Protein 8ZTH (pdb70)

Solvent-accessible surface area: 36438 Å² total; per-residue (Å²): 57,215,74,26,3,102,89,56,83,100,41,65,56,20,0,32,12,18,0,69,0,2,22,57,0,0,74,68,5,17,114,126,42,138,72,62,53,72,6,95,28,0,15,22,0,0,24,14,0,30,38,26,17,30,64,9,6,0,5,12,47,16,59,26,107,48,34,57,96,10,37,119,61,0,15,47,75,0,47,30,48,14,128,78,7,88,144,93,46,95,198,71,79,105,54,10,14,104,9,2,73,62,15,0,51,89,12,7,30,99,44,19,94,95,76,68,102,79,110,53,37,14,47,76,35,41,16,15,14,0,1,6,19,4,0,14,0,45,88,95,46,76,30,106,113,20,29,113,39,23,106,122,10,50,50,57,0,33,45,26,3,77,24,12,7,54,163,62,163,49,31,44,0,0,69,30,0,15,101,28,1,17,124,7,0,57,29,1,0,86,3,2,62,26,0,6,84,23,17,6,175,120,77,122,82,7,7,78,42,10,16,72,13,65,83,93,5,82,50,20,53,54,43,6,115,112,24,68,75,42,50,76,19,146,61,194,136,33,27,19,122,10,1,31,106,0,18,39,12,4,56,77,1,0,62,6,0,24,23,0,18,29,28,46,102,25,118,23,69,9,54,69,135,82,36,63,53,8,80,138,32,8,64,77,3,5,75,26,0,1,123,11,1,89,72,2,0,70,27,0,109,103,43,16,65,33,34,147,112,102,58,8,122,80,5,77,72,0,12,75,56,2,3,106,59,11,25,77,34,2,88,40,6,18,46,65,149,46,73,109,199,48,115,102,8,6,8,10,10,29,14,2,6,4,10,18,27,1,14,12,2,8,40,18,4,96,99,2,13,67,8,0,94,79,0,6,127,123,13,133,13,114,112,31,116,85,211,70,29,9,93,90,52,83,105,33,66,53,16,0,36,13,18,0,72,0,1,16,50,2,0,60,55,6,21,131,126,49,128,87,115,65,35,6,58,54,2,12,14,1,1,24,0,3,30,15,3,19,48,68,11,2,0,5,2,40,23,46,21,108,33,16,44,97,10,13,104,64,0,11,46,66,0,47,40,56,10,99,86,10,84,134,91,47,93,148,85,53,90,48,15,8,112,12,2,75,64,16,0,50,96,10,8,17,71,57,43,52,97,95,73,155,79,114,81,65,12,48,45,3,38,10,10,5,0,0,8,10,5,2,21,2,58,92,96,42,104,27,82,92,25,20,96,42,23,74,105,21,8,55,62,0,25,42,31,0,65,20,15,6,58,168,66,166,51,30,43,0,0,84,36,0,16,76,21,4,13,92,3,2,69,35,0,0,81,0,2,53,26,1,5,78,20,12,3,155,140,70,111,67,8,12,113,33,6,21,72,8,63,92,97,4,80,46,22,43,53,64,6,122,109,25,57,61,46,55,81,18,147,64,173,133,36,20,23,122,6,0,27,104,0,16,39,13,4,48,83,0,0,55,5,0,34,23,0,20,31,25,41,100,24,106,23,64,10,45,71,126,94,15,64,50,2,75,110,32,2,67,89,3,2,76,32,1,1,140,11,1,96,60,0,0,76,22,0,129,93,42,23,50,36,31,145,113,100,54,7,129,79,3,93,66,1,14,83,73,0,4,91,65,8,25,62,50,4,93,40,6,15,58,52,183,50,78,130,194,44,108,127,4,9,9,10,11,22,8,2,7,1,1,17,23,1,14,12,2,10,38,23,2,96,91,2,10,68,7,0,104,47,0,6,138,119,12,129,8,124,120,36,135

Structure (mmCIF, N/CA/C/O backbone):
data_8ZTH
#
_entry.id   8ZTH
#
_cell.length_a   1.00
_cell.length_b   1.00
_cell.length_c   1.00
_cell.angle_alpha   90.00
_cell.angle_beta   90.00
_cell.angle_gamma   90.00
#
_symmetry.space_group_name_H-M   'P 1'
#
loop_
_entity.id
_entity.type
_entity.pdbx_description
1 polymer 'Aluminum-activated malate transporter 9'
2 non-polymer DECANE
3 non-polymer 'PALMITIC ACID'
4 non-polymer N-OCTANE
5 water water
#
loop_
_atom_site.group_PDB
_atom_site.id
_atom_site.type_symbol
_atom_site.label_atom_id
_atom_site.label_alt_id
_atom_site.label_comp_id
_atom_site.label_asym_id
_atom_site.label_entity_id
_atom_site.label_seq_id
_atom_site.pdbx_PDB_ins_code
_atom_site.Cartn_x
_atom_site.Cartn_y
_atom_site.Cartn_z
_atom_site.occupancy
_atom_site.B_iso_or_equiv
_atom_site.auth_seq_id
_atom_site.auth_comp_id
_atom_site.auth_asym_id
_atom_site.auth_atom_id
_atom_site.pdbx_PDB_model_num
ATOM 1 N N . ALA A 1 77 ? 100.08600 88.06800 106.78200 1.000 91.20217 77 ALA A N 1
ATOM 2 C CA . ALA A 1 77 ? 101.43700 88.48700 107.13600 1.000 90.43127 77 ALA A CA 1
ATOM 3 C C . ALA A 1 77 ? 102.41600 87.32700 107.04600 1.000 90.93322 77 ALA A C 1
ATOM 4 O O . ALA A 1 77 ? 103.60400 87.51900 106.76000 1.000 91.66595 77 ALA A O 1
ATOM 6 N N . TRP A 1 78 ? 101.89900 86.11300 107.25600 1.000 95.27411 78 TRP A N 1
ATOM 7 C CA . TRP A 1 78 ? 102.74000 84.92900 107.14200 1.000 94.95008 78 TRP A CA 1
ATOM 8 C C . TRP A 1 78 ? 103.41100 84.90500 105.77600 1.000 95.95357 78 TRP A C 1
ATOM 9 O O . TRP A 1 78 ? 104.59200 84.54800 105.65600 1.000 95.01627 78 TRP A O 1
ATOM 20 N N . GLU A 1 79 ? 102.66100 85.25100 104.72300 1.000 91.93559 79 GLU A N 1
ATOM 21 C CA . GLU A 1 79 ? 103.25700 85.26600 103.39300 1.000 90.16097 79 GLU A CA 1
ATOM 22 C C . GLU A 1 79 ? 104.41100 86.25900 103.31700 1.000 90.15802 79 GLU A C 1
ATOM 23 O O . GLU A 1 79 ? 105.45900 85.94600 102.74100 1.000 90.45687 79 GLU A O 1
ATOM 25 N N . MET A 1 80 ? 104.23500 87.47700 103.85500 1.000 84.69637 80 MET A N 1
ATOM 26 C CA . MET A 1 80 ? 105.36000 88.41200 103.84400 1.000 84.35957 80 MET A CA 1
ATOM 27 C C . MET A 1 80 ? 106.54400 87.84700 104.61100 1.000 84.04012 80 MET A C 1
ATOM 28 O O . MET A 1 80 ? 107.69600 88.16600 104.30400 1.000 82.45286 80 MET A O 1
ATOM 33 N N . GLY A 1 81 ? 106.27200 87.01200 105.61300 1.000 80.13761 81 GLY A N 1
ATOM 34 C CA . GLY A 1 81 ? 107.35200 86.38800 106.35200 1.000 78.92209 81 GLY A CA 1
ATOM 35 C C . GLY A 1 81 ? 108.11300 85.39100 105.50300 1.000 79.90054 81 GLY A C 1
ATOM 36 O O . GLY A 1 81 ? 109.34400 85.30900 105.56600 1.000 80.63285 81 GLY A O 1
ATOM 37 N N . VAL A 1 82 ? 107.38700 84.62500 104.69100 1.000 83.38587 82 VAL A N 1
ATOM 38 C CA . VAL A 1 82 ? 108.03500 83.63900 103.83300 1.000 83.70673 82 VAL A CA 1
ATOM 39 C C . VAL A 1 82 ? 108.76100 84.30100 102.66800 1.000 81.80022 82 VAL A C 1
ATOM 40 O O . VAL A 1 82 ? 109.80900 83.81400 102.22700 1.000 82.16829 82 VAL A O 1
ATOM 44 N N . SER A 1 83 ? 108.23300 85.41000 102.14800 1.000 80.33703 83 SER A N 1
ATOM 45 C CA . SER A 1 83 ? 108.91400 86.10300 101.05600 1.000 81.88277 83 SER A CA 1
ATOM 46 C C . SER A 1 83 ? 110.22200 86.74300 101.51000 1.000 83.76414 83 SER A C 1
ATOM 47 O O . SER A 1 83 ? 111.19600 86.77700 100.74900 1.000 82.99264 83 SER A O 1
ATOM 50 N N . ASP A 1 84 ? 110.26800 87.26400 102.73500 1.000 74.96742 84 ASP A N 1
ATOM 51 C CA . ASP A 1 84 ? 111.48200 87.88100 103.27000 1.000 70.01263 84 ASP A CA 1
ATOM 52 C C . ASP A 1 84 ? 111.68500 87.46000 104.71700 1.000 69.18860 84 ASP A C 1
ATOM 53 O O . ASP A 1 84 ? 111.17300 88.10200 105.64200 1.000 70.92919 84 ASP A O 1
ATOM 58 N N . PRO A 1 85 ? 112.42700 86.37400 104.95600 1.000 60.74950 85 PRO A N 1
ATOM 59 C CA . PRO A 1 85 ? 112.70200 85.97900 106.34500 1.000 59.83291 85 PRO A CA 1
ATOM 60 C C . PRO A 1 85 ? 113.62000 86.94500 107.07000 1.000 58.79070 85 PRO A C 1
ATOM 61 O O . PRO A 1 85 ? 113.94600 86.70800 108.23900 1.000 58.32544 85 PRO A O 1
ATOM 65 N N . ARG A 1 86 ? 114.04200 88.02600 106.40900 1.000 54.01913 86 ARG A N 1
ATOM 66 C CA . ARG A 1 86 ? 114.87200 89.04000 107.04000 1.000 51.96599 86 ARG A CA 1
ATOM 67 C C . ARG A 1 86 ? 114.07000 89.90300 108.00000 1.000 54.38224 86 ARG A C 1
ATOM 68 O O . ARG A 1 86 ? 114.64800 90.51200 108.90600 1.000 57.64473 86 ARG A O 1
ATOM 76 N N . LYS A 1 87 ? 112.75300 89.96500 107.81300 1.000 46.52698 87 LYS A N 1
ATOM 77 C CA . LYS A 1 87 ? 111.86100 90.75700 108.64400 1.000 41.69648 87 LYS A CA 1
ATOM 78 C C . LYS A 1 87 ? 111.38200 90.01500 109.88200 1.000 39.33035 87 LYS A C 1
ATOM 79 O O . LYS A 1 87 ? 110.79000 90.63900 110.76700 1.000 48.00219 87 LYS A O 1
ATOM 85 N N . ILE A 1 88 ? 111.61500 88.70200 109.96300 1.000 37.17167 88 ILE A N 1
ATOM 86 C CA . ILE A 1 88 ? 111.22300 87.93500 111.14100 1.000 37.57826 88 ILE A CA 1
ATOM 87 C C . ILE A 1 88 ? 112.33600 87.84500 112.17300 1.000 40.80313 88 ILE A C 1
ATOM 88 O O . ILE A 1 88 ? 112.07000 87.47200 113.32500 1.000 48.80992 88 ILE A O 1
ATOM 93 N N . VAL A 1 89 ? 113.57100 88.17600 111.80400 1.000 37.37953 89 VAL A N 1
ATOM 94 C CA . VAL A 1 89 ? 114.66100 88.18400 112.77100 1.000 34.18052 89 VAL A CA 1
ATOM 95 C C . VAL A 1 89 ? 114.80700 89.55000 113.43700 1.000 35.97843 89 VAL A C 1
ATOM 96 O O . VAL A 1 89 ? 115.20300 89.62900 114.60300 1.000 41.09627 89 VAL A O 1
ATOM 100 N N . PHE A 1 90 ? 114.45800 90.62700 112.73000 1.000 23.72529 90 PHE A N 1
ATOM 101 C CA . PHE A 1 90 ? 114.50100 91.95900 113.32600 1.000 26.80118 90 PHE A CA 1
ATOM 102 C C . PHE A 1 90 ? 113.52500 92.06800 114.49300 1.000 28.09570 90 PHE A C 1
ATOM 103 O O . PHE A 1 90 ? 113.85800 92.62200 115.55300 1.000 30.66248 90 PHE A O 1
ATOM 111 N N . SER A 1 91 ? 112.32300 91.51100 114.32800 1.000 21.78569 91 SER A N 1
ATOM 112 C CA . SER A 1 91 ? 111.31000 91.58800 115.37400 1.000 20.12513 91 SER A CA 1
ATOM 113 C C . SER A 1 91 ? 111.71600 90.77200 116.59300 1.000 21.85487 91 SER A C 1
ATOM 114 O O . SER A 1 91 ? 111.53600 91.21400 117.73700 1.000 28.22252 91 SER A O 1
ATOM 117 N N . ALA A 1 92 ? 112.32000 89.60400 116.37000 1.000 18.78383 92 ALA A N 1
ATOM 118 C CA . ALA A 1 92 ? 112.74500 88.78100 117.49300 1.000 16.48728 92 ALA A CA 1
ATOM 119 C C . ALA A 1 92 ? 113.97100 89.36600 118.17400 1.000 20.44069 92 ALA A C 1
ATOM 120 O O . ALA A 1 92 ? 114.14300 89.19700 119.38400 1.000 32.44897 92 ALA A O 1
ATOM 122 N N . LYS A 1 93 ? 114.78700 90.12500 117.44000 1.000 16.05989 93 LYS A N 1
ATOM 123 C CA . LYS A 1 93 ? 115.93800 90.76400 118.06500 1.000 19.53094 93 LYS A CA 1
ATOM 124 C C . LYS A 1 93 ? 115.50200 91.94000 118.92900 1.000 20.52432 93 LYS A C 1
ATOM 125 O O . LYS A 1 93 ? 116.04000 92.14900 120.02600 1.000 30.66158 93 LYS A O 1
ATOM 131 N N . ILE A 1 94 ? 114.49400 92.68800 118.47900 1.000 15.65319 94 ILE A N 1
ATOM 132 C CA . ILE A 1 94 ? 113.95400 93.75100 119.32300 1.000 14.80925 94 ILE A CA 1
ATOM 133 C C . ILE A 1 94 ? 113.28500 93.16400 120.56200 1.000 24.98312 94 ILE A C 1
ATOM 134 O O . ILE A 1 94 ? 113.45800 93.67500 121.68000 1.000 30.76820 94 ILE A O 1
ATOM 139 N N . GLY A 1 95 ? 112.53600 92.07000 120.39800 1.000 11.95597 95 GLY A N 1
ATOM 140 C CA . GLY A 1 95 ? 111.93600 91.43100 121.55700 1.000 3.99899 95 GLY A CA 1
ATOM 141 C C . GLY A 1 95 ? 112.97000 90.92200 122.54400 1.000 14.63641 95 GLY A C 1
ATOM 142 O O . GLY A 1 95 ? 112.79600 91.04400 123.76100 1.000 23.52513 95 GLY A O 1
ATOM 143 N N . LEU A 1 96 ? 114.08100 90.38200 122.03500 1.000 19.92895 96 LEU A N 1
ATOM 144 C CA . LEU A 1 96 ? 115.12300 89.86500 122.91500 1.000 17.26238 96 LEU A CA 1
ATOM 145 C C . LEU A 1 96 ? 115.83200 90.98900 123.66200 1.000 18.06751 96 LEU A C 1
ATOM 146 O O . LEU A 1 96 ? 116.13200 90.85600 124.85500 1.000 25.67788 96 LEU A O 1
ATOM 151 N N . ALA A 1 97 ? 116.09600 92.11200 122.98900 1.000 14.37421 97 ALA A N 1
ATOM 152 C CA . ALA A 1 97 ? 116.72000 93.23300 123.68700 1.000 25.76616 97 ALA A CA 1
ATOM 153 C C . ALA A 1 97 ? 115.79700 93.79200 124.76400 1.000 26.46302 97 ALA A C 1
ATOM 154 O O . ALA A 1 97 ? 116.24500 94.12000 125.87500 1.000 26.15881 97 ALA A O 1
ATOM 156 N N . LEU A 1 98 ? 114.49700 93.87900 124.46600 1.000 16.90588 98 LEU A N 1
ATOM 157 C CA . LEU A 1 98 ? 113.55800 94.38400 125.46000 1.000 15.57127 98 LEU A CA 1
ATOM 158 C C . LEU A 1 98 ? 113.47000 93.44300 126.65700 1.000 16.32086 98 LEU A C 1
ATOM 159 O O . LEU A 1 98 ? 113.40400 93.89200 127.80800 1.000 26.04669 98 LEU A O 1
ATOM 164 N N . THR A 1 99 ? 113.51500 92.13100 126.40800 1.000 18.81611 99 THR A N 1
ATOM 165 C CA . THR A 1 99 ? 113.47900 91.17500 127.51000 1.000 17.33999 99 THR A CA 1
ATOM 166 C C . THR A 1 99 ? 114.75600 91.21800 128.34200 1.000 27.03797 99 THR A C 1
ATOM 167 O O . THR A 1 99 ? 114.70200 91.04800 129.56600 1.000 25.07670 99 THR A O 1
ATOM 171 N N . ILE A 1 100 ? 115.90600 91.47200 127.71300 1.000 28.65568 100 ILE A N 1
ATOM 172 C CA . ILE A 1 100 ? 117.14400 91.56700 128.48000 1.000 22.03132 100 ILE A CA 1
ATOM 173 C C . ILE A 1 100 ? 117.12600 92.80400 129.36900 1.000 29.21545 100 ILE A C 1
ATOM 174 O O . ILE A 1 100 ? 117.55500 92.75900 130.53000 1.000 38.48319 100 ILE A O 1
ATOM 179 N N . VAL A 1 101 ? 116.61000 93.92200 128.85300 1.000 29.76120 101 VAL A N 1
ATOM 180 C CA . VAL A 1 101 ? 116.51100 95.12000 129.68500 1.000 24.99190 101 VAL A CA 1
ATOM 181 C C . VAL A 1 101 ? 115.54900 94.88200 130.84400 1.000 23.86714 101 VAL A C 1
ATOM 182 O O . VAL A 1 101 ? 115.82000 95.26800 131.99200 1.000 30.66680 101 VAL A O 1
ATOM 186 N N . ALA A 1 102 ? 114.41500 94.23400 130.56500 1.000 33.55854 102 ALA A N 1
ATOM 187 C CA . ALA A 1 102 ? 113.46300 93.91900 131.62500 1.000 31.98370 102 ALA A CA 1
ATOM 188 C C . ALA A 1 102 ? 114.10400 93.06300 132.71100 1.000 36.17855 102 ALA A C 1
ATOM 189 O O . ALA A 1 102 ? 113.91500 93.31700 133.90400 1.000 35.81445 102 ALA A O 1
ATOM 191 N N . LEU A 1 103 ? 114.85500 92.02800 132.31800 1.000 39.66946 103 LEU A N 1
ATOM 192 C CA . LEU A 1 103 ? 115.48100 91.16400 133.31700 1.000 31.91273 103 LEU A CA 1
ATOM 193 C C . LEU A 1 103 ? 116.53400 91.91200 134.12600 1.000 38.39019 103 LEU A C 1
ATOM 194 O O . LEU A 1 103 ? 116.63100 91.72800 135.34700 1.000 45.22425 103 LEU A O 1
ATOM 199 N N . LEU A 1 104 ? 117.31500 92.77900 133.47500 1.000 39.40458 104 LEU A N 1
ATOM 200 C CA . LEU A 1 104 ? 118.32300 93.53200 134.21600 1.000 36.39347 104 LEU A CA 1
ATOM 201 C C . LEU A 1 104 ? 117.67700 94.45400 135.23900 1.000 41.10730 104 LEU A C 1
ATOM 202 O O . LEU A 1 104 ? 118.19500 94.62000 136.34800 1.000 45.11015 104 LEU A O 1
ATOM 207 N N . ILE A 1 105 ? 116.54400 95.06400 134.88900 1.000 47.17401 105 ILE A N 1
ATOM 208 C CA . ILE A 1 105 ? 115.88700 95.95100 135.84500 1.000 43.39087 105 ILE A CA 1
ATOM 209 C C . ILE A 1 105 ? 115.22600 95.14700 136.96100 1.000 49.04592 105 ILE A C 1
ATOM 210 O O . ILE A 1 105 ? 115.28400 95.52800 138.13600 1.000 52.63839 105 ILE A O 1
ATOM 215 N N . PHE A 1 106 ? 114.58500 94.02700 136.61600 1.000 49.58049 106 PHE A N 1
ATOM 216 C CA . PHE A 1 106 ? 113.88400 93.22400 137.61500 1.000 44.21171 106 PHE A CA 1
ATOM 217 C C . PHE A 1 106 ? 114.83300 92.60800 138.63700 1.000 50.56681 106 PHE A C 1
ATOM 218 O O . PHE A 1 106 ? 114.50100 92.53500 139.82500 1.000 54.20365 106 PHE A O 1
ATOM 226 N N . TYR A 1 107 ? 116.01600 92.15700 138.20700 1.000 61.47989 107 TYR A N 1
ATOM 227 C CA . TYR A 1 107 ? 116.84300 91.32900 139.07700 1.000 62.35257 107 TYR A CA 1
ATOM 228 C C . TYR A 1 107 ? 118.09700 91.99900 139.61900 1.000 64.27723 107 TYR A C 1
ATOM 229 O O . TYR A 1 107 ? 118.67100 91.48900 140.58500 1.000 66.37540 107 TYR A O 1
ATOM 238 N N . GLN A 1 108 ? 118.54000 93.11500 139.04300 1.000 72.57254 108 GLN A N 1
ATOM 239 C CA . GLN A 1 108 ? 119.79600 93.73000 139.45300 1.000 73.64212 108 GLN A CA 1
ATOM 240 C C . GLN A 1 108 ? 119.58900 95.01000 140.25500 1.000 72.58687 108 GLN A C 1
ATOM 241 O O . GLN A 1 108 ? 120.50500 95.83300 140.34900 1.000 71.66470 108 GLN A O 1
ATOM 247 N N . GLU A 1 109 ? 118.40300 95.19600 140.83700 1.000 82.45340 109 GLU A N 1
ATOM 248 C CA . GLU A 1 109 ? 118.16400 96.35800 141.67100 1.000 87.19874 109 GLU A CA 1
ATOM 249 C C . GLU A 1 109 ? 117.17700 96.04100 142.78600 1.000 87.57379 109 GLU A C 1
ATOM 250 O O . GLU A 1 109 ? 116.11400 95.46300 142.51100 1.000 86.64424 109 GLU A O 1
ATOM 256 N N . PRO A 1 110 ? 117.49600 96.39400 144.03100 1.000 92.58058 110 PRO A N 1
ATOM 257 C CA . PRO A 1 110 ? 116.53200 96.25300 145.13600 1.000 92.84119 110 PRO A CA 1
ATOM 258 C C . PRO A 1 110 ? 115.82500 97.54800 145.51900 1.000 92.35882 110 PRO A C 1
ATOM 259 O O . PRO A 1 110 ? 115.19200 97.58000 146.57900 1.000 91.35258 110 PRO A O 1
ATOM 263 N N . ASN A 1 111 ? 115.91700 98.59000 144.69700 1.000 90.73097 111 ASN A N 1
ATOM 264 C CA . ASN A 1 111 ? 115.31600 99.88600 144.96000 1.000 90.76564 111 ASN A CA 1
ATOM 265 C C . ASN A 1 111 ? 114.48200 100.31800 143.76400 1.000 91.09040 111 ASN A C 1
ATOM 266 O O . ASN A 1 111 ? 114.82400 100.01400 142.61700 1.000 90.44076 111 ASN A O 1
ATOM 271 N N . PRO A 1 112 ? 113.38000 101.03400 144.00500 1.000 86.93087 112 PRO A N 1
ATOM 272 C CA . PRO A 1 112 ? 112.48700 101.41100 142.89700 1.000 87.09347 112 PRO A CA 1
ATOM 273 C C . PRO A 1 112 ? 113.04700 102.47900 141.97200 1.000 89.37374 112 PRO A C 1
ATOM 274 O O . PRO A 1 112 ? 112.45000 102.71500 140.91300 1.000 89.52995 112 PRO A O 1
ATOM 278 N N . ASP A 1 113 ? 114.15500 103.13700 142.32300 1.000 84.14372 113 ASP A N 1
ATOM 279 C CA . ASP A 1 113 ? 114.64000 104.23300 141.48900 1.000 82.87063 113 ASP A CA 1
ATOM 280 C C . ASP A 1 113 ? 114.88700 103.77100 140.05800 1.000 82.67512 113 ASP A C 1
ATOM 281 O O . ASP A 1 113 ? 114.37200 104.37000 139.10500 1.000 83.90914 113 ASP A O 1
ATOM 286 N N . LEU A 1 114 ? 115.57500 102.63800 139.89000 1.000 76.68021 114 LEU A N 1
ATOM 287 C CA . LEU A 1 114 ? 115.83300 102.15100 138.54100 1.000 76.45869 114 LEU A CA 1
ATOM 288 C C . LEU A 1 114 ? 114.57000 101.63200 137.88300 1.000 76.98551 114 LEU A C 1
ATOM 289 O O . LEU A 1 114 ? 114.56000 101.42000 136.66600 1.000 79.53008 114 LEU A O 1
ATOM 294 N N . SER A 1 115 ? 113.51400 101.42700 138.66300 1.000 68.90450 115 SER A N 1
ATOM 295 C CA . SER A 1 115 ? 112.21900 101.04600 138.13000 1.000 68.29626 115 SER A CA 1
ATOM 296 C C . SER A 1 115 ? 111.36500 102.27000 137.84800 1.000 68.38114 115 SER A C 1
ATOM 297 O O . SER A 1 115 ? 110.47200 102.21200 136.99400 1.000 66.53361 115 SER A O 1
ATOM 300 N N . ARG A 1 116 ? 111.62000 103.37800 138.54700 1.000 73.49704 116 ARG A N 1
ATOM 301 C CA . ARG A 1 116 ? 110.83900 104.59000 138.34500 1.000 71.73315 116 ARG A CA 1
ATOM 302 C C . ARG A 1 116 ? 111.36500 105.43700 137.19600 1.000 73.10961 116 ARG A C 1
ATOM 303 O O . ARG A 1 116 ? 110.59700 106.19800 136.59500 1.000 75.47197 116 ARG A O 1
ATOM 311 N N . TYR A 1 117 ? 112.65500 105.32100 136.87600 1.000 61.34653 117 TYR A N 1
ATOM 312 C CA . TYR A 1 117 ? 113.25800 105.99400 135.73300 1.000 56.98522 117 TYR A CA 1
ATOM 313 C C . TYR A 1 117 ? 113.46600 105.04700 134.55700 1.000 60.51054 117 TYR A C 1
ATOM 314 O O . TYR A 1 117 ? 114.34600 105.28000 133.72200 1.000 60.84907 117 TYR A O 1
ATOM 323 N N . SER A 1 118 ? 112.67300 103.98200 134.47400 1.000 54.20048 118 SER A N 1
ATOM 324 C CA . SER A 1 118 ? 112.86300 102.94200 133.47000 1.000 45.27830 118 SER A CA 1
ATOM 325 C C . SER A 1 118 ? 112.27600 103.28500 132.10700 1.000 44.23383 118 SER A C 1
ATOM 326 O O . SER A 1 118 ? 112.37900 102.46300 131.19100 1.000 48.36415 118 SER A O 1
ATOM 329 N N . VAL A 1 119 ? 111.66500 104.45900 131.94100 1.000 31.16831 119 VAL A N 1
ATOM 330 C CA . VAL A 1 119 ? 111.14800 104.83500 130.62900 1.000 28.73592 119 VAL A CA 1
ATOM 331 C C . VAL A 1 119 ? 112.24900 105.30800 129.68700 1.000 32.16025 119 VAL A C 1
ATOM 332 O O . VAL A 1 119 ? 112.06600 105.26900 128.46200 1.000 30.67946 119 VAL A O 1
ATOM 336 N N . TRP A 1 120 ? 113.41500 105.68200 130.21800 1.000 35.54236 120 TRP A N 1
ATOM 337 C CA . TRP A 1 120 ? 114.49300 106.17600 129.37000 1.000 28.77209 120 TRP A CA 1
ATOM 338 C C . TRP A 1 120 ? 115.23000 105.04800 128.66600 1.000 31.24705 120 TRP A C 1
ATOM 339 O O . TRP A 1 120 ? 115.59900 105.19500 127.49600 1.000 34.98386 120 TRP A O 1
ATOM 350 N N . ALA A 1 121 ? 115.36100 103.88800 129.31000 1.000 23.00966 121 ALA A N 1
ATOM 351 C CA . ALA A 1 121 ? 115.98700 102.75700 128.63600 1.000 23.02389 121 ALA A CA 1
ATOM 352 C C . ALA A 1 121 ? 115.07500 102.18500 127.55800 1.000 26.80165 121 ALA A C 1
ATOM 353 O O . ALA A 1 121 ? 115.54000 101.83100 126.46800 1.000 31.58038 121 ALA A O 1
ATOM 355 N N . ILE A 1 122 ? 113.77000 102.11900 127.82700 1.000 18.27775 122 ILE A N 1
ATOM 356 C CA . ILE A 1 122 ? 112.83400 101.61100 126.83100 1.000 22.61730 122 ILE A CA 1
ATOM 357 C C . ILE A 1 122 ? 112.73300 102.57100 125.65300 1.000 18.44907 122 ILE A C 1
ATOM 358 O O . ILE A 1 122 ? 112.71900 102.14900 124.48900 1.000 23.18559 122 ILE A O 1
ATOM 363 N N . LEU A 1 123 ? 112.67200 103.87700 125.93000 1.000 16.02935 123 LEU A N 1
ATOM 364 C CA . LEU A 1 123 ? 112.65500 104.84300 124.83900 1.000 18.41128 123 LEU A CA 1
ATOM 365 C C . LEU A 1 123 ? 113.93700 104.77300 124.01700 1.000 21.36042 123 LEU A C 1
ATOM 366 O O . LEU A 1 123 ? 113.89300 104.85800 122.78600 1.000 27.84369 123 LEU A O 1
ATOM 371 N N . THR A 1 124 ? 115.09000 104.60600 124.67200 1.000 19.08963 124 THR A N 1
ATOM 372 C CA . THR A 1 124 ? 116.34200 104.50200 123.93100 1.000 18.80068 124 THR A CA 1
ATOM 373 C C . THR A 1 124 ? 116.37100 103.25600 123.05300 1.000 22.32417 124 THR A C 1
ATOM 374 O O . THR A 1 124 ? 116.78500 103.31300 121.88800 1.000 24.98679 124 THR A O 1
ATOM 378 N N . VAL A 1 125 ? 115.92400 102.12100 123.59400 1.000 22.36387 125 VAL A N 1
ATOM 379 C CA . VAL A 1 125 ? 115.90000 100.87800 122.82700 1.000 21.25497 125 VAL A CA 1
ATOM 380 C C . VAL A 1 125 ? 114.99100 101.00700 121.61100 1.000 23.33199 125 VAL A C 1
ATOM 381 O O . VAL A 1 125 ? 115.35600 100.61300 120.49700 1.000 27.90360 125 VAL A O 1
ATOM 385 N N . VAL A 1 126 ? 113.79400 101.56500 121.80200 1.000 17.44806 126 VAL A N 1
ATOM 386 C CA . VAL A 1 126 ? 112.87500 101.73700 120.68100 1.000 13.26610 126 VAL A CA 1
ATOM 387 C C . VAL A 1 126 ? 113.31000 102.81800 119.69400 1.000 25.04542 126 VAL A C 1
ATOM 388 O O . VAL A 1 126 ? 112.91900 102.76500 118.52300 1.000 28.44030 126 VAL A O 1
ATOM 392 N N . VAL A 1 127 ? 114.11100 103.79300 120.11800 1.000 29.12955 127 VAL A N 1
ATOM 393 C CA . VAL A 1 127 ? 114.56600 104.83500 119.20200 1.000 18.32511 127 VAL A CA 1
ATOM 394 C C . VAL A 1 127 ? 115.82600 104.47900 118.40600 1.000 17.16146 127 VAL A C 1
ATOM 395 O O . VAL A 1 127 ? 115.95500 104.88900 117.24800 1.000 23.50118 127 VAL A O 1
ATOM 399 N N . VAL A 1 128 ? 116.76000 103.71700 118.98100 1.000 12.01275 128 VAL A N 1
ATOM 400 C CA . VAL A 1 128 ? 118.10400 103.59600 118.41600 1.000 22.52781 128 VAL A CA 1
ATOM 401 C C . VAL A 1 128 ? 118.32900 102.29700 117.65100 1.000 19.79580 128 VAL A C 1
ATOM 402 O O . VAL A 1 128 ? 119.43600 102.07800 117.14400 1.000 23.25400 128 VAL A O 1
ATOM 406 N N . PHE A 1 129 ? 117.32200 101.43900 117.53800 1.000 24.18879 129 PHE A N 1
ATOM 407 C CA . PHE A 1 129 ? 117.44700 100.17700 116.81400 1.000 20.65750 129 PHE A CA 1
ATOM 408 C C . PHE A 1 129 ? 117.03100 100.36400 115.35700 1.000 23.16692 129 PHE A C 1
ATOM 409 O O . PHE A 1 129 ? 115.88000 100.71300 115.07600 1.000 28.57579 129 PHE A O 1
ATOM 417 N N . GLU A 1 130 ? 117.96800 100.13600 114.43300 1.000 27.02672 130 GLU A N 1
ATOM 418 C CA . GLU A 1 130 ? 117.72400 100.30600 113.00700 1.000 25.89738 130 GLU A CA 1
ATOM 419 C C . GLU A 1 130 ? 117.99600 99.00800 112.25300 1.000 26.07803 130 GLU A C 1
ATOM 420 O O . GLU A 1 130 ? 118.63100 98.08300 112.76500 1.000 25.07467 130 GLU A O 1
ATOM 426 N N . PHE A 1 131 ? 117.49500 98.96300 111.01500 1.000 22.30347 131 PHE A N 1
ATOM 427 C CA . PHE A 1 131 ? 117.65900 97.78600 110.16500 1.000 21.40344 131 PHE A CA 1
ATOM 428 C C . PHE A 1 131 ? 119.11900 97.45500 109.86600 1.000 20.83310 131 PHE A C 1
ATOM 429 O O . PHE A 1 131 ? 119.48700 96.27600 109.79800 1.000 24.10387 131 PHE A O 1
ATOM 437 N N . THR A 1 132 ? 119.97100 98.46200 109.69100 1.000 26.36442 132 THR A N 1
ATOM 438 C CA . THR A 1 132 ? 121.36700 98.21800 109.35500 1.000 9.09805 132 THR A CA 1
ATOM 439 C C . THR A 1 132 ? 122.30700 98.70900 110.44900 1.000 9.70739 132 THR A C 1
ATOM 440 O O . THR A 1 132 ? 121.94300 99.52800 111.29600 1.000 19.90790 132 THR A O 1
ATOM 444 N N . ILE A 1 133 ? 123.53000 98.17500 110.41800 1.000 11.48237 133 ILE A N 1
ATOM 445 C CA . ILE A 1 133 ? 124.54700 98.55200 111.39400 1.000 23.07004 133 ILE A CA 1
ATOM 446 C C . ILE A 1 133 ? 125.05500 99.96900 111.14500 1.000 17.73265 133 ILE A C 1
ATOM 447 O O . ILE A 1 133 ? 125.27100 100.74000 112.08900 1.000 28.57951 133 ILE A O 1
ATOM 452 N N . GLY A 1 134 ? 125.23300 100.34800 109.87500 1.000 12.97580 134 GLY A N 1
ATOM 453 C CA . GLY A 1 134 ? 125.76800 101.66800 109.58600 1.000 14.01416 134 GLY A CA 1
ATOM 454 C C . GLY A 1 134 ? 124.77100 102.78100 109.81700 1.000 19.90194 134 GLY A C 1
ATOM 455 O O . GLY A 1 134 ? 125.14600 103.87600 110.25500 1.000 27.14615 134 GLY A O 1
ATOM 456 N N . ALA A 1 135 ? 123.48400 102.50000 109.61200 1.000 13.39668 135 ALA A N 1
ATOM 457 C CA . ALA A 1 135 ? 122.47900 103.49500 109.94700 1.000 13.69014 135 ALA A CA 1
ATOM 458 C C . ALA A 1 135 ? 122.38000 103.65000 111.45100 1.000 13.51908 135 ALA A C 1
ATOM 459 O O . ALA A 1 135 ? 122.21500 104.76900 111.95100 1.000 22.15104 135 ALA A O 1
ATOM 461 N N . THR A 1 136 ? 122.58600 102.55600 112.18500 1.000 15.78580 136 THR A N 1
ATOM 462 C CA . THR A 1 136 ? 122.54100 102.62800 113.63500 1.000 6.39265 136 THR A CA 1
ATOM 463 C C . THR A 1 136 ? 123.71500 103.43500 114.15800 1.000 14.41584 136 THR A C 1
ATOM 464 O O . THR A 1 136 ? 123.54300 104.28900 115.03100 1.000 25.22382 136 THR A O 1
ATOM 468 N N . LEU A 1 137 ? 124.89000 103.26900 113.55000 1.000 18.72769 137 LEU A N 1
ATOM 469 C CA . LEU A 1 137 ? 126.06100 103.99000 114.03400 1.000 10.04034 137 LEU A CA 1
ATOM 470 C C . LEU A 1 137 ? 125.97000 105.47700 113.71000 1.000 15.23216 137 LEU A C 1
ATOM 471 O O . LEU A 1 137 ? 126.20800 106.32300 114.58400 1.000 28.86196 137 LEU A O 1
ATOM 476 N N . SER A 1 138 ? 125.54900 105.82200 112.48900 1.000 18.05962 138 SER A N 1
ATOM 477 C CA . SER A 1 138 ? 125.50200 107.23500 112.12700 1.000 15.33907 138 SER A CA 1
ATOM 478 C C . SER A 1 138 ? 124.38500 107.96600 112.86500 1.000 18.50830 138 SER A C 1
ATOM 479 O O . SER A 1 138 ? 124.60200 109.06100 113.40900 1.000 33.06166 138 SER A O 1
ATOM 482 N N . LYS A 1 139 ? 123.19000 107.37200 112.92900 1.000 14.46612 139 LYS A N 1
ATOM 483 C CA . LYS A 1 139 ? 122.10900 108.03700 113.64000 1.000 12.22902 139 LYS A CA 1
ATOM 484 C C . LYS A 1 139 ? 122.35800 108.07000 115.14100 1.000 18.85429 139 LYS A C 1
ATOM 485 O O . LYS A 1 139 ? 121.95600 109.03100 115.80000 1.000 31.99540 139 LYS A O 1
ATOM 491 N N . GLY A 1 140 ? 123.02400 107.05800 115.70600 1.000 20.66226 140 GLY A N 1
ATOM 492 C CA . GLY A 1 140 ? 123.36100 107.12300 117.11300 1.000 13.30508 140 GLY A CA 1
ATOM 493 C C . GLY A 1 140 ? 124.38700 108.19000 117.42200 1.000 15.22626 140 GLY A C 1
ATOM 494 O O . GLY A 1 140 ? 124.31100 108.84000 118.46500 1.000 22.58598 140 GLY A O 1
ATOM 495 N N . PHE A 1 141 ? 125.33300 108.42100 116.50900 1.000 17.25129 141 PHE A N 1
ATOM 496 C CA . PHE A 1 141 ? 126.28200 109.51000 116.71800 1.000 16.23980 141 PHE A CA 1
ATOM 497 C C . PHE A 1 141 ? 125.57900 110.86500 116.65400 1.000 22.47677 141 PHE A C 1
ATOM 498 O O . PHE A 1 141 ? 125.81100 111.74200 117.50300 1.000 26.56360 141 PHE A O 1
ATOM 506 N N . ASN A 1 142 ? 124.66300 111.03000 115.69600 1.000 24.27664 142 ASN A N 1
ATOM 507 C CA . ASN A 1 142 ? 123.96500 112.30900 115.58800 1.000 17.46306 142 ASN A CA 1
ATOM 508 C C . ASN A 1 142 ? 122.95500 112.51100 116.71500 1.000 23.49223 142 ASN A C 1
ATOM 509 O O . ASN A 1 142 ? 122.65000 113.65500 117.06700 1.000 31.01033 142 ASN A O 1
ATOM 514 N N . ARG A 1 143 ? 122.42800 111.42900 117.29100 1.000 23.22832 143 ARG A N 1
ATOM 515 C CA . ARG A 1 143 ? 121.54300 111.54900 118.44300 1.000 17.88329 143 ARG A CA 1
ATOM 516 C C . ARG A 1 143 ? 122.29900 111.67600 119.75800 1.000 16.12714 143 ARG A C 1
ATOM 517 O O . ARG A 1 143 ? 121.72500 112.15200 120.74200 1.000 27.80035 143 ARG A O 1
ATOM 525 N N . ALA A 1 144 ? 123.56700 111.27400 119.79900 1.000 23.14361 144 ALA A N 1
ATOM 526 C CA . ALA A 1 144 ? 124.38800 111.47800 120.98000 1.000 24.37333 144 ALA A CA 1
ATOM 527 C C . ALA A 1 144 ? 125.13100 112.80200 120.94600 1.000 31.65296 144 ALA A C 1
ATOM 528 O O . ALA A 1 144 ? 125.77600 113.16000 121.93600 1.000 31.09405 144 ALA A O 1
ATOM 530 N N . LEU A 1 145 ? 125.05400 113.53400 119.83600 1.000 33.24001 145 LEU A N 1
ATOM 531 C CA . LEU A 1 145 ? 125.57000 114.89900 119.86400 1.000 30.27474 145 LEU A CA 1
ATOM 532 C C . LEU A 1 145 ? 124.52600 115.89800 120.35800 1.000 29.66874 145 LEU A C 1
ATOM 533 O O . LEU A 1 145 ? 124.86000 116.82100 121.11100 1.000 38.03200 145 LEU A O 1
ATOM 538 N N . GLY A 1 146 ? 123.25700 115.70800 119.98500 1.000 26.20147 146 GLY A N 1
ATOM 539 C CA . GLY A 1 146 ? 122.22000 116.62300 120.43100 1.000 18.22981 146 GLY A CA 1
ATOM 540 C C . GLY A 1 146 ? 121.94900 116.56700 121.92000 1.000 28.27472 146 GLY A C 1
ATOM 541 O O . GLY A 1 146 ? 121.69200 117.60200 122.54200 1.000 34.71886 146 GLY A O 1
ATOM 542 N N . THR A 1 147 ? 122.08000 115.38800 122.53100 1.000 26.06029 147 THR A N 1
ATOM 543 C CA . THR A 1 147 ? 121.81900 115.28300 123.96400 1.000 20.83656 147 THR A CA 1
ATOM 544 C C . THR A 1 147 ? 122.95000 115.90300 124.77200 1.000 26.00746 147 THR A C 1
ATOM 545 O O . THR A 1 147 ? 122.70600 116.59100 125.77100 1.000 36.96015 147 THR A O 1
ATOM 549 N N . LEU A 1 148 ? 124.18800 115.74900 124.30500 1.000 23.70937 148 LEU A N 1
ATOM 550 C CA . LEU A 1 148 ? 125.31900 116.31400 125.02200 1.000 28.04795 148 LEU A CA 1
ATOM 551 C C . LEU A 1 148 ? 125.49300 117.79600 124.73600 1.000 28.90681 148 LEU A C 1
ATOM 552 O O . LEU A 1 148 ? 126.16900 118.48400 125.50700 1.000 37.70680 148 LEU A O 1
ATOM 557 N N . SER A 1 149 ? 124.89000 118.30500 123.66100 1.000 28.01874 149 SER A N 1
ATOM 558 C CA . SER A 1 149 ? 124.88400 119.74400 123.43700 1.000 26.50312 149 SER A CA 1
ATOM 559 C C . SER A 1 149 ? 123.69900 120.42900 124.10300 1.000 29.53119 149 SER A C 1
ATOM 560 O O . SER A 1 149 ? 123.78300 121.62300 124.41400 1.000 35.33709 149 SER A O 1
ATOM 563 N N . ALA A 1 150 ? 122.60000 119.70800 124.33500 1.000 34.56757 150 ALA A N 1
ATOM 564 C CA . ALA A 1 150 ? 121.46300 120.26300 125.05500 1.000 21.65208 150 ALA A CA 1
ATOM 565 C C . ALA A 1 150 ? 121.53500 120.03600 126.55800 1.000 32.62042 150 ALA A C 1
ATOM 566 O O . ALA A 1 150 ? 120.70900 120.59200 127.28900 1.000 37.57243 150 ALA A O 1
ATOM 568 N N . GLY A 1 151 ? 122.49000 119.24300 127.04000 1.000 34.79128 151 GLY A N 1
ATOM 569 C CA . GLY A 1 151 ? 122.62900 119.08200 128.47300 1.000 25.42568 151 GLY A CA 1
ATOM 570 C C . GLY A 1 151 ? 123.57500 120.07500 129.11600 1.000 29.68097 151 GLY A C 1
ATOM 571 O O . GLY A 1 151 ? 123.50400 120.30300 130.32700 1.000 37.09644 151 GLY A O 1
ATOM 572 N N . GLY A 1 152 ? 124.46600 120.67300 128.32800 1.000 28.24230 152 GLY A N 1
ATOM 573 C CA . GLY A 1 152 ? 125.39200 121.65100 128.86500 1.000 26.27707 152 GLY A CA 1
ATOM 574 C C . GLY A 1 152 ? 124.82800 123.05500 128.80400 1.000 35.11646 152 GLY A C 1
ATOM 575 O O . GLY A 1 152 ? 125.08500 123.88700 129.68300 1.000 44.30980 152 GLY A O 1
ATOM 576 N N . LEU A 1 153 ? 123.99300 123.30700 127.79500 1.000 29.35230 153 LEU A N 1
ATOM 577 C CA . LEU A 1 153 ? 123.34800 124.60900 127.68100 1.000 21.93333 153 LEU A CA 1
ATOM 578 C C . LEU A 1 153 ? 122.32800 124.80700 128.79300 1.000 32.18545 153 LEU A C 1
ATOM 579 O O . LEU A 1 153 ? 122.21200 125.90600 129.35100 1.000 34.57036 153 LEU A O 1
ATOM 584 N N . ALA A 1 154 ? 121.59700 123.74800 129.14800 1.000 33.55599 154 ALA A N 1
ATOM 585 C CA . ALA A 1 154 ? 120.60300 123.88200 130.20200 1.000 25.79674 154 ALA A CA 1
ATOM 586 C C . ALA A 1 154 ? 121.26300 124.08300 131.55700 1.000 29.89693 154 ALA A C 1
ATOM 587 O O . ALA A 1 154 ? 120.73400 124.81800 132.39500 1.000 43.26299 154 ALA A O 1
ATOM 589 N N . LEU A 1 155 ? 122.47000 123.55000 131.74700 1.000 30.23628 155 LEU A N 1
ATOM 590 C CA . LEU A 1 155 ? 123.15400 123.74700 133.01700 1.000 38.38910 155 LEU A CA 1
ATOM 591 C C . LEU A 1 155 ? 123.90100 125.06900 133.04900 1.000 41.57593 155 LEU A C 1
ATOM 592 O O . LEU A 1 155 ? 124.04300 125.66500 134.12400 1.000 47.02611 155 LEU A O 1
ATOM 597 N N . GLY A 1 156 ? 124.19600 125.63600 131.88600 1.000 36.88357 156 GLY A N 1
ATOM 598 C CA . GLY A 1 156 ? 124.83000 126.93200 131.86900 1.000 37.78759 156 GLY A CA 1
ATOM 599 C C . GLY A 1 156 ? 123.77200 127.97800 132.13100 1.000 43.72888 156 GLY A C 1
ATOM 600 O O . GLY A 1 156 ? 124.02200 128.94400 132.85400 1.000 49.53864 156 GLY A O 1
ATOM 601 N N . MET A 1 157 ? 122.57800 127.79900 131.56200 1.000 47.59306 157 MET A N 1
ATOM 602 C CA . MET A 1 157 ? 121.49000 128.71600 131.88400 1.000 44.65734 157 MET A CA 1
ATOM 603 C C . MET A 1 157 ? 121.04900 128.56300 133.33800 1.000 44.56960 157 MET A C 1
ATOM 604 O O . MET A 1 157 ? 120.78000 129.56300 134.01600 1.000 47.83175 157 MET A O 1
ATOM 609 N N . ALA A 1 158 ? 120.99400 127.32700 133.84800 1.000 42.84557 158 ALA A N 1
ATOM 610 C CA . ALA A 1 158 ? 120.60700 127.12000 135.23600 1.000 42.11412 158 ALA A CA 1
ATOM 611 C C . ALA A 1 158 ? 121.68700 127.55400 136.21400 1.000 50.09614 158 ALA A C 1
ATOM 612 O O . ALA A 1 158 ? 121.43000 127.58400 137.42200 1.000 52.10366 158 ALA A O 1
ATOM 614 N N . GLU A 1 159 ? 122.88000 127.89100 135.72600 1.000 56.92491 159 GLU A N 1
ATOM 615 C CA . GLU A 1 159 ? 123.91900 128.45000 136.57800 1.000 52.65645 159 GLU A CA 1
ATOM 616 C C . GLU A 1 159 ? 124.05300 129.95600 136.42300 1.000 51.10265 159 GLU A C 1
ATOM 617 O O . GLU A 1 159 ? 124.47800 130.63100 137.36500 1.000 56.08737 159 GLU A O 1
ATOM 623 N N . LEU A 1 160 ? 123.69200 130.49400 135.26000 1.000 56.25527 160 LEU A N 1
ATOM 624 C CA . LEU A 1 160 ? 123.71500 131.92700 135.00800 1.000 55.26796 160 LEU A CA 1
ATOM 625 C C . LEU A 1 160 ? 122.41700 132.62500 135.39700 1.000 59.39203 160 LEU A C 1
ATOM 626 O O . LEU A 1 160 ? 122.38900 133.85900 135.44100 1.000 59.90956 160 LEU A O 1
ATOM 631 N N . SER A 1 161 ? 121.36200 131.87900 135.72700 1.000 64.84028 161 SER A N 1
ATOM 632 C CA . SER A 1 161 ? 120.12100 132.51800 136.14900 1.000 62.16994 161 SER A CA 1
ATOM 633 C C . SER A 1 161 ? 120.16200 133.01400 137.58800 1.000 65.72522 161 SER A C 1
ATOM 634 O O . SER A 1 161 ? 119.28400 133.78900 137.98100 1.000 68.25560 161 SER A O 1
ATOM 637 N N . THR A 1 162 ? 121.14900 132.59000 138.37900 1.000 70.35849 162 THR A N 1
ATOM 638 C CA . THR A 1 162 ? 121.23500 133.04500 139.76300 1.000 70.29102 162 THR A CA 1
ATOM 639 C C . THR A 1 162 ? 121.51800 134.54000 139.84900 1.000 71.21334 162 THR A C 1
ATOM 640 O O . THR A 1 162 ? 121.04900 135.20500 140.77900 1.000 71.48306 162 THR A O 1
ATOM 644 N N . LEU A 1 163 ? 122.28600 135.08000 138.90000 1.000 70.96215 163 LEU A N 1
ATOM 645 C CA . LEU A 1 163 ? 122.62400 136.49900 138.92500 1.000 71.29885 163 LEU A CA 1
ATOM 646 C C . LEU A 1 163 ? 121.37300 137.36700 139.00200 1.000 75.41121 163 LEU A C 1
ATOM 647 O O . LEU A 1 163 ? 121.28000 138.27400 139.83700 1.000 76.00113 163 LEU A O 1
ATOM 652 N N . PHE A 1 164 ? 120.39700 137.10100 138.13500 1.000 78.99017 164 PHE A N 1
ATOM 653 C CA . PHE A 1 164 ? 119.13700 137.83500 138.14700 1.000 77.08864 164 PHE A CA 1
ATOM 654 C C . PHE A 1 164 ? 118.26400 137.41200 139.32100 1.000 76.92645 164 PHE A C 1
ATOM 655 O O . PHE A 1 164 ? 117.25500 136.72600 139.13500 1.000 79.55426 164 PHE A O 1
ATOM 663 N N . GLY A 1 165 ? 118.64400 137.81600 140.52900 1.000 82.08683 165 GLY A N 1
ATOM 664 C CA . GLY A 1 165 ? 117.91100 137.39700 141.70600 1.000 84.71250 165 GLY A CA 1
ATOM 665 C C . GLY A 1 165 ? 116.48500 137.91000 141.70900 1.000 85.34513 165 GLY A C 1
ATOM 666 O O . GLY A 1 165 ? 116.11200 138.81800 140.96500 1.000 85.64654 165 GLY A O 1
ATOM 667 N N . ASP A 1 166 ? 115.67100 137.29900 142.56900 1.000 87.48090 166 ASP A N 1
ATOM 668 C CA . ASP A 1 166 ? 114.26500 137.66400 142.69400 1.000 88.63297 166 ASP A CA 1
ATOM 669 C C . ASP A 1 166 ? 113.49400 137.30100 141.43100 1.000 89.54431 166 ASP A C 1
ATOM 670 O O . ASP A 1 166 ? 112.65300 136.39800 141.45100 1.000 90.39025 166 ASP A O 1
ATOM 672 N N . TRP A 1 167 ? 113.77100 137.99700 140.32900 1.000 87.92506 167 TRP A N 1
ATOM 673 C CA . TRP A 1 167 ? 113.12000 137.69600 139.06000 1.000 86.78022 167 TRP A CA 1
ATOM 674 C C . TRP A 1 167 ? 113.84500 136.57100 138.33400 1.000 86.41212 167 TRP A C 1
ATOM 675 O O . TRP A 1 167 ? 114.16100 136.69400 137.14700 1.000 87.41779 167 TRP A O 1
ATOM 686 N N . GLU A 1 168 ? 114.11100 135.47300 139.03600 1.000 79.25874 168 GLU A N 1
ATOM 687 C CA . GLU A 1 168 ? 114.86300 134.35600 138.48500 1.000 78.11162 168 GLU A CA 1
ATOM 688 C C . GLU A 1 168 ? 113.97200 133.24900 137.93900 1.000 79.05870 168 GLU A C 1
ATOM 689 O O . GLU A 1 168 ? 114.49000 132.23500 137.46200 1.000 79.75222 168 GLU A O 1
ATOM 695 N N . GLU A 1 169 ? 112.65100 133.41700 137.99000 1.000 74.66005 169 GLU A N 1
ATOM 696 C CA . GLU A 1 169 ? 111.72300 132.44900 137.42300 1.000 73.44152 169 GLU A CA 1
ATOM 697 C C . GLU A 1 169 ? 111.18300 132.86100 136.06000 1.000 74.85617 169 GLU A C 1
ATOM 698 O O . GLU A 1 169 ? 110.60700 132.02100 135.36200 1.000 74.86198 169 GLU A O 1
ATOM 704 N N . ILE A 1 170 ? 111.34500 134.12400 135.67100 1.000 61.82123 170 ILE A N 1
ATOM 705 C CA . ILE A 1 170 ? 110.95100 134.55900 134.33600 1.000 61.19749 170 ILE A CA 1
ATOM 706 C C . ILE A 1 170 ? 112.06600 134.31400 133.32400 1.000 64.59800 170 ILE A C 1
ATOM 707 O O . ILE A 1 170 ? 111.79300 134.07500 132.13800 1.000 66.59134 170 ILE A O 1
ATOM 712 N N . PHE A 1 171 ? 113.32100 134.35600 133.78000 1.000 60.71074 171 PHE A N 1
ATOM 713 C CA . PHE A 1 171 ? 114.46200 134.11500 132.91100 1.000 58.10918 171 PHE A CA 1
ATOM 714 C C . PHE A 1 171 ? 114.53900 132.65900 132.48100 1.000 55.09255 171 PHE A C 1
ATOM 715 O O . PHE A 1 171 ? 115.17600 132.35600 131.46800 1.000 59.20808 171 PHE A O 1
ATOM 723 N N . CYS A 1 172 ? 113.89400 131.75900 133.22100 1.000 47.66451 172 CYS A N 1
ATOM 724 C CA . CYS A 1 172 ? 113.87300 130.34700 132.87300 1.000 51.81375 172 CYS A CA 1
ATOM 725 C C . CYS A 1 172 ? 112.73600 129.99200 131.92700 1.000 51.93497 172 CYS A C 1
ATOM 726 O O . CYS A 1 172 ? 112.76500 128.91700 131.31900 1.000 53.36818 172 CYS A O 1
ATOM 729 N N . THR A 1 173 ? 111.73800 130.86500 131.79300 1.000 48.52504 173 THR A N 1
ATOM 730 C CA . THR A 1 173 ? 110.67800 130.67400 130.81200 1.000 46.36110 173 THR A CA 1
ATOM 731 C C . THR A 1 173 ? 110.96100 131.40000 129.50500 1.000 46.48025 173 THR A C 1
ATOM 732 O O . THR A 1 173 ? 110.62400 130.88900 128.42200 1.000 52.26966 173 THR A O 1
ATOM 736 N N . LEU A 1 174 ? 111.65200 132.54200 129.57000 1.000 41.89406 174 LEU A N 1
ATOM 737 C CA . LEU A 1 174 ? 112.01500 133.20800 128.32800 1.000 38.47208 174 LEU A CA 1
ATOM 738 C C . LEU A 1 174 ? 113.07800 132.42700 127.57600 1.000 38.89011 174 LEU A C 1
ATOM 739 O O . LEU A 1 174 ? 113.16400 132.53400 126.34700 1.000 44.85713 174 LEU A O 1
ATOM 744 N N . SER A 1 175 ? 113.77600 131.52500 128.26400 1.000 34.53097 175 SER A N 1
ATOM 745 C CA . SER A 1 175 ? 114.78000 130.70500 127.60500 1.000 35.16615 175 SER A CA 1
ATOM 746 C C . SER A 1 175 ? 114.15100 129.49100 126.94500 1.000 34.29690 175 SER A C 1
ATOM 747 O O . SER A 1 175 ? 114.59700 129.07900 125.87100 1.000 35.94041 175 SER A O 1
ATOM 750 N N . ILE A 1 176 ? 113.08800 128.94400 127.53300 1.000 25.22672 176 ILE A N 1
ATOM 751 C CA . ILE A 1 176 ? 112.34900 127.89400 126.84800 1.000 29.67087 176 ILE A CA 1
ATOM 752 C C . ILE A 1 176 ? 111.68400 128.45700 125.60100 1.000 31.55795 176 ILE A C 1
ATOM 753 O O . ILE A 1 176 ? 111.70400 127.82800 124.53400 1.000 31.98376 176 ILE A O 1
ATOM 758 N N . PHE A 1 177 ? 111.18800 129.69600 125.68000 1.000 32.70051 177 PHE A N 1
ATOM 759 C CA . PHE A 1 177 ? 110.59100 130.30400 124.49300 1.000 20.73183 177 PHE A CA 1
ATOM 760 C C . PHE A 1 177 ? 111.63800 130.54800 123.40900 1.000 29.31691 177 PHE A C 1
ATOM 761 O O . PHE A 1 177 ? 111.41800 130.21300 122.23300 1.000 37.83032 177 PHE A O 1
ATOM 769 N N . CYS A 1 178 ? 112.79900 131.08900 123.78900 1.000 34.04454 178 CYS A N 1
ATOM 770 C CA . CYS A 1 178 ? 113.84000 131.38000 122.80800 1.000 28.00661 178 CYS A CA 1
ATOM 771 C C . CYS A 1 178 ? 114.37400 130.10400 122.16400 1.000 30.27272 178 CYS A C 1
ATOM 772 O O . CYS A 1 178 ? 114.51900 130.03100 120.93700 1.000 41.19465 178 CYS A O 1
ATOM 775 N N . ILE A 1 179 ? 114.72000 129.10300 122.97800 1.000 26.18653 179 ILE A N 1
ATOM 776 C CA . ILE A 1 179 ? 115.23700 127.84800 122.44000 1.000 25.96832 179 ILE A CA 1
ATOM 777 C C . ILE A 1 179 ? 114.21500 127.18200 121.52700 1.000 29.21595 179 ILE A C 1
ATOM 778 O O . ILE A 1 179 ? 114.56900 126.66100 120.46400 1.000 34.76992 179 ILE A O 1
ATOM 783 N N . GLY A 1 180 ? 112.94000 127.15400 121.92900 1.000 26.37594 180 GLY A N 1
ATOM 784 C CA . GLY A 1 180 ? 111.92500 126.60000 121.04400 1.000 23.30653 180 GLY A CA 1
ATOM 785 C C . GLY A 1 180 ? 111.90100 127.28400 119.69100 1.000 29.10812 180 GLY A C 1
ATOM 786 O O . GLY A 1 180 ? 111.97300 126.62900 118.64100 1.000 31.55355 180 GLY A O 1
ATOM 787 N N . PHE A 1 181 ? 111.78700 128.61600 119.69600 1.000 24.78854 181 PHE A N 1
ATOM 788 C CA . PHE A 1 181 ? 111.77900 129.36000 118.43900 1.000 25.00352 181 PHE A CA 1
ATOM 789 C C . PHE A 1 181 ? 113.00000 129.02700 117.58400 1.000 26.94111 181 PHE A C 1
ATOM 790 O O . PHE A 1 181 ? 112.87500 128.69900 116.39600 1.000 30.56242 181 PHE A O 1
ATOM 798 N N . LEU A 1 182 ? 114.19400 129.11700 118.17500 1.000 26.67935 182 LEU A N 1
ATOM 799 C CA . LEU A 1 182 ? 115.42500 128.91900 117.41400 1.000 22.96286 182 LEU A CA 1
ATOM 800 C C . LEU A 1 182 ? 115.50700 127.51300 116.83200 1.000 28.26957 182 LEU A C 1
ATOM 801 O O . LEU A 1 182 ? 115.85400 127.33500 115.65700 1.000 33.83403 182 LEU A O 1
ATOM 806 N N . ALA A 1 183 ? 115.21500 126.49300 117.64400 1.000 31.18537 183 ALA A N 1
ATOM 807 C CA . ALA A 1 183 ? 115.34200 125.12900 117.15000 1.000 27.77846 183 ALA A CA 1
ATOM 808 C C . ALA A 1 183 ? 114.31900 124.81800 116.06800 1.000 32.15455 183 ALA A C 1
ATOM 809 O O . ALA A 1 183 ? 114.63800 124.09600 115.11500 1.000 40.63886 183 ALA A O 1
ATOM 811 N N . THR A 1 184 ? 113.13500 125.43800 116.11100 1.000 28.80756 184 THR A N 1
ATOM 812 C CA . THR A 1 184 ? 112.20400 125.14000 115.02900 1.000 26.73703 184 THR A CA 1
ATOM 813 C C . THR A 1 184 ? 112.57100 125.89600 113.76100 1.000 29.97721 184 THR A C 1
ATOM 814 O O . THR A 1 184 ? 112.43100 125.35400 112.65200 1.000 29.33640 184 THR A O 1
ATOM 818 N N . PHE A 1 185 ? 113.11500 127.10900 113.90000 1.000 31.11552 185 PHE A N 1
ATOM 819 C CA . PHE A 1 185 ? 113.54900 127.82400 112.70700 1.000 28.57708 185 PHE A CA 1
ATOM 820 C C . PHE A 1 185 ? 114.68300 127.07400 112.03200 1.000 32.14444 185 PHE A C 1
ATOM 821 O O . PHE A 1 185 ? 114.70200 126.93100 110.80400 1.000 38.17947 185 PHE A O 1
ATOM 829 N N . MET A 1 186 ? 115.64200 126.58700 112.82200 1.000 38.75876 186 MET A N 1
ATOM 830 C CA . MET A 1 186 ? 116.74800 125.83500 112.24500 1.000 31.48996 186 MET A CA 1
ATOM 831 C C . MET A 1 186 ? 116.27300 124.52900 111.61700 1.000 31.80951 186 MET A C 1
ATOM 832 O O . MET A 1 186 ? 116.78400 124.11800 110.56900 1.000 32.60759 186 MET A O 1
ATOM 837 N N . LYS A 1 187 ? 115.29400 123.85700 112.23300 1.000 33.19732 187 LYS A N 1
ATOM 838 C CA . LYS A 1 187 ? 114.81600 122.61200 111.64200 1.000 33.73380 187 LYS A CA 1
ATOM 839 C C . LYS A 1 187 ? 114.03000 122.83800 110.35600 1.000 39.61716 187 LYS A C 1
ATOM 840 O O . LYS A 1 187 ? 113.92200 121.91300 109.54500 1.000 40.44035 187 LYS A O 1
ATOM 846 N N . LEU A 1 188 ? 113.48600 124.04000 110.13900 1.000 44.10325 188 LEU A N 1
ATOM 847 C CA . LEU A 1 188 ? 112.68800 124.27500 108.93700 1.000 37.93687 188 LEU A CA 1
ATOM 848 C C . LEU A 1 188 ? 113.51000 124.61900 107.70100 1.000 41.08575 188 LEU A C 1
ATOM 849 O O . LEU A 1 188 ? 112.96000 124.60700 106.59800 1.000 47.39456 188 LEU A O 1
ATOM 854 N N . TYR A 1 189 ? 114.79600 124.93100 107.84000 1.000 52.46888 189 TYR A N 1
ATOM 855 C CA . TYR A 1 189 ? 115.64200 125.16900 106.67700 1.000 52.11612 189 TYR A CA 1
ATOM 856 C C . TYR A 1 189 ? 115.55900 124.00800 105.68500 1.000 54.97152 189 TYR A C 1
ATOM 857 O O . TYR A 1 189 ? 115.37800 122.85500 106.09400 1.000 54.12293 189 TYR A O 1
ATOM 866 N N . PRO A 1 190 ? 115.68800 124.28400 104.36900 1.000 59.32082 190 PRO A N 1
ATOM 867 C CA . PRO A 1 190 ? 115.50100 123.20000 103.39000 1.000 57.90237 190 PRO A CA 1
ATOM 868 C C . PRO A 1 190 ? 116.69500 122.24700 103.20100 1.000 57.99378 190 PRO A C 1
ATOM 869 O O . PRO A 1 190 ? 116.51600 121.18800 102.61100 1.000 55.11812 190 PRO A O 1
ATOM 873 N N . SER A 1 191 ? 117.85400 122.59600 103.74600 1.000 62.99623 191 SER A N 1
ATOM 874 C CA . SER A 1 191 ? 119.03200 121.73300 103.67200 1.000 61.92936 191 SER A CA 1
ATOM 875 C C . SER A 1 191 ? 119.20200 120.86500 104.90600 1.000 62.53712 191 SER A C 1
ATOM 876 O O . SER A 1 191 ? 120.08100 120.00900 104.92600 1.000 63.50904 191 SER A O 1
ATOM 879 N N . MET A 1 192 ? 118.38800 121.08600 105.94100 1.000 57.95004 192 MET A N 1
ATOM 880 C CA . MET A 1 192 ? 118.48900 120.32300 107.18300 1.000 52.30005 192 MET A CA 1
ATOM 881 C C . MET A 1 192 ? 117.36600 119.33400 107.31900 1.000 53.98624 192 MET A C 1
ATOM 882 O O . MET A 1 192 ? 117.21400 118.71900 108.36100 1.000 56.99976 192 MET A O 1
ATOM 887 N N . LYS A 1 193 ? 116.57800 119.16100 106.27300 1.000 55.98283 193 LYS A N 1
ATOM 888 C CA . LYS A 1 193 ? 115.41200 118.29000 106.35700 1.000 55.86838 193 LYS A CA 1
ATOM 889 C C . LYS A 1 193 ? 115.73400 116.85000 106.68800 1.000 57.31996 193 LYS A C 1
ATOM 890 O O . LYS A 1 193 ? 114.87700 116.12100 107.16600 1.000 61.80985 193 LYS A O 1
ATOM 896 N N . ALA A 1 194 ? 116.95400 116.42500 106.41500 1.000 56.79243 194 ALA A N 1
ATOM 897 C CA . ALA A 1 194 ? 117.34800 115.05200 106.66600 1.000 55.12444 194 ALA A CA 1
ATOM 898 C C . ALA A 1 194 ? 117.69300 114.79600 108.12800 1.000 57.51529 194 ALA A C 1
ATOM 899 O O . ALA A 1 194 ? 117.67100 113.65300 108.57000 1.000 57.98374 194 ALA A O 1
ATOM 901 N N . TYR A 1 195 ? 118.00000 115.84800 108.88100 1.000 52.26011 195 TYR A N 1
ATOM 902 C CA . TYR A 1 195 ? 118.39800 115.69300 110.28000 1.000 45.49690 195 TYR A CA 1
ATOM 903 C C . TYR A 1 195 ? 117.30500 116.10200 111.25900 1.000 45.65043 195 TYR A C 1
ATOM 904 O O . TYR A 1 195 ? 117.58500 116.73900 112.27800 1.000 51.92272 195 TYR A O 1
ATOM 913 N N . GLU A 1 196 ? 116.04900 115.75800 110.98300 1.000 38.58314 196 GLU A N 1
ATOM 914 C CA . GLU A 1 196 ? 114.96000 116.17700 111.85500 1.000 42.93999 196 GLU A CA 1
ATOM 915 C C . GLU A 1 196 ? 114.89200 115.37800 113.14900 1.000 44.55647 196 GLU A C 1
ATOM 916 O O . GLU A 1 196 ? 114.08600 115.71600 114.02100 1.000 49.89575 196 GLU A O 1
ATOM 922 N N . TYR A 1 197 ? 115.71300 114.34000 113.30000 1.000 35.37658 197 TYR A N 1
ATOM 923 C CA . TYR A 1 197 ? 115.67000 113.49800 114.48700 1.000 29.29938 197 TYR A CA 1
ATOM 924 C C . TYR A 1 197 ? 116.59300 113.97100 115.60400 1.000 31.02222 197 TYR A C 1
ATOM 925 O O . TYR A 1 197 ? 116.41800 113.54400 116.75000 1.000 35.92079 197 TYR A O 1
ATOM 934 N N . GLY A 1 198 ? 117.56500 114.83100 115.30600 1.000 27.97343 198 GLY A N 1
ATOM 935 C CA . GLY A 1 198 ? 118.46100 115.35400 116.32200 1.000 23.49655 198 GLY A CA 1
ATOM 936 C C . GLY A 1 198 ? 117.94000 116.59900 117.01400 1.000 27.43925 198 GLY A C 1
ATOM 937 O O . GLY A 1 198 ? 118.20100 116.82900 118.20200 1.000 40.31965 198 GLY A O 1
ATOM 938 N N . PHE A 1 199 ? 117.12400 117.37100 116.29300 1.000 28.06351 199 PHE A N 1
ATOM 939 C CA . PHE A 1 199 ? 116.51300 118.55700 116.88100 1.000 28.11463 199 PHE A CA 1
ATOM 940 C C . PHE A 1 199 ? 115.44600 118.18600 117.90100 1.000 29.88280 199 PHE A C 1
ATOM 941 O O . PHE A 1 199 ? 115.28300 118.88400 118.91000 1.000 35.15215 199 PHE A O 1
ATOM 949 N N . ARG A 1 200 ? 114.75100 117.06800 117.68700 1.000 26.43546 200 ARG A N 1
ATOM 950 C CA . ARG A 1 200 ? 113.75100 116.63600 118.65400 1.000 22.12475 200 ARG A CA 1
ATOM 951 C C . ARG A 1 200 ? 114.41300 116.18800 119.95000 1.000 26.60770 200 ARG A C 1
ATOM 952 O O . ARG A 1 200 ? 113.93500 116.51300 121.04500 1.000 32.51124 200 ARG A O 1
ATOM 960 N N . VAL A 1 201 ? 115.53900 115.47900 119.84400 1.000 16.61058 201 VAL A N 1
ATOM 961 C CA . VAL A 1 201 ? 116.27100 115.07400 121.03900 1.000 27.37096 201 VAL A CA 1
ATOM 962 C C . VAL A 1 201 ? 116.80200 116.30000 121.76800 1.000 24.74168 201 VAL A C 1
ATOM 963 O O . VAL A 1 201 ? 116.70800 116.40000 122.99900 1.000 27.88467 201 VAL A O 1
ATOM 967 N N . PHE A 1 202 ? 117.32000 117.27600 121.01800 1.000 11.34843 202 PHE A N 1
ATOM 968 C CA . PHE A 1 202 ? 117.83700 118.48800 121.64500 1.000 16.89740 202 PHE A CA 1
ATOM 969 C C . PHE A 1 202 ? 116.74200 119.20800 122.42500 1.000 20.01245 202 PHE A C 1
ATOM 970 O O . PHE A 1 202 ? 116.92200 119.56000 123.60200 1.000 22.05311 202 PHE A O 1
ATOM 978 N N . LEU A 1 203 ? 115.57500 119.38700 121.80100 1.000 18.78287 203 LEU A N 1
ATOM 979 C CA . LEU A 1 203 ? 114.50900 120.14200 122.44800 1.000 19.64857 203 LEU A CA 1
ATOM 980 C C . LEU A 1 203 ? 113.95700 119.39700 123.65600 1.000 22.01625 203 LEU A C 1
ATOM 981 O O . LEU A 1 203 ? 113.71800 120.00200 124.71200 1.000 29.68519 203 LEU A O 1
ATOM 986 N N . LEU A 1 204 ? 113.79400 118.07600 123.54300 1.000 20.28643 204 LEU A N 1
ATOM 987 C CA . LEU A 1 204 ? 113.25600 117.32100 124.66700 1.000 14.71996 204 LEU A CA 1
ATOM 988 C C . LEU A 1 204 ? 114.20700 117.34100 125.85400 1.000 17.41152 204 LEU A C 1
ATOM 989 O O . LEU A 1 204 ? 113.77400 117.54800 126.99400 1.000 18.96089 204 LEU A O 1
ATOM 994 N N . THR A 1 205 ? 115.50900 117.14500 125.61800 1.000 18.71262 205 THR A N 1
ATOM 995 C CA . THR A 1 205 ? 116.42600 117.11100 126.75200 1.000 19.23788 205 THR A CA 1
ATOM 996 C C . THR A 1 205 ? 116.56000 118.48500 127.39500 1.000 18.49933 205 THR A C 1
ATOM 997 O O . THR A 1 205 ? 116.61400 118.59100 128.62700 1.000 24.44328 205 THR A O 1
ATOM 1001 N N . TYR A 1 206 ? 116.57800 119.55600 126.59500 1.000 12.08280 206 TYR A N 1
ATOM 1002 C CA . TYR A 1 206 ? 116.65900 120.88300 127.19800 1.000 18.17798 206 TYR A CA 1
ATOM 1003 C C . TYR A 1 206 ? 115.42900 121.16900 128.05300 1.000 24.30405 206 TYR A C 1
ATOM 1004 O O . TYR A 1 206 ? 115.54500 121.61000 129.20800 1.000 22.39386 206 TYR A O 1
ATOM 1013 N N . CYS A 1 207 ? 114.23700 120.87400 127.52500 1.000 29.27912 207 CYS A N 1
ATOM 1014 C CA . CYS A 1 207 ? 113.03300 121.19400 128.28100 1.000 19.30083 207 CYS A CA 1
ATOM 1015 C C . CYS A 1 207 ? 112.90800 120.33000 129.52700 1.000 18.95113 207 CYS A C 1
ATOM 1016 O O . CYS A 1 207 ? 112.46100 120.81900 130.57000 1.000 25.98183 207 CYS A O 1
ATOM 1019 N N . TYR A 1 208 ? 113.33900 119.06800 129.46500 1.000 21.97618 208 TYR A N 1
ATOM 1020 C CA . TYR A 1 208 ? 113.24000 118.22300 130.64800 1.000 22.23724 208 TYR A CA 1
ATOM 1021 C C . TYR A 1 208 ? 114.23900 118.64800 131.71600 1.000 24.65269 208 TYR A C 1
ATOM 1022 O O . TYR A 1 208 ? 113.88700 118.73500 132.89900 1.000 27.00475 208 TYR A O 1
ATOM 1031 N N . ILE A 1 209 ? 115.47900 118.95200 131.32100 1.000 24.80797 209 ILE A N 1
ATOM 1032 C CA . ILE A 1 209 ? 116.48100 119.34500 132.30300 1.000 19.68279 209 ILE A CA 1
ATOM 1033 C C . ILE A 1 209 ? 116.23700 120.74200 132.84400 1.000 25.68661 209 ILE A C 1
ATOM 1034 O O . ILE A 1 209 ? 116.83000 121.11200 133.86300 1.000 35.58141 209 ILE A O 1
ATOM 1039 N N . LEU A 1 210 ? 115.35400 121.51900 132.21800 1.000 35.47500 210 LEU A N 1
ATOM 1040 C CA . LEU A 1 210 ? 115.00600 122.81200 132.79100 1.000 25.83378 210 LEU A CA 1
ATOM 1041 C C . LEU A 1 210 ? 113.71900 122.79100 133.60100 1.000 28.66940 210 LEU A C 1
ATOM 1042 O O . LEU A 1 210 ? 113.59900 123.55700 134.56200 1.000 35.53058 210 LEU A O 1
ATOM 1047 N N . ILE A 1 211 ? 112.75300 121.93500 133.25600 1.000 36.24895 211 ILE A N 1
ATOM 1048 C CA . ILE A 1 211 ? 111.51300 121.85900 134.02500 1.000 22.82598 211 ILE A CA 1
ATOM 1049 C C . ILE A 1 211 ? 111.56700 120.83800 135.15300 1.000 33.50759 211 ILE A C 1
ATOM 1050 O O . ILE A 1 211 ? 110.65300 120.81100 135.99000 1.000 35.89588 211 ILE A O 1
ATOM 1055 N N . SER A 1 212 ? 112.60800 120.00700 135.21800 1.000 45.01277 212 SER A N 1
ATOM 1056 C CA . SER A 1 212 ? 112.65600 118.96100 136.23200 1.000 37.09203 212 SER A CA 1
ATOM 1057 C C . SER A 1 212 ? 113.36500 119.38600 137.51100 1.000 43.70973 212 SER A C 1
ATOM 1058 O O . SER A 1 212 ? 113.01300 118.89900 138.59200 1.000 47.24268 212 SER A O 1
ATOM 1061 N N . GLY A 1 213 ? 114.35100 120.27400 137.42400 1.000 51.31662 213 GLY A N 1
ATOM 1062 C CA . GLY A 1 213 ? 115.09000 120.68500 138.60200 1.000 52.03269 213 GLY A CA 1
ATOM 1063 C C . GLY A 1 213 ? 114.80000 122.09200 139.08200 1.000 54.01917 213 GLY A C 1
ATOM 1064 O O . GLY A 1 213 ? 115.58600 122.66300 139.84200 1.000 55.54979 213 GLY A O 1
ATOM 1065 N N . PHE A 1 214 ? 113.67400 122.66400 138.65300 1.000 63.12196 214 PHE A N 1
ATOM 1066 C CA . PHE A 1 214 ? 113.40500 124.06600 138.95900 1.000 64.28777 214 PHE A CA 1
ATOM 1067 C C . PHE A 1 214 ? 113.10300 124.28300 140.43700 1.000 63.16311 214 PHE A C 1
ATOM 1068 O O . PHE A 1 214 ? 113.59700 125.24400 141.03800 1.000 63.11477 214 PHE A O 1
ATOM 1076 N N . ARG A 1 215 ? 112.30100 123.41100 141.04300 1.000 66.45554 215 ARG A N 1
ATOM 1077 C CA . ARG A 1 215 ? 111.82000 123.63600 142.40000 1.000 68.57043 215 ARG A CA 1
ATOM 1078 C C . ARG A 1 215 ? 112.73200 123.04600 143.46800 1.000 66.79993 215 ARG A C 1
ATOM 1079 O O . ARG A 1 215 ? 112.35000 123.01700 144.64200 1.000 66.69404 215 ARG A O 1
ATOM 1087 N N . THR A 1 216 ? 113.92100 122.58100 143.09500 1.000 66.85916 216 THR A N 1
ATOM 1088 C CA . THR A 1 216 ? 114.85200 122.01000 144.06300 1.000 63.80551 216 THR A CA 1
ATOM 1089 C C . THR A 1 216 ? 116.29300 122.47100 143.89200 1.000 65.30198 216 THR A C 1
ATOM 1090 O O . THR A 1 216 ? 117.03100 122.48400 144.88100 1.000 68.81327 216 THR A O 1
ATOM 1094 N N . GLY A 1 217 ? 116.72400 122.84700 142.69100 1.000 64.02894 217 GLY A N 1
ATOM 1095 C CA . GLY A 1 217 ? 118.10300 123.20500 142.44400 1.000 61.51014 217 GLY A CA 1
ATOM 1096 C C . GLY A 1 217 ? 118.99100 122.04300 142.06300 1.000 64.31166 217 GLY A C 1
ATOM 1097 O O . GLY A 1 217 ? 120.18500 122.25200 141.81300 1.000 64.46997 217 GLY A O 1
ATOM 1098 N N . GLN A 1 218 ? 118.44600 120.82800 142.00500 1.000 62.28083 218 GLN A N 1
ATOM 1099 C CA . GLN A 1 218 ? 119.22300 119.63100 141.68300 1.000 58.66225 218 GLN A CA 1
ATOM 1100 C C . GLN A 1 218 ? 119.29800 119.46800 140.16500 1.000 60.80419 218 GLN A C 1
ATOM 1101 O O . GLN A 1 218 ? 118.68700 118.58400 139.56200 1.000 63.95032 218 GLN A O 1
ATOM 1107 N N . PHE A 1 219 ? 120.07300 120.35800 139.54500 1.000 51.42966 219 PHE A N 1
ATOM 1108 C CA . PHE A 1 219 ? 120.21500 120.32300 138.09600 1.000 43.75963 219 PHE A CA 1
ATOM 1109 C C . PHE A 1 219 ? 121.26500 119.31400 137.65700 1.000 50.75833 219 PHE A C 1
ATOM 1110 O O . PHE A 1 219 ? 121.11800 118.69500 136.59800 1.000 53.68817 219 PHE A O 1
ATOM 1118 N N . ILE A 1 220 ? 122.32100 119.12800 138.45500 1.000 52.21181 220 ILE A N 1
ATOM 1119 C CA . ILE A 1 220 ? 123.37000 118.17000 138.11600 1.000 49.96278 220 ILE A CA 1
ATOM 1120 C C . ILE A 1 220 ? 123.06000 116.77200 138.62700 1.000 51.74528 220 ILE A C 1
ATOM 1121 O O . ILE A 1 220 ? 123.70400 115.80500 138.19300 1.000 54.74201 220 ILE A O 1
ATOM 1126 N N . GLU A 1 221 ? 122.08500 116.62800 139.52100 1.000 53.88695 221 GLU A N 1
ATOM 1127 C CA . GLU A 1 221 ? 121.65200 115.32500 140.00300 1.000 55.44626 221 GLU A CA 1
ATOM 1128 C C . GLU A 1 221 ? 120.48600 114.76900 139.19800 1.000 55.79361 221 GLU A C 1
ATOM 1129 O O . GLU A 1 221 ? 119.97600 113.69400 139.52800 1.000 54.16279 221 GLU A O 1
ATOM 1135 N N . VAL A 1 222 ? 120.05700 115.47900 138.15900 1.000 52.93978 222 VAL A N 1
ATOM 1136 C CA . VAL A 1 222 ? 119.02400 114.99200 137.25700 1.000 47.33264 222 VAL A CA 1
ATOM 1137 C C . VAL A 1 222 ? 119.58200 114.65100 135.88200 1.000 48.01408 222 VAL A C 1
ATOM 1138 O O . VAL A 1 222 ? 118.93600 113.89500 135.14000 1.000 52.75881 222 VAL A O 1
ATOM 1142 N N . ALA A 1 223 ? 120.76100 115.15600 135.52800 1.000 44.44283 223 ALA A N 1
ATOM 1143 C CA . ALA A 1 223 ? 121.38700 114.87800 134.24600 1.000 42.33171 223 ALA A CA 1
ATOM 1144 C C . ALA A 1 223 ? 122.42900 113.77500 134.33500 1.000 45.00200 223 ALA A C 1
ATOM 1145 O O . ALA A 1 223 ? 122.97500 113.37000 133.30500 1.000 48.49720 223 ALA A O 1
ATOM 1147 N N . ILE A 1 224 ? 122.71300 113.28000 135.53700 1.000 47.10445 224 ILE A N 1
ATOM 1148 C CA . ILE A 1 224 ? 123.65900 112.18900 135.71800 1.000 45.52067 224 ILE A CA 1
ATOM 1149 C C . ILE A 1 224 ? 122.96800 110.87600 136.06400 1.000 46.62441 224 ILE A C 1
ATOM 1150 O O . ILE A 1 224 ? 123.54400 109.80700 135.80500 1.000 53.61106 224 ILE A O 1
ATOM 1155 N N . SER A 1 225 ? 121.75500 110.91400 136.61100 1.000 40.13058 225 SER A N 1
ATOM 1156 C CA . SER A 1 225 ? 121.00600 109.70800 136.93000 1.000 41.54797 225 SER A CA 1
ATOM 1157 C C . SER A 1 225 ? 120.17400 109.20500 135.76000 1.000 44.74549 225 SER A C 1
ATOM 1158 O O . SER A 1 225 ? 119.67900 108.07500 135.81300 1.000 51.80653 225 SER A O 1
ATOM 1161 N N . ARG A 1 226 ? 120.00700 110.01200 134.71500 1.000 41.23289 226 ARG A N 1
ATOM 1162 C CA . ARG A 1 226 ? 119.22700 109.63500 133.54700 1.000 36.87096 226 ARG A CA 1
ATOM 1163 C C . ARG A 1 226 ? 120.09900 109.32700 132.34000 1.000 41.35567 226 ARG A C 1
ATOM 1164 O O . ARG A 1 226 ? 119.56800 109.01200 131.27100 1.000 50.31783 226 ARG A O 1
ATOM 1172 N N . PHE A 1 227 ? 121.42100 109.40900 132.48400 1.000 38.44372 227 PHE A N 1
ATOM 1173 C CA . PHE A 1 227 ? 122.34700 109.10300 131.40400 1.000 38.45533 227 PHE A CA 1
ATOM 1174 C C . PHE A 1 227 ? 122.88600 107.68200 131.48200 1.000 42.55242 227 PHE A C 1
ATOM 1175 O O . PHE A 1 227 ? 123.25500 107.11100 130.44800 1.000 40.75605 227 PHE A O 1
ATOM 1183 N N . LEU A 1 228 ? 122.81500 107.05100 132.65400 1.000 41.28170 228 LEU A N 1
ATOM 1184 C CA . LEU A 1 228 ? 123.24800 105.66600 132.76000 1.000 39.29268 228 LEU A CA 1
ATOM 1185 C C . LEU A 1 228 ? 122.18200 104.70500 132.25600 1.000 45.25787 228 LEU A C 1
ATOM 1186 O O . LEU A 1 228 ? 122.51900 103.64300 131.72300 1.000 50.64013 228 LEU A O 1
ATOM 1191 N N . LEU A 1 229 ? 120.90400 105.07300 132.35500 1.000 33.52748 229 LEU A N 1
ATOM 1192 C CA . LEU A 1 229 ? 119.87200 104.22900 131.76500 1.000 32.56075 229 LEU A CA 1
ATOM 1193 C C . LEU A 1 229 ? 119.88700 104.33300 130.24600 1.000 34.49229 229 LEU A C 1
ATOM 1194 O O . LEU A 1 229 ? 119.62400 103.34200 129.54900 1.000 42.92650 229 LEU A O 1
ATOM 1199 N N . ILE A 1 230 ? 120.34200 105.47000 129.71800 1.000 25.58001 230 ILE A N 1
ATOM 1200 C CA . ILE A 1 230 ? 120.46100 105.58800 128.27300 1.000 28.43011 230 ILE A CA 1
ATOM 1201 C C . ILE A 1 230 ? 121.73000 104.90400 127.79500 1.000 30.19094 230 ILE A C 1
ATOM 1202 O O . ILE A 1 230 ? 121.76400 104.36000 126.68400 1.000 38.53558 230 ILE A O 1
ATOM 1207 N N . ALA A 1 231 ? 122.74900 104.80900 128.65100 1.000 27.62432 231 ALA A N 1
ATOM 1208 C CA . ALA A 1 231 ? 123.92700 104.05200 128.25200 1.000 29.85008 231 ALA A CA 1
ATOM 1209 C C . ALA A 1 231 ? 123.63400 102.55900 128.29500 1.000 31.58708 231 ALA A C 1
ATOM 1210 O O . ALA A 1 231 ? 124.09100 101.80400 127.43000 1.000 35.64934 231 ALA A O 1
ATOM 1212 N N . LEU A 1 232 ? 122.83300 102.12500 129.27200 1.000 24.36327 232 LEU A N 1
ATOM 1213 C CA . LEU A 1 232 ? 122.39500 100.73400 129.32500 1.000 30.37931 232 LEU A CA 1
ATOM 1214 C C . LEU A 1 232 ? 121.60000 100.36400 128.07900 1.000 29.34619 232 LEU A C 1
ATOM 1215 O O . LEU A 1 232 ? 121.85800 99.33200 127.43900 1.000 37.02482 232 LEU A O 1
ATOM 1220 N N . GLY A 1 233 ? 120.65200 101.22300 127.69100 1.000 27.86187 233 GLY A N 1
ATOM 1221 C CA . GLY A 1 233 ? 119.85700 100.92900 126.51100 1.000 22.21752 233 GLY A CA 1
ATOM 1222 C C . GLY A 1 233 ? 120.68200 100.91600 125.23900 1.000 24.42988 233 GLY A C 1
ATOM 1223 O O . GLY A 1 233 ? 120.53300 100.01600 124.40400 1.000 30.44043 233 GLY A O 1
ATOM 1224 N N . ALA A 1 234 ? 121.60200 101.87300 125.09400 1.000 26.53419 234 ALA A N 1
ATOM 1225 C CA . ALA A 1 234 ? 122.39400 101.92500 123.87200 1.000 25.01306 234 ALA A CA 1
ATOM 1226 C C . ALA A 1 234 ? 123.34800 100.74100 123.78800 1.000 32.82273 234 ALA A C 1
ATOM 1227 O O . ALA A 1 234 ? 123.53300 100.16300 122.71200 1.000 30.68123 234 ALA A O 1
ATOM 1229 N N . GLY A 1 235 ? 123.94300 100.34900 124.91500 1.000 27.29560 235 GLY A N 1
ATOM 1230 C CA . GLY A 1 235 ? 124.83900 99.20600 124.90700 1.000 17.76233 235 GLY A CA 1
ATOM 1231 C C . GLY A 1 235 ? 124.13500 97.90500 124.57300 1.000 28.23836 235 GLY A C 1
ATOM 1232 O O . GLY A 1 235 ? 124.61800 97.11800 123.75000 1.000 32.29444 235 GLY A O 1
ATOM 1233 N N . VAL A 1 236 ? 122.98600 97.65300 125.20800 1.000 25.58969 236 VAL A N 1
ATOM 1234 C CA . VAL A 1 236 ? 122.23900 96.43800 124.89100 1.000 24.84681 236 VAL A CA 1
ATOM 1235 C C . VAL A 1 236 ? 121.79700 96.42600 123.43100 1.000 30.95954 236 VAL A C 1
ATOM 1236 O O . VAL A 1 236 ? 121.93200 95.40700 122.73600 1.000 34.60484 236 VAL A O 1
ATOM 1240 N N . SER A 1 237 ? 121.28900 97.55700 122.93000 1.000 23.60310 237 SER A N 1
ATOM 1241 C CA . SER A 1 237 ? 120.86000 97.61100 121.53600 1.000 18.99438 237 SER A CA 1
ATOM 1242 C C . SER A 1 237 ? 122.01600 97.37800 120.57000 1.000 24.60478 237 SER A C 1
ATOM 1243 O O . SER A 1 237 ? 121.87800 96.62500 119.59900 1.000 30.40823 237 SER A O 1
ATOM 1246 N N . LEU A 1 238 ? 123.17800 97.97600 120.84200 1.000 26.98025 238 LEU A N 1
ATOM 1247 C CA . LEU A 1 238 ? 124.33000 97.78300 119.96700 1.000 23.83027 238 LEU A CA 1
ATOM 1248 C C . LEU A 1 238 ? 124.84300 96.34900 119.98900 1.000 26.20749 238 LEU A C 1
ATOM 1249 O O . LEU A 1 238 ? 125.13400 95.77900 118.93200 1.000 29.58715 238 LEU A O 1
ATOM 1254 N N . GLY A 1 239 ? 124.94000 95.73600 121.16700 1.000 26.47725 239 GLY A N 1
ATOM 1255 C CA . GLY A 1 239 ? 125.40100 94.35800 121.21500 1.000 22.00357 239 GLY A CA 1
ATOM 1256 C C . GLY A 1 239 ? 124.46400 93.37500 120.53900 1.000 31.48238 239 GLY A C 1
ATOM 1257 O O . GLY A 1 239 ? 124.90500 92.51200 119.76800 1.000 30.98122 239 GLY A O 1
ATOM 1258 N N . VAL A 1 240 ? 123.15300 93.55100 120.73000 1.000 25.68147 240 VAL A N 1
ATOM 1259 C CA . VAL A 1 240 ? 122.20600 92.64000 120.09400 1.000 20.89362 240 VAL A CA 1
ATOM 1260 C C . VAL A 1 240 ? 122.14200 92.86700 118.58700 1.000 27.87363 240 VAL A C 1
ATOM 1261 O O . VAL A 1 240 ? 122.03000 91.90900 117.81500 1.000 31.32708 240 VAL A O 1
ATOM 1265 N N . ASN A 1 241 ? 122.21400 94.12000 118.13600 1.000 26.20116 241 ASN A N 1
ATOM 1266 C CA . ASN A 1 241 ? 122.16900 94.37600 116.70100 1.000 14.20619 241 ASN A CA 1
ATOM 1267 C C . ASN A 1 241 ? 123.43200 93.88800 115.99800 1.000 27.05990 241 ASN A C 1
ATOM 1268 O O . ASN A 1 241 ? 123.35500 93.23300 114.95100 1.000 28.36547 241 ASN A O 1
ATOM 1273 N N . MET A 1 242 ? 124.60500 94.18900 116.55500 1.000 32.83620 242 MET A N 1
ATOM 1274 C CA . MET A 1 242 ? 125.85800 93.85000 115.89400 1.000 27.00284 242 MET A CA 1
ATOM 1275 C C . MET A 1 242 ? 126.26200 92.38400 116.00800 1.000 31.74241 242 MET A C 1
ATOM 1276 O O . MET A 1 242 ? 127.00300 91.90600 115.14400 1.000 30.47529 242 MET A O 1
ATOM 1281 N N . PHE A 1 243 ? 125.80600 91.64300 117.02300 1.000 36.78259 243 PHE A N 1
ATOM 1282 C CA . PHE A 1 243 ? 126.31200 90.28500 117.18500 1.000 25.84979 243 PHE A CA 1
ATOM 1283 C C . PHE A 1 243 ? 125.33100 89.16800 116.85200 1.000 25.90979 243 PHE A C 1
ATOM 1284 O O . PHE A 1 243 ? 125.75800 88.01200 116.77000 1.000 32.23761 243 PHE A O 1
ATOM 1292 N N . ILE A 1 244 ? 124.04900 89.45300 116.65600 1.000 28.47446 244 ILE A N 1
ATOM 1293 C CA . ILE A 1 244 ? 123.09300 88.43300 116.23400 1.000 26.23947 244 ILE A CA 1
ATOM 1294 C C . ILE A 1 244 ? 122.59800 88.77700 114.83200 1.000 26.77457 244 ILE A C 1
ATOM 1295 O O . ILE A 1 244 ? 121.74800 89.65700 114.65800 1.000 31.16799 244 ILE A O 1
ATOM 1300 N N . TYR A 1 245 ? 123.12900 88.07400 113.82600 1.000 21.33683 245 TYR A N 1
ATOM 1301 C CA . TYR A 1 245 ? 122.76600 88.20800 112.41500 1.000 22.67203 245 TYR A CA 1
ATOM 1302 C C . TYR A 1 245 ? 122.84400 89.64000 111.89400 1.000 27.64976 245 TYR A C 1
ATOM 1303 O O . TYR A 1 245 ? 121.80900 90.25700 111.61400 1.000 28.37658 245 TYR A O 1
ATOM 1312 N N . PRO A 1 246 ? 124.04400 90.19500 111.73700 1.000 28.01409 246 PRO A N 1
ATOM 1313 C CA . PRO A 1 246 ? 124.16300 91.57300 111.24500 1.000 20.08225 246 PRO A CA 1
ATOM 1314 C C . PRO A 1 246 ? 123.69500 91.71300 109.80300 1.000 19.32170 246 PRO A C 1
ATOM 1315 O O . PRO A 1 246 ? 123.89800 90.82300 108.97400 1.000 26.56736 246 PRO A O 1
ATOM 1319 N N . ILE A 1 247 ? 123.05700 92.84600 109.51200 1.000 26.94022 247 ILE A N 1
ATOM 1320 C CA . ILE A 1 247 ? 122.62600 93.20600 108.16500 1.000 17.52911 247 ILE A CA 1
ATOM 1321 C C . ILE A 1 247 ? 123.48100 94.37200 107.68500 1.000 24.30749 247 ILE A C 1
ATOM 1322 O O . ILE A 1 247 ? 123.57100 95.40200 108.36200 1.000 27.26093 247 ILE A O 1
ATOM 1327 N N . TRP A 1 248 ? 124.10200 94.21100 106.52000 1.000 28.39150 248 TRP A N 1
ATOM 1328 C CA . TRP A 1 248 ? 125.03400 95.18600 105.96900 1.000 11.67651 248 TRP A CA 1
ATOM 1329 C C . TRP A 1 248 ? 124.39400 95.94400 104.81200 1.000 20.69594 248 TRP A C 1
ATOM 1330 O O . TRP A 1 248 ? 123.61700 95.37400 104.04200 1.000 30.56978 248 TRP A O 1
ATOM 1341 N N . ALA A 1 249 ? 124.71900 97.23700 104.69700 1.000 22.26599 249 ALA A N 1
ATOM 1342 C CA . ALA A 1 249 ? 124.17700 98.06700 103.62500 1.000 23.41381 249 ALA A CA 1
ATOM 1343 C C . ALA A 1 249 ? 124.94300 97.94700 102.30900 1.000 26.35856 249 ALA A C 1
ATOM 1344 O O . ALA A 1 249 ? 124.37400 98.24000 101.24700 1.000 35.64085 249 ALA A O 1
ATOM 1346 N N . GLY A 1 250 ? 126.19500 97.48900 102.34000 1.000 13.25559 250 GLY A N 1
ATOM 1347 C CA . GLY A 1 250 ? 126.92400 97.30600 101.09500 1.000 19.27911 250 GLY A CA 1
ATOM 1348 C C . GLY A 1 250 ? 126.36300 96.16300 100.27300 1.000 29.04332 250 GLY A C 1
ATOM 1349 O O . GLY A 1 250 ? 126.27700 96.24800 99.04200 1.000 37.92746 250 GLY A O 1
ATOM 1350 N N . GLU A 1 251 ? 125.92600 95.09800 100.94600 1.000 24.41117 251 GLU A N 1
ATOM 1351 C CA . GLU A 1 251 ? 125.27600 94.00400 100.24200 1.000 30.35508 251 GLU A CA 1
ATOM 1352 C C . GLU A 1 251 ? 123.92900 94.44200 99.69200 1.000 26.37268 251 GLU A C 1
ATOM 1353 O O . GLU A 1 251 ? 123.53000 94.01000 98.60400 1.000 33.22021 251 GLU A O 1
ATOM 1359 N N . ASP A 1 252 ? 123.24000 95.33300 100.40700 1.000 18.83742 252 ASP A N 1
ATOM 1360 C CA . ASP A 1 252 ? 121.98100 95.86800 99.90600 1.000 27.90481 252 ASP A CA 1
ATOM 1361 C C . ASP A 1 252 ? 122.20100 96.66900 98.63100 1.000 31.73199 252 ASP A C 1
ATOM 1362 O O . ASP A 1 252 ? 121.43300 96.54500 97.66900 1.000 37.96605 252 ASP A O 1
ATOM 1367 N N . LEU A 1 253 ? 123.27400 97.46200 98.58500 1.000 30.44375 253 LEU A N 1
ATOM 1368 C CA . LEU A 1 253 ? 123.56000 98.23600 97.38000 1.000 27.23300 253 LEU A CA 1
ATOM 1369 C C . LEU A 1 253 ? 123.93900 97.32700 96.21000 1.000 24.59877 253 LEU A C 1
ATOM 1370 O O . LEU A 1 253 ? 123.46900 97.52400 95.07700 1.000 31.92857 253 LEU A O 1
ATOM 1375 N N . HIS A 1 254 ? 124.77000 96.31500 96.47200 1.000 21.31372 254 HIS A N 1
ATOM 1376 C CA . HIS A 1 254 ? 125.15500 95.37200 95.42400 1.000 25.61744 254 HIS A CA 1
ATOM 1377 C C . HIS A 1 254 ? 123.93300 94.65700 94.84600 1.000 29.62536 254 HIS A C 1
ATOM 1378 O O . HIS A 1 254 ? 123.77400 94.54900 93.61400 1.000 34.39535 254 HIS A O 1
ATOM 1385 N N . ASN A 1 255 ? 123.02200 94.22200 95.72100 1.000 24.86233 255 ASN A N 1
ATOM 1386 C CA . ASN A 1 255 ? 121.84900 93.49800 95.25600 1.000 21.11934 255 ASN A CA 1
ATOM 1387 C C . ASN A 1 255 ? 120.88900 94.41900 94.52000 1.000 26.13624 255 ASN A C 1
ATOM 1388 O O . ASN A 1 255 ? 120.24400 93.99800 93.55100 1.000 36.58711 255 ASN A O 1
ATOM 1393 N N . LEU A 1 256 ? 120.80400 95.68400 94.94000 1.000 18.84555 256 LEU A N 1
ATOM 1394 C CA . LEU A 1 256 ? 119.95900 96.63700 94.23300 1.000 21.71351 256 LEU A CA 1
ATOM 1395 C C . LEU A 1 256 ? 120.46000 96.85600 92.81200 1.000 25.82713 256 LEU A C 1
ATOM 1396 O O . LEU A 1 256 ? 119.66500 96.90400 91.86200 1.000 32.54233 256 LEU A O 1
ATOM 1401 N N . VAL A 1 257 ? 121.77900 96.96500 92.64200 1.000 24.07525 257 VAL A N 1
ATOM 1402 C CA . VAL A 1 257 ? 122.32200 97.17200 91.30000 1.000 19.64921 257 VAL A CA 1
ATOM 1403 C C . VAL A 1 257 ? 122.01900 95.97000 90.40900 1.000 19.17063 257 VAL A C 1
ATOM 1404 O O . VAL A 1 257 ? 121.58400 96.12000 89.25300 1.000 29.73169 257 VAL A O 1
ATOM 1408 N N . VAL A 1 258 ? 122.20800 94.75700 90.93900 1.000 20.92857 258 VAL A N 1
ATOM 1409 C CA . VAL A 1 258 ? 121.93700 93.57000 90.12300 1.000 22.67629 258 VAL A CA 1
ATOM 1410 C C . VAL A 1 258 ? 120.45800 93.50100 89.73800 1.000 23.99348 258 VAL A C 1
ATOM 1411 O O . VAL A 1 258 ? 120.10400 93.21200 88.58000 1.000 20.44010 258 VAL A O 1
ATOM 1415 N N . LYS A 1 259 ? 119.57000 93.77600 90.69800 1.000 23.80969 259 LYS A N 1
ATOM 1416 C CA . LYS A 1 259 ? 118.14000 93.70600 90.42200 1.000 22.68631 259 LYS A CA 1
ATOM 1417 C C . LYS A 1 259 ? 117.72400 94.72900 89.37100 1.000 25.23609 259 LYS A C 1
ATOM 1418 O O . LYS A 1 259 ? 116.87700 94.44100 88.51400 1.000 29.01097 259 LYS A O 1
ATOM 1424 N N . ASN A 1 260 ? 118.31200 95.92800 89.41100 1.000 29.67434 260 ASN A N 1
ATOM 1425 C CA . ASN A 1 260 ? 117.96600 96.93200 88.40800 1.000 25.12632 260 ASN A CA 1
ATOM 1426 C C . ASN A 1 260 ? 118.42000 96.49800 87.02000 1.000 23.58796 260 ASN A C 1
ATOM 1427 O O . ASN A 1 260 ? 117.70000 96.69900 86.02500 1.000 29.05672 260 ASN A O 1
ATOM 1432 N N . PHE A 1 261 ? 119.60100 95.87600 86.93800 1.000 26.46807 261 PHE A N 1
ATOM 1433 C CA . PHE A 1 261 ? 120.05500 95.37800 85.64300 1.000 26.25066 261 PHE A CA 1
ATOM 1434 C C . PHE A 1 261 ? 119.09200 94.33900 85.08200 1.000 28.12857 261 PHE A C 1
ATOM 1435 O O . PHE A 1 261 ? 118.84100 94.30900 83.87200 1.000 29.35061 261 PHE A O 1
ATOM 1443 N N . MET A 1 262 ? 118.54900 93.47100 85.93900 1.000 31.21431 262 MET A N 1
ATOM 1444 C CA . MET A 1 262 ? 117.59900 92.47300 85.43500 1.000 28.16506 262 MET A CA 1
ATOM 1445 C C . MET A 1 262 ? 116.27300 93.11200 85.00900 1.000 30.09935 262 MET A C 1
ATOM 1446 O O . MET A 1 262 ? 115.68800 92.74600 83.97000 1.000 36.43296 262 MET A O 1
ATOM 1451 N N . ASN A 1 263 ? 115.79200 94.08300 85.79200 1.000 27.45861 263 ASN A N 1
ATOM 1452 C CA . ASN A 1 263 ? 114.49300 94.68700 85.51000 1.000 25.54895 263 ASN A CA 1
ATOM 1453 C C . ASN A 1 263 ? 114.49500 95.44400 84.18700 1.000 30.90704 263 ASN A C 1
ATOM 1454 O O . ASN A 1 263 ? 113.50800 95.39700 83.43800 1.000 30.05655 263 ASN A O 1
ATOM 1459 N N . VAL A 1 264 ? 115.58000 96.16400 83.88500 1.000 31.80227 264 VAL A N 1
ATOM 1460 C CA . VAL A 1 264 ? 115.58800 96.93400 82.64200 1.000 27.12364 264 VAL A CA 1
ATOM 1461 C C . VAL A 1 264 ? 115.50500 96.00800 81.43100 1.000 29.40693 264 VAL A C 1
ATOM 1462 O O . VAL A 1 264 ? 114.82800 96.31500 80.44000 1.000 31.72325 264 VAL A O 1
ATOM 1466 N N . ALA A 1 265 ? 116.15500 94.84400 81.50300 1.000 27.00844 265 ALA A N 1
ATOM 1467 C CA . ALA A 1 265 ? 116.08300 93.89600 80.39500 1.000 26.81865 265 ALA A CA 1
ATOM 1468 C C . ALA A 1 265 ? 114.67600 93.33400 80.23900 1.000 34.28318 265 ALA A C 1
ATOM 1469 O O . ALA A 1 265 ? 114.17100 93.19300 79.11100 1.000 30.71637 265 ALA A O 1
ATOM 1471 N N . THR A 1 266 ? 114.01300 93.02800 81.35800 1.000 34.26263 266 THR A N 1
ATOM 1472 C CA . THR A 1 266 ? 112.65700 92.49900 81.23300 1.000 28.38174 266 THR A CA 1
ATOM 1473 C C . THR A 1 266 ? 111.71800 93.53800 80.62500 1.000 33.51685 266 THR A C 1
ATOM 1474 O O . THR A 1 266 ? 110.88400 93.21200 79.76700 1.000 32.97552 266 THR A O 1
ATOM 1478 N N . SER A 1 267 ? 111.86600 94.80500 81.02500 1.000 37.67011 267 SER A N 1
ATOM 1479 C CA . SER A 1 267 ? 111.02900 95.85300 80.44500 1.000 28.65466 267 SER A CA 1
ATOM 1480 C C . SER A 1 267 ? 111.30800 96.02800 78.95500 1.000 32.94450 267 SER A C 1
ATOM 1481 O O . SER A 1 267 ? 110.37800 96.22300 78.15800 1.000 29.55426 267 SER A O 1
ATOM 1484 N N . LEU A 1 268 ? 112.58300 95.97300 78.55800 1.000 32.28795 268 LEU A N 1
ATOM 1485 C CA . LEU A 1 268 ? 112.90400 96.13300 77.14400 1.000 28.91208 268 LEU A CA 1
ATOM 1486 C C . LEU A 1 268 ? 112.26400 95.03500 76.30700 1.000 30.80640 268 LEU A C 1
ATOM 1487 O O . LEU A 1 268 ? 111.73200 95.30300 75.22400 1.000 29.03516 268 LEU A O 1
ATOM 1492 N N . GLU A 1 269 ? 112.30400 93.78900 76.78500 1.000 41.61487 269 GLU A N 1
ATOM 1493 C CA . GLU A 1 269 ? 111.65700 92.72400 76.02000 1.000 39.42639 269 GLU A CA 1
ATOM 1494 C C . GLU A 1 269 ? 110.14300 92.91600 75.97300 1.000 41.42470 269 GLU A C 1
ATOM 1495 O O . GLU A 1 269 ? 109.51100 92.73400 74.91500 1.000 35.92556 269 GLU A O 1
ATOM 1501 N N . GLY A 1 270 ? 109.55100 93.31600 77.10200 1.000 43.36024 270 GLY A N 1
ATOM 1502 C CA . GLY A 1 270 ? 108.11000 93.49100 77.14700 1.000 37.30735 270 GLY A CA 1
ATOM 1503 C C . GLY A 1 270 ? 107.61100 94.55900 76.19400 1.000 38.37734 270 GLY A C 1
ATOM 1504 O O . GLY A 1 270 ? 106.55200 94.40900 75.58400 1.000 42.07100 270 GLY A O 1
ATOM 1505 N N . CYS A 1 271 ? 108.37000 95.64600 76.04100 1.000 42.63575 271 CYS A N 1
ATOM 1506 C CA . CYS A 1 271 ? 107.90300 96.73800 75.18800 1.000 38.64900 271 CYS A CA 1
ATOM 1507 C C . CYS A 1 271 ? 107.77000 96.29200 73.73500 1.000 34.93267 271 CYS A C 1
ATOM 1508 O O . CYS A 1 271 ? 106.73500 96.51700 73.09500 1.000 32.16948 271 CYS A O 1
ATOM 1511 N N . VAL A 1 272 ? 108.80900 95.65300 73.19600 1.000 40.38807 272 VAL A N 1
ATOM 1512 C CA . VAL A 1 272 ? 108.76100 95.22700 71.80100 1.000 38.18339 272 VAL A CA 1
ATOM 1513 C C . VAL A 1 272 ? 107.71300 94.13900 71.60800 1.000 43.77096 272 VAL A C 1
ATOM 1514 O O . VAL A 1 272 ? 106.97500 94.13900 70.61000 1.000 40.11965 272 VAL A O 1
ATOM 1518 N N . ASN A 1 273 ? 107.60600 93.20400 72.56100 1.000 44.99015 273 ASN A N 1
ATOM 1519 C CA . ASN A 1 273 ? 106.59400 92.16400 72.40500 1.000 43.74142 273 ASN A CA 1
ATOM 1520 C C . ASN A 1 273 ? 105.18900 92.75600 72.41300 1.000 43.28518 273 ASN A C 1
ATOM 1521 O O . ASN A 1 273 ? 104.33100 92.34600 71.62300 1.000 42.84737 273 ASN A O 1
ATOM 1526 N N . GLY A 1 274 ? 104.93600 93.72800 73.29100 1.000 42.61175 274 GLY A N 1
ATOM 1527 C CA . GLY A 1 274 ? 103.63600 94.37600 73.30700 1.000 40.07937 274 GLY A CA 1
ATOM 1528 C C . GLY A 1 274 ? 103.35100 95.17500 72.05000 1.000 39.39888 274 GLY A C 1
ATOM 1529 O O . GLY A 1 274 ? 102.21100 95.22300 71.58200 1.000 43.56955 274 GLY A O 1
ATOM 1530 N N . TYR A 1 275 ? 104.37600 95.82200 71.48800 1.000 38.38911 275 TYR A N 1
ATOM 1531 C CA . TYR A 1 275 ? 104.15000 96.60500 70.27600 1.000 36.39472 275 TYR A CA 1
ATOM 1532 C C . TYR A 1 275 ? 103.87400 95.72400 69.06400 1.000 39.82622 275 TYR A C 1
ATOM 1533 O O . TYR A 1 275 ? 103.07800 96.10400 68.19900 1.000 35.38472 275 TYR A O 1
ATOM 1542 N N . LEU A 1 276 ? 104.49900 94.55100 68.97900 1.000 50.78618 276 LEU A N 1
ATOM 1543 C CA . LEU A 1 276 ? 104.31900 93.70800 67.80200 1.000 47.51232 276 LEU A CA 1
ATOM 1544 C C . LEU A 1 276 ? 103.19800 92.68800 67.96300 1.000 50.48530 276 LEU A C 1
ATOM 1545 O O . LEU A 1 276 ? 103.02400 91.83600 67.08600 1.000 53.60733 276 LEU A O 1
ATOM 1550 N N . ARG A 1 277 ? 102.43200 92.75900 69.04700 1.000 57.72930 277 ARG A N 1
ATOM 1551 C CA . ARG A 1 277 ? 101.32600 91.83400 69.24700 1.000 57.78598 277 ARG A CA 1
ATOM 1552 C C . ARG A 1 277 ? 100.23500 92.06000 68.20800 1.000 60.14483 277 ARG A C 1
ATOM 1553 O O . ARG A 1 277 ? 99.94400 93.19500 67.82300 1.000 60.75072 277 ARG A O 1
ATOM 1561 N N . CYS A 1 278 ? 99.62700 90.96700 67.75800 1.000 73.32320 278 CYS A N 1
ATOM 1562 C CA . CYS A 1 278 ? 98.53300 91.03800 66.79400 1.000 74.38940 278 CYS A CA 1
ATOM 1563 C C . CYS A 1 278 ? 97.18100 91.01200 67.50000 1.000 73.61777 278 CYS A C 1
ATOM 1564 O O . CYS A 1 278 ? 96.54900 92.05000 67.69000 1.000 73.11546 278 CYS A O 1
ATOM 1567 N N . VAL A 1 298 ? 105.71000 95.92500 82.53100 1.000 61.40049 298 VAL A N 1
ATOM 1568 C CA . VAL A 1 298 ? 106.54500 96.91500 81.86300 1.000 60.09680 298 VAL A CA 1
ATOM 1569 C C . VAL A 1 298 ? 106.85600 98.06400 82.81200 1.000 59.90770 298 VAL A C 1
ATOM 1570 O O . VAL A 1 298 ? 107.98000 98.56100 82.85400 1.000 62.28827 298 VAL A O 1
ATOM 1574 N N . TYR A 1 299 ? 105.84700 98.48500 83.57500 1.000 64.60235 299 TYR A N 1
ATOM 1575 C CA . TYR A 1 299 ? 106.02300 99.61600 84.47900 1.000 66.05740 299 TYR A CA 1
ATOM 1576 C C . TYR A 1 299 ? 107.07000 99.31700 85.54400 1.000 64.89123 299 TYR A C 1
ATOM 1577 O O . TYR A 1 299 ? 107.96700 100.13000 85.79600 1.000 62.81314 299 TYR A O 1
ATOM 1586 N N . LYS A 1 300 ? 106.96200 98.15300 86.19000 1.000 65.35268 300 LYS A N 1
ATOM 1587 C CA . LYS A 1 300 ? 107.79200 97.87300 87.35700 1.000 66.26919 300 LYS A CA 1
ATOM 1588 C C . LYS A 1 300 ? 109.27700 98.04300 87.06100 1.000 66.36438 300 LYS A C 1
ATOM 1589 O O . LYS A 1 300 ? 110.00300 98.64700 87.85600 1.000 63.58138 300 LYS A O 1
ATOM 1591 N N . GLY A 1 301 ? 109.72400 97.62800 85.88000 1.000 58.02244 301 GLY A N 1
ATOM 1592 C CA . GLY A 1 301 ? 111.14900 97.61900 85.60500 1.000 56.14601 301 GLY A CA 1
ATOM 1593 C C . GLY A 1 301 ? 111.77500 98.99500 85.51800 1.000 59.21848 301 GLY A C 1
ATOM 1594 O O . GLY A 1 301 ? 112.59100 99.37200 86.37100 1.000 59.13032 301 GLY A O 1
ATOM 1595 N N . TYR A 1 302 ? 111.40900 99.76000 84.49000 1.000 56.11201 302 TYR A N 1
ATOM 1596 C CA . TYR A 1 302 ? 111.97700 101.09300 84.35400 1.000 55.09822 302 TYR A CA 1
ATOM 1597 C C . TYR A 1 302 ? 111.54400 101.99800 85.50000 1.000 55.95308 302 TYR A C 1
ATOM 1598 O O . TYR A 1 302 ? 112.31700 102.86300 85.92600 1.000 59.28236 302 TYR A O 1
ATOM 1607 N N . ARG A 1 303 ? 110.32000 101.82800 86.00900 1.000 59.37995 303 ARG A N 1
ATOM 1608 C CA . ARG A 1 303 ? 109.87500 102.66000 87.12100 1.000 61.38306 303 ARG A CA 1
ATOM 1609 C C . ARG A 1 303 ? 110.69500 102.40800 88.38100 1.000 63.39203 303 ARG A C 1
ATOM 1610 O O . ARG A 1 303 ? 110.87900 103.32300 89.19100 1.000 64.23428 303 ARG A O 1
ATOM 1618 N N . SER A 1 304 ? 111.19300 101.18200 88.57200 1.000 59.54400 304 SER A N 1
ATOM 1619 C CA . SER A 1 304 ? 112.07900 100.90800 89.69600 1.000 58.99086 304 SER A CA 1
ATOM 1620 C C . SER A 1 304 ? 113.49500 101.39200 89.42100 1.000 60.75594 304 SER A C 1
ATOM 1621 O O . SER A 1 304 ? 114.18300 101.86000 90.33500 1.000 57.18852 304 SER A O 1
ATOM 1624 N N . ALA A 1 305 ? 113.94700 101.28700 88.17200 1.000 53.84989 305 ALA A N 1
ATOM 1625 C CA . ALA A 1 305 ? 115.31900 101.65600 87.84500 1.000 50.37715 305 ALA A CA 1
ATOM 1626 C C . ALA A 1 305 ? 115.49600 103.14900 87.60000 1.000 48.78323 305 ALA A C 1
ATOM 1627 O O . ALA A 1 305 ? 116.63100 103.59400 87.40200 1.000 51.94496 305 ALA A O 1
ATOM 1629 N N . VAL A 1 306 ? 114.41600 103.92800 87.60700 1.000 50.29666 306 VAL A N 1
ATOM 1630 C CA . VAL A 1 306 ? 114.49600 105.37300 87.41900 1.000 48.27220 306 VAL A CA 1
ATOM 1631 C C . VAL A 1 306 ? 114.08700 106.15700 88.66000 1.000 50.18144 306 VAL A C 1
ATOM 1632 O O . VAL A 1 306 ? 114.30000 107.38000 88.69900 1.000 49.76549 306 VAL A O 1
ATOM 1636 N N . GLU A 1 307 ? 113.56500 105.49800 89.69200 1.000 58.79990 307 GLU A N 1
ATOM 1637 C CA . GLU A 1 307 ? 113.04200 106.17700 90.87300 1.000 58.12820 307 GLU A CA 1
ATOM 1638 C C . GLU A 1 307 ? 113.66800 105.63500 92.15100 1.000 59.53754 307 GLU A C 1
ATOM 1639 O O . GLU A 1 307 ? 112.99000 105.46600 93.16800 1.000 62.88199 307 GLU A O 1
ATOM 1641 N N . SER A 1 308 ? 114.97300 105.35100 92.13100 1.000 57.12672 308 SER A N 1
ATOM 1642 C CA . SER A 1 308 ? 115.63600 104.78900 93.30200 1.000 56.66001 308 SER A CA 1
ATOM 1643 C C . SER A 1 308 ? 116.96300 105.46300 93.63200 1.000 54.98300 308 SER A C 1
ATOM 1644 O O . SER A 1 308 ? 117.66400 104.99900 94.53800 1.000 58.55384 308 SER A O 1
ATOM 1647 N N . THR A 1 309 ? 117.32200 106.54900 92.94100 1.000 54.54230 309 THR A N 1
ATOM 1648 C CA . THR A 1 309 ? 118.60400 107.20000 93.19700 1.000 56.19646 309 THR A CA 1
ATOM 1649 C C . THR A 1 309 ? 118.76200 107.56900 94.66800 1.000 56.23153 309 THR A C 1
ATOM 1650 O O . THR A 1 309 ? 119.86100 107.47500 95.23000 1.000 60.36451 309 THR A O 1
ATOM 1654 N N . SER A 1 310 ? 117.66900 107.98100 95.31200 1.000 51.65643 310 SER A N 1
ATOM 1655 C CA . SER A 1 310 ? 117.73400 108.32900 96.72700 1.000 53.45852 310 SER A CA 1
ATOM 1656 C C . SER A 1 310 ? 118.08100 107.11400 97.57700 1.000 54.72727 310 SER A C 1
ATOM 1657 O O . SER A 1 310 ? 118.83900 107.22300 98.54800 1.000 54.04113 310 SER A O 1
ATOM 1660 N N . GLN A 1 311 ? 117.52400 105.94900 97.23700 1.000 51.12645 311 GLN A N 1
ATOM 1661 C CA . GLN A 1 311 ? 117.83800 104.74000 97.99000 1.000 51.19680 311 GLN A CA 1
ATOM 1662 C C . GLN A 1 311 ? 119.31400 104.38300 97.86700 1.000 48.53414 311 GLN A C 1
ATOM 1663 O O . GLN A 1 311 ? 119.95400 104.00300 98.85700 1.000 49.99927 311 GLN A O 1
ATOM 1669 N N . GLU A 1 312 ? 119.88100 104.52400 96.66600 1.000 40.03644 312 GLU A N 1
ATOM 1670 C CA . GLU A 1 312 ? 121.30100 104.23700 96.49600 1.000 40.93704 312 GLU A CA 1
ATOM 1671 C C . GLU A 1 312 ? 122.15700 105.24000 97.25300 1.000 45.04441 312 GLU A C 1
ATOM 1672 O O . GLU A 1 312 ? 123.18000 104.87100 97.84100 1.000 48.12082 312 GLU A O 1
ATOM 1678 N N . GLU A 1 313 ? 121.74300 106.50900 97.28100 1.000 43.45991 313 GLU A N 1
ATOM 1679 C CA . GLU A 1 313 ? 122.52200 107.50200 98.01200 1.000 42.06102 313 GLU A CA 1
ATOM 1680 C C . GLU A 1 313 ? 122.47000 107.24900 99.51400 1.000 43.61638 313 GLU A C 1
ATOM 1681 O O . GLU A 1 313 ? 123.48500 107.38100 100.20800 1.000 45.63255 313 GLU A O 1
ATOM 1687 N N . SER A 1 314 ? 121.30700 106.84500 100.03000 1.000 30.45234 314 SER A N 1
ATOM 1688 C CA . SER A 1 314 ? 121.20800 106.51700 101.44900 1.000 31.50878 314 SER A CA 1
ATOM 1689 C C . SER A 1 314 ? 122.05100 105.29600 101.79600 1.000 36.59743 314 SER A C 1
ATOM 1690 O O . SER A 1 314 ? 122.77400 105.29600 102.80200 1.000 31.60362 314 SER A O 1
ATOM 1693 N N . LEU A 1 315 ? 121.98700 104.25100 100.96800 1.000 30.27726 315 LEU A N 1
ATOM 1694 C CA . LEU A 1 315 ? 122.76800 103.05400 101.25000 1.000 22.76820 315 LEU A CA 1
ATOM 1695 C C . LEU A 1 315 ? 124.26000 103.34600 101.18100 1.000 25.31319 315 LEU A C 1
ATOM 1696 O O . LEU A 1 315 ? 125.04300 102.79700 101.96400 1.000 33.97584 315 LEU A O 1
ATOM 1701 N N . MET A 1 316 ? 124.67600 104.21000 100.25200 1.000 24.90272 316 MET A N 1
ATOM 1702 C CA . MET A 1 316 ? 126.07900 104.60400 100.20200 1.000 30.05367 316 MET A CA 1
ATOM 1703 C C . MET A 1 316 ? 126.47100 105.43600 101.41600 1.000 31.32010 316 MET A C 1
ATOM 1704 O O . MET A 1 316 ? 127.60800 105.33900 101.89000 1.000 34.18667 316 MET A O 1
ATOM 1709 N N . SER A 1 317 ? 125.55400 106.25900 101.93000 1.000 28.11719 317 SER A N 1
ATOM 1710 C CA . SER A 1 317 ? 125.86000 107.04400 103.12000 1.000 26.29539 317 SER A CA 1
ATOM 1711 C C . SER A 1 317 ? 125.96000 106.16900 104.36300 1.000 31.05086 317 SER A C 1
ATOM 1712 O O . SER A 1 317 ? 126.66800 106.52200 105.31200 1.000 27.84624 317 SER A O 1
ATOM 1715 N N . PHE A 1 318 ? 125.26800 105.02900 104.37800 1.000 33.32856 318 PHE A N 1
ATOM 1716 C CA . PHE A 1 318 ? 125.31900 104.14000 105.53400 1.000 15.61978 318 PHE A CA 1
ATOM 1717 C C . PHE A 1 318 ? 126.48800 103.16600 105.48700 1.000 25.06668 318 PHE A C 1
ATOM 1718 O O . PHE A 1 318 ? 126.98300 102.75500 106.54200 1.000 24.31619 318 PHE A O 1
ATOM 1726 N N . ALA A 1 319 ? 126.94800 102.79500 104.29100 1.000 26.69371 319 ALA A N 1
ATOM 1727 C CA . ALA A 1 319 ? 127.96600 101.76500 104.13400 1.000 7.76047 319 ALA A CA 1
ATOM 1728 C C . ALA A 1 319 ? 129.37500 102.24400 104.45000 1.000 19.98658 319 ALA A C 1
ATOM 1729 O O . ALA A 1 319 ? 130.28300 101.41200 104.55200 1.000 24.10503 319 ALA A O 1
ATOM 1731 N N . ILE A 1 320 ? 129.58700 103.55100 104.60900 1.000 26.56549 320 ILE A N 1
ATOM 1732 C CA . ILE A 1 320 ? 130.92800 104.04800 104.89300 1.000 19.35238 320 ILE A CA 1
ATOM 1733 C C . ILE A 1 320 ? 131.29200 103.91300 106.36500 1.000 22.81144 320 ILE A C 1
ATOM 1734 O O . ILE A 1 320 ? 132.47800 103.98300 106.71100 1.000 29.75651 320 ILE A O 1
ATOM 1739 N N . TRP A 1 321 ? 130.30800 103.72300 107.24100 1.000 18.28823 321 TRP A N 1
ATOM 1740 C CA . TRP A 1 321 ? 130.55800 103.58400 108.66900 1.000 12.95447 321 TRP A CA 1
ATOM 1741 C C . TRP A 1 321 ? 130.87400 102.15400 109.08400 1.000 20.79658 321 TRP A C 1
ATOM 1742 O O . TRP A 1 321 ? 131.39400 101.94600 110.18500 1.000 31.03711 321 TRP A O 1
ATOM 1753 N N . GLU A 1 322 ? 130.57200 101.17100 108.23600 1.000 25.82805 322 GLU A N 1
ATOM 1754 C CA . GLU A 1 322 ? 130.73000 99.76200 108.56100 1.000 18.63979 322 GLU A CA 1
ATOM 1755 C C . GLU A 1 322 ? 132.17800 99.30000 108.38900 1.000 19.92526 322 GLU A C 1
ATOM 1756 O O . GLU A 1 322 ? 132.90000 99.79600 107.52100 1.000 23.36291 322 GLU A O 1
ATOM 1762 N N . PRO A 1 323 ? 132.62100 98.35100 109.21000 1.000 31.51935 323 PRO A N 1
ATOM 1763 C CA . PRO A 1 323 ? 133.99900 97.85700 109.11800 1.000 31.53558 323 PRO A CA 1
ATOM 1764 C C . PRO A 1 323 ? 134.14900 96.82100 108.01800 1.000 31.14698 323 PRO A C 1
ATOM 1765 O O . PRO A 1 323 ? 133.15400 96.24900 107.54700 1.000 37.24757 323 PRO A O 1
ATOM 1769 N N . PRO A 1 324 ? 135.38000 96.54700 107.58700 1.000 36.09428 324 PRO A N 1
ATOM 1770 C CA . PRO A 1 324 ? 135.59200 95.57500 106.50800 1.000 35.38565 324 PRO A CA 1
ATOM 1771 C C . PRO A 1 324 ? 135.13800 94.17500 106.89800 1.000 36.97771 324 PRO A C 1
ATOM 1772 O O . PRO A 1 324 ? 135.40100 93.70100 108.00400 1.000 45.56765 324 PRO A O 1
ATOM 1776 N N . HIS A 1 325 ? 134.45300 93.51100 105.96800 1.000 34.55522 325 HIS A N 1
ATOM 1777 C CA . HIS A 1 325 ? 133.91600 92.18000 106.20800 1.000 27.60847 325 HIS A CA 1
ATOM 1778 C C . HIS A 1 325 ? 133.76000 91.45000 104.88200 1.000 31.53074 325 HIS A C 1
ATOM 1779 O O . HIS A 1 325 ? 133.56900 92.07100 103.83400 1.000 36.59568 325 HIS A O 1
ATOM 1786 N N . GLY A 1 326 ? 133.84700 90.12300 104.94200 1.000 38.98280 326 GLY A N 1
ATOM 1787 C CA . GLY A 1 326 ? 133.62700 89.27300 103.79500 1.000 35.48743 326 GLY A CA 1
ATOM 1788 C C . GLY A 1 326 ? 134.46400 89.63800 102.58500 1.000 41.51047 326 GLY A C 1
ATOM 1789 O O . GLY A 1 326 ? 135.68500 89.80100 102.66700 1.000 42.75956 326 GLY A O 1
ATOM 1790 N N . PRO A 1 327 ? 133.81200 89.76900 101.42400 1.000 43.67881 327 PRO A N 1
ATOM 1791 C CA . PRO A 1 327 ? 134.55100 90.09700 100.19600 1.000 38.63803 327 PRO A CA 1
ATOM 1792 C C . PRO A 1 327 ? 134.96800 91.55100 100.10400 1.000 40.06915 327 PRO A C 1
ATOM 1793 O O . PRO A 1 327 ? 135.85200 91.87400 99.29900 1.000 40.43671 327 PRO A O 1
ATOM 1797 N N . TYR A 1 328 ? 134.35800 92.43500 100.89100 1.000 35.79279 328 TYR A N 1
ATOM 1798 C CA . TYR A 1 328 ? 134.64300 93.86700 100.83200 1.000 34.50992 328 TYR A CA 1
ATOM 1799 C C . TYR A 1 328 ? 135.76000 94.19000 101.82500 1.000 38.91059 328 TYR A C 1
ATOM 1800 O O . TYR A 1 328 ? 135.57800 94.87700 102.83100 1.000 42.60092 328 TYR A O 1
ATOM 1809 N N . LYS A 1 329 ? 136.94500 93.67500 101.51000 1.000 42.76064 329 LYS A N 1
ATOM 1810 C CA . LYS A 1 329 ? 138.11500 93.79000 102.37900 1.000 45.05891 329 LYS A CA 1
ATOM 1811 C C . LYS A 1 329 ? 138.99500 94.93400 101.88700 1.000 49.47960 329 LYS A C 1
ATOM 1812 O O . LYS A 1 329 ? 139.85800 94.75600 101.02700 1.000 55.34434 329 LYS A O 1
ATOM 1818 N N . SER A 1 330 ? 138.77000 96.12000 102.44300 1.000 49.58216 330 SER A N 1
ATOM 1819 C CA . SER A 1 330 ? 139.58600 97.28700 102.14300 1.000 50.66131 330 SER A CA 1
ATOM 1820 C C . SER A 1 330 ? 139.17700 98.41100 103.08100 1.000 54.36145 330 SER A C 1
ATOM 1821 O O . SER A 1 330 ? 138.02800 98.47300 103.52800 1.000 53.44436 330 SER A O 1
ATOM 1824 N N . PHE A 1 331 ? 140.13000 99.29900 103.37100 1.000 63.16156 331 PHE A N 1
ATOM 1825 C CA . PHE A 1 331 ? 139.86100 100.37000 104.32500 1.000 63.42170 331 PHE A CA 1
ATOM 1826 C C . PHE A 1 331 ? 138.84300 101.36300 103.77800 1.000 65.20937 331 PHE A C 1
ATOM 1827 O O . PHE A 1 331 ? 137.96200 101.82500 104.51300 1.000 66.34653 331 PHE A O 1
ATOM 1835 N N . ASN A 1 332 ? 138.94600 101.70500 102.49400 1.000 58.40304 332 ASN A N 1
ATOM 1836 C CA . ASN A 1 332 ? 138.00300 102.60400 101.82700 1.000 55.66724 332 ASN A CA 1
ATOM 1837 C C . ASN A 1 332 ? 137.48900 101.92300 100.56100 1.000 55.28428 332 ASN A C 1
ATOM 1838 O O . ASN A 1 332 ?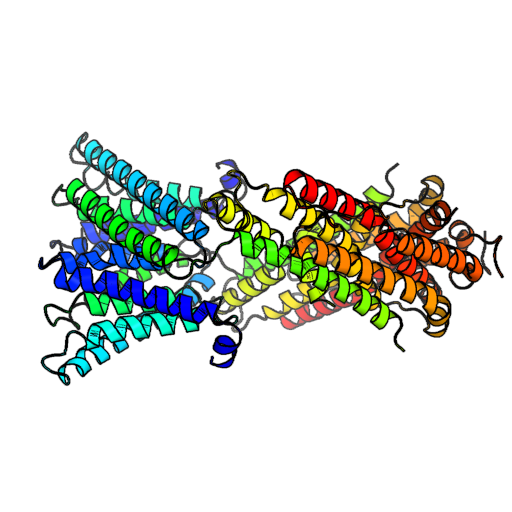 138.06700 102.08500 99.48300 1.000 56.18610 332 ASN A O 1
ATOM 1843 N N . TYR A 1 333 ? 136.41100 101.16300 100.69000 1.000 39.58550 333 TYR A N 1
ATOM 1844 C CA . TYR A 1 333 ? 135.82100 100.52400 99.52100 1.000 37.03604 333 TYR A CA 1
ATOM 1845 C C . TYR A 1 333 ? 135.21800 101.58100 98.60200 1.000 38.94608 333 TYR A C 1
ATOM 1846 O O . TYR A 1 333 ? 134.50500 102.47300 99.07500 1.000 36.51159 333 TYR A O 1
ATOM 1855 N N . PRO A 1 334 ? 135.48000 101.52100 97.29700 1.000 37.91890 334 PRO A N 1
ATOM 1856 C CA . PRO A 1 334 ? 134.90800 102.51300 96.37800 1.000 32.34081 334 PRO A CA 1
ATOM 1857 C C . PRO A 1 334 ? 133.41600 102.32900 96.14800 1.000 27.26155 334 PRO A C 1
ATOM 1858 O O . PRO A 1 334 ? 132.99500 101.94900 95.05200 1.000 32.56879 334 PRO A O 1
ATOM 1862 N N . TRP A 1 335 ? 132.60600 102.60100 97.17300 1.000 29.63481 335 TRP A N 1
ATOM 1863 C CA . TRP A 1 335 ? 131.15700 102.48400 97.04700 1.000 25.04106 335 TRP A CA 1
ATOM 1864 C C . TRP A 1 335 ? 130.56000 103.51100 96.09500 1.000 31.43647 335 TRP A C 1
ATOM 1865 O O . TRP A 1 335 ? 129.39400 103.36600 95.71300 1.000 32.54052 335 TRP A O 1
ATOM 1876 N N . LYS A 1 336 ? 131.31900 104.53300 95.70200 1.000 39.02869 336 LYS A N 1
ATOM 1877 C CA . LYS A 1 336 ? 130.81600 105.57000 94.81000 1.000 33.46377 336 LYS A CA 1
ATOM 1878 C C . LYS A 1 336 ? 130.87800 105.18700 93.33700 1.000 38.11753 336 LYS A C 1
ATOM 1879 O O . LYS A 1 336 ? 130.36100 105.93700 92.50300 1.000 41.54285 336 LYS A O 1
ATOM 1885 N N . ASN A 1 337 ? 131.49000 104.05600 92.99100 1.000 30.05839 337 ASN A N 1
ATOM 1886 C CA . ASN A 1 337 ? 131.52400 103.60300 91.60800 1.000 24.31540 337 ASN A CA 1
ATOM 1887 C C . ASN A 1 337 ? 130.33300 102.72800 91.24200 1.000 34.22721 337 ASN A C 1
ATOM 1888 O O . ASN A 1 337 ? 130.18600 102.36400 90.07100 1.000 36.93161 337 ASN A O 1
ATOM 1893 N N . TYR A 1 338 ? 129.49200 102.37800 92.21500 1.000 33.61352 338 TYR A N 1
ATOM 1894 C CA . TYR A 1 338 ? 128.24000 101.68600 91.93800 1.000 19.89099 338 TYR A CA 1
ATOM 1895 C C . TYR A 1 338 ? 127.16700 102.67300 91.48900 1.000 27.20854 338 TYR A C 1
ATOM 1896 O O . TYR A 1 338 ? 126.35700 102.37300 90.60000 1.000 40.09137 338 TYR A O 1
ATOM 1905 N N . VAL A 1 339 ? 127.17300 103.86600 92.08700 1.000 24.12032 339 VAL A N 1
ATOM 1906 C CA . VAL A 1 339 ? 126.18900 104.89100 91.75900 1.000 23.97350 339 VAL A CA 1
ATOM 1907 C C . VAL A 1 339 ? 126.37900 105.39000 90.33100 1.000 19.30859 339 VAL A C 1
ATOM 1908 O O . VAL A 1 339 ? 125.40700 105.71900 89.64400 1.000 31.00540 339 VAL A O 1
ATOM 1912 N N . LYS A 1 340 ? 127.62700 105.46800 89.86200 1.000 12.16646 340 LYS A N 1
ATOM 1913 C CA . LYS A 1 340 ? 127.86200 105.90100 88.48800 1.000 21.27703 340 LYS A CA 1
ATOM 1914 C C . LYS A 1 340 ? 127.25600 104.92500 87.48500 1.000 21.38597 340 LYS A C 1
ATOM 1915 O O . LYS A 1 340 ? 126.63200 105.33700 86.49600 1.000 30.83684 340 LYS A O 1
ATOM 1921 N N . LEU A 1 341 ? 127.41400 103.62400 87.73500 1.000 15.95637 341 LEU A N 1
ATOM 1922 C CA . LEU A 1 341 ? 126.82800 102.62200 86.85300 1.000 20.47887 341 LEU A CA 1
ATOM 1923 C C . LEU A 1 341 ? 125.30600 102.65700 86.93000 1.000 17.18337 341 LEU A C 1
ATOM 1924 O O . LEU A 1 341 ? 124.61900 102.51100 85.90800 1.000 24.95847 341 LEU A O 1
ATOM 1929 N N . SER A 1 342 ? 124.76100 102.89400 88.12600 1.000 6.14940 342 SER A N 1
ATOM 1930 C CA . SER A 1 342 ? 123.31200 103.02400 88.24900 1.000 19.24978 342 SER A CA 1
ATOM 1931 C C . SER A 1 342 ? 122.79500 104.22800 87.46500 1.000 28.92139 342 SER A C 1
ATOM 1932 O O . SER A 1 342 ? 121.73500 104.15900 86.82900 1.000 33.70861 342 SER A O 1
ATOM 1935 N N . GLY A 1 343 ? 123.53400 105.33900 87.48900 1.000 20.71792 343 GLY A N 1
ATOM 1936 C CA . GLY A 1 343 ? 123.12000 106.50700 86.72800 1.000 12.72367 343 GLY A CA 1
ATOM 1937 C C . GLY A 1 343 ? 123.18300 106.28600 85.22900 1.000 19.82356 343 GLY A C 1
ATOM 1938 O O . GLY A 1 343 ? 122.29700 106.72700 84.48600 1.000 29.21788 343 GLY A O 1
ATOM 1939 N N . ALA A 1 344 ? 124.22100 105.58900 84.76100 1.000 17.86807 344 ALA A N 1
ATOM 1940 C CA . ALA A 1 344 ? 124.28600 105.26000 83.34000 1.000 21.77566 344 ALA A CA 1
ATOM 1941 C C . ALA A 1 344 ? 123.11300 104.37100 82.93400 1.000 22.79733 344 ALA A C 1
ATOM 1942 O O . ALA A 1 344 ? 122.52500 104.54600 81.85600 1.000 25.88275 344 ALA A O 1
ATOM 1944 N N . LEU A 1 345 ? 122.71800 103.44700 83.81400 1.000 20.04144 345 LEU A N 1
ATOM 1945 C CA . LEU A 1 345 ? 121.58800 102.58500 83.48700 1.000 18.71892 345 LEU A CA 1
ATOM 1946 C C . LEU A 1 345 ? 120.26800 103.35200 83.50900 1.000 21.76589 345 LEU A C 1
ATOM 1947 O O . LEU A 1 345 ? 119.36400 103.04900 82.72300 1.000 28.28403 345 LEU A O 1
ATOM 1952 N N . LYS A 1 346 ? 120.14400 104.35900 84.37500 1.000 17.99363 346 LYS A N 1
ATOM 1953 C CA . LYS A 1 346 ? 118.94300 105.19300 84.36900 1.000 23.44198 346 LYS A CA 1
ATOM 1954 C C . LYS A 1 346 ? 118.84800 106.01600 83.08600 1.000 19.65333 346 LYS A C 1
ATOM 1955 O O . LYS A 1 346 ? 117.75800 106.17300 82.50200 1.000 22.09810 346 LYS A O 1
ATOM 1961 N N . HIS A 1 347 ? 119.99100 106.52100 82.61500 1.000 17.59775 347 HIS A N 1
ATOM 1962 C CA . HIS A 1 347 ? 120.00100 107.23700 81.34600 1.000 19.85316 347 HIS A CA 1
ATOM 1963 C C . HIS A 1 347 ? 119.62000 106.31500 80.19900 1.000 29.52797 347 HIS A C 1
ATOM 1964 O O . HIS A 1 347 ? 118.97600 106.75000 79.23900 1.000 29.93981 347 HIS A O 1
ATOM 1971 N N . CYS A 1 348 ? 120.00700 105.04100 80.28000 1.000 30.35108 348 CYS A N 1
ATOM 1972 C CA . CYS A 1 348 ? 119.58600 104.09600 79.24900 1.000 23.04436 348 CYS A CA 1
ATOM 1973 C C . CYS A 1 348 ? 118.10800 103.72400 79.37200 1.000 29.12368 348 CYS A C 1
ATOM 1974 O O . CYS A 1 348 ? 117.47200 103.39800 78.36400 1.000 29.30421 348 CYS A O 1
ATOM 1977 N N . ALA A 1 349 ? 117.54400 103.77200 80.58300 1.000 30.66688 349 ALA A N 1
ATOM 1978 C CA . ALA A 1 349 ? 116.15200 103.37800 80.79400 1.000 22.78219 349 ALA A CA 1
ATOM 1979 C C . ALA A 1 349 ? 115.14200 104.46800 80.44800 1.000 29.03874 349 ALA A C 1
ATOM 1980 O O . ALA A 1 349 ? 113.95200 104.16200 80.25400 1.000 34.34558 349 ALA A O 1
ATOM 1982 N N . PHE A 1 350 ? 115.57300 105.72800 80.35600 1.000 31.29556 350 PHE A N 1
ATOM 1983 C CA . PHE A 1 350 ? 114.61200 106.74700 79.92900 1.000 25.66089 350 PHE A CA 1
ATOM 1984 C C . PHE A 1 350 ? 114.09300 106.50700 78.50800 1.000 28.03274 350 PHE A C 1
ATOM 1985 O O . PHE A 1 350 ? 112.94800 106.87000 78.20000 1.000 32.23996 350 PHE A O 1
ATOM 1993 N N . THR A 1 351 ? 114.84500 105.78700 77.67400 1.000 28.93356 351 THR A N 1
ATOM 1994 C CA . THR A 1 351 ? 114.36300 105.50000 76.32800 1.000 23.72072 351 THR A CA 1
ATOM 1995 C C . THR A 1 351 ? 113.36600 104.34900 76.31700 1.000 24.52804 351 THR A C 1
ATOM 1996 O O . THR A 1 351 ? 112.43700 104.34200 75.50000 1.000 27.07177 351 THR A O 1
ATOM 2000 N N . VAL A 1 352 ? 113.50400 103.39500 77.23800 1.000 26.47192 352 VAL A N 1
ATOM 2001 C CA . VAL A 1 352 ? 112.49400 102.35100 77.33400 1.000 26.95281 352 VAL A CA 1
ATOM 2002 C C . VAL A 1 352 ? 111.20700 102.93900 77.88800 1.000 25.23632 352 VAL A C 1
ATOM 2003 O O . VAL A 1 352 ? 110.10400 102.53300 77.49400 1.000 31.64840 352 VAL A O 1
ATOM 2007 N N . MET A 1 353 ? 111.31700 103.93900 78.76700 1.000 26.12129 353 MET A N 1
ATOM 2008 C CA . MET A 1 353 ? 110.10300 104.61700 79.20900 1.000 26.04271 353 MET A CA 1
ATOM 2009 C C . MET A 1 353 ? 109.45600 105.40400 78.07300 1.000 29.80586 353 MET A C 1
ATOM 2010 O O . MET A 1 353 ? 108.22200 105.45100 77.97400 1.000 33.70226 353 MET A O 1
ATOM 2015 N N . ALA A 1 354 ? 110.26100 105.96300 77.16300 1.000 29.49559 354 ALA A N 1
ATOM 2016 C CA . ALA A 1 354 ? 109.66200 106.65500 76.02400 1.000 20.31130 354 ALA A CA 1
ATOM 2017 C C . ALA A 1 354 ? 109.04100 105.68200 75.02200 1.000 22.61225 354 ALA A C 1
ATOM 2018 O O . ALA A 1 354 ? 108.03300 106.00900 74.38500 1.000 19.79069 354 ALA A O 1
ATOM 2020 N N . LEU A 1 355 ? 109.56200 104.45700 74.92600 1.000 24.06212 355 LEU A N 1
ATOM 2021 C CA . LEU A 1 355 ? 108.92500 103.48100 74.04400 1.000 20.71674 355 LEU A CA 1
ATOM 2022 C C . LEU A 1 355 ? 107.63100 102.94500 74.64500 1.000 32.92424 355 LEU A C 1
ATOM 2023 O O . LEU A 1 355 ? 106.65400 102.70000 73.91600 1.000 24.72214 355 LEU A O 1
ATOM 2028 N N . HIS A 1 356 ? 107.57600 102.82500 75.97300 1.000 41.80457 356 HIS A N 1
ATOM 2029 C CA . HIS A 1 356 ? 106.31600 102.44600 76.59700 1.000 32.56372 356 HIS A CA 1
ATOM 2030 C C . HIS A 1 356 ? 105.28400 103.55000 76.42500 1.000 32.94944 356 HIS A C 1
ATOM 2031 O O . HIS A 1 356 ? 104.10100 103.27200 76.20000 1.000 34.37222 356 HIS A O 1
ATOM 2038 N N . GLY A 1 357 ? 105.71000 104.81100 76.52100 1.000 34.05014 357 GLY A N 1
ATOM 2039 C CA . GLY A 1 357 ? 104.79300 105.89700 76.22300 1.000 35.31030 357 GLY A CA 1
ATOM 2040 C C . GLY A 1 357 ? 104.34900 105.90200 74.77300 1.000 35.61253 357 GLY A C 1
ATOM 2041 O O . GLY A 1 357 ? 103.23500 106.33000 74.46100 1.000 31.79595 357 GLY A O 1
ATOM 2042 N N . CYS A 1 358 ? 105.20900 105.42300 73.86800 1.000 42.81528 358 CYS A N 1
ATOM 2043 C CA . CYS A 1 358 ? 104.80100 105.25300 72.47600 1.000 34.42504 358 CYS A CA 1
ATOM 2044 C C . CYS A 1 358 ? 103.72100 104.19000 72.32400 1.000 32.92282 358 CYS A C 1
ATOM 2045 O O . CYS A 1 358 ? 102.85500 104.31300 71.45100 1.000 33.47469 358 CYS A O 1
ATOM 2048 N N . ILE A 1 359 ? 103.74900 103.14200 73.15100 1.000 42.28958 359 ILE A N 1
ATOM 2049 C CA . ILE A 1 359 ? 102.71100 102.11700 73.02200 1.000 41.52665 359 ILE A CA 1
ATOM 2050 C C . ILE A 1 359 ? 101.33300 102.64400 73.42500 1.000 41.10886 359 ILE A C 1
ATOM 2051 O O . ILE A 1 359 ? 100.31600 102.21600 72.86600 1.000 42.76873 359 ILE A O 1
ATOM 2056 N N . LEU A 1 360 ? 101.26200 103.56200 74.39200 1.000 47.35312 360 LEU A N 1
ATOM 2057 C CA . LEU A 1 360 ? 99.99100 104.05900 74.91200 1.000 42.14802 360 LEU A CA 1
ATOM 2058 C C . LEU A 1 360 ? 99.55000 105.37100 74.26800 1.000 44.24955 360 LEU A C 1
ATOM 2059 O O . LEU A 1 360 ? 98.80600 106.14100 74.88500 1.000 45.19461 360 LEU A O 1
ATOM 2064 N N . SER A 1 361 ? 99.97700 105.64300 73.04000 1.000 47.71440 361 SER A N 1
ATOM 2065 C CA . SER A 1 361 ? 99.65000 106.91400 72.41300 1.000 43.20538 361 SER A CA 1
ATOM 2066 C C . SER A 1 361 ? 98.23900 106.89800 71.82900 1.000 46.90442 361 SER A C 1
ATOM 2067 O O . SER A 1 361 ? 97.61400 105.84800 71.66000 1.000 49.77589 361 SER A O 1
ATOM 2070 N N . GLU A 1 362 ? 97.73900 108.09700 71.52300 1.000 53.22824 362 GLU A N 1
ATOM 2071 C CA . GLU A 1 362 ? 96.39200 108.23800 70.98200 1.000 49.12417 362 GLU A CA 1
ATOM 2072 C C . GLU A 1 362 ? 96.35800 108.00400 69.47800 1.000 51.42360 362 GLU A C 1
ATOM 2073 O O . GLU A 1 362 ? 95.31400 107.62600 68.93600 1.000 54.95199 362 GLU A O 1
ATOM 2079 N N . ILE A 1 363 ? 97.47700 108.22900 68.79500 1.000 49.63222 363 ILE A N 1
ATOM 2080 C CA . ILE A 1 363 ? 97.60300 108.00600 67.35900 1.000 51.27678 363 ILE A CA 1
ATOM 2081 C C . ILE A 1 363 ? 98.47900 106.77800 67.15100 1.000 51.26464 363 ILE A C 1
ATOM 2082 O O . ILE A 1 363 ? 99.60700 106.72000 67.65600 1.000 50.01012 363 ILE A O 1
ATOM 2087 N N . GLN A 1 364 ? 97.96200 105.79800 66.41200 1.000 53.45996 364 GLN A N 1
ATOM 2088 C CA . GLN A 1 364 ? 98.66100 104.54400 66.17300 1.000 51.31500 364 GLN A CA 1
ATOM 2089 C C . GLN A 1 364 ? 98.68200 104.23100 64.68400 1.000 50.27990 364 GLN A C 1
ATOM 2090 O O . GLN A 1 364 ? 97.80200 104.65500 63.93100 1.000 54.26418 364 GLN A O 1
ATOM 2096 N N . ALA A 1 365 ? 99.72100 103.46600 64.26100 1.000 51.68314 365 ALA A N 1
ATOM 2097 C CA . ALA A 1 365 ? 99.93700 103.05300 62.88300 1.000 50.82459 365 ALA A CA 1
ATOM 2098 C C . ALA A 1 365 ? 99.22800 101.73400 62.58600 1.000 52.37213 365 ALA A C 1
ATOM 2099 O O . ALA A 1 365 ? 98.99400 100.92800 63.49200 1.000 51.16341 365 ALA A O 1
ATOM 2101 N N . PRO A 1 366 ? 98.87800 101.49900 61.32400 1.000 59.18396 366 PRO A N 1
ATOM 2102 C CA . PRO A 1 366 ? 98.18900 100.25400 60.96600 1.000 59.29293 366 PRO A CA 1
ATOM 2103 C C . PRO A 1 366 ? 99.08000 99.03100 61.13100 1.000 59.66939 366 PRO A C 1
ATOM 2104 O O . PRO A 1 366 ? 100.29600 99.08000 60.93600 1.000 59.30170 366 PRO A O 1
ATOM 2108 N N . GLU A 1 367 ? 98.44200 97.91500 61.49500 1.000 62.15483 367 GLU A N 1
ATOM 2109 C CA . GLU A 1 367 ? 99.16900 96.67100 61.73400 1.000 60.99947 367 GLU A CA 1
ATOM 2110 C C . GLU A 1 367 ? 99.86500 96.17400 60.47200 1.000 61.32436 367 GLU A C 1
ATOM 2111 O O . GLU A 1 367 ? 100.97500 95.62600 60.53700 1.000 60.78012 367 GLU A O 1
ATOM 2117 N N . GLU A 1 368 ? 99.21800 96.33500 59.31500 1.000 63.73217 368 GLU A N 1
ATOM 2118 C CA . GLU A 1 368 ? 99.78500 95.82500 58.07100 1.000 63.84063 368 GLU A CA 1
ATOM 2119 C C . GLU A 1 368 ? 101.15300 96.43500 57.79900 1.000 64.62708 368 GLU A C 1
ATOM 2120 O O . GLU A 1 368 ? 102.05100 95.76100 57.28100 1.000 63.47307 368 GLU A O 1
ATOM 2126 N N . ARG A 1 369 ? 101.33000 97.71300 58.13500 1.000 60.73770 369 ARG A N 1
ATOM 2127 C CA . ARG A 1 369 ? 102.63100 98.35000 57.98600 1.000 57.36777 369 ARG A CA 1
ATOM 2128 C C . ARG A 1 369 ? 103.58100 98.00800 59.12400 1.000 55.61421 369 ARG A C 1
ATOM 2129 O O . ARG A 1 369 ? 104.80000 98.06400 58.93200 1.000 58.50516 369 ARG A O 1
ATOM 2137 N N . ARG A 1 370 ? 103.05600 97.65400 60.30000 1.000 47.54340 370 ARG A N 1
ATOM 2138 C CA . ARG A 1 370 ? 103.92300 97.24400 61.39900 1.000 49.33466 370 ARG A CA 1
ATOM 2139 C C . ARG A 1 370 ? 104.58500 95.90300 61.11200 1.000 51.43361 370 ARG A C 1
ATOM 2140 O O . ARG A 1 370 ? 105.75200 95.69300 61.46300 1.000 50.90916 370 ARG A O 1
ATOM 2148 N N . GLN A 1 371 ? 103.86000 94.98500 60.47200 1.000 57.76203 371 GLN A N 1
ATOM 2149 C CA . GLN A 1 371 ? 104.38000 93.63600 60.27800 1.000 57.06506 371 GLN A CA 1
ATOM 2150 C C . GLN A 1 371 ? 105.51100 93.56700 59.26000 1.000 55.50198 371 GLN A C 1
ATOM 2151 O O . GLN A 1 371 ? 106.14900 92.51600 59.14400 1.000 61.33036 371 GLN A O 1
ATOM 2157 N N . VAL A 1 372 ? 105.77200 94.64600 58.52000 1.000 52.29112 372 VAL A N 1
ATOM 2158 C CA . VAL A 1 372 ? 106.87800 94.65300 57.57000 1.000 53.69292 372 VAL A CA 1
ATOM 2159 C C . VAL A 1 372 ? 108.24400 94.70100 58.25200 1.000 53.71833 372 VAL A C 1
ATOM 2160 O O . VAL A 1 372 ? 109.24200 94.29200 57.64700 1.000 56.49199 372 VAL A O 1
ATOM 2164 N N . PHE A 1 373 ? 108.32600 95.18400 59.49500 1.000 52.73854 373 PHE A N 1
ATOM 2165 C CA . PHE A 1 373 ? 109.60500 95.35300 60.18300 1.000 51.49009 373 PHE A CA 1
ATOM 2166 C C . PHE A 1 373 ? 109.74000 94.46500 61.41900 1.000 52.37471 373 PHE A C 1
ATOM 2167 O O . PHE A 1 373 ? 110.51500 94.78800 62.32400 1.000 54.98276 373 PHE A O 1
ATOM 2175 N N . ARG A 1 374 ? 109.00700 93.35300 61.47600 1.000 53.50778 374 ARG A N 1
ATOM 2176 C CA . ARG A 1 374 ? 108.97800 92.52900 62.68300 1.000 55.30403 374 ARG A CA 1
ATOM 2177 C C . ARG A 1 374 ? 110.35100 91.93900 63.00500 1.000 59.70675 374 ARG A C 1
ATOM 2178 O O . ARG A 1 374 ? 110.80800 91.97600 64.15800 1.000 62.02286 374 ARG A O 1
ATOM 2186 N N . GLN A 1 375 ? 111.02700 91.39400 61.99000 1.000 60.57181 375 GLN A N 1
ATOM 2187 C CA . GLN A 1 375 ? 112.24900 90.62700 62.21800 1.000 58.59614 375 GLN A CA 1
ATOM 2188 C C . GLN A 1 375 ? 113.35100 91.48300 62.83600 1.000 58.63714 375 GLN A C 1
ATOM 2189 O O . GLN A 1 375 ? 114.00800 91.07200 63.80200 1.000 64.07361 375 GLN A O 1
ATOM 2195 N N . GLU A 1 376 ? 113.56100 92.68600 62.29500 1.000 46.06140 376 GLU A N 1
ATOM 2196 C CA . GLU A 1 376 ? 114.65600 93.52700 62.76800 1.000 54.87369 376 GLU A CA 1
ATOM 2197 C C . GLU A 1 376 ? 114.42000 94.00000 64.19600 1.000 54.36195 376 GLU A C 1
ATOM 2198 O O . GLU A 1 376 ? 115.35400 94.03800 65.01100 1.000 59.28832 376 GLU A O 1
ATOM 2204 N N . LEU A 1 377 ? 113.17200 94.33300 64.52900 1.000 40.03783 377 LEU A N 1
ATOM 2205 C CA . LEU A 1 377 ? 112.88000 94.78700 65.88200 1.000 44.21755 377 LEU A CA 1
ATOM 2206 C C . LEU A 1 377 ? 113.03800 93.64700 66.87700 1.000 46.35320 377 LEU A C 1
ATOM 2207 O O . LEU A 1 377 ? 113.58300 93.84100 67.97500 1.000 50.70112 377 LEU A O 1
ATOM 2212 N N . GLN A 1 378 ? 112.61200 92.43900 66.49700 1.000 44.97867 378 GLN A N 1
ATOM 2213 C CA . GLN A 1 378 ? 112.77800 91.30600 67.40000 1.000 50.13818 378 GLN A CA 1
ATOM 2214 C C . GLN A 1 378 ? 114.25500 91.01000 67.62600 1.000 50.52476 378 GLN A C 1
ATOM 2215 O O . GLN A 1 378 ? 114.67600 90.72100 68.75500 1.000 54.86444 378 GLN A O 1
ATOM 2221 N N . ARG A 1 379 ? 115.06300 91.10400 66.56700 1.000 39.52411 379 ARG A N 1
ATOM 2222 C CA . ARG A 1 379 ? 116.49200 90.85400 66.71400 1.000 40.47988 379 ARG A CA 1
ATOM 2223 C C . ARG A 1 379 ? 117.13900 91.88000 67.63700 1.000 44.25407 379 ARG A C 1
ATOM 2224 O O . ARG A 1 379 ? 117.93600 91.52200 68.51700 1.000 50.28238 379 ARG A O 1
ATOM 2232 N N . VAL A 1 380 ? 116.80700 93.16200 67.45800 1.000 41.40403 380 VAL A N 1
ATOM 2233 C CA . VAL A 1 380 ? 117.42800 94.18400 68.29400 1.000 40.24589 380 VAL A CA 1
ATOM 2234 C C . VAL A 1 380 ? 117.01100 94.02700 69.75200 1.000 38.50929 380 VAL A C 1
ATOM 2235 O O . VAL A 1 380 ? 117.83600 94.20000 70.66400 1.000 44.16998 380 VAL A O 1
ATOM 2239 N N . GLY A 1 381 ? 115.76500 93.61700 70.00100 1.000 32.61476 381 GLY A N 1
ATOM 2240 C CA . GLY A 1 381 ? 115.34500 93.39800 71.37500 1.000 36.00156 381 GLY A CA 1
ATOM 2241 C C . GLY A 1 381 ? 116.05000 92.21800 72.01600 1.000 39.69819 381 GLY A C 1
ATOM 2242 O O . GLY A 1 381 ? 116.51000 92.30100 73.16300 1.000 39.30386 381 GLY A O 1
ATOM 2243 N N . VAL A 1 382 ? 116.17500 91.11300 71.27600 1.000 37.05703 382 VAL A N 1
ATOM 2244 C CA . VAL A 1 382 ? 116.86500 89.94200 71.80800 1.000 38.53780 382 VAL A CA 1
ATOM 2245 C C . VAL A 1 382 ? 118.30800 90.29200 72.15200 1.000 38.67855 382 VAL A C 1
ATOM 2246 O O . VAL A 1 382 ? 118.81300 89.94600 73.22900 1.000 42.59933 382 VAL A O 1
ATOM 2250 N N . GLU A 1 383 ? 118.98700 91.00500 71.24800 1.000 36.42412 383 GLU A N 1
ATOM 2251 C CA . GLU A 1 383 ? 120.39300 91.32100 71.47900 1.000 34.04739 383 GLU A CA 1
ATOM 2252 C C . GLU A 1 383 ? 120.57100 92.24800 72.67700 1.000 34.55033 383 GLU A C 1
ATOM 2253 O O . GLU A 1 383 ? 121.46500 92.03000 73.50900 1.000 34.50867 383 GLU A O 1
ATOM 2259 N N . GLY A 1 384 ? 119.72000 93.27000 72.80600 1.000 23.65000 384 GLY A N 1
ATOM 2260 C CA . GLY A 1 384 ? 119.87000 94.18000 73.93000 1.000 20.13679 384 GLY A CA 1
ATOM 2261 C C . GLY A 1 384 ? 119.57600 93.51700 75.26200 1.000 31.28567 384 GLY A C 1
ATOM 2262 O O . GLY A 1 384 ? 120.26600 93.76900 76.26000 1.000 32.44630 384 GLY A O 1
ATOM 2263 N N . ALA A 1 385 ? 118.59600 92.60900 75.28800 1.000 31.94857 385 ALA A N 1
ATOM 2264 C CA . ALA A 1 385 ? 118.29400 91.92600 76.54100 1.000 25.03044 385 ALA A CA 1
ATOM 2265 C C . ALA A 1 385 ? 119.41300 90.96900 76.92500 1.000 34.59505 385 ALA A C 1
ATOM 2266 O O . ALA A 1 385 ? 119.78700 90.87800 78.10500 1.000 37.70208 385 ALA A O 1
ATOM 2268 N N . LYS A 1 386 ? 119.99100 90.27500 75.94000 1.000 33.15625 386 LYS A N 1
ATOM 2269 C CA . LYS A 1 386 ? 121.10800 89.38700 76.24000 1.000 24.07877 386 LYS A CA 1
ATOM 2270 C C . LYS A 1 386 ? 122.30000 90.16900 76.77600 1.000 27.14650 386 LYS A C 1
ATOM 2271 O O . LYS A 1 386 ? 122.95600 89.73700 77.73300 1.000 35.34593 386 LYS A O 1
ATOM 2277 N N . LEU A 1 387 ? 122.58200 91.33700 76.19200 1.000 28.84988 387 LEU A N 1
ATOM 2278 C CA . LEU A 1 387 ? 123.71400 92.12800 76.67000 1.000 26.77630 387 LEU A CA 1
ATOM 2279 C C . LEU A 1 387 ? 123.48800 92.61800 78.09700 1.000 28.77557 387 LEU A C 1
ATOM 2280 O O . LEU A 1 387 ? 124.39900 92.55000 78.93800 1.000 27.90327 387 LEU A O 1
ATOM 2285 N N . LEU A 1 388 ? 122.27900 93.10200 78.40000 1.000 27.09162 388 LEU A N 1
ATOM 2286 C CA . LEU A 1 388 ? 122.02800 93.58700 79.75400 1.000 23.96286 388 LEU A CA 1
ATOM 2287 C C . LEU A 1 388 ? 122.11300 92.45700 8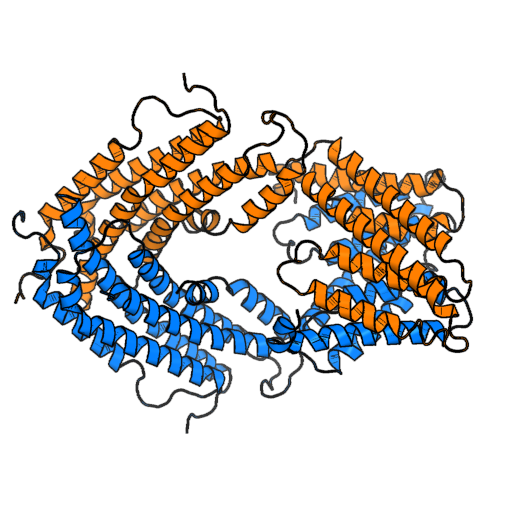0.77500 1.000 33.42737 388 LEU A C 1
ATOM 2288 O O . LEU A 1 388 ? 122.65500 92.64300 81.87300 1.000 27.66168 388 LEU A O 1
ATOM 2293 N N . ARG A 1 389 ? 121.61500 91.26700 80.42500 1.000 38.84066 389 ARG A N 1
ATOM 2294 C CA . ARG A 1 389 ? 121.67200 90.15900 81.37400 1.000 32.17403 389 ARG A CA 1
ATOM 2295 C C . ARG A 1 389 ? 123.10300 89.67400 81.57700 1.000 30.85946 389 ARG A C 1
ATOM 2296 O O . ARG A 1 389 ? 123.48700 89.29600 82.69300 1.000 34.76040 389 ARG A O 1
ATOM 2304 N N . GLU A 1 390 ? 123.91800 89.70400 80.51900 1.000 32.36720 390 GLU A N 1
ATOM 2305 C CA . GLU A 1 390 ? 125.32400 89.34800 80.67800 1.000 28.34524 390 GLU A CA 1
ATOM 2306 C C . GLU A 1 390 ? 126.03700 90.32600 81.60500 1.000 27.96538 390 GLU A C 1
ATOM 2307 O O . GLU A 1 390 ? 126.81300 89.91300 82.47600 1.000 32.68353 390 GLU A O 1
ATOM 2313 N N . LEU A 1 391 ? 125.78700 91.62900 81.43900 1.000 34.16344 391 LEU A N 1
ATOM 2314 C CA . LEU A 1 391 ? 126.41900 92.59200 82.33900 1.000 30.17663 391 LEU A CA 1
ATOM 2315 C C . LEU A 1 391 ? 125.93100 92.43600 83.77600 1.000 33.25822 391 LEU A C 1
ATOM 2316 O O . LEU A 1 391 ? 126.71700 92.60900 84.71700 1.000 29.31147 391 LEU A O 1
ATOM 2321 N N . GLY A 1 392 ? 124.66200 92.07300 83.97100 1.000 33.64944 392 GLY A N 1
ATOM 2322 C CA . GLY A 1 392 ? 124.18300 91.84100 85.32600 1.000 29.92025 392 GLY A CA 1
ATOM 2323 C C . GLY A 1 392 ? 124.84000 90.64000 85.98000 1.000 36.75899 392 GLY A C 1
ATOM 2324 O O . GLY A 1 392 ? 125.21300 90.68500 87.16000 1.000 35.10128 392 GLY A O 1
ATOM 2325 N N . GLU A 1 393 ? 125.02600 89.56000 85.21600 1.000 40.89449 393 GLU A N 1
ATOM 2326 C CA . GLU A 1 393 ? 125.68900 88.38500 85.77200 1.000 33.16270 393 GLU A CA 1
ATOM 2327 C C . GLU A 1 393 ? 127.16700 88.64500 86.02400 1.000 37.97686 393 GLU A C 1
ATOM 2328 O O . GLU A 1 393 ? 127.74300 88.07900 86.95900 1.000 33.61430 393 GLU A O 1
ATOM 2334 N N . LYS A 1 394 ? 127.79700 89.49700 85.21200 1.000 43.82020 394 LYS A N 1
ATOM 2335 C CA . LYS A 1 394 ? 129.19200 89.84300 85.46600 1.000 40.44316 394 LYS A CA 1
ATOM 2336 C C . LYS A 1 394 ? 129.33400 90.73100 86.69500 1.000 32.70252 394 LYS A C 1
ATOM 2337 O O . LYS A 1 394 ? 130.32200 90.61800 87.42800 1.000 28.53989 394 LYS A O 1
ATOM 2343 N N . VAL A 1 395 ? 128.36000 91.60700 86.94500 1.000 32.85799 395 VAL A N 1
ATOM 2344 C CA . VAL A 1 395 ? 128.41000 92.42500 88.15200 1.000 29.85894 395 VAL A CA 1
ATOM 2345 C C . VAL A 1 395 ? 128.20000 91.56600 89.39200 1.000 34.80936 395 VAL A C 1
ATOM 2346 O O . VAL A 1 395 ? 128.89000 91.73600 90.40300 1.000 33.36842 395 VAL A O 1
ATOM 2350 N N . LYS A 1 396 ? 127.24900 90.62800 89.33900 1.000 44.51536 396 LYS A N 1
ATOM 2351 C CA . LYS A 1 396 ? 126.93400 89.85200 90.53600 1.000 33.26404 396 LYS A CA 1
ATOM 2352 C C . LYS A 1 396 ? 128.10800 88.98300 90.98100 1.000 38.77795 396 LYS A C 1
ATOM 2353 O O . LYS A 1 396 ? 128.38200 88.87000 92.18100 1.000 38.67861 396 LYS A O 1
ATOM 2359 N N . LYS A 1 397 ? 128.81200 88.35900 90.03600 1.000 46.59883 397 LYS A N 1
ATOM 2360 C CA . LYS A 1 397 ? 129.91500 87.46600 90.37700 1.000 41.38895 397 LYS A CA 1
ATOM 2361 C C . LYS A 1 397 ? 131.23900 88.18100 90.61500 1.000 41.31060 397 LYS A C 1
ATOM 2362 O O . LYS A 1 397 ? 132.22400 87.51500 90.94800 1.000 44.77656 397 LYS A O 1
ATOM 2368 N N . MET A 1 398 ? 131.29400 89.50100 90.46800 1.000 45.19452 398 MET A N 1
ATOM 2369 C CA . MET A 1 398 ? 132.52800 90.26500 90.64800 1.000 40.04390 398 MET A CA 1
ATOM 2370 C C . MET A 1 398 ? 133.64600 89.72800 89.75200 1.000 40.91715 398 MET A C 1
ATOM 2371 O O . MET A 1 398 ? 134.67400 89.23200 90.21500 1.000 42.73893 398 MET A O 1
ATOM 2376 N N . GLU A 1 399 ? 133.42700 89.84400 88.44400 1.000 47.15740 399 GLU A N 1
ATOM 2377 C CA . GLU A 1 399 ? 134.34800 89.32400 87.44400 1.000 43.66449 399 GLU A CA 1
ATOM 2378 C C . GLU A 1 399 ? 134.59500 90.37000 86.36500 1.000 47.21925 399 GLU A C 1
ATOM 2379 O O . GLU A 1 399 ? 133.76200 91.24800 86.12600 1.000 49.27095 399 GLU A O 1
ATOM 2385 N N . LYS A 1 400 ? 135.75100 90.26800 85.71600 1.000 45.94004 400 LYS A N 1
ATOM 2386 C CA . LYS A 1 400 ? 136.13700 91.18900 84.65800 1.000 45.44269 400 LYS A CA 1
ATOM 2387 C C . LYS A 1 400 ? 135.57000 90.75000 83.31000 1.000 45.67878 400 LYS A C 1
ATOM 2388 O O . LYS A 1 400 ? 135.15200 89.60600 83.12300 1.000 49.35561 400 LYS A O 1
ATOM 2394 N N . LEU A 1 401 ? 135.56400 91.68800 82.36600 1.000 43.85358 401 LEU A N 1
ATOM 2395 C CA . LEU A 1 401 ? 135.14400 91.40000 81.00200 1.000 47.64477 401 LEU A CA 1
ATOM 2396 C C . LEU A 1 401 ? 136.23400 90.64800 80.24900 1.000 47.80651 401 LEU A C 1
ATOM 2397 O O . LEU A 1 401 ? 137.42900 90.82000 80.50400 1.000 48.78434 401 LEU A O 1
ATOM 2402 N N . GLY A 1 402 ? 135.80800 89.80800 79.31000 1.000 57.10976 402 GLY A N 1
ATOM 2403 C CA . GLY A 1 402 ? 136.72400 89.00500 78.53700 1.000 58.24491 402 GLY A CA 1
ATOM 2404 C C . GLY A 1 402 ? 137.31000 89.75500 77.35700 1.000 60.19063 402 GLY A C 1
ATOM 2405 O O . GLY A 1 402 ? 137.15200 90.97200 77.22000 1.000 60.39027 402 GLY A O 1
ATOM 2406 N N . PRO A 1 403 ? 138.00800 89.03300 76.48000 1.000 66.78357 403 PRO A N 1
ATOM 2407 C CA . PRO A 1 403 ? 138.66800 89.68500 75.34000 1.000 66.99412 403 PRO A CA 1
ATOM 2408 C C . PRO A 1 403 ? 137.70700 90.09600 74.23400 1.000 66.60884 403 PRO A C 1
ATOM 2409 O O . PRO A 1 403 ? 137.86900 91.16000 73.62800 1.000 65.91966 403 PRO A O 1
ATOM 2413 N N . VAL A 1 404 ? 136.70500 89.25900 73.96100 1.000 64.87640 404 VAL A N 1
ATOM 2414 C CA . VAL A 1 404 ? 135.80900 89.50500 72.83800 1.000 65.37008 404 VAL A CA 1
ATOM 2415 C C . VAL A 1 404 ? 134.95300 90.74000 73.09900 1.000 66.83776 404 VAL A C 1
ATOM 2416 O O . VAL A 1 404 ? 134.62400 91.07200 74.24600 1.000 68.02202 404 VAL A O 1
ATOM 2420 N N . ASP A 1 405 ? 134.58900 91.42800 72.01800 1.000 61.97389 405 ASP A N 1
ATOM 2421 C CA . ASP A 1 405 ? 133.71900 92.59300 72.11400 1.000 60.95785 405 ASP A CA 1
ATOM 2422 C C . ASP A 1 405 ? 132.28000 92.16900 72.38500 1.000 60.67831 405 ASP A C 1
ATOM 2423 O O . ASP A 1 405 ? 131.76800 91.22400 71.77900 1.000 60.79036 405 ASP A O 1
ATOM 2428 N N . LEU A 1 406 ? 131.62700 92.87800 73.30400 1.000 51.07521 406 LEU A N 1
ATOM 2429 C CA . LEU A 1 406 ? 130.27100 92.55300 73.72500 1.000 50.72187 406 LEU A CA 1
ATOM 2430 C C . LEU A 1 406 ? 129.18700 93.30300 72.95700 1.000 51.48904 406 LEU A C 1
ATOM 2431 O O . LEU A 1 406 ? 128.00400 93.01100 73.15600 1.000 52.79427 406 LEU A O 1
ATOM 2436 N N . LEU A 1 407 ? 129.54600 94.25100 72.09100 1.000 47.47711 407 LEU A N 1
ATOM 2437 C CA . LEU A 1 407 ? 128.56800 95.08900 71.40600 1.000 44.96060 407 LEU A CA 1
ATOM 2438 C C . LEU A 1 407 ? 128.49400 94.82700 69.90500 1.000 45.08116 407 LEU A C 1
ATOM 2439 O O . LEU A 1 407 ? 127.86700 95.60500 69.18200 1.000 49.37321 407 LEU A O 1
ATOM 2444 N N . PHE A 1 408 ? 129.11400 93.74900 69.42200 1.000 41.44952 408 PHE A N 1
ATOM 2445 C CA . PHE A 1 408 ? 129.19600 93.50800 67.98300 1.000 40.86499 408 PHE A CA 1
ATOM 2446 C C . PHE A 1 408 ? 127.84500 93.12100 67.37800 1.000 44.78987 408 PHE A C 1
ATOM 2447 O O . PHE A 1 408 ? 127.45100 93.65300 66.32900 1.000 47.39125 408 PHE A O 1
ATOM 2455 N N . GLU A 1 409 ? 127.10500 92.22700 68.03700 1.000 47.73861 409 GLU A N 1
ATOM 2456 C CA . GLU A 1 409 ? 125.85600 91.74000 67.45700 1.000 45.56460 409 GLU A CA 1
ATOM 2457 C C . GLU A 1 409 ? 124.74100 92.78000 67.51300 1.000 46.32749 409 GLU A C 1
ATOM 2458 O O . GLU A 1 409 ? 123.95300 92.89700 66.56600 1.000 53.77636 409 GLU A O 1
ATOM 2464 N N . VAL A 1 410 ? 124.66400 93.56300 68.59000 1.000 36.31455 410 VAL A N 1
ATOM 2465 C CA . VAL A 1 410 ? 123.64800 94.61200 68.62600 1.000 39.55661 410 VAL A CA 1
ATOM 2466 C C . VAL A 1 410 ? 124.00200 95.72300 67.64600 1.000 36.13395 410 VAL A C 1
ATOM 2467 O O . VAL A 1 410 ? 123.11300 96.32900 67.02500 1.000 43.91331 410 VAL A O 1
ATOM 2471 N N . HIS A 1 411 ? 125.29900 95.93800 67.41100 1.000 28.47133 411 HIS A N 1
ATOM 2472 C CA . HIS A 1 411 ? 125.71200 96.95300 66.45300 1.000 35.25889 411 HIS A CA 1
ATOM 2473 C C . HIS A 1 411 ? 125.44100 96.49600 65.02900 1.000 39.07861 411 HIS A C 1
ATOM 2474 O O . HIS A 1 411 ? 125.26800 97.33000 64.13400 1.000 41.31053 411 HIS A O 1
ATOM 2481 N N . LEU A 1 412 ? 125.39000 95.18300 64.80200 1.000 37.89566 412 LEU A N 1
ATOM 2482 C CA . LEU A 1 412 ? 125.05400 94.68900 63.47100 1.000 41.07390 412 LEU A CA 1
ATOM 2483 C C . LEU A 1 412 ? 123.54300 94.68400 63.25900 1.000 45.54862 412 LEU A C 1
ATOM 2484 O O . LEU A 1 412 ? 123.05700 94.99900 62.16200 1.000 46.04176 412 LEU A O 1
ATOM 2489 N N . ALA A 1 413 ? 122.78900 94.34600 64.30800 1.000 43.62250 413 ALA A N 1
ATOM 2490 C CA . ALA A 1 413 ? 121.33300 94.38900 64.22500 1.000 42.12749 413 ALA A CA 1
ATOM 2491 C C . ALA A 1 413 ? 120.83400 95.80000 63.93700 1.000 48.16612 413 ALA A C 1
ATOM 2492 O O . ALA A 1 413 ? 119.89600 95.98700 63.14900 1.000 49.74933 413 ALA A O 1
ATOM 2494 N N . ALA A 1 414 ? 121.44100 96.81100 64.56900 1.000 43.76669 414 ALA A N 1
ATOM 2495 C CA . ALA A 1 414 ? 120.98400 98.17600 64.32400 1.000 42.67210 414 ALA A CA 1
ATOM 2496 C C . ALA A 1 414 ? 121.23600 98.59900 62.87900 1.000 40.07175 414 ALA A C 1
ATOM 2497 O O . ALA A 1 414 ? 120.40100 99.28200 62.27100 1.000 44.57445 414 ALA A O 1
ATOM 2499 N N . GLU A 1 415 ? 122.36300 98.17900 62.30000 1.000 45.51477 415 GLU A N 1
ATOM 2500 C CA . GLU A 1 415 ? 122.62600 98.49200 60.89900 1.000 47.03194 415 GLU A CA 1
ATOM 2501 C C . GLU A 1 415 ? 121.65000 97.77200 59.97600 1.000 47.90399 415 GLU A C 1
ATOM 2502 O O . GLU A 1 415 ? 121.21600 98.33500 58.96100 1.000 50.13438 415 GLU A O 1
ATOM 2508 N N . GLU A 1 416 ? 121.27900 96.53400 60.31400 1.000 45.23442 416 GLU A N 1
ATOM 2509 C CA . GLU A 1 416 ? 120.29200 95.83900 59.49100 1.000 45.64131 416 GLU A CA 1
ATOM 2510 C C . GLU A 1 416 ? 118.94600 96.55200 59.53900 1.000 50.24358 416 GLU A C 1
ATOM 2511 O O . GLU A 1 416 ? 118.27500 96.70600 58.50800 1.000 48.48408 416 GLU A O 1
ATOM 2517 N N . LEU A 1 417 ? 118.54200 97.00800 60.72700 1.000 50.74069 417 LEU A N 1
ATOM 2518 C CA . LEU A 1 417 ? 117.29400 97.75600 60.84000 1.000 41.99230 417 LEU A CA 1
ATOM 2519 C C . LEU A 1 417 ? 117.34800 99.04500 60.02900 1.000 43.08870 417 LEU A C 1
ATOM 2520 O O . LEU A 1 417 ? 116.37400 99.40800 59.35600 1.000 41.46236 417 LEU A O 1
ATOM 2525 N N . GLN A 1 418 ? 118.47500 99.75800 60.08700 1.000 46.92073 418 GLN A N 1
ATOM 2526 C CA . GLN A 1 418 ? 118.60900 100.98600 59.30900 1.000 48.36429 418 GLN A CA 1
ATOM 2527 C C . GLN A 1 418 ? 118.48200 100.71000 57.81500 1.000 50.11946 418 GLN A C 1
ATOM 2528 O O . GLN A 1 418 ? 117.78500 101.43500 57.09400 1.000 45.88024 418 GLN A O 1
ATOM 2534 N N . HIS A 1 419 ? 119.15800 99.66700 57.32600 1.000 54.26736 419 HIS A N 1
ATOM 2535 C CA . HIS A 1 419 ? 119.06900 99.34500 55.90400 1.000 52.98149 419 HIS A CA 1
ATOM 2536 C C . HIS A 1 419 ? 117.63800 99.00200 55.50900 1.000 57.10164 419 HIS A C 1
ATOM 2537 O O . HIS A 1 419 ? 117.14500 99.44600 54.46000 1.000 55.93867 419 HIS A O 1
ATOM 2544 N N . LYS A 1 420 ? 116.94300 98.23200 56.34900 1.000 56.16043 420 LYS A N 1
ATOM 2545 C CA . LYS A 1 420 ? 115.56400 97.87600 56.03600 1.000 54.04440 420 LYS A CA 1
ATOM 2546 C C . LYS A 1 420 ? 114.68300 99.11800 55.97000 1.000 55.16831 420 LYS A C 1
ATOM 2547 O O . LYS A 1 420 ? 113.87600 99.27200 55.04600 1.000 54.54260 420 LYS A O 1
ATOM 2553 N N . ILE A 1 421 ? 114.82300 100.02000 56.94400 1.000 57.33029 421 ILE A N 1
ATOM 2554 C CA . ILE A 1 421 ? 114.03300 101.25000 56.91900 1.000 53.75945 421 ILE A CA 1
ATOM 2555 C C . ILE A 1 421 ? 114.34300 102.05500 55.66500 1.000 50.83084 421 ILE A C 1
ATOM 2556 O O . ILE A 1 421 ? 113.44600 102.64800 55.05300 1.000 51.05199 421 ILE A O 1
ATOM 2561 N N . ASP A 1 422 ? 115.61500 102.09100 55.26000 1.000 56.93241 422 ASP A N 1
ATOM 2562 C CA . ASP A 1 422 ? 115.97600 102.82200 54.05000 1.000 57.55854 422 ASP A CA 1
ATOM 2563 C C . ASP A 1 422 ? 115.33700 102.21300 52.81000 1.000 58.97836 422 ASP A C 1
ATOM 2564 O O . ASP A 1 422 ? 115.03500 102.93300 51.85200 1.000 57.14551 422 ASP A O 1
ATOM 2569 N N . LYS A 1 423 ? 115.12200 100.89600 52.80300 1.000 63.49304 423 LYS A N 1
ATOM 2570 C CA . LYS A 1 423 ? 114.56600 100.26400 51.61000 1.000 58.94096 423 LYS A CA 1
ATOM 2571 C C . LYS A 1 423 ? 113.05300 100.41500 51.48200 1.000 63.36221 423 LYS A C 1
ATOM 2572 O O . LYS A 1 423 ? 112.52600 100.25200 50.37600 1.000 64.05127 423 LYS A O 1
ATOM 2578 N N . LYS A 1 424 ? 112.33800 100.72400 52.56700 1.000 65.92551 424 LYS A N 1
ATOM 2579 C CA . LYS A 1 424 ? 110.88100 100.81900 52.52500 1.000 61.32252 424 LYS A CA 1
ATOM 2580 C C . LYS A 1 424 ? 110.37000 102.15000 53.06800 1.000 62.97639 424 LYS A C 1
ATOM 2581 O O . LYS A 1 424 ? 109.23400 102.23500 53.53800 1.000 65.16374 424 LYS A O 1
ATOM 2587 N N . SER A 1 425 ? 111.19000 103.20000 53.00700 1.000 65.37698 425 SER A N 1
ATOM 2588 C CA . SER A 1 425 ? 110.79400 104.48400 53.57700 1.000 61.00059 425 SER A CA 1
ATOM 2589 C C . SER A 1 425 ? 109.54900 105.06700 52.91700 1.000 63.59554 425 SER A C 1
ATOM 2590 O O . SER A 1 425 ? 108.92600 105.96600 53.49100 1.000 64.92396 425 SER A O 1
ATOM 2593 N N . TYR A 1 426 ? 109.17000 104.58500 51.73200 1.000 66.01255 426 TYR A N 1
ATOM 2594 C CA . TYR A 1 426 ? 108.00300 105.13100 51.05100 1.000 62.78896 426 TYR A CA 1
ATOM 2595 C C . TYR A 1 426 ? 106.69700 104.81400 51.76500 1.000 64.05557 426 TYR A C 1
ATOM 2596 O O . TYR A 1 426 ? 105.66400 105.39500 51.41500 1.000 64.93704 426 TYR A O 1
ATOM 2605 N N . LEU A 1 427 ? 106.71200 103.91500 52.74600 1.000 62.81222 427 LEU A N 1
ATOM 2606 C CA . LEU A 1 427 ? 105.52400 103.58200 53.51700 1.000 60.04401 427 LEU A CA 1
ATOM 2607 C C . LEU A 1 427 ? 105.31100 104.50200 54.71100 1.000 61.82279 427 LEU A C 1
ATOM 2608 O O . LEU A 1 427 ? 104.29400 104.37100 55.40000 1.000 63.53535 427 LEU A O 1
ATOM 2613 N N . LEU A 1 428 ? 106.23700 105.42500 54.97500 1.000 58.86273 428 LEU A N 1
ATOM 2614 C CA . LEU A 1 428 ? 106.13700 106.30100 56.13100 1.000 58.18008 428 LEU A CA 1
ATOM 2615 C C . LEU A 1 428 ? 105.78100 107.73700 55.78000 1.000 60.81711 428 LEU A C 1
ATOM 2616 O O . LEU A 1 428 ? 105.39700 108.49700 56.67500 1.000 62.92491 428 LEU A O 1
ATOM 2621 N N . VAL A 1 429 ? 105.89600 108.13200 54.51300 1.000 73.20508 429 VAL A N 1
ATOM 2622 C CA . VAL A 1 429 ? 105.59400 109.48800 54.08200 1.000 74.15906 429 VAL A CA 1
ATOM 2623 C C . VAL A 1 429 ? 104.64700 109.43100 52.89100 1.000 74.91706 429 VAL A C 1
ATOM 2624 O O . VAL A 1 429 ? 104.40800 108.37600 52.30400 1.000 74.50595 429 VAL A O 1
ATOM 2628 N N . ASN A 1 430 ? 104.10500 110.59400 52.54300 1.000 88.36432 430 ASN A N 1
ATOM 2629 C CA . ASN A 1 430 ? 103.23800 110.75000 51.38100 1.000 88.77255 430 ASN A CA 1
ATOM 2630 C C . ASN A 1 430 ? 104.04600 111.41100 50.27200 1.000 90.21425 430 ASN A C 1
ATOM 2631 O O . ASN A 1 430 ? 104.48000 112.55900 50.41800 1.000 90.83399 430 ASN A O 1
ATOM 2636 N N . SER A 1 431 ? 104.26200 110.70600 49.17000 1.000 99.55580 431 SER A N 1
ATOM 2637 C CA . SER A 1 431 ? 105.11000 111.24400 48.11200 1.000 99.75053 431 SER A CA 1
ATOM 2638 C C . SER A 1 431 ? 104.32400 111.86800 46.97500 1.000 99.91561 431 SER A C 1
ATOM 2639 O O . SER A 1 431 ? 104.87300 112.12600 45.90600 1.000 100.66948 431 SER A O 1
ATOM 2642 N N . GLU A 1 432 ? 103.04300 112.11400 47.19400 1.000 103.48630 432 GLU A N 1
ATOM 2643 C CA . GLU A 1 432 ? 102.20900 112.66900 46.14300 1.000 103.52938 432 GLU A CA 1
ATOM 2644 C C . GLU A 1 432 ? 102.01500 114.15400 46.33600 1.000 104.12642 432 GLU A C 1
ATOM 2645 O O . GLU A 1 432 ? 101.28500 114.78600 45.57900 1.000 104.31934 432 GLU A O 1
ATOM 2651 N N . CYS A 1 433 ? 102.65800 114.71600 47.34900 1.000 103.79725 433 CYS A N 1
ATOM 2652 C CA . CYS A 1 433 ? 102.49100 116.13100 47.64400 1.000 103.19355 433 CYS A CA 1
ATOM 2653 C C . CYS A 1 433 ? 103.81400 116.85100 47.63700 1.000 102.83763 433 CYS A C 1
ATOM 2654 O O . CYS A 1 433 ? 103.88600 118.01800 48.01100 1.000 103.60296 433 CYS A O 1
ATOM 2657 N N . TRP A 1 434 ? 104.86700 116.17400 47.21100 1.000 101.11695 434 TRP A N 1
ATOM 2658 C CA . TRP A 1 434 ? 106.19200 116.77500 47.29000 1.000 101.22557 434 TRP A CA 1
ATOM 2659 C C . TRP A 1 434 ? 106.33700 118.01800 46.42900 1.000 101.69388 434 TRP A C 1
ATOM 2660 O O . TRP A 1 434 ? 106.02100 117.99900 45.24200 1.000 101.21534 434 TRP A O 1
ATOM 2671 N N . GLU A 1 435 ? 106.81300 119.10000 47.03500 1.000 109.13758 435 GLU A N 1
ATOM 2672 C CA . GLU A 1 435 ? 106.99500 120.34600 46.30600 1.000 109.61038 435 GLU A CA 1
ATOM 2673 C C . GLU A 1 435 ? 108.27200 121.03700 46.75600 1.000 110.13173 435 GLU A C 1
ATOM 2674 O O . GLU A 1 435 ? 108.64100 120.97600 47.92700 1.000 110.74591 435 GLU A O 1
ATOM 2680 N N . LYS A 1 527 ? 94.20200 112.89600 55.04900 1.000 88.64230 527 LYS A N 1
ATOM 2681 C CA . LYS A 1 527 ? 93.84300 113.43200 56.35700 1.000 88.56572 527 LYS A CA 1
ATOM 2682 C C . LYS A 1 527 ? 95.07000 113.54500 57.25500 1.000 88.70708 527 LYS A C 1
ATOM 2683 O O . LYS A 1 527 ? 96.08900 112.89600 57.01700 1.000 87.78390 527 LYS A O 1
ATOM 2689 N N . THR A 1 528 ? 94.96600 114.38200 58.28900 1.000 84.78569 528 THR A N 1
ATOM 2690 C CA . THR A 1 528 ? 96.06600 114.53300 59.23700 1.000 83.99038 528 THR A CA 1
ATOM 2691 C C . THR A 1 528 ? 96.30500 113.24600 60.02000 1.000 83.87453 528 THR A C 1
ATOM 2692 O O . THR A 1 528 ? 97.45800 112.87000 60.27300 1.000 83.70017 528 THR A O 1
ATOM 2696 N N . TYR A 1 529 ? 95.22900 112.55600 60.40500 1.000 76.49646 529 TYR A N 1
ATOM 2697 C CA . TYR A 1 529 ? 95.37500 111.36100 61.22800 1.000 76.25111 529 TYR A CA 1
ATOM 2698 C C . TYR A 1 529 ? 96.16300 110.28100 60.49900 1.000 77.28025 529 TYR A C 1
ATOM 2699 O O . TYR A 1 529 ? 97.00400 109.60500 61.10200 1.000 76.64037 529 TYR A O 1
ATOM 2708 N N . GLU A 1 530 ? 95.90100 110.09800 59.20300 1.000 74.14600 530 GLU A N 1
ATOM 2709 C CA . GLU A 1 530 ? 96.61100 109.06900 58.44800 1.000 76.81992 530 GLU A CA 1
ATOM 2710 C C . GLU A 1 530 ? 98.10200 109.37800 58.36700 1.000 78.83088 530 GLU A C 1
ATOM 2711 O O . GLU A 1 530 ? 98.94300 108.48800 58.55200 1.000 76.50634 530 GLU A O 1
ATOM 2717 N N . SER A 1 531 ? 98.44800 110.63800 58.09400 1.000 67.81955 531 SER A N 1
ATOM 2718 C CA . SER A 1 531 ? 99.85300 111.02400 58.04000 1.000 66.80911 531 SER A CA 1
ATOM 2719 C C . SER A 1 531 ? 100.53700 110.81100 59.38500 1.000 66.79339 531 SER A C 1
ATOM 2720 O O . SER A 1 531 ? 101.66600 110.30700 59.44300 1.000 70.90114 531 SER A O 1
ATOM 2723 N N . ALA A 1 532 ? 99.87000 111.18300 60.48100 1.000 58.52690 532 ALA A N 1
ATOM 2724 C CA . ALA A 1 532 ? 100.47700 110.99500 61.79600 1.000 60.27950 532 ALA A CA 1
ATOM 2725 C C . ALA A 1 532 ? 100.65000 109.51400 62.11800 1.000 63.66892 532 ALA A C 1
ATOM 2726 O O . ALA A 1 532 ? 101.67300 109.10500 62.68800 1.000 63.23221 532 ALA A O 1
ATOM 2728 N N . SER A 1 533 ? 99.66200 108.69400 61.75200 1.000 59.47598 533 SER A N 1
ATOM 2729 C CA . SER A 1 533 ? 99.76800 107.26000 61.98400 1.000 57.86885 533 SER A CA 1
ATOM 2730 C C . SER A 1 533 ? 100.93900 106.67600 61.21000 1.000 59.83150 533 SER A C 1
ATOM 2731 O O . SER A 1 533 ? 101.67400 105.82500 61.72500 1.000 60.31585 533 SER A O 1
ATOM 2734 N N . ALA A 1 534 ? 101.13000 107.12400 59.96800 1.000 57.57010 534 ALA A N 1
ATOM 2735 C CA . ALA A 1 534 ? 102.27700 106.66200 59.19500 1.000 56.42332 534 ALA A CA 1
ATOM 2736 C C . ALA A 1 534 ? 103.58800 107.10300 59.83700 1.000 53.89870 534 ALA A C 1
ATOM 2737 O O . ALA A 1 534 ? 104.55500 106.33400 59.88100 1.000 55.04905 534 ALA A O 1
ATOM 2739 N N . LEU A 1 535 ? 103.63900 108.33600 60.34000 1.000 45.47179 535 LEU A N 1
ATOM 2740 C CA . LEU A 1 535 ? 104.86700 108.87700 60.91200 1.000 43.77864 535 LEU A CA 1
ATOM 2741 C C . LEU A 1 535 ? 105.20600 108.32200 62.29400 1.000 45.54623 535 LEU A C 1
ATOM 2742 O O . LEU A 1 535 ? 106.33500 108.51900 62.75400 1.000 50.29062 535 LEU A O 1
ATOM 2747 N N . SER A 1 536 ? 104.27000 107.64900 62.96900 1.000 41.90802 536 SER A N 1
ATOM 2748 C CA . SER A 1 536 ? 104.57500 107.11500 64.30000 1.000 42.91467 536 SER A CA 1
ATOM 2749 C C . SER A 1 536 ? 105.55500 105.93700 64.26000 1.000 45.63567 536 SER A C 1
ATOM 2750 O O . SER A 1 536 ? 106.33600 105.73700 65.20900 1.000 44.71003 536 SER A O 1
ATOM 2753 N N . LEU A 1 537 ? 105.52600 105.14600 63.18500 1.000 40.06270 537 LEU A N 1
ATOM 2754 C CA . LEU A 1 537 ? 106.41200 103.98900 63.09100 1.000 38.15487 537 LEU A CA 1
ATOM 2755 C C . LEU A 1 537 ? 107.87500 104.41500 63.04300 1.000 38.82857 537 LEU A C 1
ATOM 2756 O O . LEU A 1 537 ? 108.74500 103.77300 63.65300 1.000 39.53256 537 LEU A O 1
ATOM 2761 N N . ALA A 1 538 ? 108.16300 105.52000 62.35100 1.000 32.02027 538 ALA A N 1
ATOM 2762 C CA . ALA A 1 538 ? 109.53200 106.01200 62.30600 1.000 35.36723 538 ALA A CA 1
ATOM 2763 C C . ALA A 1 538 ? 109.97700 106.52600 63.66600 1.000 31.01503 538 ALA A C 1
ATOM 2764 O O . ALA A 1 538 ? 111.16600 106.45400 63.99300 1.000 34.18040 538 ALA A O 1
ATOM 2766 N N . THR A 1 539 ? 109.03400 106.96300 64.50100 1.000 18.62910 539 THR A N 1
ATOM 2767 C CA . THR A 1 539 ? 109.40000 107.42000 65.83600 1.000 28.32229 539 THR A CA 1
ATOM 2768 C C . THR A 1 539 ? 109.74800 106.23700 66.72600 1.000 28.33296 539 THR A C 1
ATOM 2769 O O . THR A 1 539 ? 110.72500 106.28200 67.48700 1.000 26.61325 539 THR A O 1
ATOM 2773 N N . PHE A 1 540 ? 108.98900 105.14900 66.59900 1.000 23.72966 540 PHE A N 1
ATOM 2774 C CA . PHE A 1 540 ? 109.32300 103.92900 67.33400 1.000 23.43686 540 PHE A CA 1
ATOM 2775 C C . PHE A 1 540 ? 110.70600 103.41200 66.92900 1.000 26.41327 540 PHE A C 1
ATOM 2776 O O . PHE A 1 540 ? 111.54600 103.08300 67.78500 1.000 26.56122 540 PHE A O 1
ATOM 2784 N N . ALA A 1 541 ? 110.97500 103.37500 65.62000 1.000 27.45863 541 ALA A N 1
ATOM 2785 C CA . ALA A 1 541 ? 112.27500 102.90300 65.14700 1.000 20.17634 541 ALA A CA 1
ATOM 2786 C C . ALA A 1 541 ? 113.41500 103.80100 65.62400 1.000 27.67797 541 ALA A C 1
ATOM 2787 O O . ALA A 1 541 ? 114.46400 103.30800 66.06600 1.000 28.63567 541 ALA A O 1
ATOM 2789 N N . SER A 1 542 ? 113.23600 105.12200 65.53600 1.000 18.56839 542 SER A N 1
ATOM 2790 C CA . SER A 1 542 ? 114.28500 106.03800 65.97200 1.000 18.58914 542 SER A CA 1
ATOM 2791 C C . SER A 1 542 ? 114.56100 105.89600 67.46200 1.000 24.04205 542 SER A C 1
ATOM 2792 O O . SER A 1 542 ? 115.71600 105.98300 67.89800 1.000 31.30980 542 SER A O 1
ATOM 2795 N N . LEU A 1 543 ? 113.51800 105.66500 68.26400 1.000 16.40392 543 LEU A N 1
ATOM 2796 C CA . LEU A 1 543 ? 113.74900 105.51600 69.69500 1.000 16.90097 543 LEU A CA 1
ATOM 2797 C C . LEU A 1 543 ? 114.50000 104.22700 70.00000 1.000 21.21284 543 LEU A C 1
ATOM 2798 O O . LEU A 1 543 ? 115.35900 104.20100 70.89500 1.000 28.16319 543 LEU A O 1
ATOM 2803 N N . LEU A 1 544 ? 114.24800 103.16800 69.22700 1.000 24.51621 544 LEU A N 1
ATOM 2804 C CA . LEU A 1 544 ? 115.02500 101.94600 69.42300 1.000 22.84990 544 LEU A CA 1
ATOM 2805 C C . LEU A 1 544 ? 116.48600 102.15000 69.02900 1.000 21.34322 544 LEU A C 1
ATOM 2806 O O . LEU A 1 544 ? 117.40000 101.64500 69.70000 1.000 23.53575 544 LEU A O 1
ATOM 2811 N N . ILE A 1 545 ? 116.73100 102.92600 67.97100 1.000 20.37780 545 ILE A N 1
ATOM 2812 C CA . ILE A 1 545 ? 118.11000 103.18600 67.56400 1.000 18.55549 545 ILE A CA 1
ATOM 2813 C C . ILE A 1 545 ? 118.83700 104.02500 68.61300 1.000 21.71222 545 ILE A C 1
ATOM 2814 O O . ILE A 1 545 ? 120.02800 103.81800 68.88000 1.000 25.74199 545 ILE A O 1
ATOM 2819 N N . GLU A 1 546 ? 118.12900 104.96100 69.25100 1.000 27.50124 546 GLU A N 1
ATOM 2820 C CA . GLU A 1 546 ? 118.75500 105.75100 70.30900 1.000 24.96052 546 GLU A CA 1
ATOM 2821 C C . GLU A 1 546 ? 119.07700 104.88700 71.52700 1.000 23.99386 546 GLU A C 1
ATOM 2822 O O . GLU A 1 546 ? 120.14700 105.03400 72.14800 1.000 27.72294 546 GLU A O 1
ATOM 2828 N N . PHE A 1 547 ? 118.17900 103.95800 71.86600 1.000 18.14516 547 PHE A N 1
ATOM 2829 C CA . PHE A 1 547 ? 118.48300 103.04500 72.96100 1.000 21.67859 547 PHE A CA 1
ATOM 2830 C C . PHE A 1 547 ? 119.73100 102.23400 72.65300 1.000 25.91225 547 PHE A C 1
ATOM 2831 O O . PHE A 1 547 ? 120.57800 102.02500 73.52900 1.000 22.88408 547 PHE A O 1
ATOM 2839 N N . VAL A 1 548 ? 119.87300 101.78200 71.40500 1.000 25.24854 548 VAL A N 1
ATOM 2840 C CA . VAL A 1 548 ? 121.06200 101.00400 71.07500 1.000 18.46611 548 VAL A CA 1
ATOM 2841 C C . VAL A 1 548 ? 122.30900 101.87900 71.10700 1.000 19.06132 548 VAL A C 1
ATOM 2842 O O . VAL A 1 548 ? 123.40700 101.39600 71.40400 1.000 25.28562 548 VAL A O 1
ATOM 2846 N N . ALA A 1 549 ? 122.17100 103.17000 70.80700 1.000 29.46974 549 ALA A N 1
ATOM 2847 C CA . ALA A 1 549 ? 123.32500 104.06200 70.83000 1.000 23.92561 549 ALA A CA 1
ATOM 2848 C C . ALA A 1 549 ? 123.77800 104.44900 72.23600 1.000 27.99527 549 ALA A C 1
ATOM 2849 O O . ALA A 1 549 ? 124.91800 104.89600 72.39400 1.000 31.77626 549 ALA A O 1
ATOM 2851 N N . ARG A 1 550 ? 122.92900 104.29900 73.25400 1.000 27.74712 550 ARG A N 1
ATOM 2852 C CA . ARG A 1 550 ? 123.30600 104.73700 74.60300 1.000 19.91203 550 ARG A CA 1
ATOM 2853 C C . ARG A 1 550 ? 124.03700 103.69200 75.47100 1.000 25.31798 550 ARG A C 1
ATOM 2854 O O . ARG A 1 550 ? 124.25000 103.95700 76.65800 1.000 25.06105 550 ARG A O 1
ATOM 2862 N N . LEU A 1 551 ? 124.43100 102.53100 74.93800 1.000 29.49698 551 LEU A N 1
ATOM 2863 C CA . LEU A 1 551 ? 125.00400 101.47100 75.77800 1.000 24.38449 551 LEU A CA 1
ATOM 2864 C C . LEU A 1 551 ? 126.51200 101.58900 76.03000 1.000 31.37013 551 LEU A C 1
ATOM 2865 O O . LEU A 1 551 ? 127.02500 100.98100 76.99100 1.000 36.47990 551 LEU A O 1
ATOM 2870 N N . GLN A 1 552 ? 127.23300 102.35300 75.20600 1.000 32.04338 552 GLN A N 1
ATOM 2871 C CA . GLN A 1 552 ? 128.67900 102.47000 75.37900 1.000 26.67927 552 GLN A CA 1
ATOM 2872 C C . GLN A 1 552 ? 129.03300 103.09200 76.72500 1.000 30.37273 552 GLN A C 1
ATOM 2873 O O . GLN A 1 552 ? 130.03700 102.72100 77.34700 1.000 35.96441 552 GLN A O 1
ATOM 2879 N N . ASN A 1 553 ? 128.21600 104.03400 77.19600 1.000 27.73058 553 ASN A N 1
ATOM 2880 C CA . ASN A 1 553 ? 128.50800 104.69100 78.46500 1.000 32.52191 553 ASN A CA 1
ATOM 2881 C C . ASN A 1 553 ? 128.38900 103.71200 79.62500 1.000 35.57500 553 ASN A C 1
ATOM 2882 O O . ASN A 1 553 ? 129.19100 103.75100 80.56900 1.000 40.56086 553 ASN A O 1
ATOM 2887 N N . VAL A 1 554 ? 127.41800 102.80100 79.55400 1.000 24.53515 554 VAL A N 1
ATOM 2888 C CA . VAL A 1 554 ? 127.25700 101.80800 80.60900 1.000 28.06943 554 VAL A CA 1
ATOM 2889 C C . VAL A 1 554 ? 128.41500 100.82200 80.58600 1.000 28.11530 554 VAL A C 1
ATOM 2890 O O . VAL A 1 554 ? 128.91400 100.40100 81.64000 1.000 31.27372 554 VAL A O 1
ATOM 2894 N N . VAL A 1 555 ? 128.89600 100.47200 79.39100 1.000 31.61652 555 VAL A N 1
ATOM 2895 C CA . VAL A 1 555 ? 130.03700 99.55900 79.33100 1.000 27.03432 555 VAL A CA 1
ATOM 2896 C C . VAL A 1 555 ? 131.29700 100.22700 79.88400 1.000 32.04160 555 VAL A C 1
ATOM 2897 O O . VAL A 1 555 ? 132.10700 99.59000 80.57700 1.000 36.42586 555 VAL A O 1
ATOM 2901 N N . ASP A 1 556 ? 131.45600 101.53100 79.64400 1.000 34.26758 556 ASP A N 1
ATOM 2902 C CA . ASP A 1 556 ? 132.62200 102.23000 80.18300 1.000 31.32508 556 ASP A CA 1
ATOM 2903 C C . ASP A 1 556 ? 132.54300 102.36400 81.70000 1.000 32.93317 556 ASP A C 1
ATOM 2904 O O . ASP A 1 556 ? 133.55700 102.21700 82.39800 1.000 40.00541 556 ASP A O 1
ATOM 2909 N N . ALA A 1 557 ? 131.34700 102.62300 82.23400 1.000 28.83285 557 ALA A N 1
ATOM 2910 C CA . ALA A 1 557 ? 131.20500 102.68600 83.68500 1.000 29.70930 557 ALA A CA 1
ATOM 2911 C C . ALA A 1 557 ? 131.49200 101.33100 84.32000 1.000 29.39996 557 ALA A C 1
ATOM 2912 O O . ALA A 1 557 ? 132.11300 101.25400 85.39000 1.000 27.61526 557 ALA A O 1
ATOM 2914 N N . PHE A 1 558 ? 131.06700 100.24600 83.66600 1.000 32.49302 558 PHE A N 1
ATOM 2915 C CA . PHE A 1 558 ? 131.38200 98.92600 84.19700 1.000 28.83233 558 PHE A CA 1
ATOM 2916 C C . PHE A 1 558 ? 132.88400 98.68100 84.21000 1.000 29.40757 558 PHE A C 1
ATOM 2917 O O . PHE A 1 558 ? 133.41700 98.12300 85.17500 1.000 32.97377 558 PHE A O 1
ATOM 2925 N N . LYS A 1 559 ? 133.58500 99.06400 83.13900 1.000 32.66766 559 LYS A N 1
ATOM 2926 C CA . LYS A 1 559 ? 135.03200 98.85900 83.13100 1.000 29.41790 559 LYS A CA 1
ATOM 2927 C C . LYS A 1 559 ? 135.71400 99.67200 84.22700 1.000 35.30528 559 LYS A C 1
ATOM 2928 O O . LYS A 1 559 ? 136.64600 99.18900 84.88800 1.000 40.20152 559 LYS A O 1
ATOM 2934 N N . GLU A 1 560 ? 135.22700 100.89000 84.47800 1.000 38.49560 560 GLU A N 1
ATOM 2935 C CA . GLU A 1 560 ? 135.82100 101.69800 85.54000 1.000 34.41114 560 GLU A CA 1
ATOM 2936 C C . GLU A 1 560 ? 135.61400 101.05200 86.90500 1.000 36.71498 560 GLU A C 1
ATOM 2937 O O . GLU A 1 560 ? 136.54800 100.97700 87.71700 1.000 38.54469 560 GLU A O 1
ATOM 2943 N N . LEU A 1 561 ? 134.40000 100.56300 87.17100 1.000 33.58015 561 LEU A N 1
ATOM 2944 C CA . LEU A 1 561 ? 134.15700 99.89000 88.44300 1.000 28.20182 561 LEU A CA 1
ATOM 2945 C C . LEU A 1 561 ? 135.00500 98.63000 88.57300 1.000 36.57372 561 LEU A C 1
ATOM 2946 O O . LEU A 1 561 ? 135.58200 98.36900 89.63400 1.000 35.40849 561 LEU A O 1
ATOM 2951 N N . SER A 1 562 ? 135.09800 97.83700 87.50300 1.000 36.25333 562 SER A N 1
ATOM 2952 C CA . SER A 1 562 ? 135.87800 96.60800 87.56500 1.000 30.98752 562 SER A CA 1
ATOM 2953 C C . SER A 1 562 ? 137.36000 96.88300 87.75500 1.000 37.40056 562 SER A C 1
ATOM 2954 O O . SER A 1 562 ? 138.08400 96.00300 88.23100 1.000 39.41379 562 SER A O 1
ATOM 2957 N N . GLN A 1 563 ? 137.82800 98.08000 87.40300 1.000 46.55548 563 GLN A N 1
ATOM 2958 C CA . GLN A 1 563 ? 139.23900 98.37500 87.62300 1.000 40.54710 563 GLN A CA 1
ATOM 2959 C C . GLN A 1 563 ? 139.50300 98.95200 89.00800 1.000 42.63626 563 GLN A C 1
ATOM 2960 O O . GLN A 1 563 ? 140.51700 98.61700 89.62900 1.000 43.53151 563 GLN A O 1
ATOM 2966 N N . LYS A 1 564 ? 138.61500 99.81200 89.51600 1.000 49.25461 564 LYS A N 1
ATOM 2967 C CA . LYS A 1 564 ? 138.84600 100.38800 90.83900 1.000 41.89228 564 LYS A CA 1
ATOM 2968 C C . LYS A 1 564 ? 138.58800 99.41200 91.98300 1.000 44.18422 564 LYS A C 1
ATOM 2969 O O . LYS A 1 564 ? 139.12600 99.61400 93.07600 1.000 44.54950 564 LYS A O 1
ATOM 2975 N N . ALA A 1 565 ? 137.78900 98.36700 91.77100 1.000 45.87175 565 ALA A N 1
ATOM 2976 C CA . ALA A 1 565 ? 137.40900 97.45900 92.84700 1.000 35.42862 565 ALA A CA 1
ATOM 2977 C C . ALA A 1 565 ? 138.14800 96.12700 92.80300 1.000 39.11070 565 ALA A C 1
ATOM 2978 O O . ALA A 1 565 ? 137.82600 95.22800 93.58500 1.000 43.39239 565 ALA A O 1
ATOM 2980 N N . ASN A 1 566 ? 139.13300 95.98200 91.91900 1.000 45.54012 566 ASN A N 1
ATOM 2981 C CA . ASN A 1 566 ? 139.95000 94.77100 91.83000 1.000 38.76538 566 ASN A CA 1
ATOM 2982 C C . ASN A 1 566 ? 139.08900 93.52200 91.62800 1.000 43.85668 566 ASN A C 1
ATOM 2983 O O . ASN A 1 566 ? 139.13200 92.56800 92.40700 1.000 47.73645 566 ASN A O 1
ATOM 2988 N N . PHE A 1 567 ? 138.29900 93.54200 90.55800 1.000 39.07965 567 PHE A N 1
ATOM 2989 C CA . PHE A 1 567 ? 137.58600 92.34400 90.14500 1.000 35.21653 567 PHE A CA 1
ATOM 2990 C C . PHE A 1 567 ? 138.57700 91.31000 89.61100 1.000 41.00334 567 PHE A C 1
ATOM 2991 O O . PHE A 1 567 ? 139.72500 91.62300 89.28500 1.000 45.24941 567 PHE A O 1
ATOM 2999 N N . LYS A 1 568 ? 138.12300 90.06500 89.51700 1.000 47.94560 568 LYS A N 1
ATOM 3000 C CA . LYS A 1 568 ? 139.00000 88.95600 89.17300 1.000 48.46431 568 LYS A CA 1
ATOM 3001 C C . LYS A 1 568 ? 138.91800 88.61900 87.68800 1.000 51.16375 568 LYS A C 1
ATOM 3002 O O . LYS A 1 568 ? 137.93800 88.92200 87.00500 1.000 55.79796 568 LYS A O 1
ATOM 3008 N N . GLU A 1 569 ? 139.97500 87.97800 87.19900 1.000 59.78723 569 GLU A N 1
ATOM 3009 C CA . GLU A 1 569 ? 140.03300 87.58100 85.80100 1.000 60.80351 569 GLU A CA 1
ATOM 3010 C C . GLU A 1 569 ? 138.88600 86.62400 85.48200 1.000 64.90717 569 GLU A C 1
ATOM 3011 O O . GLU A 1 569 ? 138.56800 85.74200 86.28900 1.000 62.81691 569 GLU A O 1
ATOM 3017 N N . PRO A 1 570 ? 138.24900 86.76000 84.31800 1.000 63.00213 570 PRO A N 1
ATOM 3018 C CA . PRO A 1 570 ? 137.07600 85.93400 84.01600 1.000 60.54581 570 PRO A CA 1
ATOM 3019 C C . PRO A 1 570 ? 137.41900 84.54100 83.51300 1.000 61.91022 570 PRO A C 1
ATOM 3020 O O . PRO A 1 570 ? 136.57200 83.87700 82.90900 1.000 63.12836 570 PRO A O 1
ATOM 3024 N N . GLU A 1 571 ? 138.65500 84.10200 83.74100 1.000 65.24997 571 GLU A N 1
ATOM 3025 C CA . GLU A 1 571 ? 139.13700 82.79700 83.28100 1.000 67.38168 571 GLU A CA 1
ATOM 3026 C C . GLU A 1 571 ? 138.06200 81.71300 83.32100 1.000 67.44071 571 GLU A C 1
ATOM 3027 O O . GLU A 1 571 ? 137.25500 81.65800 84.24900 1.000 67.33611 571 GLU A O 1
ATOM 3029 N N . ALA B 1 77 ? 118.86300 132.36300 106.76100 1.000 84.41282 77 ALA B N 1
ATOM 3030 C CA . ALA B 1 77 ? 118.31700 132.94100 107.98300 1.000 84.79513 77 ALA B CA 1
ATOM 3031 C C . ALA B 1 77 ? 117.37400 134.09500 107.66600 1.000 83.79341 77 ALA B C 1
ATOM 3032 O O . ALA B 1 77 ? 116.19500 133.88300 107.38500 1.000 82.16746 77 ALA B O 1
ATOM 3034 N N . TRP B 1 78 ? 117.90300 135.31900 107.72700 1.000 88.56173 78 TRP B N 1
ATOM 3035 C CA . TRP B 1 78 ? 117.08400 136.49400 107.44700 1.000 89.00351 78 TRP B CA 1
ATOM 3036 C C . TRP B 1 78 ? 116.45200 136.41400 106.06300 1.000 88.79319 78 TRP B C 1
ATOM 3037 O O . TRP B 1 78 ? 115.31500 136.85900 105.86400 1.000 87.21619 78 TRP B O 1
ATOM 3048 N N . GLU B 1 79 ? 117.17400 135.85400 105.09100 1.000 83.32281 79 GLU B N 1
ATOM 3049 C CA . GLU B 1 79 ? 116.62900 135.73300 103.74200 1.000 81.78751 79 GLU B CA 1
ATOM 3050 C C . GLU B 1 79 ? 115.37000 134.87500 103.73700 1.000 83.66696 79 GLU B C 1
ATOM 3051 O O . GLU B 1 79 ? 114.33800 135.26600 103.17900 1.000 82.63990 79 GLU B O 1
ATOM 3053 N N . MET B 1 80 ? 115.43600 133.69700 104.36300 1.000 81.14865 80 MET B N 1
ATOM 3054 C CA . MET B 1 80 ? 114.26800 132.82500 104.41600 1.000 78.09694 80 MET B CA 1
ATOM 3055 C C . MET B 1 80 ? 113.15600 133.43300 105.25800 1.000 76.90883 80 MET B C 1
ATOM 3056 O O . MET B 1 80 ? 111.97400 133.24300 104.95100 1.000 76.18027 80 MET B O 1
ATOM 3061 N N . GLY B 1 81 ? 113.51000 134.15800 106.31900 1.000 74.75845 81 GLY B N 1
ATOM 3062 C CA . GLY B 1 81 ? 112.49000 134.80800 107.12500 1.000 74.79185 81 GLY B CA 1
ATOM 3063 C C . GLY B 1 81 ? 111.72300 135.86200 106.35100 1.000 75.20173 81 GLY B C 1
ATOM 3064 O O . GLY B 1 81 ? 110.50000 135.96200 106.46300 1.000 73.88579 81 GLY B O 1
ATOM 3065 N N . VAL B 1 82 ? 112.43200 136.66500 105.55500 1.000 79.00452 82 VAL B N 1
ATOM 3066 C CA . VAL B 1 82 ? 111.76700 137.69200 104.76000 1.000 77.85864 82 VAL B CA 1
ATOM 3067 C C . VAL B 1 82 ? 110.97600 137.06000 103.62200 1.000 76.82284 82 VAL B C 1
ATOM 3068 O O . VAL B 1 82 ? 109.87300 137.51000 103.29200 1.000 75.52775 82 VAL B O 1
ATOM 3072 N N . SER B 1 83 ? 111.52500 136.01300 103.00100 1.000 76.56360 83 SER B N 1
ATOM 3073 C CA . SER B 1 83 ? 110.81800 135.35400 101.90700 1.000 75.46976 83 SER B CA 1
ATOM 3074 C C . SER B 1 83 ? 109.49400 134.76600 102.37600 1.000 78.34749 83 SER B C 1
ATOM 3075 O O . SER B 1 83 ? 108.47300 134.89100 101.68900 1.000 77.57414 83 SER B O 1
ATOM 3078 N N . ASP B 1 84 ? 109.48800 134.12200 103.54300 1.000 70.17901 84 ASP B N 1
ATOM 3079 C CA . ASP B 1 84 ? 108.28700 133.47400 104.05200 1.000 63.28479 84 ASP B CA 1
ATOM 3080 C C . ASP B 1 84 ? 108.11400 133.76700 105.53700 1.000 64.17562 84 ASP B C 1
ATOM 3081 O O . ASP B 1 84 ? 108.89000 133.27200 106.36400 1.000 64.27456 84 ASP B O 1
ATOM 3086 N N . PRO B 1 85 ? 107.11400 134.56700 105.91600 1.000 55.92161 85 PRO B N 1
ATOM 3087 C CA . PRO B 1 85 ? 106.84000 134.80200 107.33900 1.000 52.40482 85 PRO B CA 1
ATOM 3088 C C . PRO B 1 85 ? 105.98400 133.73400 108.00300 1.000 48.33947 85 PRO B C 1
ATOM 3089 O O . PRO B 1 85 ? 105.69800 133.85800 109.19900 1.000 52.63495 85 PRO B O 1
ATOM 3093 N N . ARG B 1 86 ? 105.56200 132.69900 107.27500 1.000 34.97618 86 ARG B N 1
ATOM 3094 C CA . ARG B 1 86 ? 104.75600 131.64400 107.88200 1.000 41.25792 86 ARG B CA 1
ATOM 3095 C C . ARG B 1 86 ? 105.56600 130.80200 108.86500 1.000 43.42607 86 ARG B C 1
ATOM 3096 O O . ARG B 1 86 ? 105.02000 130.30900 109.86400 1.000 43.85652 86 ARG B O 1
ATOM 3104 N N . LYS B 1 87 ? 106.87800 130.69900 108.65300 1.000 38.97977 87 LYS B N 1
ATOM 3105 C CA . LYS B 1 87 ? 107.69800 129.85400 109.50800 1.000 34.88520 87 LYS B CA 1
ATOM 3106 C C . LYS B 1 87 ? 108.11900 130.56700 110.78300 1.000 33.60226 87 LYS B C 1
ATOM 3107 O O . LYS B 1 87 ? 108.37900 129.90300 111.79300 1.000 40.50847 87 LYS B O 1
ATOM 3113 N N . ILE B 1 88 ? 108.03500 131.89600 110.80700 1.000 27.13431 88 ILE B N 1
ATOM 3114 C CA . ILE B 1 88 ? 108.34300 132.61500 112.03200 1.000 30.45519 88 ILE B CA 1
ATOM 3115 C C . ILE B 1 88 ? 107.14000 132.57100 112.95600 1.000 31.33969 88 ILE B C 1
ATOM 3116 O O . ILE B 1 88 ? 107.28800 132.42000 114.17700 1.000 37.88431 88 ILE B O 1
ATOM 3121 N N . VAL B 1 89 ? 105.93600 132.60200 112.38600 1.000 19.59945 89 VAL B N 1
ATOM 3122 C CA . VAL B 1 89 ? 104.73600 132.41200 113.18600 1.000 23.41717 89 VAL B CA 1
ATOM 3123 C C . VAL B 1 89 ? 104.66600 130.97800 113.69000 1.000 22.89169 89 VAL B C 1
ATOM 3124 O O . VAL B 1 89 ? 104.27900 130.73100 114.83700 1.000 34.93213 89 VAL B O 1
ATOM 3128 N N . PHE B 1 90 ? 105.06400 130.00900 112.86000 1.000 11.37379 90 PHE B N 1
ATOM 3129 C CA . PHE B 1 90 ? 105.08900 128.62400 113.32300 1.000 12.51629 90 PHE B CA 1
ATOM 3130 C C . PHE B 1 90 ? 106.05400 128.44200 114.49700 1.000 15.79308 90 PHE B C 1
ATOM 3131 O O . PHE B 1 90 ? 105.71100 127.81500 115.51400 1.000 19.53341 90 PHE B O 1
ATOM 3139 N N . SER B 1 91 ? 107.27000 128.99000 114.38100 1.000 21.40830 91 SER B N 1
ATOM 3140 C CA . SER B 1 91 ? 108.24500 128.83800 115.45700 1.000 14.01941 91 SER B CA 1
ATOM 3141 C C . SER B 1 91 ? 107.79900 129.55500 116.72800 1.000 21.70690 91 SER B C 1
ATOM 3142 O O . SER B 1 91 ? 107.98900 129.03900 117.84100 1.000 25.30343 91 SER B O 1
ATOM 3145 N N . ALA B 1 92 ? 107.15600 130.71900 116.58900 1.000 14.73837 92 ALA B N 1
ATOM 3146 C CA . ALA B 1 92 ? 106.68300 131.41100 117.78100 1.000 11.48574 92 ALA B CA 1
ATOM 3147 C C . ALA B 1 92 ? 105.51200 130.67900 118.41800 1.000 19.27155 92 ALA B C 1
ATOM 3148 O O . ALA B 1 92 ? 105.36600 130.69700 119.64600 1.000 33.79653 92 ALA B O 1
ATOM 3150 N N . LYS B 1 93 ? 104.69900 129.99000 117.61400 1.000 18.96147 93 LYS B N 1
ATOM 3151 C CA . LYS B 1 93 ? 103.60900 129.20200 118.17500 1.000 12.89969 93 LYS B CA 1
ATOM 3152 C C . LYS B 1 93 ? 104.14300 128.01800 118.96900 1.000 10.90770 93 LYS B C 1
ATOM 3153 O O . LYS B 1 93 ? 103.63200 127.70500 120.05200 1.000 22.14610 93 LYS B O 1
ATOM 3159 N N . ILE B 1 94 ? 105.18400 127.35800 118.45600 1.000 8.81727 94 ILE B N 1
ATOM 3160 C CA . ILE B 1 94 ? 105.77700 126.25000 119.20400 1.000 12.68681 94 ILE B CA 1
ATOM 3161 C C . ILE B 1 94 ? 106.37400 126.75200 120.51700 1.000 22.02868 94 ILE B C 1
ATOM 3162 O O . ILE B 1 94 ? 106.19200 126.13500 121.58100 1.000 24.48257 94 ILE B O 1
ATOM 3167 N N . GLY B 1 95 ? 107.07700 127.88800 120.46900 1.000 21.16816 95 GLY B N 1
ATOM 3168 C CA . GLY B 1 95 ? 107.61900 128.45300 121.69500 1.000 5.02251 95 GLY B CA 1
ATOM 3169 C C . GLY B 1 95 ? 106.54400 128.79400 122.71200 1.000 19.42626 95 GLY B C 1
ATOM 3170 O O . GLY B 1 95 ? 106.69600 128.52100 123.90700 1.000 27.67379 95 GLY B O 1
ATOM 3171 N N . LEU B 1 96 ? 105.43400 129.37800 122.25000 1.000 23.42604 96 LEU B N 1
ATOM 3172 C CA . LEU B 1 96 ? 104.34100 129.71500 123.15800 1.000 22.14213 96 LEU B CA 1
ATOM 3173 C C . LEU B 1 96 ? 103.73400 128.46700 123.78400 1.000 23.42583 96 LEU B C 1
ATOM 3174 O O . LEU B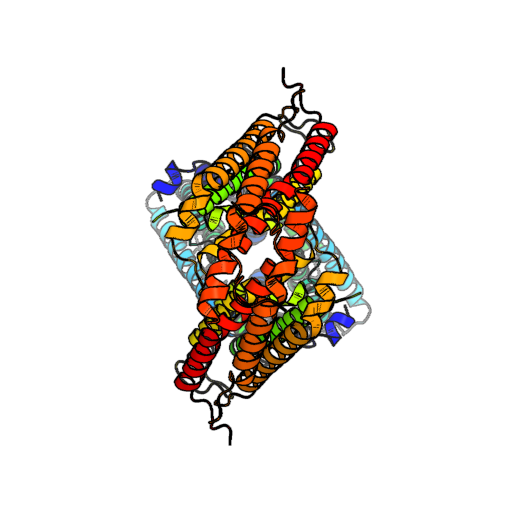 1 96 ? 103.45600 128.43800 124.99200 1.000 30.02642 96 LEU B O 1
ATOM 3179 N N . ALA B 1 97 ? 103.51500 127.42400 122.98100 1.000 22.26058 97 ALA B N 1
ATOM 3180 C CA . ALA B 1 97 ? 102.90500 126.21400 123.51900 1.000 21.39637 97 ALA B CA 1
ATOM 3181 C C . ALA B 1 97 ? 103.79000 125.59500 124.59000 1.000 24.82450 97 ALA B C 1
ATOM 3182 O O . ALA B 1 97 ? 103.30000 125.15600 125.64000 1.000 29.82209 97 ALA B O 1
ATOM 3184 N N . LEU B 1 98 ? 105.10300 125.56300 124.35100 1.000 27.00286 98 LEU B N 1
ATOM 3185 C CA . LEU B 1 98 ? 105.99900 125.00300 125.35700 1.000 21.13924 98 LEU B CA 1
ATOM 3186 C C . LEU B 1 98 ? 106.01800 125.86200 126.62100 1.000 25.33215 98 LEU B C 1
ATOM 3187 O O . LEU B 1 98 ? 105.96500 125.33600 127.74300 1.000 24.46486 98 LEU B O 1
ATOM 3192 N N . THR B 1 99 ? 106.06000 127.18900 126.46400 1.000 24.66523 99 THR B N 1
ATOM 3193 C CA . THR B 1 99 ? 106.05700 128.05600 127.63700 1.000 22.31023 99 THR B CA 1
ATOM 3194 C C . THR B 1 99 ? 104.77700 127.90500 128.44900 1.000 32.16958 99 THR B C 1
ATOM 3195 O O . THR B 1 99 ? 104.80100 128.05000 129.67800 1.000 37.47746 99 THR B O 1
ATOM 3199 N N . ILE B 1 100 ? 103.67100 127.53800 127.80500 1.000 33.66751 100 ILE B N 1
ATOM 3200 C CA . ILE B 1 100 ? 102.43800 127.33900 128.56200 1.000 30.84703 100 ILE B CA 1
ATOM 3201 C C . ILE B 1 100 ? 102.45000 125.98800 129.26700 1.000 27.42384 100 ILE B C 1
ATOM 3202 O O . ILE B 1 100 ? 102.06700 125.88300 130.44300 1.000 30.49119 100 ILE B O 1
ATOM 3207 N N . VAL B 1 101 ? 102.90300 124.94200 128.57400 1.000 33.56677 101 VAL B N 1
ATOM 3208 C CA . VAL B 1 101 ? 102.99200 123.60800 129.16100 1.000 31.17586 101 VAL B CA 1
ATOM 3209 C C . VAL B 1 101 ? 104.08100 123.58800 130.23100 1.000 35.95395 101 VAL B C 1
ATOM 3210 O O . VAL B 1 101 ? 104.27000 122.58200 130.92400 1.000 35.74947 101 VAL B O 1
ATOM 3214 N N . ALA B 1 102 ? 104.76600 124.71400 130.41400 1.000 45.75534 102 ALA B N 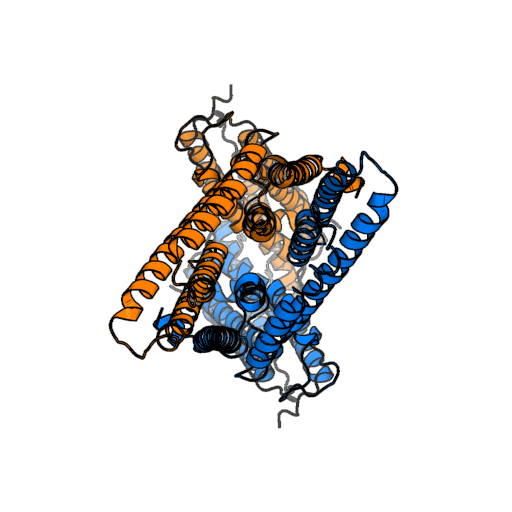1
ATOM 3215 C CA . ALA B 1 102 ? 105.73500 124.84000 131.50000 1.000 39.59765 102 ALA B CA 1
ATOM 3216 C C . ALA B 1 102 ? 105.26000 125.74000 132.63100 1.000 41.40083 102 ALA B C 1
ATOM 3217 O O . ALA B 1 102 ? 105.52200 125.44500 133.80400 1.000 42.82717 102 ALA B O 1
ATOM 3219 N N . LEU B 1 103 ? 104.52700 126.81300 132.31900 1.000 48.53421 103 LEU B N 1
ATOM 3220 C CA . LEU B 1 103 ? 103.93300 127.61600 133.38300 1.000 46.12120 103 LEU B CA 1
ATOM 3221 C C . LEU B 1 103 ? 102.89400 126.80800 134.14800 1.000 49.70408 103 LEU B C 1
ATOM 3222 O O . LEU B 1 103 ? 102.77400 126.93600 135.37600 1.000 49.23600 103 LEU B O 1
ATOM 3227 N N . LEU B 1 104 ? 102.14600 125.95300 133.44200 1.000 56.91977 104 LEU B N 1
ATOM 3228 C CA . LEU B 1 104 ? 101.17000 125.10700 134.12300 1.000 56.27006 104 LEU B CA 1
ATOM 3229 C C . LEU B 1 104 ? 101.85400 124.16500 135.10400 1.000 56.44999 104 LEU B C 1
ATOM 3230 O O . LEU B 1 104 ? 101.35900 123.94900 136.21700 1.000 62.09374 104 LEU B O 1
ATOM 3235 N N . ILE B 1 105 ? 102.99000 123.58800 134.70800 1.000 60.31284 105 ILE B N 1
ATOM 3236 C CA . ILE B 1 105 ? 103.74400 122.73200 135.62000 1.000 63.45400 105 ILE B CA 1
ATOM 3237 C C . ILE B 1 105 ? 104.22000 123.53000 136.82700 1.000 60.04623 105 ILE B C 1
ATOM 3238 O O . ILE B 1 105 ? 104.08300 123.09100 137.97500 1.000 57.95616 105 ILE B O 1
ATOM 3243 N N . PHE B 1 106 ? 104.78400 124.71800 136.59000 1.000 60.56806 106 PHE B N 1
ATOM 3244 C CA . PHE B 1 106 ? 105.35100 125.48100 137.70000 1.000 58.10449 106 PHE B CA 1
ATOM 3245 C C . PHE B 1 106 ? 104.29000 125.86300 138.72700 1.000 59.95363 106 PHE B C 1
ATOM 3246 O O . PHE B 1 106 ? 104.43900 125.57500 139.92000 1.000 61.46060 106 PHE B O 1
ATOM 3254 N N . TYR B 1 107 ? 103.20600 126.50700 138.29300 1.000 70.34585 107 TYR B N 1
ATOM 3255 C CA . TYR B 1 107 ? 102.25300 127.04400 139.26500 1.000 73.48589 107 TYR B CA 1
ATOM 3256 C C . TYR B 1 107 ? 101.02900 126.16500 139.50000 1.000 73.52973 107 TYR B C 1
ATOM 3257 O O . TYR B 1 107 ? 100.66200 125.92500 140.65300 1.000 72.46055 107 TYR B O 1
ATOM 3266 N N . GLN B 1 108 ? 100.38200 125.67900 138.44100 1.000 82.52031 108 GLN B N 1
ATOM 3267 C CA . GLN B 1 108 ? 99.15100 124.91800 138.62600 1.000 82.90723 108 GLN B CA 1
ATOM 3268 C C . GLN B 1 108 ? 99.33000 123.65600 139.46300 1.000 81.86975 108 GLN B C 1
ATOM 3269 O O . GLN B 1 108 ? 98.32600 123.01600 139.79400 1.000 80.68211 108 GLN B O 1
ATOM 3275 N N . GLU B 1 109 ? 100.56100 123.27600 139.81300 1.000 82.51404 109 GLU B N 1
ATOM 3276 C CA . GLU B 1 109 ? 100.73800 122.10100 140.65600 1.000 84.05704 109 GLU B CA 1
ATOM 3277 C C . GLU B 1 109 ? 101.94400 122.25400 141.57500 1.000 86.94081 109 GLU B C 1
ATOM 3278 O O . GLU B 1 109 ? 103.03900 122.58000 141.09000 1.000 85.39442 109 GLU B O 1
ATOM 3284 N N . PRO B 1 110 ? 101.78100 122.03000 142.87800 1.000 98.15870 110 PRO B N 1
ATOM 3285 C CA . PRO B 1 110 ? 102.91900 122.06600 143.81200 1.000 97.84078 110 PRO B CA 1
ATOM 3286 C C . PRO B 1 110 ? 103.45400 120.70300 144.23400 1.000 97.88970 110 PRO B C 1
ATOM 3287 O O . PRO B 1 110 ? 104.36700 120.66100 145.06600 1.000 97.15276 110 PRO B O 1
ATOM 3291 N N . ASN B 1 111 ? 102.92000 119.60900 143.69500 1.000 100.69007 111 ASN B N 1
ATOM 3292 C CA . ASN B 1 111 ? 103.32600 118.28400 144.13200 1.000 99.81679 111 ASN B CA 1
ATOM 3293 C C . ASN B 1 111 ? 104.77000 117.99000 143.72400 1.000 98.39057 111 ASN B C 1
ATOM 3294 O O . ASN B 1 111 ? 105.26000 118.50900 142.71900 1.000 98.08528 111 ASN B O 1
ATOM 3299 N N . PRO B 1 112 ? 105.47100 117.15200 144.49400 1.000 97.15269 112 PRO B N 1
ATOM 3300 C CA . PRO B 1 112 ? 106.87200 116.85700 144.15000 1.000 97.45932 112 PRO B CA 1
ATOM 3301 C C . PRO B 1 112 ? 107.01600 116.00100 142.90400 1.000 97.71394 112 PRO B C 1
ATOM 3302 O O . PRO B 1 112 ? 107.88700 116.27500 142.06900 1.000 94.47175 112 PRO B O 1
ATOM 3306 N N . ASP B 1 113 ? 106.18700 114.96500 142.75600 1.000 90.96412 113 ASP B N 1
ATOM 3307 C CA . ASP B 1 113 ? 106.30500 114.05700 141.62200 1.000 88.02923 113 ASP B CA 1
ATOM 3308 C C . ASP B 1 113 ? 105.75600 114.64800 140.33200 1.000 86.05307 113 ASP B C 1
ATOM 3309 O O . ASP B 1 113 ? 106.15200 114.20500 139.25000 1.000 82.25354 113 ASP B O 1
ATOM 3314 N N . LEU B 1 114 ? 104.84400 115.62000 140.42400 1.000 85.45304 114 LEU B N 1
ATOM 3315 C CA . LEU B 1 114 ? 104.27300 116.23100 139.22800 1.000 85.91634 114 LEU B CA 1
ATOM 3316 C C . LEU B 1 114 ? 105.34800 116.66300 138.23900 1.000 85.11930 114 LEU B C 1
ATOM 3317 O O . LEU B 1 114 ? 105.09700 116.70900 137.02900 1.000 82.37118 114 LEU B O 1
ATOM 3322 N N . SER B 1 115 ? 106.55000 116.96500 138.72400 1.000 81.58618 115 SER B N 1
ATOM 3323 C CA . SER B 1 115 ? 107.60800 117.51900 137.89000 1.000 79.05945 115 SER B CA 1
ATOM 3324 C C . SER B 1 115 ? 108.55900 116.46300 137.34000 1.000 79.44489 115 SER B C 1
ATOM 3325 O O . SER B 1 115 ? 109.46900 116.80900 136.58000 1.000 80.32595 115 SER B O 1
ATOM 3328 N N . ARG B 1 116 ? 108.37800 115.19400 137.70000 1.000 74.42134 116 ARG B N 1
ATOM 3329 C CA . ARG B 1 116 ? 109.13900 114.11100 137.09000 1.000 72.17777 116 ARG B CA 1
ATOM 3330 C C . ARG B 1 116 ? 108.39800 113.45000 135.93900 1.000 75.24666 116 ARG B C 1
ATOM 3331 O O . ARG B 1 116 ? 109.03800 112.89200 135.04300 1.000 76.34250 116 ARG B O 1
ATOM 3339 N N . TYR B 1 117 ? 107.06600 113.50600 135.94400 1.000 68.78065 117 TYR B N 1
ATOM 3340 C CA . TYR B 1 117 ? 106.24800 112.98400 134.85900 1.000 63.61393 117 TYR B CA 1
ATOM 3341 C C . TYR B 1 117 ? 106.02500 114.01500 133.76100 1.000 62.06047 117 TYR B C 1
ATOM 3342 O O . TYR B 1 117 ? 105.07900 113.88000 132.97700 1.000 61.18084 117 TYR B O 1
ATOM 3351 N N . SER B 1 118 ? 106.87200 115.04200 133.69000 1.000 52.90523 118 SER B N 1
ATOM 3352 C CA . SER B 1 118 ? 106.74200 116.07600 132.67400 1.000 47.22463 118 SER B CA 1
ATOM 3353 C C . SER B 1 118 ? 107.19200 115.61900 131.29600 1.000 47.30139 118 SER B C 1
ATOM 3354 O O . SER B 1 118 ? 107.00200 116.36100 130.32700 1.000 49.90997 118 SER B O 1
ATOM 3357 N N . VAL B 1 119 ? 107.78000 114.42800 131.17800 1.000 39.91431 119 VAL B N 1
ATOM 3358 C CA . VAL B 1 119 ? 108.26300 113.98000 129.87800 1.000 36.15395 119 VAL B CA 1
ATOM 3359 C C . VAL B 1 119 ? 107.13600 113.41700 129.02300 1.000 39.28250 119 VAL B C 1
ATOM 3360 O O . VAL B 1 119 ? 107.22900 113.44900 127.78700 1.000 45.05719 119 VAL B O 1
ATOM 3364 N N . TRP B 1 120 ? 106.03300 112.99200 129.64600 1.000 34.71741 120 TRP B N 1
ATOM 3365 C CA . TRP B 1 120 ? 104.89200 112.45400 128.91900 1.000 28.78029 120 TRP B CA 1
ATOM 3366 C C . TRP B 1 120 ? 104.03600 113.54800 128.30400 1.000 32.53614 120 TRP B C 1
ATOM 3367 O O . TRP B 1 120 ? 103.17900 113.24800 127.46600 1.000 38.25304 120 TRP B O 1
ATOM 3378 N N . ALA B 1 121 ? 104.25100 114.80100 128.69800 1.000 29.35506 121 ALA B N 1
ATOM 3379 C CA . ALA B 1 121 ? 103.60000 115.94600 128.08200 1.000 24.74281 121 ALA B CA 1
ATOM 3380 C C . ALA B 1 121 ? 104.49900 116.64300 127.07600 1.000 27.12806 121 ALA B C 1
ATOM 3381 O O . ALA B 1 121 ? 104.01400 117.11600 126.04300 1.000 36.03634 121 ALA B O 1
ATOM 3383 N N . ILE B 1 122 ? 105.80700 116.66600 127.33300 1.000 25.21428 122 ILE B N 1
ATOM 3384 C CA . ILE B 1 122 ? 106.73600 117.30100 126.40700 1.000 22.99592 122 ILE B CA 1
ATOM 3385 C C . ILE B 1 122 ? 106.91600 116.44000 125.16500 1.000 20.69009 122 ILE B C 1
ATOM 3386 O O . ILE B 1 122 ? 106.96400 116.95500 124.04200 1.000 29.01218 122 ILE B O 1
ATOM 3391 N N . LEU B 1 123 ? 107.00400 115.11800 125.33300 1.000 18.83967 123 LEU B N 1
ATOM 3392 C CA . LEU B 1 123 ? 107.05100 114.24900 124.16200 1.000 24.52372 123 LEU B CA 1
ATOM 3393 C C . LEU B 1 123 ? 105.78500 114.39400 123.32000 1.000 33.33767 123 LEU B C 1
ATOM 3394 O O . LEU B 1 123 ? 105.84600 114.40600 122.08300 1.000 33.03747 123 LEU B O 1
ATOM 3399 N N . THR B 1 124 ? 104.63200 114.54700 123.97300 1.000 28.84005 124 THR B N 1
ATOM 3400 C CA . THR B 1 124 ? 103.38600 114.73500 123.23700 1.000 24.12342 124 THR B CA 1
ATOM 3401 C C . THR B 1 124 ? 103.37900 116.05700 122.47800 1.000 25.97755 124 THR B C 1
ATOM 3402 O O . THR B 1 124 ? 102.98300 116.10400 121.30700 1.000 29.39139 124 THR B O 1
ATOM 3406 N N . VAL B 1 125 ? 103.81800 117.14200 123.12300 1.000 21.25202 125 VAL B N 1
ATOM 3407 C CA . VAL B 1 125 ? 103.83000 118.43700 122.45500 1.000 16.74707 125 VAL B CA 1
ATOM 3408 C C . VAL B 1 125 ? 104.92200 118.52200 121.39800 1.000 24.92451 125 VAL B C 1
ATOM 3409 O O . VAL B 1 125 ? 104.88700 119.41800 120.54900 1.000 33.70830 125 VAL B O 1
ATOM 3413 N N . VAL B 1 126 ? 105.89300 117.60600 121.41800 1.000 25.33244 126 VAL B N 1
ATOM 3414 C CA . VAL B 1 126 ? 106.94200 117.58300 120.40600 1.000 22.64952 126 VAL B CA 1
ATOM 3415 C C . VAL B 1 126 ? 106.67900 116.53500 119.33700 1.000 27.67634 126 VAL B C 1
ATOM 3416 O O . VAL B 1 126 ? 107.43300 116.44500 118.36000 1.000 28.89212 126 VAL B O 1
ATOM 3420 N N . VAL B 1 127 ? 105.60700 115.76100 119.47600 1.000 28.75445 127 VAL B N 1
ATOM 3421 C CA . VAL B 1 127 ? 105.23700 114.78300 118.46200 1.000 19.34200 127 VAL B CA 1
ATOM 3422 C C . VAL B 1 127 ? 103.90900 115.09600 117.78200 1.000 18.20086 127 VAL B C 1
ATOM 3423 O O . VAL B 1 127 ? 103.68200 114.61800 116.65900 1.000 24.40412 127 VAL B O 1
ATOM 3427 N N . VAL B 1 128 ? 103.02500 115.88900 118.38800 1.000 19.99890 128 VAL B N 1
ATOM 3428 C CA . VAL B 1 128 ? 101.70400 116.12300 117.81100 1.000 24.71804 128 VAL B CA 1
ATOM 3429 C C . VAL B 1 128 ? 101.55400 117.48900 117.13700 1.000 21.63360 128 VAL B C 1
ATOM 3430 O O . VAL B 1 128 ? 100.61400 117.67300 116.35000 1.000 21.42263 128 VAL B O 1
ATOM 3434 N N . PHE B 1 129 ? 102.45900 118.43300 117.39000 1.000 19.44347 129 PHE B N 1
ATOM 3435 C CA . PHE B 1 129 ? 102.38100 119.76500 116.79200 1.000 23.49639 129 PHE B CA 1
ATOM 3436 C C . PHE B 1 129 ? 102.91200 119.71500 115.36100 1.000 23.18949 129 PHE B C 1
ATOM 3437 O O . PHE B 1 129 ? 104.12000 119.58100 115.14600 1.000 30.27462 129 PHE B O 1
ATOM 3445 N N . GLU B 1 130 ? 102.01700 119.83100 114.38300 1.000 18.86742 130 GLU B N 1
ATOM 3446 C CA . GLU B 1 130 ? 102.36800 119.76100 112.97000 1.000 14.58547 130 GLU B CA 1
ATOM 3447 C C . GLU B 1 130 ? 102.00200 121.05100 112.24300 1.000 24.93012 130 GLU B C 1
ATOM 3448 O O . GLU B 1 130 ? 101.31200 121.92600 112.77100 1.000 28.33425 130 GLU B O 1
ATOM 3454 N N . PHE B 1 131 ? 102.48300 121.14400 111.00000 1.000 18.39240 131 PHE B N 1
ATOM 3455 C CA . PHE B 1 131 ? 102.30200 122.34700 110.19200 1.000 14.11549 131 PHE B CA 1
ATOM 3456 C C . PHE B 1 131 ? 100.83300 122.64700 109.90700 1.000 16.31729 131 PHE B C 1
ATOM 3457 O O . PHE B 1 131 ? 100.44500 123.81800 109.84200 1.000 19.38680 131 PHE B O 1
ATOM 3465 N N . THR B 1 132 ? 100.00600 121.61900 109.73100 1.000 19.70382 132 THR B N 1
ATOM 3466 C CA . THR B 1 132 ? 98.60100 121.79400 109.39100 1.000 10.74457 132 THR B CA 1
ATOM 3467 C C . THR B 1 132 ? 97.70900 121.27000 110.50900 1.000 12.66800 132 THR B C 1
ATOM 3468 O O . THR B 1 132 ? 98.13300 120.48700 111.36100 1.000 16.78955 132 THR B O 1
ATOM 3472 N N . ILE B 1 133 ? 96.45700 121.73100 110.49800 1.000 9.29848 133 ILE B N 1
ATOM 3473 C CA . ILE B 1 133 ? 95.48300 121.30400 111.50000 1.000 17.41100 133 ILE B CA 1
ATOM 3474 C C . ILE B 1 133 ? 95.07900 119.84600 111.29900 1.000 22.82821 133 ILE B C 1
ATOM 3475 O O . ILE B 1 133 ? 94.92500 119.09600 112.27100 1.000 30.63395 133 ILE B O 1
ATOM 3480 N N . GLY B 1 134 ? 94.89900 119.41700 110.04600 1.000 2.76642 134 GLY B N 1
ATOM 3481 C CA . GLY B 1 134 ? 94.45600 118.05300 109.80600 1.000 11.57788 134 GLY B CA 1
ATOM 3482 C C . GLY B 1 134 ? 95.48100 117.00600 110.19100 1.000 17.68026 134 GLY B C 1
ATOM 3483 O O . GLY B 1 134 ? 95.12400 115.93600 110.70100 1.000 30.31561 134 GLY B O 1
ATOM 3484 N N . ALA B 1 135 ? 96.76500 117.32000 110.02000 1.000 10.72755 135 ALA B N 1
ATOM 3485 C CA . ALA B 1 135 ? 97.80600 116.39600 110.45000 1.000 16.93954 135 ALA B CA 1
ATOM 3486 C C . ALA B 1 135 ? 97.85900 116.30700 111.96900 1.000 13.41359 135 ALA B C 1
ATOM 3487 O O . ALA B 1 135 ? 98.02000 115.21500 112.52800 1.000 23.61985 135 ALA B O 1
ATOM 3489 N N . THR B 1 136 ? 97.71300 117.44500 112.65100 1.000 12.77903 136 THR B N 1
ATOM 3490 C CA . THR B 1 136 ? 97.67500 117.43500 114.10800 1.000 19.61313 136 THR B CA 1
ATOM 3491 C C . THR B 1 136 ? 96.49900 116.61000 114.61700 1.000 16.85096 136 THR B C 1
ATOM 3492 O O . THR B 1 136 ? 96.64300 115.82600 115.56300 1.000 17.57730 136 THR B O 1
ATOM 3496 N N . LEU B 1 137 ? 95.33500 116.74800 113.97800 1.000 15.23079 137 LEU B N 1
ATOM 3497 C CA . LEU B 1 137 ? 94.16500 115.97700 114.38800 1.000 12.80488 137 LEU B CA 1
ATOM 3498 C C . LEU B 1 137 ? 94.40000 114.48200 114.21000 1.000 20.40605 137 LEU B C 1
ATOM 3499 O O . LEU B 1 137 ? 94.12700 113.68100 115.11800 1.000 29.40157 137 LEU B O 1
ATOM 3504 N N . SER B 1 138 ? 94.91800 114.08500 113.04400 1.000 16.09299 138 SER B N 1
ATOM 3505 C CA . SER B 1 138 ? 95.16200 112.66800 112.79300 1.000 13.38632 138 SER B CA 1
ATOM 3506 C C . SER B 1 138 ? 96.16300 112.08900 113.78900 1.000 13.50731 138 SER B C 1
ATOM 3507 O O . SER B 1 138 ? 95.94800 111.00400 114.34600 1.000 28.98176 138 SER B O 1
ATOM 3510 N N . LYS B 1 139 ? 97.27200 112.79700 114.02000 1.000 18.00736 139 LYS B N 1
ATOM 3511 C CA . LYS B 1 139 ? 98.28700 112.29400 114.94000 1.000 15.75056 139 LYS B CA 1
ATOM 3512 C C . LYS B 1 139 ? 97.75200 112.19300 116.36400 1.000 14.86222 139 LYS B C 1
ATOM 3513 O O . LYS B 1 139 ? 98.03300 111.21500 117.07000 1.000 22.95486 139 LYS B O 1
ATOM 3519 N N . GLY B 1 140 ? 96.98900 113.19300 116.81200 1.000 13.45341 140 GLY B N 1
ATOM 3520 C CA . GLY B 1 140 ? 96.38900 113.10700 118.13300 1.000 11.85975 140 GLY B CA 1
ATOM 3521 C C . GLY B 1 140 ? 95.49200 111.89400 118.27800 1.000 22.82175 140 GLY B C 1
ATOM 3522 O O . GLY B 1 140 ? 95.55800 111.16500 119.27500 1.000 33.05855 140 GLY B O 1
ATOM 3523 N N . PHE B 1 141 ? 94.62100 111.67500 117.29000 1.000 11.40299 141 PHE B N 1
ATOM 3524 C CA . PHE B 1 141 ? 93.73600 110.51600 117.33000 1.000 12.58670 141 PHE B CA 1
ATOM 3525 C C . PHE B 1 141 ? 94.53300 109.21800 117.42500 1.000 22.58076 141 PHE B C 1
ATOM 3526 O O . PHE B 1 141 ? 94.23500 108.34600 118.25500 1.000 34.99332 141 PHE B O 1
ATOM 3534 N N . ASN B 1 142 ? 95.54600 109.06600 116.56600 1.000 20.73474 142 ASN B N 1
ATOM 3535 C CA . ASN B 1 142 ? 96.35300 107.84700 116.58300 1.000 13.50824 142 ASN B CA 1
ATOM 3536 C C . ASN B 1 142 ? 97.01900 107.63000 117.93700 1.000 20.44823 142 ASN B C 1
ATOM 3537 O O . ASN B 1 142 ? 97.04000 106.50500 118.45400 1.000 24.16330 142 ASN B O 1
ATOM 3542 N N . ARG B 1 143 ? 97.59500 108.68800 118.51500 1.000 26.35252 143 ARG B N 1
ATOM 3543 C CA . ARG B 1 143 ? 98.27100 108.54700 119.80100 1.000 12.61874 143 ARG B CA 1
ATOM 3544 C C . ARG B 1 143 ? 97.29700 108.11700 120.89100 1.000 13.10619 143 ARG B C 1
ATOM 3545 O O . ARG B 1 143 ? 97.60300 107.23400 121.70400 1.000 37.48065 143 ARG B O 1
ATOM 3553 N N . ALA B 1 144 ? 96.12700 108.75900 120.94600 1.000 13.45545 144 ALA B N 1
ATOM 3554 C CA . ALA B 1 144 ? 95.11400 108.36000 121.91900 1.000 22.08083 144 ALA B CA 1
ATOM 3555 C C . ALA B 1 144 ? 94.76400 106.88200 121.77800 1.000 27.60588 144 ALA B C 1
ATOM 3556 O O . ALA B 1 144 ? 94.72100 106.13900 122.77100 1.000 25.61879 144 ALA B O 1
ATOM 3558 N N . LEU B 1 145 ? 94.48000 106.44500 120.54700 1.000 22.86008 145 LEU B N 1
ATOM 3559 C CA . LEU B 1 145 ? 94.14400 105.04200 120.31700 1.000 14.19885 145 LEU B CA 1
ATOM 3560 C C . LEU B 1 145 ? 95.24300 104.11700 120.82600 1.000 27.85901 145 LEU B C 1
ATOM 3561 O O . LEU B 1 145 ? 94.97000 103.14700 121.54500 1.000 39.38461 145 LEU B O 1
ATOM 3566 N N . GLY B 1 146 ? 96.48500 104.36600 120.40700 1.000 27.86288 146 GLY B N 1
ATOM 3567 C CA . GLY B 1 146 ? 97.59600 103.54400 120.86700 1.000 10.16694 146 GLY B CA 1
ATOM 3568 C C . GLY B 1 146 ? 97.67000 103.44100 122.37700 1.000 16.70287 146 GLY B C 1
ATOM 3569 O O . GLY B 1 146 ? 97.75800 102.34200 122.93900 1.000 25.90189 146 GLY B O 1
ATOM 3570 N N . THR B 1 147 ? 97.65900 104.59100 123.05600 1.000 15.75273 147 THR B N 1
ATOM 3571 C CA . THR B 1 147 ? 97.78300 104.59000 124.51000 1.000 22.69220 147 THR B CA 1
ATOM 3572 C C . THR B 1 147 ? 96.66500 103.79000 125.17000 1.000 23.99126 147 THR B C 1
ATOM 3573 O O . THR B 1 147 ? 96.91900 102.98000 126.07200 1.000 32.55465 147 THR B O 1
ATOM 3577 N N . LEU B 1 148 ? 95.42300 103.97100 124.71400 1.000 26.32422 148 LEU B N 1
ATOM 3578 C CA . LEU B 1 148 ? 94.32200 103.28000 125.37800 1.000 24.60629 148 LEU B CA 1
ATOM 3579 C C . LEU B 1 148 ? 94.34900 101.78200 125.10400 1.000 26.00942 148 LEU B C 1
ATOM 3580 O O . LEU B 1 148 ? 94.09900 100.97500 126.01200 1.000 31.04136 148 LEU B O 1
ATOM 3585 N N . SER B 1 149 ? 94.69200 101.38400 123.87700 1.000 26.71821 149 SER B N 1
ATOM 3586 C CA . SER B 1 149 ? 94.76800 99.95900 123.58100 1.000 27.20863 149 SER B CA 1
ATOM 3587 C C . SER B 1 149 ? 95.86800 99.28600 124.38700 1.000 24.55687 149 SER B C 1
ATOM 3588 O O . SER B 1 149 ? 95.67600 98.17600 124.90500 1.000 29.02908 149 SER B O 1
ATOM 3591 N N . ALA B 1 150 ? 96.98600 99.98000 124.60800 1.000 27.52066 150 ALA B N 1
ATOM 3592 C CA . ALA B 1 150 ? 98.04100 99.31800 125.35600 1.000 21.65830 150 ALA B CA 1
ATOM 3593 C C . ALA B 1 150 ? 97.86300 99.43500 126.85900 1.000 20.35027 150 ALA B C 1
ATOM 3594 O O . ALA B 1 150 ? 98.38200 98.58300 127.58700 1.000 35.28434 150 ALA B O 1
ATOM 3596 N N . GLY B 1 151 ? 96.95500 100.28700 127.32100 1.000 27.96730 151 GLY B N 1
ATOM 3597 C CA . GLY B 1 151 ? 96.73400 100.34500 128.74900 1.000 25.06731 151 GLY B CA 1
ATOM 3598 C C . GLY B 1 151 ? 95.72300 99.27900 129.09800 1.000 31.25056 151 GLY B C 1
ATOM 3599 O O . GLY B 1 151 ? 95.84600 98.59800 130.12400 1.000 34.92761 151 GLY B O 1
ATOM 3600 N N . GLY B 1 152 ? 94.77600 99.05200 128.18700 1.000 34.99074 152 GLY B N 1
ATOM 3601 C CA . GLY B 1 152 ? 93.84700 97.95400 128.38200 1.000 28.06931 152 GLY B CA 1
ATOM 3602 C C . GLY B 1 152 ? 94.55500 96.61400 128.33000 1.000 32.83741 152 GLY B C 1
ATOM 3603 O O . GLY B 1 152 ? 94.34200 95.74900 129.18800 1.000 33.81793 152 GLY B O 1
ATOM 3604 N N . LEU B 1 153 ? 95.39800 96.41500 127.31100 1.000 35.58919 153 LEU B N 1
ATOM 3605 C CA . LEU B 1 153 ? 96.13700 95.16100 127.20600 1.000 33.49220 153 LEU B CA 1
ATOM 3606 C C . LEU B 1 153 ? 97.01900 94.93000 128.43200 1.000 34.17647 153 LEU B C 1
ATOM 3607 O O . LEU B 1 153 ? 97.05400 93.82100 128.98400 1.000 29.75757 153 LEU B O 1
ATOM 3612 N N . ALA B 1 154 ? 97.75700 95.96100 128.86800 1.000 37.47301 154 ALA B N 1
ATOM 3613 C CA . ALA B 1 154 ? 98.63200 95.79200 130.02400 1.000 30.86622 154 ALA B CA 1
ATOM 3614 C C . ALA B 1 154 ? 97.83900 95.42200 131.27200 1.000 29.73103 154 ALA B C 1
ATOM 3615 O O . ALA B 1 154 ? 98.23000 94.51800 132.02100 1.000 31.68039 154 ALA B O 1
ATOM 3617 N N . LEU B 1 155 ? 96.72600 96.11800 131.52500 1.000 41.84886 155 LEU B N 1
ATOM 3618 C CA . LEU B 1 155 ? 95.89900 95.77900 132.68000 1.000 41.25218 155 LEU B CA 1
ATOM 3619 C C . LEU B 1 155 ? 95.40700 94.33800 132.60800 1.000 40.18628 155 LEU B C 1
ATOM 3620 O O . LEU B 1 155 ? 95.49100 93.58900 133.59100 1.000 41.02689 155 LEU B O 1
ATOM 3625 N N . GLY B 1 156 ? 94.87300 93.93700 131.45300 1.000 45.76861 156 GLY B N 1
ATOM 3626 C CA . GLY B 1 156 ? 94.37800 92.57600 131.31700 1.000 41.71512 156 GLY B CA 1
ATOM 3627 C C . GLY B 1 156 ? 95.44100 91.53100 131.59600 1.000 46.48595 156 GLY B C 1
ATOM 3628 O O . GLY B 1 156 ? 95.19700 90.55100 132.30400 1.000 47.14737 156 GLY B O 1
ATOM 3629 N N . MET B 1 157 ? 96.64000 91.72500 131.03900 1.000 49.95710 157 MET B N 1
ATOM 3630 C CA . MET B 1 157 ? 97.70900 90.75500 131.26200 1.000 46.38157 157 MET B CA 1
ATOM 3631 C C . MET B 1 157 ? 98.15300 90.73600 132.72100 1.000 49.19145 157 MET B C 1
ATOM 3632 O O . MET B 1 157 ? 98.39500 89.66300 133.28900 1.000 48.72642 157 MET B O 1
ATOM 3637 N N . ALA B 1 158 ? 98.28100 91.91300 133.34000 1.000 52.02813 158 ALA B N 1
ATOM 3638 C CA . ALA B 1 158 ? 98.66300 91.96100 134.74600 1.000 43.84275 158 ALA B CA 1
ATOM 3639 C C . ALA B 1 158 ? 97.66400 91.20900 135.61400 1.000 48.84307 158 ALA B C 1
ATOM 3640 O O . ALA B 1 158 ? 98.05400 90.51000 136.55600 1.000 55.50027 158 ALA B O 1
ATOM 3642 N N . GLU B 1 159 ? 96.37000 91.34100 135.31800 1.000 55.54325 159 GLU B N 1
ATOM 3643 C CA . GLU B 1 159 ? 95.37700 90.55700 136.05000 1.000 57.48033 159 GLU B CA 1
ATOM 3644 C C . GLU B 1 159 ? 95.54800 89.06500 135.78700 1.000 56.13725 159 GLU B C 1
ATOM 3645 O O . GLU B 1 159 ? 95.64600 88.26400 136.72300 1.000 55.89221 159 GLU B O 1
ATOM 3651 N N . LEU B 1 160 ? 95.58400 88.67100 134.51100 1.000 58.02822 160 LEU B N 1
ATOM 3652 C CA . LEU B 1 160 ? 95.62800 87.25300 134.16400 1.000 59.22506 160 LEU B CA 1
ATOM 3653 C C . LEU B 1 160 ? 96.88300 86.54800 134.66600 1.000 57.95410 160 LEU B C 1
ATOM 3654 O O . LEU B 1 160 ? 96.88600 85.31700 134.76600 1.000 54.49178 160 LEU B O 1
ATOM 3659 N N . SER B 1 161 ? 97.94700 87.28900 134.98300 1.000 66.66006 161 SER B N 1
ATOM 3660 C CA . SER B 1 161 ? 99.19000 86.63800 135.39500 1.000 66.06523 161 SER B CA 1
ATOM 3661 C C . SER B 1 161 ? 99.02100 85.85800 136.69600 1.000 67.74512 161 SER B C 1
ATOM 3662 O O . SER B 1 161 ? 99.61600 84.78800 136.86700 1.000 67.86791 161 SER B O 1
ATOM 3665 N N . THR B 1 162 ? 98.21900 86.38000 137.62600 1.000 74.54024 162 THR B N 1
ATOM 3666 C CA . THR B 1 162 ? 98.08800 85.77400 138.94900 1.000 74.70470 162 THR B CA 1
ATOM 3667 C C . THR B 1 162 ? 97.50200 84.36400 138.92500 1.000 73.10593 162 THR B C 1
ATOM 3668 O O . THR B 1 162 ? 97.63800 83.64200 139.91900 1.000 71.39693 162 THR B O 1
ATOM 3672 N N . LEU B 1 163 ? 96.85100 83.95600 137.83300 1.000 72.40335 163 LEU B N 1
ATOM 3673 C CA . LEU B 1 163 ? 96.14100 82.67700 137.82900 1.000 72.90170 163 LEU B CA 1
ATOM 3674 C C . LEU B 1 163 ? 97.03500 81.52500 138.27700 1.000 75.25541 163 LEU B C 1
ATOM 3675 O O . LEU B 1 163 ? 96.68000 80.76700 139.18600 1.000 75.87586 163 LEU B O 1
ATOM 3680 N N . PHE B 1 164 ? 98.20100 81.37700 137.65400 1.000 79.37621 164 PHE B N 1
ATOM 3681 C CA . PHE B 1 164 ? 99.15100 80.32500 138.00800 1.000 79.04111 164 PHE B CA 1
ATOM 3682 C C . PHE B 1 164 ? 100.26600 80.91700 138.86500 1.000 80.15347 164 PHE B C 1
ATOM 3683 O O . PHE B 1 164 ? 101.05600 81.74100 138.39500 1.000 78.53935 164 PHE B O 1
ATOM 3691 N N . GLY B 1 165 ? 100.31900 80.50400 140.12800 1.000 87.28005 165 GLY B N 1
ATOM 3692 C CA . GLY B 1 165 ? 101.32800 81.01200 141.03200 1.000 87.35277 165 GLY B CA 1
ATOM 3693 C C . GLY B 1 165 ? 102.72400 80.51200 140.71600 1.000 87.75907 165 GLY B C 1
ATOM 3694 O O . GLY B 1 165 ? 102.94000 79.56600 139.96000 1.000 87.11379 165 GLY B O 1
ATOM 3695 N N . ASP B 1 166 ? 103.69400 81.18600 141.33200 1.000 90.40577 166 ASP B N 1
ATOM 3696 C CA . ASP B 1 166 ? 105.11900 80.93300 141.15100 1.000 91.57460 166 ASP B CA 1
ATOM 3697 C C . ASP B 1 166 ? 105.59800 81.41900 139.78700 1.000 91.43443 166 ASP B C 1
ATOM 3698 O O . ASP B 1 166 ? 106.76200 81.80000 139.63100 1.000 89.07815 166 ASP B O 1
ATOM 3700 N N . TRP B 1 167 ? 104.70800 81.41100 138.79400 1.000 88.77124 167 TRP B N 1
ATOM 3701 C CA . TRP B 1 167 ? 105.00300 81.97700 137.47700 1.000 86.57438 167 TRP B CA 1
ATOM 3702 C C . TRP B 1 167 ? 104.66500 83.46900 137.46800 1.000 86.27049 167 TRP B C 1
ATOM 3703 O O . TRP B 1 167 ? 103.74600 83.93700 136.79500 1.000 86.45625 167 TRP B O 1
ATOM 3714 N N . GLU B 1 168 ? 105.44000 84.21800 138.24400 1.000 84.38954 168 GLU B N 1
ATOM 3715 C CA . GLU B 1 168 ? 105.34700 85.66900 138.27700 1.000 84.54462 168 GLU B CA 1
ATOM 3716 C C . GLU B 1 168 ? 106.74600 86.23700 138.12000 1.000 84.47923 168 GLU B C 1
ATOM 3717 O O . GLU B 1 168 ? 107.69000 85.75800 138.75200 1.000 86.33005 168 GLU B O 1
ATOM 3723 N N . GLU B 1 169 ? 106.86200 87.25700 137.27400 1.000 73.70083 169 GLU B N 1
ATOM 3724 C CA . GLU B 1 169 ? 108.08500 87.88800 136.77600 1.000 75.02642 169 GLU B CA 1
ATOM 3725 C C . GLU B 1 169 ? 108.70700 86.99800 135.70600 1.000 77.45726 169 GLU B C 1
ATOM 3726 O O . GLU B 1 169 ? 109.70500 87.39600 135.09300 1.000 74.93818 169 GLU B O 1
ATOM 3732 N N . ILE B 1 170 ? 108.15500 85.81000 135.46200 1.000 69.20910 170 ILE B N 1
ATOM 3733 C CA . ILE B 1 170 ? 108.55100 84.97400 134.34100 1.000 66.31003 170 ILE B CA 1
ATOM 3734 C C . ILE B 1 170 ? 107.47800 84.95600 133.26000 1.000 64.43249 170 ILE B C 1
ATOM 3735 O O . ILE B 1 170 ? 107.78300 85.09900 132.07300 1.000 65.88825 170 ILE B O 1
ATOM 3740 N N . PHE B 1 171 ? 106.20800 84.90100 133.66300 1.000 65.76244 171 PHE B N 1
ATOM 3741 C CA . PHE B 1 171 ? 105.11400 84.99300 132.70900 1.000 61.75102 171 PHE B CA 1
ATOM 3742 C C . PHE B 1 171 ? 104.83100 86.43600 132.32700 1.000 59.35812 171 PHE B C 1
ATOM 3743 O O . PHE B 1 171 ? 104.12500 86.68100 131.34300 1.000 59.72656 171 PHE B O 1
ATOM 3751 N N . CYS B 1 172 ? 105.39200 87.38800 133.07000 1.000 53.85543 172 CYS B N 1
ATOM 3752 C CA . CYS B 1 172 ? 105.34300 88.79500 132.71000 1.000 53.56924 172 CYS B CA 1
ATOM 3753 C C . CYS B 1 172 ? 106.51200 89.17800 131.81900 1.000 55.22901 172 CYS B C 1
ATOM 3754 O O . CYS B 1 172 ? 106.39500 90.11100 131.01700 1.000 55.19731 172 CYS B O 1
ATOM 3757 N N . THR B 1 173 ? 107.63200 88.46600 131.94500 1.000 52.40887 173 THR B N 1
ATOM 3758 C CA . THR B 1 173 ? 108.80300 88.68600 131.11000 1.000 47.68377 173 THR B CA 1
ATOM 3759 C C . THR B 1 173 ? 108.75700 87.89200 129.81300 1.000 47.31549 173 THR B C 1
ATOM 3760 O O . THR B 1 173 ? 109.51500 88.20200 128.88800 1.000 50.76040 173 THR B O 1
ATOM 3764 N N . LEU B 1 174 ? 107.89000 86.88300 129.72400 1.000 42.64265 174 LEU B N 1
ATOM 3765 C CA . LEU B 1 174 ? 107.69500 86.16300 128.47300 1.000 36.75150 174 LEU B CA 1
ATOM 3766 C C . LEU B 1 174 ? 106.65400 86.80400 127.56700 1.000 36.38207 174 LEU B C 1
ATOM 3767 O O . LEU B 1 174 ? 106.54900 86.41100 126.40100 1.000 40.33518 174 LEU B O 1
ATOM 3772 N N . SER B 1 175 ? 105.88600 87.77400 128.06300 1.000 36.39735 175 SER B N 1
ATOM 3773 C CA . SER B 1 175 ? 104.91400 88.47800 127.23600 1.000 35.11832 175 SER B CA 1
ATOM 3774 C C . SER B 1 175 ? 105.47700 89.72900 126.57400 1.000 30.54366 175 SER B C 1
ATOM 3775 O O . SER B 1 175 ? 104.93300 90.17100 125.55500 1.000 34.55715 175 SER B O 1
ATOM 3778 N N . ILE B 1 176 ? 106.58200 90.27200 127.08800 1.000 25.47210 176 ILE B N 1
ATOM 3779 C CA . ILE B 1 176 ? 107.18700 91.44200 126.46200 1.000 28.64517 176 ILE B CA 1
ATOM 3780 C C . ILE B 1 176 ? 107.86000 91.06400 125.15200 1.000 29.05626 176 ILE B C 1
ATOM 3781 O O . ILE B 1 176 ? 107.81700 91.83000 124.18100 1.000 27.60526 176 ILE B O 1
ATOM 3786 N N . PHE B 1 177 ? 108.41200 89.85300 125.07100 1.000 23.28723 177 PHE B N 1
ATOM 3787 C CA . PHE B 1 177 ? 109.00100 89.39400 123.81900 1.000 25.79217 177 PHE B CA 1
ATOM 3788 C C . PHE B 1 177 ? 107.93300 89.20600 122.74900 1.000 27.66566 177 PHE B C 1
ATOM 3789 O O . PHE B 1 177 ? 108.10800 89.63900 121.60200 1.000 29.45276 177 PHE B O 1
ATOM 3797 N N . CYS B 1 178 ? 106.77600 88.66300 123.13300 1.000 28.53399 178 CYS B N 1
ATOM 3798 C CA . CYS B 1 178 ? 105.72500 88.41200 122.15500 1.000 24.27726 178 CYS B CA 1
ATOM 3799 C C . CYS B 1 178 ? 105.03700 89.70200 121.73800 1.000 24.98405 178 CYS B C 1
ATOM 3800 O O . CYS B 1 178 ? 104.68900 89.86500 120.56100 1.000 29.45364 178 CYS B O 1
ATOM 3803 N N . ILE B 1 179 ? 104.90000 90.65600 122.65900 1.000 27.50601 179 ILE B N 1
ATOM 3804 C CA . ILE B 1 179 ? 104.27400 91.91700 122.29100 1.000 24.95820 179 ILE B CA 1
ATOM 3805 C C . ILE B 1 179 ? 105.20800 92.74500 121.42100 1.000 24.93486 179 ILE B C 1
ATOM 3806 O O . ILE B 1 179 ? 104.77300 93.34400 120.43100 1.000 31.10137 179 ILE B O 1
ATOM 3811 N N . GLY B 1 180 ? 106.50700 92.77000 121.73600 1.000 19.84205 180 GLY B N 1
ATOM 3812 C CA . GLY B 1 180 ? 107.42300 93.49900 120.87800 1.000 18.11420 180 GLY B CA 1
ATOM 3813 C C . GLY B 1 180 ? 107.57400 92.86400 119.51200 1.000 22.87065 180 GLY B C 1
ATOM 3814 O O . GLY B 1 180 ? 107.70300 93.57400 118.50700 1.000 31.99305 180 GLY B O 1
ATOM 3815 N N . PHE B 1 181 ? 107.40500 91.54100 119.42900 1.000 27.36983 181 PHE B N 1
ATOM 3816 C CA . PHE B 1 181 ? 107.54200 90.88200 118.13700 1.000 23.61834 181 PHE B CA 1
ATOM 3817 C C . PHE B 1 181 ? 106.31100 91.12900 117.27600 1.000 29.93298 181 PHE B C 1
ATOM 3818 O O . PHE B 1 181 ? 106.43000 91.48800 116.09800 1.000 32.39446 181 PHE B O 1
ATOM 3826 N N . LEU B 1 182 ? 105.11800 90.97800 117.85700 1.000 28.89692 182 LEU B N 1
ATOM 3827 C CA . LEU B 1 182 ? 103.90300 91.27600 117.10900 1.000 21.26895 182 LEU B CA 1
ATOM 3828 C C . LEU B 1 182 ? 103.86000 92.74100 116.69000 1.000 24.02615 182 LEU B C 1
ATOM 3829 O O . LEU B 1 182 ? 103.49200 93.05400 115.55200 1.000 32.32481 182 LEU B O 1
ATOM 3834 N N . ALA B 1 183 ? 104.23200 93.65600 117.59100 1.000 21.60729 183 ALA B N 1
ATOM 3835 C CA . ALA B 1 183 ? 104.21300 95.07600 117.25600 1.000 23.32055 183 ALA B CA 1
ATOM 3836 C C . ALA B 1 183 ? 105.16000 95.39600 116.10500 1.000 31.16590 183 ALA B C 1
ATOM 3837 O O . ALA B 1 183 ? 104.78100 96.09400 115.15700 1.000 38.62506 183 ALA B O 1
ATOM 3839 N N . THR B 1 184 ? 106.39500 94.88200 116.14800 1.000 25.39903 184 THR B N 1
ATOM 3840 C CA . THR B 1 184 ? 107.32100 95.19700 115.06300 1.000 27.99101 184 THR B CA 1
ATOM 3841 C C . THR B 1 184 ? 106.86000 94.57900 113.74500 1.000 31.19583 184 THR B C 1
ATOM 3842 O O . THR B 1 184 ? 106.90400 95.23400 112.68700 1.000 32.98118 184 THR B O 1
ATOM 3846 N N . PHE B 1 185 ? 106.37400 93.33300 113.78900 1.000 31.80583 185 PHE B N 1
ATOM 3847 C CA . PHE B 1 185 ? 105.94600 92.69300 112.55300 1.000 28.59838 185 PHE B CA 1
ATOM 3848 C C . PHE B 1 185 ? 104.77200 93.44500 111.94400 1.000 29.49746 185 PHE B C 1
ATOM 3849 O O . PHE B 1 185 ? 104.72900 93.66100 110.72800 1.000 39.01930 185 PHE B O 1
ATOM 3857 N N . MET B 1 186 ? 103.81000 93.86300 112.77300 1.000 35.61304 186 MET B N 1
ATOM 3858 C CA . MET B 1 186 ? 102.69000 94.64000 112.26400 1.000 32.54271 186 MET B CA 1
ATOM 3859 C C . MET B 1 186 ? 103.11500 96.02800 111.80200 1.000 33.75398 186 MET B C 1
ATOM 3860 O O . MET B 1 186 ? 102.44400 96.61300 110.94700 1.000 33.96648 186 MET B O 1
ATOM 3865 N N . LYS B 1 187 ? 104.21400 96.56500 112.34000 1.000 32.20100 187 LYS B N 1
ATOM 3866 C CA . LYS B 1 187 ? 104.63200 97.90400 111.95000 1.000 31.82028 187 LYS B CA 1
ATOM 3867 C C . LYS B 1 187 ? 105.43800 97.90700 110.66100 1.000 38.38261 187 LYS B C 1
ATOM 3868 O O . LYS B 1 187 ? 105.58500 98.97000 110.05000 1.000 33.69263 187 LYS B O 1
ATOM 3874 N N . LEU B 1 188 ? 105.91400 96.74600 110.20000 1.000 44.89146 188 LEU B N 1
ATOM 3875 C CA . LEU B 1 188 ? 106.75100 96.74000 109.00100 1.000 42.61295 188 LEU B CA 1
ATOM 3876 C C . LEU B 1 188 ? 105.97700 96.55900 107.69500 1.000 47.37313 188 LEU B C 1
ATOM 3877 O O . LEU B 1 188 ? 106.58800 96.64800 106.62400 1.000 44.45796 188 LEU B O 1
ATOM 3882 N N . TYR B 1 189 ? 104.67000 96.29700 107.74100 1.000 58.29044 189 TYR B N 1
ATOM 3883 C CA . TYR B 1 189 ? 103.88400 96.22700 106.51400 1.000 54.80735 189 TYR B CA 1
ATOM 3884 C C . TYR B 1 189 ? 103.73000 97.58300 105.82400 1.000 61.21053 189 TYR B C 1
ATOM 3885 O O . TYR B 1 189 ? 103.63200 98.62300 106.47900 1.000 59.93828 189 TYR B O 1
ATOM 3894 N N . PRO B 1 190 ? 103.70100 97.58200 104.48700 1.000 65.52310 190 PRO B N 1
ATOM 3895 C CA . PRO B 1 190 ? 103.62900 98.84700 103.73600 1.000 63.87965 190 PRO B CA 1
ATOM 3896 C C . PRO B 1 190 ? 102.32100 99.59900 103.91100 1.000 60.97497 190 PRO B C 1
ATOM 3897 O O . PRO B 1 190 ? 102.31900 100.83500 103.85800 1.000 62.35345 190 PRO B O 1
ATOM 3901 N N . SER B 1 191 ? 101.20700 98.89600 104.12300 1.000 57.57785 191 SER B N 1
ATOM 3902 C CA . SER B 1 191 ? 99.93400 99.58400 104.31600 1.000 58.25937 191 SER B CA 1
ATOM 3903 C C . SER B 1 191 ? 99.95200 100.44300 105.57200 1.000 62.25359 191 SER B C 1
ATOM 3904 O O . SER B 1 191 ? 99.41400 101.55500 105.57700 1.000 60.46423 191 SER B O 1
ATOM 3907 N N . MET B 1 192 ? 100.56800 99.95300 106.64200 1.000 64.33251 192 MET B N 1
ATOM 3908 C CA . MET B 1 192 ? 100.56400 100.67200 107.91500 1.000 58.20807 192 MET B CA 1
ATOM 3909 C C . MET B 1 192 ? 101.75800 101.61300 108.05900 1.000 59.86973 192 MET B C 1
ATOM 3910 O O . MET B 1 192 ? 102.46200 101.58500 109.06500 1.000 61.72867 192 MET B O 1
ATOM 3915 N N . LYS B 1 193 ? 101.99900 102.46600 107.06500 1.000 55.60051 193 LYS B N 1
ATOM 3916 C CA . LYS B 1 193 ? 103.10300 103.41100 107.15800 1.000 54.90777 193 LYS B CA 1
ATOM 3917 C C . LYS B 1 193 ? 102.65700 104.76600 107.68500 1.000 59.37835 193 LYS B C 1
ATOM 3918 O O . LYS B 1 193 ? 103.49800 105.64700 107.89100 1.000 55.40124 193 LYS B O 1
ATOM 3924 N N . ALA B 1 194 ? 101.35600 104.94500 107.90700 1.000 59.23679 194 ALA B N 1
ATOM 3925 C CA . ALA B 1 194 ? 100.79400 106.17900 108.43700 1.000 53.02108 194 ALA B CA 1
ATOM 3926 C C . ALA B 1 194 ? 100.37600 106.01800 109.89300 1.000 53.67708 194 ALA B C 1
ATOM 3927 O O . ALA B 1 194 ? 99.58400 106.81700 110.40300 1.000 51.94434 194 ALA B O 1
ATOM 3929 N N . TYR B 1 195 ? 100.88700 104.98600 110.56800 1.000 42.70545 195 TYR B N 1
ATOM 3930 C CA . TYR B 1 195 ? 100.62100 104.75500 111.98200 1.000 36.79591 195 TYR B CA 1
ATOM 3931 C C . TYR B 1 195 ? 101.91200 104.40600 112.71000 1.000 39.30262 195 TYR B C 1
ATOM 3932 O O . TYR B 1 195 ? 101.89300 103.70800 113.72600 1.000 46.74621 195 TYR B O 1
ATOM 3941 N N . GLU B 1 196 ? 103.04200 104.89900 112.20000 1.000 39.35751 196 GLU B N 1
ATOM 3942 C CA . GLU B 1 196 ? 104.33700 104.52800 112.75500 1.000 38.02535 196 GLU B CA 1
ATOM 3943 C C . GLU B 1 196 ? 104.49900 104.96900 114.20400 1.000 40.32331 196 GLU B C 1
ATOM 3944 O O . GLU B 1 196 ? 105.21800 104.31600 114.96800 1.000 42.14147 196 GLU B O 1
ATOM 3950 N N . TYR B 1 197 ? 103.85300 106.06300 114.60600 1.000 33.63324 197 TYR B N 1
ATOM 3951 C CA . TYR B 1 197 ? 104.03900 106.56100 115.96100 1.000 28.04611 197 TYR B CA 1
ATOM 3952 C C . TYR B 1 197 ? 103.04900 105.98600 116.96400 1.000 36.73416 197 TYR B C 1
ATOM 3953 O O . TYR B 1 197 ? 103.36700 105.93100 118.16100 1.000 37.55129 197 TYR B O 1
ATOM 3962 N N . GLY B 1 198 ? 101.91500 105.44700 116.50900 1.000 29.22222 198 GLY B N 1
ATOM 3963 C CA . GLY B 1 198 ? 101.01400 104.83300 117.46400 1.000 20.28607 198 GLY B CA 1
ATOM 3964 C C . GLY B 1 198 ? 101.42200 103.43500 117.85300 1.000 27.90143 198 GLY B C 1
ATOM 3965 O O . GLY B 1 198 ? 101.11800 103.00100 118.96800 1.000 37.13881 198 GLY B O 1
ATOM 3966 N N . PHE B 1 199 ? 102.26400 102.79800 117.04200 1.000 22.56415 199 PHE B N 1
ATOM 3967 C CA . PHE B 1 199 ? 102.80100 101.49700 117.40800 1.000 24.95333 199 PHE B CA 1
ATOM 3968 C C . PHE B 1 199 ? 103.94400 101.66300 118.39500 1.000 29.55804 199 PHE B C 1
ATOM 3969 O O . PHE B 1 199 ? 104.07900 100.87100 119.33900 1.000 33.35344 199 PHE B O 1
ATOM 3977 N N . ARG B 1 200 ? 104.71900 102.73600 118.23100 1.000 16.51586 200 ARG B N 1
ATOM 3978 C CA . ARG B 1 200 ? 105.78300 103.04200 119.17500 1.000 7.63709 200 ARG B CA 1
ATOM 3979 C C . ARG B 1 200 ? 105.21000 103.47500 120.51800 1.000 20.24698 200 ARG B C 1
ATOM 3980 O O . ARG B 1 200 ? 105.70800 103.05800 121.57200 1.000 32.97622 200 ARG B O 1
ATOM 3988 N N . VAL B 1 201 ? 104.12900 104.26100 120.50700 1.000 14.21378 201 VAL B N 1
ATOM 3989 C CA . VAL B 1 201 ? 103.52400 104.63600 121.78000 1.000 19.63434 201 VAL B CA 1
ATOM 3990 C C . VAL B 1 201 ? 102.82500 103.44000 122.41900 1.000 20.86247 201 VAL B C 1
ATOM 3991 O O . VAL B 1 201 ? 102.82400 103.30200 123.65000 1.000 21.85147 201 VAL B O 1
ATOM 3995 N N . PHE B 1 202 ? 102.30200 102.51200 121.60900 1.000 15.92404 202 PHE B N 1
ATOM 3996 C CA . PHE B 1 202 ? 101.69600 101.30700 122.16400 1.000 14.65357 202 PHE B CA 1
ATOM 3997 C C . PHE B 1 202 ? 102.73600 100.44400 122.86800 1.000 16.96127 202 PHE B C 1
ATOM 3998 O O . PHE B 1 202 ? 102.52200 100.00400 124.00700 1.000 19.24483 202 PHE B O 1
ATOM 4006 N N . LEU B 1 203 ? 103.89900 100.25500 122.23900 1.000 19.20833 203 LEU B N 1
ATOM 4007 C CA . LEU B 1 203 ? 104.93300 99.42900 122.85500 1.000 23.34672 203 LEU B CA 1
ATOM 4008 C C . LEU B 1 203 ? 105.51300 100.10500 124.09100 1.000 21.58753 203 LEU B C 1
ATOM 4009 O O . LEU B 1 203 ? 105.73900 99.44900 125.12000 1.000 30.74112 203 LEU B O 1
ATOM 4014 N N . LEU B 1 204 ? 105.71100 101.42400 124.02700 1.000 10.27080 204 LEU B N 1
ATOM 4015 C CA . LEU B 1 204 ? 106.26600 102.13900 125.16700 1.000 15.59908 204 LEU B CA 1
ATOM 4016 C C . LEU B 1 204 ? 105.33000 102.07800 126.36600 1.000 11.12119 204 LEU B C 1
ATOM 4017 O O . LEU B 1 204 ? 105.76900 101.79400 127.48800 1.000 18.42364 204 LEU B O 1
ATOM 4022 N N . THR B 1 205 ? 104.02900 102.29700 126.15000 1.000 12.94994 205 THR B N 1
ATOM 4023 C CA . THR B 1 205 ? 103.11200 102.27900 127.28300 1.000 21.35050 205 THR B CA 1
ATOM 4024 C C . THR B 1 205 ? 102.94100 100.86900 127.83100 1.000 20.96490 205 THR B C 1
ATOM 4025 O O . THR B 1 205 ? 102.87500 100.68300 129.05100 1.000 25.62539 205 THR B O 1
ATOM 4029 N N . TYR B 1 206 ? 102.90800 99.85500 126.96100 1.000 19.02806 206 TYR B N 1
ATOM 4030 C CA . TYR B 1 206 ? 102.78700 98.49100 127.46300 1.000 16.78743 206 TYR B CA 1
ATOM 4031 C C . TYR B 1 206 ? 103.96800 98.13500 128.35800 1.000 25.11858 206 TYR B C 1
ATOM 4032 O O . TYR B 1 206 ? 103.78900 97.67700 129.49700 1.000 27.21911 206 TYR B O 1
ATOM 4041 N N . CYS B 1 207 ? 105.18900 98.37200 127.87000 1.000 34.15985 207 CYS B N 1
ATOM 4042 C CA . CYS B 1 207 ? 106.35700 97.98500 128.65100 1.000 18.76581 207 CYS B CA 1
ATOM 4043 C C . CYS B 1 207 ? 106.46200 98.80000 129.93400 1.000 20.45466 207 CYS B C 1
ATOM 4044 O O . CYS B 1 207 ? 106.78600 98.25000 130.99500 1.000 28.98484 207 CYS B O 1
ATOM 4047 N N . TYR B 1 208 ? 106.18700 100.10600 129.86900 1.000 26.19377 208 TYR B N 1
ATOM 4048 C CA . TYR B 1 208 ? 106.27800 100.92300 131.07400 1.000 22.56720 208 TYR B CA 1
ATOM 4049 C C . TYR B 1 208 ? 105.26300 100.48000 132.11900 1.000 28.58966 208 TYR B C 1
ATOM 4050 O O . TYR B 1 208 ? 105.59500 100.34300 133.30100 1.000 30.35268 208 TYR B O 1
ATOM 4059 N N . ILE B 1 209 ? 104.01400 100.25200 131.70600 1.000 31.04531 209 ILE B N 1
ATOM 4060 C CA . ILE B 1 209 ? 102.99500 99.85300 132.67000 1.000 24.42863 209 ILE B CA 1
ATOM 4061 C C . ILE B 1 209 ? 103.35600 98.51700 133.29900 1.000 27.24552 209 ILE B C 1
ATOM 4062 O O . ILE B 1 209 ? 103.17400 98.31500 134.50500 1.000 34.26001 209 ILE B O 1
ATOM 4067 N N . LEU B 1 210 ? 103.87100 97.58000 132.49900 1.000 37.80586 210 LEU B N 1
ATOM 4068 C CA . LEU B 1 210 ? 104.19100 96.26900 133.05600 1.000 28.40095 210 LEU B CA 1
ATOM 4069 C C . LEU B 1 210 ? 105.35900 96.34800 134.03400 1.000 29.25536 210 LEU B C 1
ATOM 4070 O O . LEU B 1 210 ? 105.29400 95.78900 135.13500 1.000 29.89386 210 LEU B O 1
ATOM 4075 N N . ILE B 1 211 ? 106.43600 97.04100 133.65600 1.000 38.15819 211 ILE B N 1
ATOM 4076 C CA . ILE B 1 211 ? 107.63400 97.05300 134.49500 1.000 31.10103 211 ILE B CA 1
ATOM 4077 C C . ILE B 1 211 ? 107.43300 97.90300 135.74600 1.000 35.56465 211 ILE B C 1
ATOM 4078 O O . ILE B 1 211 ? 107.83300 97.50900 136.84700 1.000 39.58455 211 ILE B O 1
ATOM 4083 N N . SER B 1 212 ? 106.82000 99.08000 135.60300 1.000 45.92063 212 SER B N 1
ATOM 4084 C CA . SER B 1 212 ? 106.75300 100.02400 136.71700 1.000 43.64518 212 SER B CA 1
ATOM 4085 C C . SER B 1 212 ? 105.91400 99.49100 137.87300 1.000 46.02564 212 SER B C 1
ATOM 4086 O O . SER B 1 212 ? 106.32500 99.57000 139.03700 1.000 45.24429 212 SER B O 1
ATOM 4089 N N . GLY B 1 213 ? 104.73700 98.94600 137.58000 1.000 52.06940 213 GLY B N 1
ATOM 4090 C CA . GLY B 1 213 ? 103.82600 98.54500 138.63400 1.000 54.31430 213 GLY B CA 1
ATOM 4091 C C . GLY B 1 213 ? 103.92800 97.09200 139.04700 1.000 58.61947 213 GLY B C 1
ATOM 4092 O O . GLY B 1 213 ? 103.00700 96.55200 139.66600 1.000 58.92642 213 GLY B O 1
ATOM 4093 N N . PHE B 1 214 ? 105.04500 96.44700 138.71400 1.000 66.01750 214 PHE B N 1
ATOM 4094 C CA . PHE B 1 214 ? 105.18900 95.02400 138.99900 1.000 65.10753 214 PHE B CA 1
ATOM 4095 C C . PHE B 1 214 ? 105.38100 94.77300 140.49000 1.000 64.86790 214 PHE B C 1
ATOM 4096 O O . PHE B 1 214 ? 104.74100 93.88700 141.06900 1.000 64.88691 214 PHE B O 1
ATOM 4104 N N . ARG B 1 215 ? 106.26100 95.54400 141.13100 1.000 74.71751 215 ARG B N 1
ATOM 4105 C CA . ARG B 1 215 ? 106.58600 95.29000 142.53100 1.000 77.18746 215 ARG B CA 1
ATOM 4106 C C . ARG B 1 215 ? 105.44800 95.70000 143.45900 1.000 78.36789 215 ARG B C 1
ATOM 4107 O O . ARG B 1 215 ? 105.15400 94.99900 144.43400 1.000 76.88966 215 ARG B O 1
ATOM 4115 N N . THR B 1 216 ? 104.79900 96.83000 143.17800 1.000 73.94005 216 THR B N 1
ATOM 4116 C CA . THR B 1 216 ? 103.76600 97.35300 144.06400 1.000 73.92953 216 THR B CA 1
ATOM 4117 C C . THR B 1 216 ? 102.35900 96.89900 143.69800 1.000 71.59278 216 THR B C 1
ATOM 4118 O O . THR B 1 216 ? 101.47000 96.94100 144.55500 1.000 69.45804 216 THR B O 1
ATOM 4122 N N . GLY B 1 217 ? 102.13200 96.46900 142.45800 1.000 65.50946 217 GLY B N 1
ATOM 4123 C CA . GLY B 1 217 ? 100.81800 96.02800 142.03900 1.000 62.65369 217 GLY B CA 1
ATOM 4124 C C . GLY B 1 217 ? 99.86800 97.12500 141.60900 1.000 65.52063 217 GLY B C 1
ATOM 4125 O O . GLY B 1 217 ? 98.75100 96.81500 141.17500 1.000 64.69630 217 GLY B O 1
ATOM 4126 N N . GLN B 1 218 ? 100.26400 98.39100 141.71800 1.000 69.01843 218 GLN B N 1
ATOM 4127 C CA . GLN B 1 218 ? 99.40400 99.52100 141.36800 1.000 67.98383 218 GLN B CA 1
ATOM 4128 C C . GLN B 1 218 ? 99.59900 99.85300 139.89300 1.000 65.91285 218 GLN B C 1
ATOM 4129 O O . GLN B 1 218 ? 100.59400 100.47500 139.51100 1.000 66.21709 218 GLN B O 1
ATOM 4135 N N . PHE B 1 219 ? 98.64700 99.43800 139.05700 1.000 54.49465 219 PHE B N 1
ATOM 4136 C CA . PHE B 1 219 ? 98.73600 99.64100 137.61700 1.000 55.51317 219 PHE B CA 1
ATOM 4137 C C . PHE B 1 219 ? 97.79300 100.71500 137.09600 1.000 59.75021 219 PHE B C 1
ATOM 4138 O O . PHE B 1 219 ? 98.13700 101.42500 136.13900 1.000 64.27115 219 PHE B O 1
ATOM 4146 N N . ILE B 1 220 ? 96.64900 100.90600 137.75500 1.000 58.43018 220 ILE B N 1
ATOM 4147 C CA . ILE B 1 220 ? 95.63500 101.80500 137.22100 1.000 55.38766 220 ILE B CA 1
ATOM 4148 C C . ILE B 1 220 ? 95.97700 103.25200 137.52700 1.000 55.61069 220 ILE B C 1
ATOM 4149 O O . ILE B 1 220 ? 95.66700 104.14500 136.73200 1.000 61.57648 220 ILE B O 1
ATOM 4154 N N . GLU B 1 221 ? 96.64800 103.51300 138.64900 1.000 51.09086 221 GLU B N 1
ATOM 4155 C CA . GLU B 1 221 ? 97.07300 104.87700 138.93100 1.000 55.71879 221 GLU B CA 1
ATOM 4156 C C . GLU B 1 221 ? 98.08700 105.34500 137.89900 1.000 56.13039 221 GLU B C 1
ATOM 4157 O O . GLU B 1 221 ? 97.99100 106.46700 137.38600 1.000 58.93364 221 GLU B O 1
ATOM 4163 N N . VAL B 1 222 ? 99.03000 104.47500 137.53600 1.000 46.33219 222 VAL B N 1
ATOM 4164 C CA . VAL B 1 222 ? 100.02300 104.83000 136.52800 1.000 48.50382 222 VAL B CA 1
ATOM 4165 C C . VAL B 1 222 ? 99.34800 105.04200 135.18100 1.000 46.11300 222 VAL B C 1
ATOM 4166 O O . VAL B 1 222 ? 99.60300 106.03700 134.48500 1.000 52.44226 222 VAL B O 1
ATOM 4170 N N . ALA B 1 223 ? 98.46100 104.11900 134.80100 1.000 36.01979 223 ALA B N 1
ATOM 4171 C CA . ALA B 1 223 ? 97.77600 104.25000 133.52000 1.000 41.60641 223 ALA B CA 1
ATOM 4172 C C . ALA B 1 223 ? 97.01100 105.56800 133.43400 1.000 50.85404 223 ALA B C 1
ATOM 4173 O O . ALA B 1 223 ? 97.18600 106.34500 132.48300 1.000 53.07244 223 ALA B O 1
ATOM 4175 N N . ILE B 1 224 ? 96.17100 105.84600 134.43400 1.000 44.12701 224 ILE B N 1
ATOM 4176 C CA . ILE B 1 224 ? 95.33900 107.04600 134.41700 1.000 37.84556 224 ILE B CA 1
ATOM 4177 C C . ILE B 1 224 ? 96.20100 108.30300 134.42100 1.000 37.99641 224 ILE B C 1
ATOM 4178 O O . ILE B 1 224 ? 95.94900 109.24800 133.66400 1.000 48.57575 224 ILE B O 1
ATOM 4183 N N . SER B 1 225 ? 97.20200 108.35400 135.30100 1.000 34.83613 225 SER B N 1
ATOM 4184 C CA . SER B 1 225 ? 98.07700 109.51900 135.36500 1.000 38.79777 225 SER B CA 1
ATOM 4185 C C . SER B 1 225 ? 98.70500 109.81500 134.00700 1.000 41.57273 225 SER B C 1
ATOM 4186 O O . SER B 1 225 ? 98.63300 110.94600 133.50600 1.000 44.22332 225 SER B O 1
ATOM 4189 N N . ARG B 1 226 ? 99.36900 108.82000 133.41500 1.000 44.38786 226 ARG B N 1
ATOM 4190 C CA . ARG B 1 226 ? 100.04700 109.06500 132.14700 1.000 44.64286 226 ARG B CA 1
ATOM 4191 C C . ARG B 1 226 ? 99.06000 109.46000 131.04900 1.000 42.58120 226 ARG B C 1
ATOM 4192 O O . ARG B 1 226 ? 99.35200 110.34000 130.22500 1.000 45.48938 226 ARG B O 1
ATOM 4200 N N . PHE B 1 227 ? 97.86700 108.85400 131.03900 1.000 37.74738 227 PHE B N 1
ATOM 4201 C CA . PHE B 1 227 ? 96.88500 109.23100 130.02500 1.000 39.98557 227 PHE B CA 1
ATOM 4202 C C . PHE B 1 227 ? 96.43400 110.67700 130.19600 1.000 41.07703 227 PHE B C 1
ATOM 4203 O O . PHE B 1 227 ? 96.25300 111.40600 129.20800 1.000 40.25454 227 PHE B O 1
ATOM 4211 N N . LEU B 1 228 ? 96.25700 111.11900 131.44200 1.000 36.59886 228 LEU B N 1
ATOM 4212 C CA . LEU B 1 228 ? 95.86700 112.50700 131.64100 1.000 32.04795 228 LEU B CA 1
ATOM 4213 C C . LEU B 1 228 ? 96.98600 113.45400 131.24200 1.000 37.60233 228 LEU B C 1
ATOM 4214 O O . LEU B 1 228 ? 96.71500 114.53200 130.70200 1.000 41.48782 228 LEU B O 1
ATOM 4219 N N . LEU B 1 229 ? 98.24600 113.07300 131.47800 1.000 39.42412 229 LEU B N 1
ATOM 4220 C CA . LEU B 1 229 ? 99.33800 113.93100 131.03000 1.000 30.83174 229 LEU B CA 1
ATOM 4221 C C . LEU B 1 229 ? 99.42500 113.99000 129.51100 1.000 27.67836 229 LEU B C 1
ATOM 4222 O O . LEU B 1 229 ? 99.78400 115.03800 128.95500 1.000 31.96507 229 LEU B O 1
ATOM 4227 N N . ILE B 1 230 ? 98.93500 112.95900 128.82200 1.000 28.95789 230 ILE B N 1
ATOM 4228 C CA . ILE B 1 230 ? 98.97500 113.02200 127.36500 1.000 33.44217 230 ILE B CA 1
ATOM 4229 C C . ILE B 1 230 ? 97.80800 113.83700 126.82500 1.000 34.54387 230 ILE B C 1
ATOM 4230 O O . ILE B 1 230 ? 97.95600 114.55600 125.82500 1.000 31.65649 230 ILE B O 1
ATOM 4235 N N . ALA B 1 231 ? 96.67100 113.84100 127.51900 1.000 36.59768 231 ALA B N 1
ATOM 4236 C CA . ALA B 1 231 ? 95.59300 114.69800 127.03900 1.000 31.74190 231 ALA B CA 1
ATOM 4237 C C . ALA B 1 231 ? 95.87800 116.15500 127.38000 1.000 29.57125 231 ALA B C 1
ATOM 4238 O O . ALA B 1 231 ? 95.53900 117.05800 126.59700 1.000 36.44187 231 ALA B O 1
ATOM 4240 N N . LEU B 1 232 ? 96.61100 116.38200 128.47300 1.000 32.53659 232 LEU B N 1
ATOM 4241 C CA . LEU B 1 232 ? 97.03100 117.72300 128.84900 1.000 33.75523 232 LEU B CA 1
ATOM 4242 C C . LEU B 1 232 ? 98.12200 118.23500 127.92700 1.000 32.02213 232 LEU B C 1
ATOM 4243 O O . LEU B 1 232 ? 98.29700 119.45200 127.81100 1.000 33.17161 232 LEU B O 1
ATOM 4248 N N . GLY B 1 233 ? 98.85600 117.34100 127.27000 1.000 30.81966 233 GLY B N 1
ATOM 4249 C CA . GLY B 1 233 ? 99.88700 117.81500 126.37500 1.000 32.60667 233 GLY B CA 1
ATOM 4250 C C . GLY B 1 233 ? 99.39500 117.89800 124.94300 1.000 27.92070 233 GLY B C 1
ATOM 4251 O O . GLY B 1 233 ? 100.04400 118.53000 124.10600 1.000 23.57817 233 GLY B O 1
ATOM 4252 N N . ALA B 1 234 ? 98.25100 117.27600 124.64200 1.000 36.51257 234 ALA B N 1
ATOM 4253 C CA . ALA B 1 234 ? 97.69800 117.36400 123.29300 1.000 31.49235 234 ALA B CA 1
ATOM 4254 C C . ALA B 1 234 ? 96.62100 118.43400 123.13800 1.000 30.40248 234 ALA B C 1
ATOM 4255 O O . ALA B 1 234 ? 96.45900 118.97500 122.03100 1.000 27.24599 234 ALA B O 1
ATOM 4257 N N . GLY B 1 235 ? 96.00900 118.88500 124.23200 1.000 29.46916 235 GLY B N 1
ATOM 4258 C CA . GLY B 1 235 ? 94.93700 119.84900 124.07400 1.000 12.48441 235 GLY B CA 1
ATOM 4259 C C . GLY B 1 235 ? 95.42900 121.27500 123.97800 1.000 20.55560 235 GLY B C 1
ATOM 4260 O O . GLY B 1 235 ? 94.84400 122.09100 123.25600 1.000 32.54814 235 GLY B O 1
ATOM 4261 N N . VAL B 1 236 ? 96.55900 121.57000 124.61800 1.000 27.87155 236 VAL B N 1
ATOM 4262 C CA . VAL B 1 236 ? 97.14700 122.89400 124.46600 1.000 27.45046 236 VAL B CA 1
ATOM 4263 C C . VAL B 1 236 ? 97.73300 123.04500 123.07000 1.000 21.58801 236 VAL B C 1
ATOM 4264 O O . VAL B 1 236 ? 97.62300 124.10900 122.44700 1.000 27.83843 236 VAL B O 1
ATOM 4268 N N . SER B 1 237 ? 98.31800 121.97300 122.53400 1.000 19.38144 237 SER B N 1
ATOM 4269 C CA . SER B 1 237 ? 98.82700 122.03000 121.17000 1.000 17.90510 237 SER B CA 1
ATOM 4270 C C . SER B 1 237 ? 97.69500 122.24000 120.17500 1.000 24.15980 237 SER B C 1
ATOM 4271 O O . SER B 1 237 ? 97.80500 123.07600 119.26800 1.000 23.53330 237 SER B O 1
ATOM 4274 N N . LEU B 1 238 ? 96.57300 121.53300 120.35400 1.000 31.72679 238 LEU B N 1
ATOM 4275 C CA . LEU B 1 238 ? 95.48500 121.70500 119.39500 1.000 20.84066 238 LEU B CA 1
ATOM 4276 C C . LEU B 1 238 ? 94.86100 123.09300 119.50300 1.000 25.36146 238 LEU B C 1
ATOM 4277 O O . LEU B 1 238 ? 94.56900 123.72700 118.48000 1.000 28.95602 238 LEU B O 1
ATOM 4282 N N . GLY B 1 239 ? 94.68500 123.60500 120.72500 1.000 26.47465 239 GLY B N 1
ATOM 4283 C CA . GLY B 1 239 ? 94.13400 124.94300 120.87100 1.000 18.85343 239 GLY B CA 1
ATOM 4284 C C . GLY B 1 239 ? 95.02500 126.01600 120.27400 1.000 24.37344 239 GLY B C 1
ATOM 4285 O O . GLY B 1 239 ? 94.55800 126.89200 119.53500 1.000 31.38118 239 GLY B O 1
ATOM 4286 N N . VAL B 1 240 ? 96.32900 125.94100 120.55100 1.000 24.08997 240 VAL B N 1
ATOM 4287 C CA . VAL B 1 240 ? 97.23700 126.96200 120.04300 1.000 24.28129 240 VAL B CA 1
ATOM 4288 C C . VAL B 1 240 ? 97.31200 126.89800 118.52500 1.000 25.08205 240 VAL B C 1
ATOM 4289 O O . VAL B 1 240 ? 97.35300 127.93400 117.85200 1.000 25.66739 240 VAL B O 1
ATOM 4293 N N . ASN B 1 241 ? 97.32700 125.69000 117.95400 1.000 23.83491 241 ASN B N 1
ATOM 4294 C CA . ASN B 1 241 ? 97.39700 125.59100 116.50200 1.000 16.99988 241 ASN B CA 1
ATOM 4295 C C . ASN B 1 241 ? 96.12800 126.12100 115.84500 1.000 25.00941 241 ASN B C 1
ATOM 4296 O O . ASN B 1 241 ? 96.19800 126.83900 114.84200 1.000 17.20374 241 ASN B O 1
ATOM 4301 N N . MET B 1 242 ? 94.95900 125.79200 116.39900 1.000 29.63986 242 MET B N 1
ATOM 4302 C CA . MET B 1 242 ? 93.72100 126.16400 115.72600 1.000 25.89619 242 MET B CA 1
ATOM 4303 C C . MET B 1 242 ? 93.34300 127.62900 115.91200 1.000 28.69893 242 MET B C 1
ATOM 4304 O O . MET B 1 242 ? 92.65900 128.18900 115.05000 1.000 33.37577 242 MET B O 1
ATOM 4309 N N . PHE B 1 243 ? 93.76800 128.28000 116.99600 1.000 31.18048 243 PHE B N 1
ATOM 4310 C CA . PHE B 1 243 ? 93.26300 129.62700 117.24100 1.000 23.98324 243 PHE B CA 1
ATOM 4311 C C . PHE B 1 243 ? 94.21700 130.75900 116.87300 1.000 26.10119 243 PHE B C 1
ATOM 4312 O O . PHE B 1 243 ? 93.75900 131.90000 116.74800 1.000 34.88672 243 PHE B O 1
ATOM 4320 N N . ILE B 1 244 ? 95.50700 130.50300 116.69400 1.000 21.32487 244 ILE B N 1
ATOM 4321 C CA . ILE B 1 244 ? 96.45000 131.54600 116.29500 1.000 19.16388 244 ILE B CA 1
ATOM 4322 C C . ILE B 1 244 ? 96.91900 131.24600 114.87500 1.000 20.22919 244 ILE B C 1
ATOM 4323 O O . ILE B 1 244 ? 97.76400 130.37100 114.65800 1.000 33.12375 244 ILE B O 1
ATOM 4328 N N . TYR B 1 245 ? 96.36900 131.98100 113.90200 1.000 16.00620 245 TYR B N 1
ATOM 4329 C CA . TYR B 1 245 ? 96.75500 131.94600 112.49300 1.000 23.58889 245 TYR B CA 1
ATOM 4330 C C . TYR B 1 245 ? 96.83900 130.52900 111.93500 1.000 27.02066 245 TYR B C 1
ATOM 4331 O O . TYR B 1 245 ? 97.93700 130.03600 111.65100 1.000 27.65190 245 TYR B O 1
ATOM 4340 N N . PRO B 1 246 ? 95.70800 129.85300 111.74800 1.000 20.79332 246 PRO B N 1
ATOM 4341 C CA . PRO B 1 246 ? 95.74500 128.46600 111.27400 1.000 12.98486 246 PRO B CA 1
ATOM 4342 C C . PRO B 1 246 ? 96.20700 128.35800 109.82900 1.000 15.55172 246 PRO B C 1
ATOM 4343 O O . PRO B 1 246 ? 96.00200 129.26000 109.01300 1.000 24.84790 246 PRO B O 1
ATOM 4347 N N . ILE B 1 247 ? 96.84900 127.23300 109.52100 1.000 15.99224 247 ILE B N 1
ATOM 4348 C CA . ILE B 1 247 ? 97.21200 126.86200 108.15700 1.000 12.26612 247 ILE B CA 1
ATOM 4349 C C . ILE B 1 247 ? 96.39300 125.64000 107.76800 1.000 17.89540 247 ILE B C 1
ATOM 4350 O O . ILE B 1 247 ? 96.30900 124.67200 108.53300 1.000 23.73997 247 ILE B O 1
ATOM 4355 N N . TRP B 1 248 ? 95.79200 125.68100 106.58300 1.000 20.44009 248 TRP B N 1
ATOM 4356 C CA . TRP B 1 248 ? 94.92100 124.61900 106.10000 1.000 5.11693 248 TRP B CA 1
ATOM 4357 C C . TRP B 1 248 ? 95.58300 123.87600 104.94600 1.000 15.02765 248 TRP B C 1
ATOM 4358 O O . TRP B 1 248 ? 96.25500 124.48300 104.10900 1.000 35.14963 248 TRP B O 1
ATOM 4369 N N . ALA B 1 249 ? 95.38800 122.55500 104.90700 1.000 15.65567 249 ALA B N 1
ATOM 4370 C CA . ALA B 1 249 ? 95.98000 121.73300 103.85600 1.000 17.51227 249 ALA B CA 1
ATOM 4371 C C . ALA B 1 249 ? 95.20300 121.80200 102.54600 1.000 27.89471 249 ALA B C 1
ATOM 4372 O O . ALA B 1 249 ? 95.79300 121.62000 101.47100 1.000 28.75753 249 ALA B O 1
ATOM 4374 N N . GLY B 1 250 ? 93.89700 122.06900 102.60400 1.000 15.32866 250 GLY B N 1
ATOM 4375 C CA . GLY B 1 250 ? 93.12700 122.19300 101.37700 1.000 12.47850 250 GLY B CA 1
ATOM 4376 C C . GLY B 1 250 ? 93.57200 123.36900 100.53100 1.000 25.40414 250 GLY B C 1
ATOM 4377 O O . GLY B 1 250 ? 93.61900 123.28300 99.30000 1.000 34.27688 250 GLY B O 1
ATOM 4378 N N . GLU B 1 251 ? 93.93600 124.47600 101.18000 1.000 19.06134 251 GLU B N 1
ATOM 4379 C CA . GLU B 1 251 ? 94.43800 125.62600 100.44100 1.000 26.47936 251 GLU B CA 1
ATOM 4380 C C . GLU B 1 251 ? 95.81000 125.34600 99.84200 1.000 13.79607 251 GLU B C 1
ATOM 4381 O O . GLU B 1 251 ? 96.12000 125.82500 98.74300 1.000 14.87736 251 GLU B O 1
ATOM 4387 N N . ASP B 1 252 ? 96.61600 124.51500 100.50600 1.000 11.63409 252 ASP B N 1
ATOM 4388 C CA . ASP B 1 252 ? 97.90600 124.13800 99.94300 1.000 25.68117 252 ASP B CA 1
ATOM 4389 C C . ASP B 1 252 ? 97.72600 123.23800 98.72700 1.000 32.27071 252 ASP B C 1
ATOM 4390 O O . ASP B 1 252 ? 98.46400 123.35900 97.74100 1.000 35.59356 252 ASP B O 1
ATOM 4395 N N . LEU B 1 253 ? 96.73200 122.34900 98.76700 1.000 16.48736 253 LEU B N 1
ATOM 4396 C CA . LEU B 1 253 ? 96.43500 121.53700 97.59200 1.000 16.87434 253 LEU B CA 1
ATOM 4397 C C . LEU B 1 253 ? 95.94200 122.40300 96.43600 1.000 20.35648 253 LEU B C 1
ATOM 4398 O O . LEU B 1 253 ? 96.34800 122.20700 95.28100 1.000 26.06784 253 LEU B O 1
ATOM 4403 N N . HIS B 1 254 ? 95.08700 123.38300 96.73600 1.000 14.20200 254 HIS B N 1
ATOM 4404 C CA . HIS B 1 254 ? 94.60000 124.29600 95.70500 1.000 14.29262 254 HIS B CA 1
ATOM 4405 C C . HIS B 1 254 ? 95.74700 125.08300 95.07400 1.000 23.97704 254 HIS B C 1
ATOM 4406 O O . HIS B 1 254 ? 95.80700 125.24400 93.84400 1.000 25.55502 254 HIS B O 1
ATOM 4413 N N . ASN B 1 255 ? 96.74800 125.44600 95.87900 1.000 27.10681 255 ASN B N 1
ATOM 4414 C CA . ASN B 1 255 ? 97.84000 126.23800 95.32800 1.000 17.11509 255 ASN B CA 1
ATOM 4415 C C . ASN B 1 255 ? 98.85200 125.37400 94.59200 1.000 18.01353 255 ASN B C 1
ATOM 4416 O O . ASN B 1 255 ? 99.47600 125.84100 93.63200 1.000 31.21761 255 ASN B O 1
ATOM 4421 N N . LEU B 1 256 ? 98.96300 124.09600 94.95000 1.000 17.18179 256 LEU B N 1
ATOM 4422 C CA . LEU B 1 256 ? 99.89400 123.24300 94.22400 1.000 23.05264 256 LEU B CA 1
ATOM 4423 C C . LEU B 1 256 ? 99.30700 122.87200 92.86900 1.000 19.36183 256 LEU B C 1
ATOM 4424 O O . LEU B 1 256 ? 100.02600 122.82000 91.85600 1.000 28.89127 256 LEU B O 1
ATOM 4429 N N . VAL B 1 257 ? 97.98700 122.66800 92.83100 1.000 14.12149 257 VAL B N 1
ATOM 4430 C CA . VAL B 1 257 ? 97.31600 122.41400 91.56300 1.000 16.29104 257 VAL B CA 1
ATOM 4431 C C . VAL B 1 257 ? 97.43900 123.62800 90.65400 1.000 15.74271 257 VAL B C 1
ATOM 4432 O O . VAL B 1 257 ? 97.64800 123.49400 89.44300 1.000 16.32808 257 VAL B O 1
ATOM 4436 N N . VAL B 1 258 ? 97.31800 124.83400 91.21700 1.000 21.85354 258 VAL B N 1
ATOM 4437 C CA . VAL B 1 258 ? 97.49500 126.02600 90.39000 1.000 22.78851 258 VAL B CA 1
ATOM 4438 C C . VAL B 1 258 ? 98.93100 126.13400 89.87300 1.000 21.03891 258 VAL B C 1
ATOM 4439 O O . VAL B 1 258 ? 99.15700 126.48000 88.70700 1.000 16.07118 258 VAL B O 1
ATOM 4443 N N . LYS B 1 259 ? 99.92300 125.85200 90.72600 1.000 28.71257 259 LYS B N 1
ATOM 4444 C CA . LYS B 1 259 ? 101.32900 126.00900 90.34200 1.000 28.59996 259 LYS B CA 1
ATOM 4445 C C . LYS B 1 259 ? 101.78300 125.02700 89.25600 1.000 30.19627 259 LYS B C 1
ATOM 4446 O O . LYS B 1 259 ? 102.62900 125.38100 88.41300 1.000 39.11317 259 LYS B O 1
ATOM 4452 N N . ASN B 1 260 ? 101.24900 123.80100 89.25300 1.000 21.37163 260 ASN B N 1
ATOM 4453 C CA . ASN B 1 260 ? 101.70400 122.82400 88.26000 1.000 21.36044 260 ASN B CA 1
ATOM 4454 C C . ASN B 1 260 ? 101.42000 123.28500 86.83000 1.000 20.77443 260 ASN B C 1
ATOM 4455 O O . ASN B 1 260 ? 102.22400 123.04000 85.91700 1.000 22.68565 260 ASN B O 1
ATOM 4460 N N . PHE B 1 261 ? 100.28200 123.94900 86.61200 1.000 24.75338 261 PHE B N 1
ATOM 4461 C CA . PHE B 1 261 ? 99.92400 124.37700 85.26400 1.000 17.07171 261 PHE B CA 1
ATOM 4462 C C . PHE B 1 261 ? 100.94300 125.36900 84.71800 1.000 25.89361 261 PHE B C 1
ATOM 4463 O O . PHE B 1 261 ? 101.35800 125.27800 83.55300 1.000 30.43910 261 PHE B O 1
ATOM 4471 N N . MET B 1 262 ? 101.41300 126.28000 85.57100 1.000 29.78773 262 MET B N 1
ATOM 4472 C CA . MET B 1 262 ? 102.38900 127.26700 85.13200 1.000 25.60361 262 MET B CA 1
ATOM 4473 C C . MET B 1 262 ? 103.74400 126.61900 84.90500 1.000 24.62487 262 MET B C 1
ATOM 4474 O O . MET B 1 262 ? 104.46800 126.98700 83.97000 1.000 31.95272 262 MET B O 1
ATOM 4479 N N . ASN B 1 263 ? 104.09900 125.63500 85.73500 1.000 29.15398 263 ASN B N 1
ATOM 4480 C CA . ASN B 1 263 ? 105.38100 124.97200 85.52300 1.000 30.77141 263 ASN B CA 1
ATOM 4481 C C . ASN B 1 263 ? 105.40900 124.24800 84.18000 1.000 29.20434 263 ASN B C 1
ATOM 4482 O O . ASN B 1 263 ? 106.39300 124.34200 83.43100 1.000 33.98394 263 ASN B O 1
ATOM 4487 N N . VAL B 1 264 ? 104.31500 123.56800 83.82900 1.000 27.57509 264 VAL B N 1
ATOM 4488 C CA . VAL B 1 264 ? 104.27000 122.87100 82.54400 1.000 26.14932 264 VAL B CA 1
ATOM 4489 C C . VAL B 1 264 ? 104.26600 123.86400 81.38400 1.000 29.48336 264 VAL B C 1
ATOM 4490 O O . VAL B 1 264 ? 104.90900 123.63700 80.34500 1.000 34.65256 264 VAL B O 1
ATOM 4494 N N . ALA B 1 265 ? 103.54900 124.98300 81.54000 1.000 29.34525 265 ALA B N 1
ATOM 4495 C CA . ALA B 1 265 ? 103.51500 125.97600 80.47100 1.000 26.06917 265 ALA B CA 1
ATOM 4496 C C . ALA B 1 265 ? 104.90000 126.55400 80.20800 1.000 29.27450 265 ALA B C 1
ATOM 4497 O O . ALA B 1 265 ? 105.28000 126.77200 79.05100 1.000 29.60299 265 ALA B O 1
ATOM 4499 N N . THR B 1 266 ? 105.67100 126.81600 81.26600 1.000 32.27853 266 THR B N 1
ATOM 4500 C CA . THR B 1 266 ? 107.03800 127.28900 81.06000 1.000 32.55026 266 THR B CA 1
ATOM 4501 C C . THR B 1 266 ? 107.91000 126.21500 80.41500 1.000 34.30047 266 THR B C 1
ATOM 4502 O O . THR B 1 266 ? 108.72100 126.51300 79.52500 1.000 33.92322 266 THR B O 1
ATOM 4506 N N . SER B 1 267 ? 107.75500 124.95900 80.85000 1.000 39.06030 267 SER B N 1
ATOM 4507 C CA . SER B 1 267 ? 108.59200 123.88500 80.32200 1.000 29.45019 267 SER B CA 1
ATOM 4508 C C . SER B 1 267 ? 108.41500 123.71200 78.81600 1.000 29.86494 267 SER B C 1
ATOM 4509 O O . SER B 1 267 ? 109.39500 123.49500 78.09200 1.000 29.32153 267 SER B O 1
ATOM 4512 N N . LEU B 1 268 ? 107.17300 123.77800 78.32500 1.000 27.33346 268 LEU B N 1
ATOM 4513 C CA . LEU B 1 268 ? 106.95900 123.53300 76.89700 1.000 24.32557 268 LEU B CA 1
ATOM 4514 C C . LEU B 1 268 ? 107.67300 124.57200 76.03200 1.000 31.40049 268 LEU B C 1
ATOM 4515 O O . LEU B 1 268 ? 108.34300 124.22500 75.04400 1.000 33.16839 268 LEU B O 1
ATOM 4520 N N . GLU B 1 269 ? 107.56700 125.85000 76.40400 1.000 37.75312 269 GLU B N 1
ATOM 4521 C CA . GLU B 1 269 ? 108.22900 126.89400 75.62900 1.000 35.16921 269 GLU B CA 1
ATOM 4522 C C . GLU B 1 269 ? 109.73900 126.78700 75.75700 1.000 38.06586 269 GLU B C 1
ATOM 4523 O O . GLU B 1 269 ? 110.47000 127.00800 74.78100 1.000 38.06887 269 GLU B O 1
ATOM 4529 N N . GLY B 1 270 ? 110.22500 126.42200 76.94600 1.000 39.28406 270 GLY B N 1
ATOM 4530 C CA . GLY B 1 270 ? 111.65300 126.21800 77.09700 1.000 34.00627 270 GLY B CA 1
ATOM 4531 C C . GLY B 1 270 ? 112.17100 125.14800 76.16000 1.000 38.26142 270 GLY B C 1
ATOM 4532 O O . GLY B 1 270 ? 113.19500 125.32500 75.50000 1.000 40.95274 270 GLY B O 1
ATOM 4533 N N . CYS B 1 271 ? 111.45200 124.02600 76.07200 1.000 39.61602 271 CYS B N 1
ATOM 4534 C CA . CYS B 1 271 ? 111.89300 122.93800 75.20500 1.000 33.66584 271 CYS B CA 1
ATOM 4535 C C . CYS B 1 271 ? 111.88100 123.35200 73.73800 1.000 35.68709 271 CYS B C 1
ATOM 4536 O O . CYS B 1 271 ? 112.82800 123.05900 72.99600 1.000 40.81288 271 CYS B O 1
ATOM 4539 N N . VAL B 1 272 ? 110.82300 124.03700 73.29600 1.000 36.21498 272 VAL B N 1
ATOM 4540 C CA . VAL B 1 272 ? 110.76000 124.39300 71.87800 1.000 35.50601 272 VAL B CA 1
ATOM 4541 C C . VAL B 1 272 ? 111.86400 125.38600 71.52000 1.000 40.29307 272 VAL B C 1
ATOM 4542 O O . VAL B 1 272 ? 112.53200 125.25000 70.48100 1.000 40.10072 272 VAL B O 1
ATOM 4546 N N . ASN B 1 273 ? 112.11000 126.37300 72.38800 1.000 44.52469 273 ASN B N 1
ATOM 4547 C CA . ASN B 1 273 ? 113.16800 127.33600 72.09900 1.000 40.98845 273 ASN B CA 1
ATOM 4548 C C . ASN B 1 273 ? 114.54300 126.68400 72.16700 1.000 39.84808 273 ASN B C 1
ATOM 4549 O O . ASN B 1 273 ? 115.43100 127.01800 71.37500 1.000 40.37914 273 ASN B O 1
ATOM 4554 N N . GLY B 1 274 ? 114.74000 125.75100 73.10000 1.000 45.40469 274 GLY B N 1
ATOM 4555 C CA . GLY B 1 274 ? 116.00700 125.04500 73.16000 1.000 40.64103 274 GLY B CA 1
ATOM 4556 C C . GLY B 1 274 ? 116.26400 124.20200 71.92800 1.000 40.85304 274 GLY B C 1
ATOM 4557 O O . GLY B 1 274 ? 117.40500 124.07200 71.48100 1.000 43.09820 274 GLY B O 1
ATOM 4558 N N . TYR B 1 275 ? 115.20800 123.61700 71.36000 1.000 41.18190 275 TYR B N 1
ATOM 4559 C CA . TYR B 1 275 ? 115.40400 122.82600 70.15200 1.000 33.48256 275 TYR B CA 1
ATOM 4560 C C . TYR B 1 275 ? 115.61300 123.69400 68.92000 1.000 38.21760 275 TYR B C 1
ATOM 4561 O O . TYR B 1 275 ? 116.27000 123.25400 67.97000 1.000 35.48305 275 TYR B O 1
ATOM 4570 N N . LEU B 1 276 ? 115.08600 124.91800 68.90400 1.000 48.10855 276 LEU B N 1
ATOM 4571 C CA . LEU B 1 276 ? 115.22000 125.74500 67.71100 1.000 46.67539 276 LEU B CA 1
ATOM 4572 C C . LEU B 1 276 ? 116.34100 126.77400 67.79800 1.000 51.96786 276 LEU B C 1
ATOM 4573 O O . LEU B 1 276 ? 116.59300 127.47000 66.81000 1.000 53.74320 276 LEU B O 1
ATOM 4578 N N . ARG B 1 277 ? 117.02800 126.88500 68.93200 1.000 60.17109 277 ARG B N 1
ATOM 4579 C CA . ARG B 1 277 ? 118.13100 127.83000 69.01100 1.000 58.49332 277 ARG B CA 1
ATOM 4580 C C . ARG B 1 277 ? 119.30200 127.35900 68.15300 1.000 59.36136 277 ARG B C 1
ATOM 4581 O O . ARG B 1 277 ? 119.42900 126.17900 67.81600 1.000 62.47497 277 ARG B O 1
ATOM 4589 N N . CYS B 1 278 ? 120.16800 128.30400 67.80200 1.000 70.64179 278 CYS B N 1
ATOM 4590 C CA . CYS B 1 278 ? 121.32800 128.01100 66.96800 1.000 72.33848 278 CYS B CA 1
ATOM 4591 C C . CYS B 1 278 ? 122.47400 127.44100 67.79700 1.000 72.32090 278 CYS B C 1
ATOM 4592 O O . CYS B 1 278 ? 123.50900 127.05100 67.25700 1.000 71.56112 278 CYS B O 1
ATOM 4595 N N . VAL B 1 298 ? 113.47600 124.02300 82.57700 1.000 59.29427 298 VAL B N 1
ATOM 4596 C CA . VAL B 1 298 ? 112.95000 122.89500 81.82100 1.000 62.22278 298 VAL B CA 1
ATOM 4597 C C . VAL B 1 298 ? 112.75100 121.69500 82.73900 1.000 60.76242 298 VAL B C 1
ATOM 4598 O O . VAL B 1 298 ? 111.63800 121.19300 82.88400 1.000 63.45825 298 VAL B O 1
ATOM 4602 N N . TYR B 1 299 ? 113.84500 121.23400 83.34900 1.000 63.21011 299 TYR B N 1
ATOM 4603 C CA . TYR B 1 299 ? 113.79400 120.04200 84.18900 1.000 64.29212 299 TYR B CA 1
ATOM 4604 C C . TYR B 1 299 ? 112.68300 120.14900 85.22800 1.000 64.32354 299 TYR B C 1
ATOM 4605 O O . TYR B 1 299 ? 111.75400 119.33200 85.26100 1.000 65.68796 299 TYR B O 1
ATOM 4614 N N . LYS B 1 300 ? 112.76900 121.16800 86.08600 1.000 65.64119 300 LYS B N 1
ATOM 4615 C CA . LYS B 1 300 ? 111.82400 121.29600 87.19000 1.000 69.58208 300 LYS B CA 1
ATOM 4616 C C . LYS B 1 300 ? 110.39100 121.39700 86.68700 1.000 67.86947 300 LYS B C 1
ATOM 4617 O O . LYS B 1 300 ? 109.47100 120.85300 87.30700 1.000 64.72284 300 LYS B O 1
ATOM 4619 N N . GLY B 1 301 ? 110.19000 122.05200 85.54200 1.000 56.96771 301 GLY B N 1
ATOM 4620 C CA . GLY B 1 301 ? 108.83700 122.29900 85.07200 1.000 53.12804 301 GLY B CA 1
ATOM 4621 C C . GLY B 1 301 ? 108.02500 121.02600 84.94300 1.000 55.81571 301 GLY B C 1
ATOM 4622 O O . GLY B 1 301 ? 106.87700 120.96000 85.38700 1.000 57.43959 301 GLY B O 1
ATOM 4623 N N . TYR B 1 302 ? 108.60800 119.99700 84.33400 1.000 56.11673 302 TYR B N 1
ATOM 4624 C CA . TYR B 1 302 ? 107.89100 118.73800 84.18700 1.000 58.61959 302 TYR B CA 1
ATOM 4625 C C . TYR B 1 302 ? 108.15200 117.78400 85.34500 1.000 59.53002 302 TYR B C 1
ATOM 4626 O O . TYR B 1 302 ? 107.29600 116.94400 85.64500 1.000 59.17001 302 TYR B O 1
ATOM 4635 N N . ARG B 1 303 ? 109.30200 117.90200 86.01700 1.000 62.04001 303 ARG B N 1
ATOM 4636 C CA . ARG B 1 303 ? 109.58400 117.00300 87.13200 1.000 63.50726 303 ARG B CA 1
ATOM 4637 C C . ARG B 1 303 ? 108.64100 117.24800 88.30400 1.000 64.45100 303 ARG B C 1
ATOM 4638 O O . ARG B 1 303 ? 108.15000 116.29400 88.91800 1.000 63.71309 303 ARG B O 1
ATOM 4646 N N . SER B 1 304 ? 108.37800 118.51400 88.63500 1.000 64.31647 304 SER B N 1
ATOM 4647 C CA . SER B 1 304 ? 107.52300 118.80600 89.78100 1.000 62.77015 304 SER B CA 1
ATOM 4648 C C . SER B 1 304 ? 106.11500 118.26800 89.56500 1.000 62.85395 304 SER B C 1
ATOM 4649 O O . SER B 1 304 ? 105.48600 117.75900 90.50000 1.000 59.81070 304 SER B O 1
ATOM 4652 N N . ALA B 1 305 ? 105.60400 118.37100 88.33800 1.000 58.11338 305 ALA B N 1
ATOM 4653 C CA . ALA B 1 305 ? 104.28500 117.82600 88.03900 1.000 56.49715 305 ALA B CA 1
ATOM 4654 C C . ALA B 1 305 ? 104.30800 116.30300 87.99200 1.000 53.74963 305 ALA B C 1
ATOM 4655 O O . ALA B 1 305 ? 103.34500 115.65000 88.41200 1.000 56.20101 305 ALA B O 1
ATOM 4657 N N . VAL B 1 306 ? 105.39700 115.71700 87.48600 1.000 49.15084 306 VAL B N 1
ATOM 4658 C CA . VAL B 1 306 ? 105.50200 114.26100 87.39400 1.000 50.38496 306 VAL B CA 1
ATOM 4659 C C . VAL B 1 306 ? 105.97600 113.60800 88.68300 1.000 54.12564 306 VAL B C 1
ATOM 4660 O O . VAL B 1 306 ? 105.86400 112.38300 88.82100 1.000 53.88955 306 VAL B O 1
ATOM 4664 N N . GLU B 1 307 ? 106.46500 114.38300 89.64700 1.000 58.26877 307 GLU B N 1
ATOM 4665 C CA . GLU B 1 307 ? 106.98400 113.84700 90.90300 1.000 57.20000 307 GLU B CA 1
ATOM 4666 C C . GLU B 1 307 ? 106.30600 114.50800 92.09800 1.000 59.13865 307 GLU B C 1
ATOM 4667 O O . GLU B 1 307 ? 106.95900 115.04500 92.99500 1.000 60.48044 307 GLU B O 1
ATOM 4669 N N . SER B 1 308 ? 104.96900 114.47800 92.12900 1.000 56.72575 308 SER B N 1
ATOM 4670 C CA . SER B 1 308 ? 104.26600 115.04400 93.27500 1.000 59.13609 308 SER B CA 1
ATOM 4671 C C . SER B 1 308 ? 102.98000 114.31000 93.64200 1.000 55.34005 308 SER B C 1
ATOM 4672 O O . SER B 1 308 ? 102.24600 114.80300 94.50600 1.000 56.04664 308 SER B O 1
ATOM 4675 N N . THR B 1 309 ? 102.68600 113.15100 93.04800 1.000 55.22901 309 THR B N 1
ATOM 4676 C CA . THR B 1 309 ? 101.43700 112.45500 93.35400 1.000 58.68669 309 THR B CA 1
ATOM 4677 C C . THR B 1 309 ? 101.32700 112.14200 94.84200 1.000 55.32835 309 THR B C 1
ATOM 4678 O O . THR B 1 309 ? 100.25000 112.27600 95.43900 1.000 55.59698 309 THR B O 1
ATOM 4682 N N . SER B 1 310 ? 102.43800 111.74500 95.46300 1.000 49.21247 310 SER B N 1
ATOM 4683 C CA . SER B 1 310 ? 102.41100 111.43100 96.88600 1.000 55.81323 310 SER B CA 1
ATOM 4684 C C . SER B 1 310 ? 102.08100 112.66700 97.71000 1.000 56.07340 310 SER B C 1
ATOM 4685 O O . SER B 1 310 ? 101.34400 112.58300 98.70200 1.000 54.65093 310 SER B O 1
ATOM 4688 N N . GLN B 1 311 ? 102.63300 113.82300 97.33300 1.000 48.00373 311 GLN B N 1
ATOM 4689 C CA . GLN B 1 311 ? 102.34300 115.03000 98.09500 1.000 46.86184 311 GLN B CA 1
ATOM 4690 C C . GLN B 1 311 ? 100.86600 115.38900 97.99800 1.000 42.96244 311 GLN B C 1
ATOM 4691 O O . GLN B 1 311 ? 100.25800 115.80600 98.99200 1.000 44.98165 311 GLN B O 1
ATOM 4697 N N . GLU B 1 312 ? 100.24700 115.16300 96.83300 1.000 36.61811 312 GLU B N 1
ATOM 4698 C CA . GLU B 1 312 ? 98.83600 115.49600 96.70300 1.000 40.32655 312 GLU B CA 1
ATOM 4699 C C . GLU B 1 312 ? 97.95000 114.46700 97.38000 1.000 44.17382 312 GLU B C 1
ATOM 4700 O O . GLU B 1 312 ? 96.87800 114.82700 97.87900 1.000 46.98174 312 GLU B O 1
ATOM 4706 N N . GLU B 1 313 ? 98.45200 113.24900 97.58000 1.000 42.39555 313 GLU B N 1
ATOM 4707 C CA . GLU B 1 313 ? 97.65000 112.25800 98.28200 1.000 36.66126 313 GLU B CA 1
ATOM 4708 C C . GLU B 1 313 ? 97.74200 112.45800 99.78500 1.000 34.92438 313 GLU B C 1
ATOM 4709 O O . GLU B 1 313 ? 96.74800 112.27200 100.49500 1.000 38.95043 313 GLU B O 1
ATOM 4715 N N . SER B 1 314 ? 98.89600 112.90400 100.27900 1.000 26.73516 314 SER B N 1
ATOM 4716 C CA . SER B 1 314 ? 98.99500 113.21600 101.69900 1.000 27.70153 314 SER B CA 1
ATOM 4717 C C . SER B 1 314 ? 98.21200 114.48300 102.02800 1.000 27.38457 314 SER B C 1
ATOM 4718 O O . SER B 1 314 ? 97.50100 114.53800 103.04200 1.000 29.97011 314 SER B O 1
ATOM 4721 N N . LEU B 1 315 ? 98.30200 115.50400 101.16700 1.000 27.54358 315 LEU B N 1
ATOM 4722 C CA . LEU B 1 315 ? 97.51000 116.70900 101.38200 1.000 21.44465 315 LEU B CA 1
ATOM 4723 C C . LEU B 1 315 ? 96.01700 116.42700 101.27400 1.000 24.43556 315 LEU B C 1
ATOM 4724 O O . LEU B 1 315 ? 95.21600 117.10500 101.92700 1.000 33.39362 315 LEU B O 1
ATOM 4729 N N . MET B 1 316 ? 95.61700 115.43500 100.46900 1.000 16.30324 316 MET B N 1
ATOM 4730 C CA . MET B 1 316 ? 94.20800 115.07000 100.41600 1.000 18.68005 316 MET B CA 1
ATOM 4731 C C . MET B 1 316 ? 93.78700 114.20100 101.59100 1.000 26.47261 316 MET B C 1
ATOM 4732 O O . MET B 1 316 ? 92.60300 114.18900 101.94200 1.000 30.45369 316 MET B O 1
ATOM 4737 N N . SER B 1 317 ? 94.72400 113.47800 102.20600 1.000 34.27847 317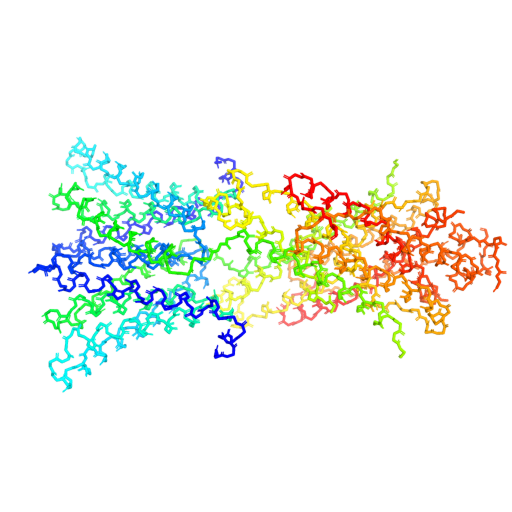 SER B N 1
ATOM 4738 C CA . SER B 1 317 ? 94.39700 112.72800 103.41300 1.000 22.99518 317 SER B CA 1
ATOM 4739 C C . SER B 1 317 ? 94.27200 113.64100 104.62400 1.000 26.81819 317 SER B C 1
ATOM 4740 O O . SER B 1 317 ? 93.52000 113.32800 105.55200 1.000 27.70095 317 SER B O 1
ATOM 4743 N N . PHE B 1 318 ? 94.99100 114.76600 104.63500 1.000 28.87040 318 PHE B N 1
ATOM 4744 C CA . PHE B 1 318 ? 94.86100 115.71000 105.74000 1.000 14.04714 318 PHE B CA 1
ATOM 4745 C C . PHE B 1 318 ? 93.66600 116.64700 105.59300 1.000 19.85027 318 PHE B C 1
ATOM 4746 O O . PHE B 1 318 ? 93.21300 117.20600 106.59500 1.000 14.14445 318 PHE B O 1
ATOM 4754 N N . ALA B 1 319 ? 93.14400 116.82900 104.37900 1.000 22.33095 319 ALA B N 1
ATOM 4755 C CA . ALA B 1 319 ? 92.06700 117.78800 104.16200 1.000 4.68034 319 ALA B CA 1
ATOM 4756 C C . ALA B 1 319 ? 90.68900 117.24300 104.51200 1.000 20.44241 319 ALA B C 1
ATOM 4757 O O . ALA B 1 319 ? 89.75400 118.03300 104.67600 1.000 30.34326 319 ALA B O 1
ATOM 4759 N N . ILE B 1 320 ? 90.53600 115.92100 104.63700 1.000 25.84427 320 ILE B N 1
ATOM 4760 C CA . ILE B 1 320 ? 89.23800 115.34600 104.98700 1.000 18.05277 320 ILE B CA 1
ATOM 4761 C C . ILE B 1 320 ? 88.97000 115.38300 106.48000 1.000 27.03204 320 ILE B C 1
ATOM 4762 O O . ILE B 1 320 ? 87.89600 114.95400 106.91900 1.000 29.12781 320 ILE B O 1
ATOM 4767 N N . TRP B 1 321 ? 89.91300 115.88700 107.27400 1.000 24.87809 321 TRP B N 1
ATOM 4768 C CA . TRP B 1 321 ? 89.76100 115.98800 108.71700 1.000 12.15762 321 TRP B CA 1
ATOM 4769 C C . TRP B 1 321 ? 89.33900 117.37800 109.16800 1.000 19.33415 321 TRP B C 1
ATOM 4770 O O . TRP B 1 321 ? 88.83000 117.52300 110.28400 1.000 23.30716 321 TRP B O 1
ATOM 4781 N N . GLU B 1 322 ? 89.53700 118.39100 108.32700 1.000 25.64649 322 GLU B N 1
ATOM 4782 C CA . GLU B 1 322 ? 89.34900 119.79700 108.65500 1.000 20.49813 322 GLU B CA 1
ATOM 4783 C C . GLU B 1 322 ? 87.88300 120.20100 108.50600 1.000 21.29256 322 GLU B C 1
ATOM 4784 O O . GLU B 1 322 ? 87.18900 119.70800 107.61400 1.000 30.02686 322 GLU B O 1
ATOM 4790 N N . PRO B 1 323 ? 87.39100 121.08900 109.36500 1.000 26.61102 323 PRO B N 1
ATOM 4791 C CA . PRO B 1 323 ? 85.99500 121.53500 109.26800 1.000 33.82114 323 PRO B CA 1
ATOM 4792 C C . PRO B 1 323 ? 85.80300 122.51400 108.12400 1.000 33.12820 323 PRO B C 1
ATOM 4793 O O . PRO B 1 323 ? 86.77900 123.05500 107.58400 1.000 33.55222 323 PRO B O 1
ATOM 4797 N N . PRO B 1 324 ? 84.55700 122.76600 107.72300 1.000 32.91308 324 PRO B N 1
ATOM 4798 C CA . PRO B 1 324 ? 84.30200 123.75200 106.66500 1.000 36.36915 324 PRO B CA 1
ATOM 4799 C C . PRO B 1 324 ? 84.78400 125.14100 107.05800 1.000 39.69556 324 PRO B C 1
ATOM 4800 O O . PRO B 1 324 ? 84.60100 125.58500 108.19300 1.000 38.81684 324 PRO B O 1
ATOM 4804 N N . HIS B 1 325 ? 85.40400 125.83100 106.10300 1.000 27.77810 325 HIS B N 1
ATOM 4805 C CA . HIS B 1 325 ? 85.93200 127.16200 106.36300 1.000 20.65679 325 HIS B CA 1
ATOM 4806 C C . HIS B 1 325 ? 86.06800 127.92200 105.05100 1.000 28.87200 325 HIS B C 1
ATOM 4807 O O . HIS B 1 325 ? 86.21900 127.32400 103.98400 1.000 37.44939 325 HIS B O 1
ATOM 4814 N N . GLY B 1 326 ? 86.00900 129.24800 105.15100 1.000 35.21532 326 GLY B N 1
ATOM 4815 C CA . GLY B 1 326 ? 86.25200 130.13100 104.03400 1.000 32.86632 326 GLY B CA 1
ATOM 4816 C C . GLY B 1 326 ? 85.41500 129.85000 102.80200 1.000 38.00085 326 GLY B C 1
ATOM 4817 O O . GLY B 1 326 ? 84.19000 129.71000 102.86800 1.000 37.07493 326 GLY B O 1
ATOM 4818 N N . PRO B 1 327 ? 86.07500 129.76900 101.64200 1.000 42.25895 327 PRO B N 1
ATOM 4819 C CA . PRO B 1 327 ? 85.33900 129.53200 100.39000 1.000 36.85540 327 PRO B CA 1
ATOM 4820 C C . PRO B 1 327 ? 84.73100 128.14700 100.28600 1.000 38.82148 327 PRO B C 1
ATOM 4821 O O . PRO B 1 327 ? 83.83100 127.94800 99.46100 1.000 42.23030 327 PRO B O 1
ATOM 4825 N N . TYR B 1 328 ? 85.18900 127.18800 101.08200 1.000 30.54695 328 TYR B N 1
ATOM 4826 C CA . TYR B 1 328 ? 84.73600 125.80300 100.99700 1.000 26.03704 328 TYR B CA 1
ATOM 4827 C C . TYR B 1 328 ? 83.74200 125.58000 102.13000 1.000 36.63580 328 TYR B C 1
ATOM 4828 O O . TYR B 1 328 ? 84.13200 125.38600 103.28300 1.000 44.53486 328 TYR B O 1
ATOM 4837 N N . LYS B 1 329 ? 82.45000 125.59900 101.79800 1.000 42.87448 329 LYS B N 1
ATOM 4838 C CA . LYS B 1 329 ? 81.40200 125.56200 102.80600 1.000 45.90288 329 LYS B CA 1
ATOM 4839 C C . LYS B 1 329 ? 80.63200 124.25200 102.86000 1.000 49.47438 329 LYS B C 1
ATOM 4840 O O . LYS B 1 329 ? 80.02500 123.95900 103.89400 1.000 52.34037 329 LYS B O 1
ATOM 4846 N N . SER B 1 330 ? 80.63300 123.46500 101.78800 1.000 48.88701 330 SER B N 1
ATOM 4847 C CA . SER B 1 330 ? 79.96700 122.17400 101.83500 1.000 49.38515 330 SER B CA 1
ATOM 4848 C C . SER B 1 330 ? 80.64600 121.27400 102.86400 1.000 52.39401 330 SER B C 1
ATOM 4849 O O . SER B 1 330 ? 81.81100 121.46200 103.22100 1.000 52.05547 330 SER B O 1
ATOM 4852 N N . PHE B 1 331 ? 79.89900 120.28300 103.34600 1.000 56.56064 331 PHE B N 1
ATOM 4853 C CA . PHE B 1 331 ? 80.42400 119.38500 104.36400 1.000 57.03787 331 PHE B CA 1
ATOM 4854 C C . PHE B 1 331 ? 81.19500 118.20700 103.78300 1.000 59.70264 331 PHE B C 1
ATOM 4855 O O . PHE B 1 331 ? 81.83300 117.47100 104.54400 1.000 63.05291 331 PHE B O 1
ATOM 4863 N N . ASN B 1 332 ? 81.15400 118.00700 102.45900 1.000 51.03026 332 ASN B N 1
ATOM 4864 C CA . ASN B 1 332 ? 81.95600 116.98300 101.78500 1.000 46.22555 332 ASN B CA 1
ATOM 4865 C C . ASN B 1 332 ? 82.50000 117.61700 100.50300 1.000 48.77295 332 ASN B C 1
ATOM 4866 O O . ASN B 1 332 ? 81.93600 117.46100 99.41800 1.000 49.38696 332 ASN B O 1
ATOM 4871 N N . TYR B 1 333 ? 83.60200 118.34100 100.63100 1.000 34.77009 333 TYR B N 1
ATOM 4872 C CA . TYR B 1 333 ? 84.18000 119.00400 99.47200 1.000 36.38845 333 TYR B CA 1
ATOM 4873 C C . TYR B 1 333 ? 84.79900 117.96700 98.53900 1.000 40.75908 333 TYR B C 1
ATOM 4874 O O . TYR B 1 333 ? 85.52700 117.08100 99.00100 1.000 32.70787 333 TYR B O 1
ATOM 4883 N N . PRO B 1 334 ? 84.54000 118.04100 97.23300 1.000 33.37755 334 PRO B N 1
ATOM 4884 C CA . PRO B 1 334 ? 85.13700 117.07400 96.30000 1.000 23.01759 334 PRO B CA 1
ATOM 4885 C C . PRO B 1 334 ? 86.63800 117.24900 96.12700 1.000 26.02404 334 PRO B C 1
ATOM 4886 O O . PRO B 1 334 ? 87.09800 117.65600 95.05600 1.000 36.18919 334 PRO B O 1
ATOM 4890 N N . TRP B 1 335 ? 87.41300 116.94100 97.16800 1.000 25.66688 335 TRP B N 1
ATOM 4891 C CA . TRP B 1 335 ? 88.86400 117.06800 97.10300 1.000 22.92380 335 TRP B CA 1
ATOM 4892 C C . TRP B 1 335 ? 89.51400 116.08800 96.13100 1.000 25.45502 335 TRP B C 1
ATOM 4893 O O . TRP B 1 335 ? 90.69300 116.26300 95.80600 1.000 31.71389 335 TRP B O 1
ATOM 4904 N N . LYS B 1 336 ? 88.79100 115.06500 95.66600 1.000 26.47274 336 LYS B N 1
ATOM 4905 C CA . LYS B 1 336 ? 89.37200 114.07400 94.76300 1.000 30.95264 336 LYS B CA 1
ATOM 4906 C C . LYS B 1 336 ? 89.38700 114.51400 93.30200 1.000 36.32457 336 LYS B C 1
ATOM 4907 O O . LYS B 1 336 ? 90.20400 114.00400 92.52100 1.000 35.05809 336 LYS B O 1
ATOM 4913 N N . ASN B 1 337 ? 88.53300 115.46400 92.91400 1.000 25.20822 337 ASN B N 1
ATOM 4914 C CA . ASN B 1 337 ? 88.56100 115.93100 91.53500 1.000 27.60068 337 ASN B CA 1
ATOM 4915 C C . ASN B 1 337 ? 89.79700 116.77400 91.25900 1.000 31.13211 337 ASN B C 1
ATOM 4916 O O . ASN B 1 337 ? 90.25300 116.83900 90.11000 1.000 38.38682 337 ASN B O 1
ATOM 4921 N N . TYR B 1 338 ? 90.40900 117.33100 92.30600 1.000 20.53464 338 TYR B N 1
ATOM 4922 C CA . TYR B 1 338 ? 91.67100 118.03900 92.13600 1.000 21.08139 338 TYR B CA 1
ATOM 4923 C C . TYR B 1 338 ? 92.78500 117.05800 91.80000 1.000 23.05529 338 TYR B C 1
ATOM 4924 O O . TYR B 1 338 ? 93.62100 117.32300 90.92600 1.000 34.95167 338 TYR B O 1
ATOM 4933 N N . VAL B 1 339 ? 92.77400 115.89100 92.44800 1.000 16.06190 339 VAL B N 1
ATOM 4934 C CA . VAL B 1 339 ? 93.76200 114.86000 92.15300 1.000 25.39526 339 VAL B CA 1
ATOM 4935 C C . VAL B 1 339 ? 93.53000 114.28300 90.76300 1.000 24.56830 339 VAL B C 1
ATOM 4936 O O . VAL B 1 339 ? 94.48300 113.96900 90.03800 1.000 24.17800 339 VAL B O 1
ATOM 4940 N N . LYS B 1 340 ? 92.26400 114.14500 90.36100 1.000 19.20908 340 LYS B N 1
ATOM 4941 C CA . LYS B 1 340 ? 91.98800 113.64100 89.02000 1.000 22.49027 340 LYS B CA 1
ATOM 4942 C C . LYS B 1 340 ? 92.48900 114.61000 87.94900 1.000 22.40186 340 LYS B C 1
ATOM 4943 O O . LYS B 1 340 ? 93.08600 114.18900 86.94700 1.000 23.85443 340 LYS B O 1
ATOM 4949 N N . LEU B 1 341 ? 92.30400 115.91500 88.16800 1.000 18.66324 341 LEU B N 1
ATOM 4950 C CA . LEU B 1 341 ? 92.82700 116.89600 87.22100 1.000 24.37388 341 LEU B CA 1
ATOM 4951 C C . LEU B 1 341 ? 94.35500 116.90200 87.21200 1.000 18.10768 341 LEU B C 1
ATOM 4952 O O . LEU B 1 341 ? 94.97900 117.04100 86.14900 1.000 24.59454 341 LEU B O 1
ATOM 4957 N N . SER B 1 342 ? 94.97600 116.72300 88.38000 1.000 17.40344 342 SER B N 1
ATOM 4958 C CA . SER B 1 342 ? 96.43500 116.67700 88.43400 1.000 22.01170 342 SER B CA 1
ATOM 4959 C C . SER B 1 342 ? 96.98400 115.47700 87.66400 1.000 27.85984 342 SER B C 1
ATOM 4960 O O . SER B 1 342 ? 98.00000 115.58700 86.96500 1.000 28.66901 342 SER B O 1
ATOM 4963 N N . GLY B 1 343 ? 96.31900 114.32400 87.76600 1.000 20.06795 343 GLY B N 1
ATOM 4964 C CA . GLY B 1 343 ? 96.75200 113.17100 86.98900 1.000 12.49792 343 GLY B CA 1
ATOM 4965 C C . GLY B 1 343 ? 96.56600 113.37800 85.49700 1.000 19.49238 343 GLY B C 1
ATOM 4966 O O . GLY B 1 343 ? 97.42600 112.99600 84.68600 1.000 26.22313 343 GLY B O 1
ATOM 4967 N N . ALA B 1 344 ? 95.45000 114.00300 85.11200 1.000 15.65123 344 ALA B N 1
ATOM 4968 C CA . ALA B 1 344 ? 95.24800 114.32300 83.70500 1.000 17.24574 344 ALA B CA 1
ATOM 4969 C C . ALA B 1 344 ? 96.37000 115.21100 83.18200 1.000 16.46303 344 ALA B C 1
ATOM 4970 O O . ALA B 1 344 ? 96.79100 115.07600 82.02800 1.000 19.96775 344 ALA B O 1
ATOM 4972 N N . LEU B 1 345 ? 96.86400 116.13200 84.01500 1.000 18.97862 345 LEU B N 1
ATOM 4973 C CA . LEU B 1 345 ? 97.95800 116.99500 83.57200 1.000 21.35135 345 LEU B CA 1
ATOM 4974 C C . LEU B 1 345 ? 99.30600 116.27300 83.55200 1.000 21.69243 345 LEU B C 1
ATOM 4975 O O . LEU B 1 345 ? 100.16100 116.58000 82.70800 1.000 26.60900 345 LEU B O 1
ATOM 4980 N N . LYS B 1 346 ? 99.51300 115.30300 84.44500 1.000 19.67929 346 LYS B N 1
ATOM 4981 C CA . LYS B 1 346 ? 100.76700 114.55100 84.42000 1.000 21.69841 346 LYS B CA 1
ATOM 4982 C C . LYS B 1 346 ? 100.86700 113.67800 83.17400 1.000 23.74741 346 LYS B C 1
ATOM 4983 O O . LYS B 1 346 ? 101.96800 113.48400 82.61700 1.000 22.51023 346 LYS B O 1
ATOM 4989 N N . HIS B 1 347 ? 99.71700 113.22300 82.66900 1.000 29.55733 347 HIS B N 1
ATOM 4990 C CA . HIS B 1 347 ? 99.74800 112.42200 81.45200 1.000 22.37440 347 HIS B CA 1
ATOM 4991 C C . HIS B 1 347 ? 100.21600 113.25300 80.26300 1.000 28.54646 347 HIS B C 1
ATOM 4992 O O . HIS B 1 347 ? 100.87400 112.72600 79.35900 1.000 25.78377 347 HIS B O 1
ATOM 4999 N N . CYS B 1 348 ? 99.88500 114.54500 80.24400 1.000 33.80661 348 CYS B N 1
ATOM 5000 C CA . CYS B 1 348 ? 100.39900 115.44300 79.21700 1.000 31.61153 348 CYS B CA 1
ATOM 5001 C C . CYS B 1 348 ? 101.85100 115.83900 79.46500 1.000 31.05846 348 CYS B C 1
ATOM 5002 O O . CYS B 1 348 ? 102.59200 116.07700 78.50600 1.000 24.68222 348 CYS B O 1
ATOM 5005 N N . ALA B 1 349 ? 102.27800 115.91700 80.72900 1.000 30.11643 349 ALA B N 1
ATOM 5006 C CA . ALA B 1 349 ? 103.66100 116.30200 81.00500 1.000 24.44031 349 ALA B CA 1
ATOM 5007 C C . ALA B 1 349 ? 104.66200 115.20600 80.64800 1.000 32.73377 349 ALA B C 1
ATOM 5008 O O . ALA B 1 349 ? 105.85800 115.49900 80.46800 1.000 38.49840 349 ALA B O 1
ATOM 5010 N N . PHE B 1 350 ? 104.20300 113.96400 80.48000 1.000 30.48647 350 PHE B N 1
ATOM 5011 C CA . PHE B 1 350 ? 105.16100 112.93900 80.05900 1.000 27.15911 350 PHE B CA 1
ATOM 5012 C C . PHE B 1 350 ? 105.65600 113.16200 78.62600 1.000 30.42340 350 PHE B C 1
ATOM 5013 O O . PHE B 1 350 ? 106.80100 112.81000 78.30200 1.000 29.36625 350 PHE B O 1
ATOM 5021 N N . THR B 1 351 ? 104.86600 113.82900 77.78200 1.000 28.19539 351 THR B N 1
ATOM 5022 C CA . THR B 1 351 ? 105.34100 114.12700 76.43400 1.000 28.29382 351 THR B CA 1
ATOM 5023 C C . THR B 1 351 ? 106.36200 115.26000 76.42500 1.000 28.47910 351 THR B C 1
ATOM 5024 O O . THR B 1 351 ? 107.29100 115.24800 75.60800 1.000 29.57277 351 THR B O 1
ATOM 5028 N N . VAL B 1 352 ? 106.23400 116.22400 77.33700 1.000 33.05005 352 VAL B N 1
ATOM 5029 C CA . VAL B 1 352 ? 107.25800 117.25600 77.44300 1.000 31.77177 352 VAL B CA 1
ATOM 5030 C C . VAL B 1 352 ? 108.54800 116.64900 77.96900 1.000 29.10272 352 VAL B C 1
ATOM 5031 O O . VAL B 1 352 ? 109.64900 117.04400 77.55500 1.000 27.32729 352 VAL B O 1
ATOM 5035 N N . MET B 1 353 ? 108.44200 115.66400 78.86400 1.000 35.07349 353 MET B N 1
ATOM 5036 C CA . MET B 1 353 ? 109.64500 114.95600 79.29300 1.000 29.06304 353 MET B CA 1
ATOM 5037 C C . MET B 1 353 ? 110.30200 114.23000 78.12200 1.000 30.86648 353 MET B C 1
ATOM 5038 O O . MET B 1 353 ? 111.53400 114.23500 77.98500 1.000 33.48994 353 MET B O 1
ATOM 5043 N N . ALA B 1 354 ? 109.49600 113.62600 77.24400 1.000 40.34700 354 ALA B N 1
AT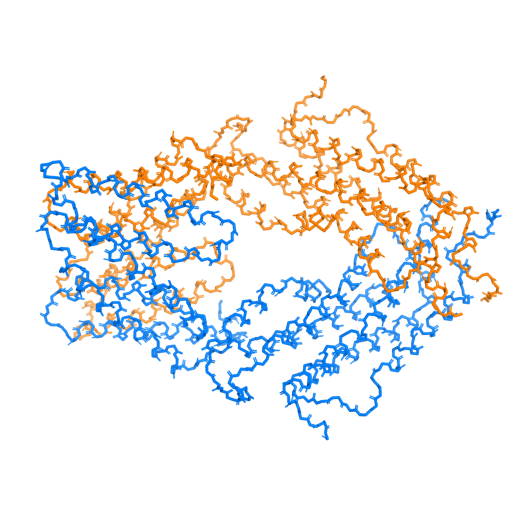OM 5044 C CA . ALA B 1 354 ? 110.08400 112.95400 76.08600 1.000 30.12693 354 ALA B CA 1
ATOM 5045 C C . ALA B 1 354 ? 110.70000 113.94200 75.09600 1.000 33.61687 354 ALA B C 1
ATOM 5046 O O . ALA B 1 354 ? 111.70700 113.62400 74.45500 1.000 35.55293 354 ALA B O 1
ATOM 5048 N N . LEU B 1 355 ? 110.16000 115.15900 74.99400 1.000 32.44086 355 LEU B N 1
ATOM 5049 C CA . LEU B 1 355 ? 110.77900 116.14900 74.11100 1.000 28.69312 355 LEU B CA 1
ATOM 5050 C C . LEU B 1 355 ? 112.09900 116.65400 74.68400 1.000 33.57096 355 LEU B C 1
ATOM 5051 O O . LEU B 1 355 ? 113.07800 116.85500 73.94500 1.000 26.47682 355 LEU B O 1
ATOM 5056 N N . HIS B 1 356 ? 112.16300 116.82100 76.00700 1.000 41.83734 356 HIS B N 1
ATOM 5057 C CA . HIS B 1 356 ? 113.43100 117.19900 76.62000 1.000 33.93287 356 HIS B CA 1
ATOM 5058 C C . HIS B 1 356 ? 114.46900 116.10200 76.44000 1.000 38.78480 356 HIS B C 1
ATOM 5059 O O . HIS B 1 356 ? 115.65000 116.38600 76.20900 1.000 41.12585 356 HIS B O 1
ATOM 5066 N N . GLY B 1 357 ? 114.05100 114.83900 76.53400 1.000 36.35594 357 GLY B N 1
ATOM 5067 C CA . GLY B 1 357 ? 114.97800 113.76000 76.24200 1.000 35.44801 357 GLY B CA 1
ATOM 5068 C C . GLY B 1 357 ? 115.37000 113.71000 74.77900 1.000 35.07339 357 GLY B C 1
ATOM 5069 O O . GLY B 1 357 ? 116.45500 113.23200 74.43900 1.000 30.67131 357 GLY B O 1
ATOM 5070 N N . CYS B 1 358 ? 114.50200 114.21300 73.89900 1.000 43.82396 358 CYS B N 1
ATOM 5071 C CA . CYS B 1 358 ? 114.84600 114.31500 72.48500 1.000 38.20053 358 CYS B CA 1
ATOM 5072 C C . CYS B 1 358 ? 115.91200 115.37400 72.24000 1.000 37.98403 358 CYS B C 1
ATOM 5073 O O . CYS B 1 358 ? 116.70600 115.24500 71.30200 1.000 32.72105 358 CYS B O 1
ATOM 5076 N N . ILE B 1 359 ? 115.94500 116.42600 73.06100 1.000 48.97608 359 ILE B N 1
ATOM 5077 C CA . ILE B 1 359 ? 116.98100 117.44500 72.87900 1.000 44.14158 359 ILE B CA 1
ATOM 5078 C C . ILE B 1 359 ? 118.36500 116.92800 73.27300 1.000 43.73247 359 ILE B C 1
ATOM 5079 O O . ILE B 1 359 ? 119.37700 117.37000 72.71600 1.000 41.22047 359 ILE B O 1
ATOM 5084 N N . LEU B 1 360 ? 118.44500 116.00100 74.23000 1.000 47.62623 360 LEU B N 1
ATOM 5085 C CA . LEU B 1 360 ? 119.71400 115.53300 74.78000 1.000 44.04417 360 LEU B CA 1
ATOM 5086 C C . LEU B 1 360 ? 120.18300 114.21000 74.17700 1.000 45.71416 360 LEU B C 1
ATOM 5087 O O . LEU B 1 360 ? 120.80400 113.40400 74.87700 1.000 45.19787 360 LEU B O 1
ATOM 5092 N N . SER B 1 361 ? 119.92100 113.97000 72.89800 1.000 49.60621 361 SER B N 1
ATOM 5093 C CA . SER B 1 361 ? 120.21100 112.67600 72.30000 1.000 46.09985 361 SER B CA 1
ATOM 5094 C C . SER B 1 361 ? 121.58900 112.65000 71.64000 1.000 46.50618 361 SER B C 1
ATOM 5095 O O . SER B 1 361 ? 122.18300 113.68500 71.33100 1.000 48.41074 361 SER B O 1
ATOM 5098 N N . GLU B 1 362 ? 122.09400 111.43000 71.43300 1.000 50.24524 362 GLU B N 1
ATOM 5099 C CA . GLU B 1 362 ? 123.38600 111.25400 70.77600 1.000 48.74719 362 GLU B CA 1
ATOM 5100 C C . GLU B 1 362 ? 123.30500 111.60600 69.29700 1.000 48.50955 362 GLU B C 1
ATOM 5101 O O . GLU B 1 362 ? 124.20700 112.25600 68.75600 1.000 50.01088 362 GLU B O 1
ATOM 5107 N N . ILE B 1 363 ? 122.24000 111.17700 68.62800 1.000 49.92932 363 ILE B N 1
ATOM 5108 C CA . ILE B 1 363 ? 122.03800 111.42000 67.20500 1.000 51.45551 363 ILE B CA 1
ATOM 5109 C C . ILE B 1 363 ? 121.17200 112.66200 67.05300 1.000 50.79634 363 ILE B C 1
ATOM 5110 O O . ILE B 1 363 ? 120.07400 112.73600 67.61600 1.000 51.37750 363 ILE B O 1
ATOM 5115 N N . GLN B 1 364 ? 121.66500 113.64100 66.29700 1.000 52.74725 364 GLN B N 1
ATOM 5116 C CA . GLN B 1 364 ? 120.96700 114.90000 66.08200 1.000 50.25883 364 GLN B CA 1
ATOM 5117 C C . GLN B 1 364 ? 120.85400 115.17000 64.58800 1.000 49.40885 364 GLN B C 1
ATOM 5118 O O . GLN B 1 364 ? 121.40900 114.44800 63.75700 1.000 57.46375 364 GLN B O 1
ATOM 5124 N N . ALA B 1 365 ? 120.12200 116.23100 64.24900 1.000 49.14903 365 ALA B N 1
ATOM 5125 C CA . ALA B 1 365 ? 119.88500 116.60400 62.86500 1.000 50.89770 365 ALA B CA 1
ATOM 5126 C C . ALA B 1 365 ? 120.62000 117.89300 62.50800 1.000 51.81863 365 ALA B C 1
ATOM 5127 O O . ALA B 1 365 ? 120.91500 118.71200 63.38300 1.000 47.33554 365 ALA B O 1
ATOM 5129 N N . PRO B 1 366 ? 120.93800 118.09400 61.23000 1.000 58.37761 366 PRO B N 1
ATOM 5130 C CA . PRO B 1 366 ? 121.54300 119.36500 60.81200 1.000 59.02444 366 PRO B CA 1
ATOM 5131 C C . PRO B 1 366 ? 120.59800 120.53600 61.04400 1.000 57.83102 366 PRO B C 1
ATOM 5132 O O . PRO B 1 366 ? 119.40100 120.46100 60.75700 1.000 55.30838 366 PRO B O 1
ATOM 5136 N N . GLU B 1 367 ? 121.15400 121.62900 61.57300 1.000 55.88714 367 GLU B N 1
ATOM 5137 C CA . GLU B 1 367 ? 120.34400 122.79500 61.91500 1.000 57.25997 367 GLU B CA 1
ATOM 5138 C C . GLU B 1 367 ? 119.62600 123.36100 60.69400 1.000 54.66078 367 GLU B C 1
ATOM 5139 O O . GLU B 1 367 ? 118.48200 123.82600 60.79400 1.000 54.63177 367 GLU B O 1
ATOM 5145 N N . GLU B 1 368 ? 120.28900 123.34200 59.53400 1.000 56.60450 368 GLU B N 1
ATOM 5146 C CA . GLU B 1 368 ? 119.67900 123.88900 58.32600 1.000 58.52134 368 GLU B CA 1
ATOM 5147 C C . GLU B 1 368 ? 118.34700 123.21400 58.02900 1.000 58.73124 368 GLU B C 1
ATOM 5148 O O . GLU B 1 368 ? 117.40400 123.86400 57.56400 1.000 59.79194 368 GLU B O 1
ATOM 5154 N N . ARG B 1 369 ? 118.25200 121.90800 58.28100 1.000 56.27176 369 ARG B N 1
ATOM 5155 C CA . ARG B 1 369 ? 116.99000 121.21200 58.06200 1.000 54.96227 369 ARG B CA 1
ATOM 5156 C C . ARG B 1 369 ? 115.94300 121.62300 59.09100 1.000 54.31679 369 ARG B C 1
ATOM 5157 O O . ARG B 1 369 ? 114.76200 121.76700 58.75500 1.000 54.73690 369 ARG B O 1
ATOM 5165 N N . ARG B 1 370 ? 116.35100 121.82400 60.34700 1.000 45.72965 370 ARG B N 1
ATOM 5166 C CA . ARG B 1 370 ? 115.37700 122.20700 61.36500 1.000 47.03729 370 ARG B CA 1
ATOM 5167 C C . ARG B 1 370 ? 114.83800 123.61100 61.13400 1.000 43.39797 370 ARG B C 1
ATOM 5168 O O . ARG B 1 370 ? 113.71400 123.91400 61.55000 1.000 45.13375 370 ARG B O 1
ATOM 5176 N N . GLN B 1 371 ? 115.60600 124.47700 60.47900 1.000 52.22525 371 GLN B N 1
ATOM 5177 C CA . GLN B 1 371 ? 115.15500 125.85000 60.27700 1.000 50.61495 371 GLN B CA 1
ATOM 5178 C C . GLN B 1 371 ? 114.13000 125.98500 59.15600 1.000 48.98971 371 GLN B C 1
ATOM 5179 O O . GLN B 1 371 ? 113.75200 127.11000 58.81500 1.000 51.68163 371 GLN B O 1
ATOM 5185 N N . VAL B 1 372 ? 113.68000 124.87400 58.57400 1.000 47.53693 372 VAL B N 1
ATOM 5186 C CA . VAL B 1 372 ? 112.61000 124.92000 57.58400 1.000 47.71618 372 VAL B CA 1
ATOM 5187 C C . VAL B 1 372 ? 111.21800 124.83200 58.20700 1.000 47.68869 372 VAL B C 1
ATOM 5188 O O . VAL B 1 372 ? 110.22900 125.16100 57.53700 1.000 51.12309 372 VAL B O 1
ATOM 5192 N N . PHE B 1 373 ? 111.11100 124.41300 59.47200 1.000 48.63349 373 PHE B N 1
ATOM 5193 C CA . PHE B 1 373 ? 109.82400 124.22400 60.13500 1.000 52.04228 373 PHE B CA 1
ATOM 5194 C C . PHE B 1 373 ? 109.64100 125.14200 61.34100 1.000 55.72373 373 PHE B C 1
ATOM 5195 O O . PHE B 1 373 ? 108.77100 124.88700 62.17900 1.000 60.01328 373 PHE B O 1
ATOM 5203 N N . ARG B 1 374 ? 110.43900 126.20500 61.44500 1.000 53.49460 374 ARG B N 1
ATOM 5204 C CA . ARG B 1 374 ? 110.46300 127.02000 62.65900 1.000 56.00300 374 ARG B CA 1
ATOM 5205 C C . ARG B 1 374 ? 109.09400 127.61600 62.98400 1.000 56.93556 374 ARG B C 1
ATOM 5206 O O . ARG B 1 374 ? 108.63100 127.55400 64.13300 1.000 61.88004 374 ARG B O 1
ATOM 5214 N N . GLN B 1 375 ? 108.43100 128.20000 61.98400 1.000 52.69795 375 GLN B N 1
ATOM 5215 C CA . GLN B 1 375 ? 107.20500 128.95500 62.23500 1.000 54.58172 375 GLN B CA 1
ATOM 5216 C C . GLN B 1 375 ? 106.11100 128.08100 62.84100 1.000 53.69288 375 GLN B C 1
ATOM 5217 O O . GLN B 1 375 ? 105.47300 128.46500 63.83000 1.000 56.71229 375 GLN B O 1
ATOM 5223 N N . GLU B 1 376 ? 105.87400 126.90400 62.25800 1.000 44.69018 376 GLU B N 1
ATOM 5224 C CA . GLU B 1 376 ? 104.79000 126.05100 62.73600 1.000 46.59030 376 GLU B CA 1
ATOM 5225 C C . GLU B 1 376 ? 105.04300 125.57100 64.15900 1.000 49.87213 376 GLU B C 1
ATOM 5226 O O . GLU B 1 376 ? 104.12600 125.55500 64.99400 1.000 56.56549 376 GLU B O 1
ATOM 5232 N N . LEU B 1 377 ? 106.28900 125.20700 64.46600 1.000 39.55129 377 LEU B N 1
ATOM 5233 C CA . LEU B 1 377 ? 106.59800 124.72400 65.80600 1.000 45.54001 377 LEU B CA 1
ATOM 5234 C C . LEU B 1 377 ? 106.44800 125.83900 66.83300 1.000 46.39675 377 LEU B C 1
ATOM 5235 O O . LEU B 1 377 ? 105.91200 125.61800 67.93000 1.000 46.56505 377 LEU B O 1
ATOM 5240 N N . GLN B 1 378 ? 106.87600 127.05400 66.48200 1.000 44.17563 378 GLN B N 1
ATOM 5241 C CA . GLN B 1 378 ? 106.74100 128.15800 67.42500 1.000 45.67492 378 GLN B CA 1
ATOM 5242 C C . GLN B 1 378 ? 105.27500 128.51400 67.64000 1.000 46.16981 378 GLN B C 1
ATOM 5243 O O . GLN B 1 378 ? 104.86600 128.84000 68.76300 1.000 47.64401 378 GLN B O 1
ATOM 5249 N N . ARG B 1 379 ? 104.46000 128.41400 66.58600 1.000 43.72776 379 ARG B N 1
ATOM 5250 C CA . ARG B 1 379 ? 103.03100 128.66300 66.74100 1.000 42.00617 379 ARG B CA 1
ATOM 5251 C C . ARG B 1 379 ? 102.39100 127.64000 67.67100 1.000 39.87069 379 ARG B C 1
ATOM 5252 O O . ARG B 1 379 ? 101.59000 127.99900 68.54700 1.000 42.78261 379 ARG B O 1
ATOM 5260 N N . VAL B 1 380 ? 102.73800 126.36200 67.50600 1.000 39.49896 380 VAL B N 1
ATOM 5261 C CA . VAL B 1 380 ? 102.13400 125.33500 68.35100 1.000 37.45134 380 VAL B CA 1
ATOM 5262 C C . VAL B 1 380 ? 102.55100 125.52600 69.80400 1.000 38.06952 380 VAL B C 1
ATOM 5263 O O . VAL B 1 380 ? 101.73100 125.38300 70.72500 1.000 39.33116 380 VAL B O 1
ATOM 5267 N N . GLY B 1 381 ? 103.80900 125.90900 70.03400 1.000 33.95227 381 GLY B N 1
ATOM 5268 C CA . GLY B 1 381 ? 104.24600 126.15300 71.39900 1.000 31.08728 381 GLY B CA 1
ATOM 5269 C C . GLY B 1 381 ? 103.53200 127.33100 72.03500 1.000 37.69564 381 GLY B C 1
ATOM 5270 O O . GLY B 1 381 ? 103.08900 127.25500 73.18900 1.000 37.85396 381 GLY B O 1
ATOM 5271 N N . VAL B 1 382 ? 103.37900 128.42300 71.28100 1.000 40.96892 382 VAL B N 1
ATOM 5272 C CA . VAL B 1 382 ? 102.69300 129.59800 71.81200 1.000 34.25821 382 VAL B CA 1
ATOM 5273 C C . VAL B 1 382 ? 101.25200 129.25700 72.16700 1.000 32.65254 382 VAL B C 1
ATOM 5274 O O . VAL B 1 382 ? 100.75500 129.62300 73.24300 1.000 39.14501 382 VAL B O 1
ATOM 5278 N N . GLU B 1 383 ? 100.56200 128.53300 71.28000 1.000 29.52570 383 GLU B N 1
ATOM 5279 C CA . GLU B 1 383 ? 99.15600 128.23300 71.52600 1.000 30.07994 383 GLU B CA 1
ATOM 5280 C C . GLU B 1 383 ? 98.98300 127.30600 72.72600 1.000 32.97299 383 GLU B C 1
ATOM 5281 O O . GLU B 1 383 ? 98.06800 127.49800 73.54100 1.000 35.16453 383 GLU B O 1
ATOM 5287 N N . GLY B 1 384 ? 99.87000 126.31900 72.87900 1.000 27.88716 384 GLY B N 1
ATOM 5288 C CA . GLY B 1 384 ? 99.74800 125.42500 74.01800 1.000 23.42710 384 GLY B CA 1
ATOM 5289 C C . GLY B 1 384 ? 100.04400 126.11700 75.33400 1.000 29.80868 384 GLY B C 1
ATOM 5290 O O . GLY B 1 384 ? 99.37300 125.86800 76.34600 1.000 28.73150 384 GLY B O 1
ATOM 5291 N N . ALA B 1 385 ? 101.01600 127.03400 75.33400 1.000 29.23724 385 ALA B N 1
ATOM 5292 C CA . ALA B 1 385 ? 101.29700 127.77400 76.55900 1.000 28.98119 385 ALA B CA 1
ATOM 5293 C C . ALA B 1 385 ? 100.12900 128.68100 76.92700 1.000 31.57384 385 ALA B C 1
ATOM 5294 O O . ALA B 1 385 ? 99.76200 128.78600 78.10700 1.000 28.93701 385 ALA B O 1
ATOM 5296 N N . LYS B 1 386 ? 99.50300 129.30900 75.92700 1.000 31.85982 386 LYS B N 1
ATOM 5297 C CA . LYS B 1 386 ? 98.33300 130.13400 76.20900 1.000 31.24207 386 LYS B CA 1
ATOM 5298 C C . LYS B 1 386 ? 97.20300 129.30500 76.80700 1.000 28.12599 386 LYS B C 1
ATOM 5299 O O . LYS B 1 386 ? 96.55900 129.72700 77.77600 1.000 24.16445 386 LYS B O 1
ATOM 5305 N N . LEU B 1 387 ? 96.95300 128.11700 76.25200 1.000 32.67754 387 LEU B N 1
ATOM 5306 C CA . LEU B 1 387 ? 95.86000 127.30000 76.77300 1.000 30.12096 387 LEU B CA 1
ATOM 5307 C C . LEU B 1 387 ? 96.12700 126.86400 78.21100 1.000 31.55735 387 LEU B C 1
ATOM 5308 O O . LEU B 1 387 ? 95.23000 126.92400 79.06500 1.000 26.42514 387 LEU B O 1
ATOM 5313 N N . LEU B 1 388 ? 97.36000 126.44300 78.50700 1.000 29.37035 388 LEU B N 1
ATOM 5314 C CA . LEU B 1 388 ? 97.64700 125.98600 79.86500 1.000 28.42594 388 LEU B CA 1
ATOM 5315 C C . LEU B 1 388 ? 97.57600 127.13400 80.86700 1.000 32.54538 388 LEU B C 1
ATOM 5316 O O . LEU B 1 388 ? 97.08300 126.95700 81.99100 1.000 27.77591 388 LEU B O 1
ATOM 5321 N N . ARG B 1 389 ? 97.99800 128.33600 80.46300 1.000 36.95745 389 ARG B N 1
ATOM 5322 C CA . ARG B 1 389 ? 97.91300 129.45900 81.39000 1.000 25.98655 389 ARG B CA 1
ATOM 5323 C C . ARG B 1 389 ? 96.47300 129.90700 81.59700 1.000 29.75144 389 ARG B C 1
ATOM 5324 O O . ARG B 1 389 ? 96.10600 130.31300 82.70700 1.000 32.51266 389 ARG B O 1
ATOM 5332 N N . GLU B 1 390 ? 95.63000 129.80000 80.56700 1.000 37.69744 390 GLU B N 1
ATOM 5333 C CA . GLU B 1 390 ? 94.22500 130.14900 80.74700 1.000 30.66193 390 GLU B CA 1
ATOM 5334 C C . GLU B 1 390 ? 93.52800 129.15900 81.67100 1.000 26.29140 390 GLU B C 1
ATOM 5335 O O . GLU B 1 390 ? 92.71100 129.55500 82.51500 1.000 26.90213 390 GLU B O 1
ATOM 5341 N N . LEU B 1 391 ? 93.86500 127.87000 81.56000 1.000 31.51747 391 LEU B N 1
ATOM 5342 C CA . LEU B 1 391 ? 93.26300 126.89400 82.46500 1.000 30.67016 391 LEU B CA 1
ATOM 5343 C C . LEU B 1 391 ? 93.73900 127.09600 83.89900 1.000 25.40751 391 LEU B C 1
ATOM 5344 O O . LEU B 1 391 ? 92.94900 126.97300 84.84400 1.000 26.92163 391 LEU B O 1
ATOM 5349 N N . GLY B 1 392 ? 95.01100 127.45600 84.08500 1.000 32.57535 392 GLY B N 1
ATOM 5350 C CA . GLY B 1 392 ? 95.48100 127.73700 85.43200 1.000 30.84169 392 GLY B CA 1
ATOM 5351 C C . GLY B 1 392 ? 94.82400 128.96600 86.03300 1.000 31.25996 392 GLY B C 1
ATOM 5352 O O . GLY B 1 392 ? 94.46000 128.97600 87.21500 1.000 25.00500 392 GLY B O 1
ATOM 5353 N N . GLU B 1 393 ? 94.63100 130.00800 85.22100 1.000 35.03167 393 GLU B N 1
ATOM 5354 C CA . GLU B 1 393 ? 93.98100 131.21600 85.71600 1.000 29.64153 393 GLU B CA 1
ATOM 5355 C C . GLU B 1 393 ? 92.52300 130.95400 86.07500 1.000 31.64690 393 GLU B C 1
ATOM 5356 O O . GLU B 1 393 ? 92.02300 131.48200 87.07400 1.000 27.05356 393 GLU B O 1
ATOM 5362 N N . LYS B 1 394 ? 91.82200 130.14200 85.27800 1.000 44.92969 394 LYS B N 1
ATOM 5363 C CA . LYS B 1 394 ? 90.43700 129.82900 85.61400 1.000 34.01831 394 LYS B CA 1
ATOM 5364 C C . LYS B 1 394 ? 90.31700 128.86900 86.79000 1.000 33.05614 394 LYS B C 1
ATOM 5365 O O . LYS B 1 394 ? 89.27800 128.85800 87.45600 1.000 30.44280 394 LYS B O 1
ATOM 5371 N N . VAL B 1 395 ? 91.34500 128.06500 87.06700 1.000 36.40297 395 VAL B N 1
ATOM 5372 C CA . VAL B 1 395 ? 91.28700 127.25600 88.28000 1.000 26.40618 395 VAL B CA 1
ATOM 5373 C C . VAL B 1 395 ? 91.59300 128.10100 89.51300 1.000 32.15581 395 VAL B C 1
ATOM 5374 O O . VAL B 1 395 ? 91.06000 127.83600 90.59600 1.000 23.35967 395 VAL B O 1
ATOM 5378 N N . LYS B 1 396 ? 92.43300 129.13000 89.37600 1.000 40.52008 396 LYS B N 1
ATOM 5379 C CA . LYS B 1 396 ? 92.79700 129.93500 90.54000 1.000 29.50417 396 LYS B CA 1
ATOM 5380 C C . LYS B 1 396 ? 91.62800 130.77600 91.04500 1.000 38.10323 396 LYS B C 1
ATOM 5381 O O . LYS B 1 396 ? 91.47800 130.96800 92.25700 1.000 36.82888 396 LYS B O 1
ATOM 5387 N N . LYS B 1 397 ? 90.79400 131.29000 90.14300 1.000 44.44767 397 LYS B N 1
ATOM 5388 C CA . LYS B 1 397 ? 89.67300 132.13900 90.53000 1.000 37.00707 397 LYS B CA 1
ATOM 5389 C C . LYS B 1 397 ? 88.36800 131.38200 90.73100 1.000 43.69268 397 LYS B C 1
ATOM 5390 O O . LYS B 1 397 ? 87.35200 132.01100 91.04400 1.000 47.19708 397 LYS B O 1
ATOM 5396 N N . MET B 1 398 ? 88.36300 130.06100 90.56700 1.000 43.34941 398 MET B N 1
ATOM 5397 C CA . MET B 1 398 ? 87.15800 129.25600 90.75000 1.000 37.92191 398 MET B CA 1
ATOM 5398 C C . MET B 1 398 ? 86.01900 129.76500 89.86200 1.000 42.84781 398 MET B C 1
ATOM 5399 O O . MET B 1 398 ? 84.97400 130.21400 90.33600 1.000 42.15835 398 MET B O 1
ATOM 5404 N N . GLU B 1 399 ? 86.24000 129.68300 88.55200 1.000 47.55457 399 GLU B N 1
ATOM 5405 C CA . GLU B 1 399 ? 85.27800 130.14800 87.56400 1.000 44.83503 399 GLU B CA 1
ATOM 5406 C C . GLU B 1 399 ? 85.03600 129.07100 86.51400 1.000 49.38586 399 GLU B C 1
ATOM 5407 O O . GLU B 1 399 ? 85.88200 128.20700 86.27100 1.000 50.91728 399 GLU B O 1
ATOM 5413 N N . LYS B 1 400 ? 83.86400 129.13800 85.88900 1.000 42.64121 400 LYS B N 1
ATOM 5414 C CA . LYS B 1 400 ? 83.48200 128.17700 84.86800 1.000 41.52760 400 LYS B CA 1
ATOM 5415 C C . LYS B 1 400 ? 84.02400 128.58200 83.49900 1.000 43.02522 400 LYS B C 1
ATOM 5416 O O . LYS B 1 400 ? 84.44700 129.71800 83.27500 1.000 43.21311 400 LYS B O 1
ATOM 5422 N N . LEU B 1 401 ? 84.00100 127.62400 82.57600 1.000 48.36025 401 LEU B N 1
ATOM 5423 C CA . LEU B 1 401 ? 84.42000 127.87000 81.20400 1.000 49.07716 401 LEU B CA 1
ATOM 5424 C C . LEU B 1 401 ? 83.35500 128.65300 80.44800 1.000 48.16578 401 LEU B C 1
ATOM 5425 O O . LEU B 1 401 ? 82.15400 128.46400 80.66100 1.000 51.16065 401 LEU B O 1
ATOM 5430 N N . GLY B 1 402 ? 83.80100 129.53400 79.55800 1.000 52.75935 402 GLY B N 1
ATOM 5431 C CA . GLY B 1 402 ? 82.89800 130.34200 78.77600 1.000 57.84404 402 GLY B CA 1
ATOM 5432 C C . GLY B 1 402 ? 82.24400 129.56100 77.65400 1.000 61.14591 402 GLY B C 1
ATOM 5433 O O . GLY B 1 402 ? 82.33500 128.33100 77.58100 1.000 58.76679 402 GLY B O 1
ATOM 5434 N N . PRO B 1 403 ? 81.56100 130.26800 76.75500 1.000 71.02548 403 PRO B N 1
ATOM 5435 C CA . PRO B 1 403 ? 80.88600 129.59400 75.63700 1.000 71.97392 403 PRO B CA 1
ATOM 5436 C C . PRO B 1 403 ? 81.82900 129.18000 74.51600 1.000 72.79659 403 PRO B C 1
ATOM 5437 O O . PRO B 1 403 ? 81.61500 128.15000 73.86800 1.000 70.21624 403 PRO B O 1
ATOM 5441 N N . VAL B 1 404 ? 82.87300 129.97600 74.27600 1.000 67.17250 404 VAL B N 1
ATOM 5442 C CA . VAL B 1 404 ? 83.76500 129.72800 73.14900 1.000 67.54056 404 VAL B CA 1
ATOM 5443 C C . VAL B 1 404 ? 84.62200 128.49100 73.39800 1.000 65.78159 404 VAL B C 1
ATOM 5444 O O . VAL B 1 404 ? 84.88300 128.09800 74.54300 1.000 62.04717 404 VAL B O 1
ATOM 5448 N N . ASP B 1 405 ? 85.06700 127.87400 72.30300 1.000 56.82910 405 ASP B N 1
ATOM 5449 C CA . ASP B 1 405 ? 85.94300 126.70900 72.36000 1.000 57.25673 405 ASP B CA 1
ATOM 5450 C C . ASP B 1 405 ? 87.39400 127.15100 72.51500 1.000 55.61856 405 ASP B C 1
ATOM 5451 O O . ASP B 1 405 ? 87.86100 128.03900 71.79600 1.000 54.27690 405 ASP B O 1
ATOM 5456 N N . LEU B 1 406 ? 88.10500 126.53100 73.45700 1.000 43.92148 406 LEU B N 1
ATOM 5457 C CA . LEU B 1 406 ? 89.47200 126.92500 73.77100 1.000 47.47968 406 LEU B CA 1
ATOM 5458 C C . LEU B 1 406 ? 90.53300 126.22100 72.93200 1.000 52.01776 406 LEU B C 1
ATOM 5459 O O . LEU B 1 406 ? 91.67100 126.70200 72.87700 1.000 50.76163 406 LEU B O 1
ATOM 5464 N N . LEU B 1 407 ? 90.20300 125.10600 72.28100 1.000 47.32712 407 LEU B N 1
ATOM 5465 C CA . LEU B 1 407 ? 91.18400 124.31500 71.54700 1.000 41.81177 407 LEU B CA 1
ATOM 5466 C C . LEU B 1 407 ? 91.16700 124.56800 70.04200 1.000 41.87254 407 LEU B C 1
ATOM 5467 O O . LEU B 1 407 ? 91.84800 123.85600 69.29900 1.000 43.72904 407 LEU B O 1
ATOM 5472 N N . PHE B 1 408 ? 90.40900 125.56200 69.57800 1.000 38.93983 408 PHE B N 1
ATOM 5473 C CA . PHE B 1 408 ? 90.30800 125.83800 68.14600 1.000 39.95886 408 PHE B CA 1
ATOM 5474 C C . PHE B 1 408 ? 91.65000 126.24400 67.53700 1.000 42.80165 408 PHE B C 1
ATOM 5475 O O . PHE B 1 408 ? 92.08100 125.68900 66.51400 1.000 42.86392 408 PHE B O 1
ATOM 5483 N N . GLU B 1 409 ? 92.34400 127.19300 68.17100 1.000 44.93581 409 GLU B N 1
ATOM 5484 C CA . GLU B 1 409 ? 93.59200 127.70400 67.60800 1.000 42.34391 409 GLU B CA 1
ATOM 5485 C C . GLU B 1 409 ? 94.72000 126.68000 67.66400 1.000 42.25081 409 GLU B C 1
ATOM 5486 O O . GLU B 1 409 ? 95.50900 126.57400 66.71700 1.000 46.81620 409 GLU B O 1
ATOM 5492 N N . VAL B 1 410 ? 94.81700 125.90800 68.74700 1.000 32.79957 410 VAL B N 1
ATOM 5493 C CA . VAL B 1 410 ? 95.87700 124.90700 68.81200 1.000 38.75028 410 VAL B CA 1
ATOM 5494 C C . VAL B 1 410 ? 95.63600 123.81500 67.77800 1.000 37.56250 410 VAL B C 1
ATOM 5495 O O . VAL B 1 410 ? 96.57700 123.31500 67.14700 1.000 36.39649 410 VAL B O 1
ATOM 5499 N N . HIS B 1 411 ? 94.37000 123.45800 67.55600 1.000 35.66453 411 HIS B N 1
ATOM 5500 C CA . HIS B 1 411 ? 94.05800 122.45900 66.54200 1.000 30.33545 411 HIS B CA 1
ATOM 5501 C C . HIS B 1 411 ? 94.41700 122.97100 65.15300 1.000 37.40465 411 HIS B C 1
ATOM 5502 O O . HIS B 1 411 ? 94.99200 122.23500 64.33800 1.000 41.82244 411 HIS B O 1
ATOM 5509 N N . LEU B 1 412 ? 94.12200 124.24300 64.87600 1.000 40.07375 412 LEU B N 1
ATOM 5510 C CA . LEU B 1 412 ? 94.45400 124.78500 63.56200 1.000 42.91157 412 LEU B CA 1
ATOM 5511 C C . LEU B 1 412 ? 95.96500 124.86700 63.36900 1.000 46.66576 412 LEU B C 1
ATOM 5512 O O . LEU B 1 412 ? 96.47500 124.59900 62.27200 1.000 49.05045 412 LEU B O 1
ATOM 5517 N N . ALA B 1 413 ? 96.70100 125.21100 64.43000 1.000 41.22483 413 ALA B N 1
ATOM 5518 C CA . ALA B 1 413 ? 98.15700 125.25800 64.32900 1.000 37.67119 413 ALA B CA 1
ATOM 5519 C C . ALA B 1 413 ? 98.73700 123.87400 64.06100 1.000 41.87129 413 ALA B C 1
ATOM 5520 O O . ALA B 1 413 ? 99.65700 123.72200 63.24500 1.000 42.82172 413 ALA B O 1
ATOM 5522 N N . ALA B 1 414 ? 98.18700 122.84100 64.70800 1.000 48.22223 414 ALA B N 1
ATOM 5523 C CA . ALA B 1 414 ? 98.71400 121.50000 64.47700 1.000 42.28415 414 ALA B CA 1
ATOM 5524 C C . ALA B 1 414 ? 98.33700 120.99200 63.09400 1.000 43.84778 414 ALA B C 1
ATOM 5525 O O . ALA B 1 414 ? 99.08900 120.21700 62.48700 1.000 42.34788 414 ALA B O 1
ATOM 5527 N N . GLU B 1 415 ? 97.22900 121.48600 62.53900 1.000 46.93902 415 GLU B N 1
ATOM 5528 C CA . GLU B 1 415 ? 96.85900 121.07500 61.19000 1.000 49.46225 415 GLU B CA 1
ATOM 5529 C C . GLU B 1 415 ? 97.75800 121.74500 60.15800 1.000 50.17517 415 GLU B C 1
ATOM 5530 O O . GLU B 1 415 ? 98.15200 121.12100 59.16300 1.000 51.57986 415 GLU B O 1
ATOM 5536 N N . GLU B 1 416 ? 98.12700 123.00600 60.39800 1.000 47.79970 416 GLU B N 1
ATOM 5537 C CA . GLU B 1 416 ? 99.09000 123.65800 59.51600 1.000 49.09049 416 GLU B CA 1
ATOM 5538 C C . GLU B 1 416 ? 100.45600 122.98700 59.60500 1.000 50.27143 416 GLU B C 1
ATOM 5539 O O . GLU B 1 416 ? 101.15500 122.84900 58.59200 1.000 49.21138 416 GLU B O 1
ATOM 5545 N N . LEU B 1 417 ? 100.85000 122.55100 60.80500 1.000 49.04327 417 LEU B N 1
ATOM 5546 C CA . LEU B 1 417 ? 102.10000 121.80900 60.94600 1.000 41.73791 417 LEU B CA 1
ATOM 5547 C C . LEU B 1 417 ? 102.06600 120.51900 60.13600 1.000 42.05141 417 LEU B C 1
ATOM 5548 O O . LEU B 1 417 ? 103.02800 120.18300 59.43500 1.000 38.72338 417 LEU B O 1
ATOM 5553 N N . GLN B 1 418 ? 100.96500 119.77000 60.23700 1.000 50.19139 418 GLN B N 1
ATOM 5554 C CA . GLN B 1 418 ? 100.84300 118.53900 59.46400 1.000 47.43371 418 GLN B CA 1
ATOM 5555 C C . GLN B 1 418 ? 100.92000 118.81200 57.96500 1.000 49.13728 418 GLN B C 1
ATOM 5556 O O . GLN B 1 418 ? 101.59300 118.08200 57.22600 1.000 49.68438 418 GLN B O 1
ATOM 5562 N N . HIS B 1 419 ? 100.24700 119.86700 57.49700 1.000 52.39904 419 HIS B N 1
ATOM 5563 C CA . HIS B 1 419 ? 100.29800 120.19100 56.07400 1.000 49.80691 419 HIS B CA 1
ATOM 5564 C C . HIS B 1 419 ? 101.71900 120.52400 55.63000 1.000 50.33844 419 HIS B C 1
ATOM 5565 O O . HIS B 1 419 ? 102.18200 120.05100 54.58300 1.000 49.14587 419 HIS B O 1
ATOM 5572 N N . LYS B 1 420 ? 102.43300 121.32900 56.42100 1.000 55.32415 420 LYS B N 1
ATOM 5573 C CA . LYS B 1 420 ? 103.80100 121.67800 56.05600 1.000 52.40605 420 LYS B CA 1
ATOM 5574 C C . LYS B 1 420 ? 104.69600 120.44600 56.02400 1.000 52.29255 420 LYS B C 1
ATOM 5575 O O . LYS B 1 420 ? 105.50800 120.28400 55.10600 1.000 50.59083 420 LYS B O 1
ATOM 5581 N N . ILE B 1 421 ? 104.56400 119.56300 57.01800 1.000 52.49793 421 ILE B N 1
ATOM 5582 C CA . ILE B 1 421 ? 105.36300 118.34000 57.02000 1.000 52.18438 421 ILE B CA 1
ATOM 5583 C C . ILE B 1 421 ? 105.05200 117.50100 55.78900 1.000 49.78503 421 ILE B C 1
ATOM 5584 O O . ILE B 1 421 ? 105.94600 116.88100 55.20000 1.000 46.80747 421 ILE B O 1
ATOM 5589 N N . ASP B 1 422 ? 103.78200 117.46500 55.37900 1.000 60.17680 422 ASP B N 1
ATOM 5590 C CA . ASP B 1 422 ? 103.42200 116.71600 54.18000 1.000 56.80369 422 ASP B CA 1
ATOM 5591 C C . ASP B 1 422 ? 104.01300 117.33800 52.92200 1.000 55.05392 422 ASP B C 1
ATOM 5592 O O . ASP B 1 422 ? 104.29600 116.62100 51.95600 1.000 52.72909 422 ASP B O 1
ATOM 5597 N N . LYS B 1 423 ? 104.20500 118.65800 52.90600 1.000 60.77733 423 LYS B N 1
ATOM 5598 C CA . LYS B 1 423 ? 104.70800 119.30700 51.69900 1.000 61.07153 423 LYS B CA 1
ATOM 5599 C C . LYS B 1 423 ? 106.21600 119.17100 51.50900 1.000 60.69381 423 LYS B C 1
ATOM 5600 O O . LYS B 1 423 ? 106.69000 119.27900 50.37300 1.000 61.53446 423 LYS B O 1
ATOM 5606 N N . LYS B 1 424 ? 106.98000 118.93700 52.57400 1.000 64.30321 424 LYS B N 1
ATOM 5607 C CA . LYS B 1 424 ? 108.43800 118.88400 52.50200 1.000 63.43013 424 LYS B CA 1
ATOM 5608 C C . LYS B 1 424 ? 108.98400 117.57100 53.05100 1.000 63.26219 424 LYS B C 1
ATOM 5609 O O . LYS B 1 424 ? 110.05000 117.53100 53.66800 1.000 64.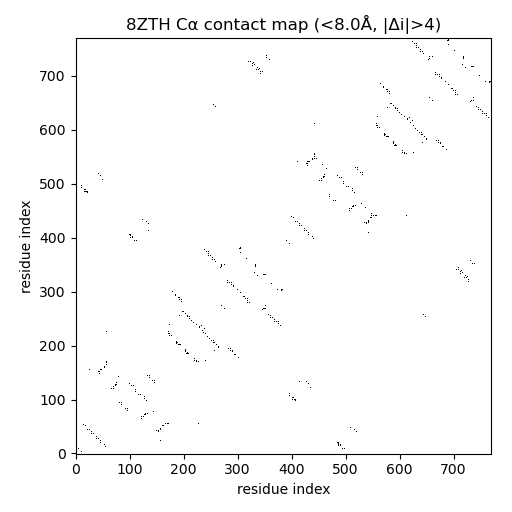27885 424 LYS B O 1
ATOM 5615 N N . SER B 1 425 ? 108.26200 116.47300 52.82700 1.000 66.64944 425 SER B N 1
ATOM 5616 C CA . SER B 1 425 ? 108.64600 115.19000 53.40200 1.000 65.40383 425 SER B CA 1
ATOM 5617 C C . SER B 1 425 ? 109.89100 114.58300 52.76400 1.000 66.47837 425 SER B C 1
ATOM 5618 O O . SER B 1 425 ? 110.40800 113.59300 53.29100 1.000 64.61737 425 SER B O 1
ATOM 5621 N N . TYR B 1 426 ? 110.38700 115.13800 51.65600 1.000 67.28845 426 TYR B N 1
ATOM 5622 C CA . TYR B 1 426 ? 111.55000 114.55500 50.99600 1.000 65.97605 426 TYR B CA 1
ATOM 5623 C C . TYR B 1 426 ? 112.84900 114.78600 51.76000 1.000 66.20798 426 TYR B C 1
ATOM 5624 O O . TYR B 1 426 ? 113.87500 114.21000 51.38500 1.000 65.77301 426 TYR B O 1
ATOM 5633 N N . LEU B 1 427 ? 112.83300 115.60300 52.81000 1.000 62.57132 427 LEU B N 1
ATOM 5634 C CA . LEU B 1 427 ? 114.01700 115.86900 53.61300 1.000 62.64603 427 LEU B CA 1
ATOM 5635 C C . LEU B 1 427 ? 114.12200 114.95700 54.82900 1.000 62.91530 427 LEU B C 1
ATOM 5636 O O . LEU B 1 427 ? 115.01600 115.15100 55.65900 1.000 59.03864 427 LEU B O 1
ATOM 5641 N N . LEU B 1 428 ? 113.23700 113.97000 54.95100 1.000 62.37937 428 LEU B N 1
ATOM 5642 C CA . LEU B 1 428 ? 113.23800 113.05500 56.08500 1.000 59.90034 428 LEU B CA 1
ATOM 5643 C C . LEU B 1 428 ? 113.61900 111.63000 55.72100 1.000 64.83183 428 LEU B C 1
ATOM 5644 O O . LEU B 1 428 ? 114.22100 110.93900 56.54400 1.000 63.66951 428 LEU B O 1
ATOM 5649 N N . VAL B 1 429 ? 113.27300 111.19700 54.51900 1.000 75.32277 429 VAL B N 1
ATOM 5650 C CA . VAL B 1 429 ? 113.55100 109.83800 54.10100 1.000 74.23715 429 VAL B CA 1
ATOM 5651 C C . VAL B 1 429 ? 114.49800 109.82100 52.92300 1.000 74.69047 429 VAL B C 1
ATOM 5652 O O . VAL B 1 429 ? 114.65300 110.82700 52.23900 1.000 73.18122 429 VAL B O 1
ATOM 5656 N N . ASN B 1 430 ? 115.14500 108.68400 52.68600 1.000 86.91368 430 ASN B N 1
ATOM 5657 C CA . ASN B 1 430 ? 116.05600 108.54900 51.55300 1.000 88.04776 430 ASN B CA 1
ATOM 5658 C C . ASN B 1 430 ? 115.30700 107.98900 50.36200 1.000 89.76966 430 ASN B C 1
ATOM 5659 O O . ASN B 1 430 ? 114.94600 106.81600 50.35600 1.000 89.48023 430 ASN B O 1
ATOM 5664 N N . SER B 1 431 ? 115.07000 108.81100 49.34900 1.000 98.32703 431 SER B N 1
ATOM 5665 C CA . SER B 1 431 ? 114.27400 108.36400 48.21100 1.000 97.57082 431 SER B CA 1
ATOM 5666 C C . SER B 1 431 ? 115.08800 107.61300 47.17200 1.000 98.63284 431 SER B C 1
ATOM 5667 O O . SER B 1 431 ? 114.52600 106.91200 46.33200 1.000 99.44344 431 SER B O 1
ATOM 5670 N N . GLU B 1 432 ? 116.40500 107.74600 47.22600 1.000 101.05789 432 GLU B N 1
ATOM 5671 C CA . GLU B 1 432 ? 117.25800 107.09500 46.24000 1.000 101.39149 432 GLU B CA 1
ATOM 5672 C C . GLU B 1 432 ? 117.05800 105.58700 46.22100 1.000 102.66838 432 GLU B C 1
ATOM 5673 O O . GLU B 1 432 ? 116.97900 104.98600 45.15400 1.000 103.16254 432 GLU B O 1
ATOM 5679 N N . CYS B 1 433 ? 116.98000 104.97100 47.39300 1.000 103.23008 433 CYS B N 1
ATOM 5680 C CA . CYS B 1 433 ? 116.81100 103.52700 47.47800 1.000 102.76594 433 CYS B CA 1
ATOM 5681 C C . CYS B 1 433 ? 115.38600 103.19200 47.81400 1.000 102.37902 433 CYS B C 1
ATOM 5682 O O . CYS B 1 433 ? 114.90500 103.56900 48.88000 1.000 103.60614 433 CYS B O 1
ATOM 5685 N N . TRP B 1 434 ? 114.69800 102.49100 46.92400 1.000 101.14934 434 TRP B N 1
ATOM 5686 C CA . TRP B 1 434 ? 113.31500 102.12500 47.19700 1.000 103.42319 434 TRP B CA 1
ATOM 5687 C C . TRP B 1 434 ? 112.86600 100.83100 46.53900 1.000 103.27791 434 TRP B C 1
ATOM 5688 O O . TRP B 1 434 ? 112.80100 100.73800 45.31400 1.000 102.14573 434 TRP B O 1
ATOM 5699 N N . GLU B 1 435 ? 112.54400 99.83400 47.35500 1.000 103.04174 435 GLU B N 1
ATOM 5700 C CA . GLU B 1 435 ? 112.06600 98.57200 46.82200 1.000 101.98926 435 GLU B CA 1
ATOM 5701 C C . GLU B 1 435 ? 110.66300 98.29300 47.32400 1.000 101.31186 435 GLU B C 1
ATOM 5702 O O . GLU B 1 435 ? 110.45100 97.36700 48.10400 1.000 101.66506 435 GLU B O 1
ATOM 5708 N N . LYS B 1 527 ? 124.87300 106.14600 54.88000 1.000 91.90162 527 LYS B N 1
ATOM 5709 C CA . LYS B 1 527 ? 125.33400 106.02000 56.25700 1.000 93.50122 527 LYS B CA 1
ATOM 5710 C C . LYS B 1 527 ? 124.15600 105.98000 57.22500 1.000 93.69573 527 LYS B C 1
ATOM 5711 O O . LYS B 1 527 ? 123.18400 106.71700 57.06700 1.000 93.59203 527 LYS B O 1
ATOM 5717 N N . THR B 1 528 ? 124.25200 105.10700 58.23000 1.000 85.93172 528 THR B N 1
ATOM 5718 C CA . THR B 1 528 ? 123.18600 104.99500 59.22100 1.000 86.68383 528 THR B CA 1
ATOM 5719 C C . THR B 1 528 ? 123.00100 106.29800 59.98900 1.000 86.74644 528 THR B C 1
ATOM 5720 O O . THR B 1 528 ? 121.87100 106.67800 60.32500 1.000 86.36684 528 THR B O 1
ATOM 5724 N N . TYR B 1 529 ? 124.10000 107.00100 60.27200 1.000 81.10804 529 TYR B N 1
ATOM 5725 C CA . TYR B 1 529 ? 124.00000 108.23700 61.04200 1.000 81.46381 529 TYR B CA 1
ATOM 5726 C C . TYR B 1 529 ? 123.21700 109.30100 60.28400 1.000 80.96181 529 TYR B C 1
ATOM 5727 O O . TYR B 1 529 ? 122.43100 110.04200 60.88400 1.000 79.51876 529 TYR B O 1
ATOM 5736 N N . GLU B 1 530 ? 123.40900 109.39000 58.96600 1.000 77.29633 530 GLU B N 1
ATOM 5737 C CA . GLU B 1 530 ? 122.67400 110.38200 58.18700 1.000 80.05207 530 GLU B CA 1
ATOM 5738 C C . GLU B 1 530 ? 121.17500 110.11000 58.23200 1.000 82.77263 530 GLU B C 1
ATOM 5739 O O . GLU B 1 530 ? 120.36800 111.03600 58.39000 1.000 81.28799 530 GLU B O 1
ATOM 5745 N N . SER B 1 531 ? 120.78500 108.83800 58.13600 1.000 69.88144 531 SER B N 1
ATOM 5746 C CA . SER B 1 531 ? 119.36800 108.49600 58.16600 1.000 66.81436 531 SER B CA 1
ATOM 5747 C C . SER B 1 531 ? 118.76800 108.74300 59.54500 1.000 65.96395 531 SER B C 1
ATOM 5748 O O . SER B 1 531 ? 117.63900 109.23900 59.65700 1.000 68.77521 531 SER B O 1
ATOM 5751 N N . ALA B 1 532 ? 119.50200 108.40700 60.60800 1.000 59.64001 532 ALA B N 1
ATOM 5752 C CA . ALA B 1 532 ? 118.98900 108.67100 61.94900 1.000 62.89277 532 ALA B CA 1
ATOM 5753 C C . ALA B 1 532 ? 118.85200 110.16900 62.19700 1.000 65.68662 532 ALA B C 1
ATOM 5754 O O . ALA B 1 532 ? 117.87200 110.62500 62.80700 1.000 66.29721 532 ALA B O 1
ATOM 5756 N N . SER B 1 533 ? 119.81900 110.95300 61.71200 1.000 59.19997 533 SER B N 1
ATOM 5757 C CA . SER B 1 533 ? 119.73300 112.40200 61.83300 1.000 58.39322 533 SER B CA 1
ATOM 5758 C C . SER B 1 533 ? 118.52400 112.93600 61.08200 1.000 56.32676 533 SER B C 1
ATOM 5759 O O . SER B 1 533 ? 117.85300 113.86500 61.54700 1.000 58.34283 533 SER B O 1
ATOM 5762 N N . ALA B 1 534 ? 118.23100 112.35900 59.91600 1.000 49.64705 534 ALA B N 1
ATOM 5763 C CA . ALA B 1 534 ? 117.04900 112.77200 59.16900 1.000 52.51892 534 ALA B CA 1
ATOM 5764 C C . ALA B 1 534 ? 115.76500 112.43400 59.92100 1.000 53.63583 534 ALA B C 1
ATOM 5765 O O . ALA B 1 534 ? 114.82100 113.23200 59.93100 1.000 54.73390 534 ALA B O 1
ATOM 5767 N N . LEU B 1 535 ? 115.70700 111.26100 60.55400 1.000 42.70758 535 LEU B N 1
ATOM 5768 C CA . LEU B 1 535 ? 114.46700 110.82800 61.19400 1.000 45.41244 535 LEU B CA 1
ATOM 5769 C C . LEU B 1 535 ? 114.25000 111.42700 62.58100 1.000 40.95959 535 LEU B C 1
ATOM 5770 O O . LEU B 1 535 ? 113.12600 111.35700 63.10700 1.000 46.85425 535 LEU B O 1
ATOM 5775 N N . SER B 1 536 ? 115.26900 112.05800 63.16900 1.000 38.19204 536 SER B N 1
ATOM 5776 C CA . SER B 1 536 ? 115.05300 112.66700 64.47800 1.000 44.48831 536 SER B CA 1
ATOM 5777 C C . SER B 1 536 ? 114.13100 113.88200 64.40800 1.000 46.23341 536 SER B C 1
ATOM 5778 O O . SER B 1 536 ? 113.43800 114.18800 65.39100 1.000 43.64202 536 SER B O 1
ATOM 5781 N N . LEU B 1 537 ? 113.98600 114.48400 63.22700 1.000 33.84223 537 LEU B N 1
ATOM 5782 C CA . LEU B 1 537 ? 113.08500 115.62000 63.09400 1.000 36.66776 537 LEU B CA 1
ATOM 5783 C C . LEU B 1 537 ? 111.64400 115.14600 62.99000 1.000 38.94457 537 LEU B C 1
ATOM 5784 O O . LEU B 1 537 ? 110.73400 115.76700 63.55800 1.000 43.97077 537 LEU B O 1
ATOM 5789 N N . ALA B 1 538 ? 111.42400 114.03000 62.29600 1.000 33.11252 538 ALA B N 1
ATOM 5790 C CA . ALA B 1 538 ? 110.08600 113.46600 62.25500 1.000 37.70000 538 ALA B CA 1
ATOM 5791 C C . ALA B 1 538 ? 109.68100 112.95900 63.62900 1.000 31.28696 538 ALA B C 1
ATOM 5792 O O . ALA B 1 538 ? 108.50300 113.04000 63.99700 1.000 33.46477 538 ALA B O 1
ATOM 5794 N N . THR B 1 539 ? 110.64900 112.49200 64.42300 1.000 22.46464 539 THR B N 1
ATOM 5795 C CA . THR B 1 539 ? 110.34100 112.10900 65.79900 1.000 29.93162 539 THR B CA 1
ATOM 5796 C C . THR B 1 539 ? 109.90300 113.31800 66.62300 1.000 33.43429 539 THR B C 1
ATOM 5797 O O . THR B 1 539 ? 108.89700 113.26500 67.34700 1.000 34.80342 539 THR B O 1
ATOM 5801 N N . PHE B 1 540 ? 110.63700 114.43100 66.50900 1.000 31.70256 540 PHE B N 1
ATOM 5802 C CA . PHE B 1 540 ? 110.26500 115.63500 67.25200 1.000 31.50421 540 PHE B CA 1
ATOM 5803 C C . PHE B 1 540 ? 108.87200 116.12700 66.85600 1.000 26.88622 540 PHE B C 1
ATOM 5804 O O . PHE B 1 540 ? 108.05400 116.48800 67.72000 1.000 25.23994 540 PHE B O 1
ATOM 5812 N N . ALA B 1 541 ? 108.57000 116.11700 65.55400 1.000 22.01230 541 ALA B N 1
ATOM 5813 C CA . ALA B 1 541 ? 107.26000 116.57300 65.09600 1.000 19.75791 541 ALA B CA 1
ATOM 5814 C C . ALA B 1 541 ? 106.14300 115.65200 65.57800 1.000 26.13825 541 ALA B C 1
ATOM 5815 O O . ALA B 1 541 ? 105.08600 116.12600 66.02200 1.000 30.48517 541 ALA B O 1
ATOM 5817 N N . SER B 1 542 ? 106.35100 114.33400 65.49400 1.000 21.67933 542 SER B N 1
ATOM 5818 C CA . SER B 1 542 ? 105.33800 113.40000 65.97100 1.000 20.51014 542 SER B CA 1
ATOM 5819 C C . SER B 1 542 ? 105.06400 113.60600 67.45400 1.000 21.42396 542 SER B C 1
ATOM 5820 O O . SER B 1 542 ? 103.91100 113.52600 67.90200 1.000 17.15562 542 SER B O 1
ATOM 5823 N N . LEU B 1 543 ? 106.10900 113.90100 68.23000 1.000 22.93835 543 LEU B N 1
ATOM 5824 C CA . LEU B 1 543 ? 105.90800 114.07500 69.66400 1.000 23.34701 543 LEU B CA 1
ATOM 5825 C C . LEU B 1 543 ? 105.13000 115.35200 69.95600 1.000 25.98868 543 LEU B C 1
ATOM 5826 O O . LEU B 1 543 ? 104.25200 115.36700 70.83200 1.000 27.00125 543 LEU B O 1
ATOM 5831 N N . LEU B 1 544 ? 105.41000 116.42700 69.21500 1.000 27.31484 544 LEU B N 1
ATOM 5832 C CA . LEU B 1 544 ? 104.63300 117.65000 69.40900 1.000 25.53243 544 LEU B CA 1
ATOM 5833 C C . LEU B 1 544 ? 103.16500 117.44500 69.03500 1.000 19.70602 544 LEU B C 1
ATOM 5834 O O . LEU B 1 544 ? 102.26000 117.96400 69.70900 1.000 20.30158 544 LEU B O 1
ATOM 5839 N N . ILE B 1 545 ? 102.90100 116.65900 67.98900 1.000 21.29226 545 ILE B N 1
ATOM 5840 C CA . ILE B 1 545 ? 101.51200 116.42000 67.60300 1.000 21.62036 545 ILE B CA 1
ATOM 5841 C C . ILE B 1 545 ? 100.79300 115.57100 68.65100 1.000 25.03944 545 ILE B C 1
ATOM 5842 O O . ILE B 1 545 ? 99.61400 115.79900 68.95200 1.000 21.95037 545 ILE B O 1
ATOM 5847 N N . GLU B 1 546 ? 101.49000 114.59900 69.24700 1.000 25.47075 546 GLU B N 1
ATOM 5848 C CA . GLU B 1 546 ? 100.87100 113.81600 70.31600 1.000 24.02664 546 GLU B CA 1
ATOM 5849 C C . GLU B 1 546 ? 100.57300 114.68300 71.53900 1.000 20.77392 546 GLU B C 1
ATOM 5850 O O . GLU B 1 546 ? 99.52300 114.53000 72.19000 1.000 23.89450 546 GLU B O 1
ATOM 5856 N N . PHE B 1 547 ? 101.47100 115.62100 71.85100 1.000 24.73258 547 PHE B N 1
ATOM 5857 C CA . PHE B 1 547 ? 101.18900 116.54300 72.94400 1.000 25.28568 547 PHE B CA 1
ATOM 5858 C C . PHE B 1 547 ? 99.93900 117.35900 72.65800 1.000 28.41449 547 PHE B C 1
ATOM 5859 O O . PHE B 1 547 ? 99.09600 117.54700 73.54300 1.000 16.32246 547 PHE B O 1
ATOM 5867 N N . VAL B 1 548 ? 99.79300 117.84500 71.42300 1.000 27.45019 548 VAL B N 1
ATOM 5868 C CA . VAL B 1 548 ? 98.59300 118.60900 71.10800 1.000 20.69438 548 VAL B CA 1
ATOM 5869 C C . VAL B 1 548 ? 97.35200 117.72800 71.12800 1.000 21.27051 548 VAL B C 1
ATOM 5870 O O . VAL B 1 548 ? 96.24300 118.22700 71.34800 1.000 26.49129 548 VAL B O 1
ATOM 5874 N N . ALA B 1 549 ? 97.50700 116.42300 70.90800 1.000 31.40142 549 ALA B N 1
ATOM 5875 C CA . ALA B 1 549 ? 96.36200 115.52100 70.91200 1.000 20.64074 549 ALA B CA 1
ATOM 5876 C C . ALA B 1 549 ? 95.94300 115.05800 72.30500 1.000 24.11058 549 ALA B C 1
ATOM 5877 O O . ALA B 1 549 ? 94.85200 114.49500 72.44200 1.000 19.22523 549 ALA B O 1
ATOM 5879 N N . ARG B 1 550 ? 96.76300 115.26700 73.33500 1.000 34.70805 550 ARG B N 1
ATOM 5880 C CA . ARG B 1 550 ? 96.38400 114.81600 74.67900 1.000 20.08527 550 ARG B CA 1
ATOM 5881 C C . ARG B 1 550 ? 95.68100 115.87100 75.55300 1.000 26.99604 550 ARG B C 1
ATOM 5882 O O . ARG B 1 550 ? 95.47600 115.61400 76.74300 1.000 21.98299 550 ARG B O 1
ATOM 5890 N N . LEU B 1 551 ? 95.30300 117.03500 75.01400 1.000 29.93673 551 LEU B N 1
ATOM 5891 C CA . LEU B 1 551 ? 94.74500 118.11000 75.84100 1.000 20.18912 551 LEU B CA 1
ATOM 5892 C C . LEU B 1 551 ? 93.24700 117.97100 76.13100 1.000 23.83600 551 LEU B C 1
ATOM 5893 O O . LEU B 1 551 ? 92.75400 118.54600 77.12000 1.000 30.12911 551 LEU B O 1
ATOM 5898 N N . GLN B 1 552 ? 92.51100 117.23900 75.29400 1.000 28.88546 552 GLN B N 1
ATOM 5899 C CA . GLN B 1 552 ? 91.06800 117.12400 75.47800 1.000 25.10654 552 GLN B CA 1
ATOM 5900 C C . GLN B 1 552 ? 90.71000 116.44800 76.79800 1.000 25.13656 552 GLN B C 1
ATOM 5901 O O . GLN B 1 552 ? 89.69700 116.79300 77.41800 1.000 26.95383 552 GLN B O 1
ATOM 5907 N N . ASN B 1 553 ? 91.52700 115.49500 77.24800 1.000 22.39462 553 ASN B N 1
ATOM 5908 C CA . ASN B 1 553 ? 91.24900 114.82800 78.51600 1.000 26.48906 553 ASN B CA 1
ATOM 5909 C C . ASN B 1 553 ? 91.39800 115.79100 79.68800 1.000 31.27181 553 ASN B C 1
ATOM 5910 O O . 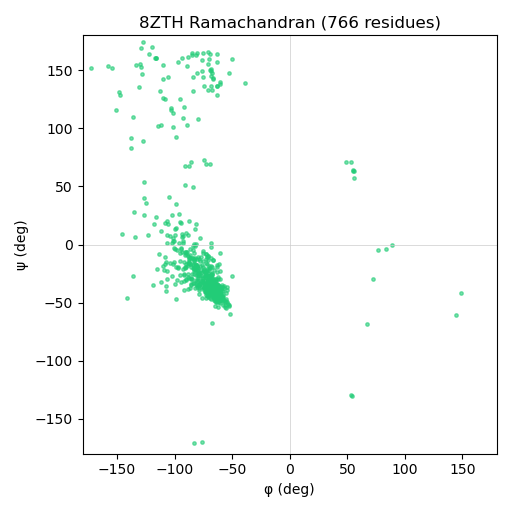ASN B 1 553 ? 90.60500 115.75100 80.64000 1.000 33.60887 553 ASN B O 1
ATOM 5915 N N . VAL B 1 554 ? 92.38400 116.68700 79.62100 1.000 24.41419 554 VAL B N 1
ATOM 5916 C CA . VAL B 1 554 ? 92.53900 117.69400 80.66500 1.000 26.48424 554 VAL B CA 1
ATOM 5917 C C . VAL B 1 554 ? 91.34600 118.63900 80.66600 1.000 24.39086 554 VAL B C 1
ATOM 5918 O O . VAL B 1 554 ? 90.83800 119.02300 81.72800 1.000 25.49001 554 VAL B O 1
ATOM 5922 N N . VAL B 1 555 ? 90.85800 119.00600 79.47900 1.000 26.24370 555 VAL B N 1
ATOM 5923 C CA . VAL B 1 555 ? 89.71100 119.91100 79.43300 1.000 24.47831 555 VAL B CA 1
ATOM 5924 C C . VAL B 1 555 ? 88.46100 119.23300 79.99700 1.000 28.67251 555 VAL B C 1
ATOM 5925 O O . VAL B 1 555 ? 87.65900 119.86100 80.70500 1.000 26.94345 555 VAL B O 1
ATOM 5929 N N . ASP B 1 556 ? 88.29200 117.93600 79.72600 1.000 32.51524 556 ASP B N 1
ATOM 5930 C CA . ASP B 1 556 ? 87.13800 117.21600 80.26200 1.000 22.41838 556 ASP B CA 1
ATOM 5931 C C . ASP B 1 556 ? 87.21300 117.08800 81.78000 1.000 29.86178 556 ASP B C 1
ATOM 5932 O O . ASP B 1 556 ? 86.20100 117.25900 82.47900 1.000 36.09511 556 ASP B O 1
ATOM 5937 N N . ALA B 1 557 ? 88.40400 116.80100 82.31200 1.000 29.30641 557 ALA B N 1
ATOM 5938 C CA . ALA B 1 557 ? 88.55100 116.73500 83.76100 1.000 24.83620 557 ALA B CA 1
ATOM 5939 C C . ALA B 1 557 ? 88.26400 118.08800 84.39900 1.000 27.88834 557 ALA B C 1
ATOM 5940 O O . ALA B 1 557 ? 87.64700 118.16100 85.47200 1.000 28.25918 557 ALA B O 1
ATOM 5942 N N . PHE B 1 558 ? 88.68600 119.17600 83.74800 1.000 31.15386 558 PHE B N 1
ATOM 5943 C CA . PHE B 1 558 ? 88.39300 120.49200 84.30200 1.000 26.03789 558 PHE B CA 1
ATOM 5944 C C . PHE B 1 558 ? 86.89500 120.76200 84.31200 1.000 24.85685 558 PHE B C 1
ATOM 5945 O O . PHE B 1 558 ? 86.37400 121.33800 85.27200 1.000 27.33040 558 PHE B O 1
ATOM 5953 N N . LYS B 1 559 ? 86.18800 120.37500 83.24800 1.000 32.96999 559 LYS B N 1
ATOM 5954 C CA . LYS B 1 559 ? 84.74100 120.58100 83.24300 1.000 29.30344 559 LYS B CA 1
ATOM 5955 C C . LYS B 1 559 ? 84.07300 119.80100 84.36800 1.000 35.20158 559 LYS B C 1
ATOM 5956 O O . LYS B 1 559 ? 83.18300 120.32100 85.05900 1.000 32.14555 559 LYS B O 1
ATOM 5962 N N . GLU B 1 560 ? 84.51600 118.56400 84.59800 1.000 41.04843 560 GLU B N 1
ATOM 5963 C CA . GLU B 1 560 ? 83.90000 117.77200 85.65900 1.000 35.60499 560 GLU B CA 1
ATOM 5964 C C . GLU B 1 560 ? 84.16900 118.38000 87.03300 1.000 37.00713 560 GLU B C 1
ATOM 5965 O O . GLU B 1 560 ? 83.27200 118.42100 87.88700 1.000 31.98785 560 GLU B O 1
ATOM 5971 N N . LEU B 1 561 ? 85.39000 118.87300 87.26100 1.000 32.23100 561 LEU B N 1
ATOM 5972 C CA . LEU B 1 561 ? 85.68200 119.51400 88.54100 1.000 27.29958 561 LEU B CA 1
ATOM 5973 C C . LEU B 1 561 ? 84.88700 120.80100 88.71600 1.000 34.13941 561 LEU B C 1
ATOM 5974 O O . LEU B 1 561 ? 84.37200 121.07500 89.80600 1.000 30.43405 561 LEU B O 1
ATOM 5979 N N . SER B 1 562 ? 84.77000 121.60500 87.65700 1.000 36.77680 562 SER B N 1
ATOM 5980 C CA . SER B 1 562 ? 84.00000 122.83700 87.75300 1.000 29.11224 562 SER B CA 1
ATOM 5981 C C . SER B 1 562 ? 82.51600 122.57000 87.94100 1.000 32.22952 562 SER B C 1
ATOM 5982 O O . SER B 1 562 ? 81.79100 123.46500 88.38700 1.000 33.99346 562 SER B O 1
ATOM 5985 N N . GLN B 1 563 ? 82.04800 121.36500 87.61600 1.000 47.55119 563 GLN B N 1
ATOM 5986 C CA . GLN B 1 563 ? 80.63100 121.08200 87.81700 1.000 41.55621 563 GLN B CA 1
ATOM 5987 C C . GLN B 1 563 ? 80.34400 120.46900 89.18300 1.000 40.42301 563 GLN B C 1
ATOM 5988 O O . GLN B 1 563 ? 79.33500 120.81000 89.80800 1.000 41.54017 563 GLN B O 1
ATOM 5994 N N . LYS B 1 564 ? 81.20500 119.57300 89.67400 1.000 43.93096 564 LYS B N 1
ATOM 5995 C CA . LYS B 1 564 ? 80.96300 118.99700 90.99400 1.000 36.07976 564 LYS B CA 1
ATOM 5996 C C . LYS B 1 564 ? 81.27500 119.95900 92.13600 1.000 41.63893 564 LYS B C 1
ATOM 5997 O O . LYS B 1 564 ? 80.75600 119.77000 93.24000 1.000 34.36767 564 LYS B O 1
ATOM 6003 N N . ALA B 1 565 ? 82.09900 120.98000 91.90600 1.000 47.43796 565 ALA B N 1
ATOM 6004 C CA . ALA B 1 565 ? 82.50800 121.89700 92.96200 1.000 29.04458 565 ALA B CA 1
ATOM 6005 C C . ALA B 1 565 ? 81.74700 123.21600 92.93200 1.000 39.53884 565 ALA B C 1
ATOM 6006 O O . ALA B 1 565 ? 82.06400 124.12000 93.71000 1.000 39.24352 565 ALA B O 1
ATOM 6008 N N . ASN B 1 566 ? 80.74900 123.34100 92.06200 1.000 47.69642 566 ASN B N 1
ATOM 6009 C CA . ASN B 1 566 ? 79.88200 124.51500 92.00100 1.000 41.29221 566 ASN B CA 1
ATOM 6010 C C . ASN B 1 566 ? 80.68900 125.80300 91.83200 1.000 40.64487 566 ASN B C 1
ATOM 6011 O O . ASN B 1 566 ? 80.68500 126.69300 92.68300 1.000 43.67363 566 ASN B O 1
ATOM 6016 N N . PHE B 1 567 ? 81.38800 125.89100 90.70400 1.000 37.96680 567 PHE B N 1
ATOM 6017 C CA . PHE B 1 567 ? 82.06000 127.12700 90.33300 1.000 33.15695 567 PHE B CA 1
ATOM 6018 C C . PHE B 1 567 ? 81.04400 128.13400 89.80100 1.000 38.47324 567 PHE B C 1
ATOM 6019 O O . PHE B 1 567 ? 79.94700 127.77700 89.36500 1.000 47.78519 567 PHE B O 1
ATOM 6027 N N . LYS B 1 568 ? 81.41800 129.40800 89.83800 1.000 45.05217 568 LYS B N 1
ATOM 6028 C CA . LYS B 1 568 ? 80.50100 130.46900 89.45200 1.000 44.50728 568 LYS B CA 1
ATOM 6029 C C . LYS B 1 568 ? 80.58600 130.75800 87.95600 1.000 48.03068 568 LYS B C 1
ATOM 6030 O O . LYS B 1 568 ? 81.56500 130.42900 87.28400 1.000 50.44896 568 LYS B O 1
ATOM 6036 N N . GLU B 1 569 ? 79.56700 131.41100 87.41800 1.000 54.24600 569 GLU B N 1
ATOM 6037 C CA . GLU B 1 569 ? 79.54000 131.72700 85.98600 1.000 57.68945 569 GLU B CA 1
ATOM 6038 C C . GLU B 1 569 ? 80.58600 132.75300 85.58200 1.000 60.44309 569 GLU B C 1
ATOM 6039 O O . GLU B 1 569 ? 80.75000 133.76500 86.25400 1.000 59.38909 569 GLU B O 1
ATOM 6045 N N . PRO B 1 570 ? 81.27400 132.51900 84.45200 1.000 63.57594 570 PRO B N 1
ATOM 6046 C CA . PRO B 1 570 ? 82.36600 133.41600 84.04800 1.000 59.86445 570 PRO B CA 1
ATOM 6047 C C . PRO B 1 570 ? 81.95100 134.86700 83.94500 1.000 60.88210 570 PRO B C 1
ATOM 6048 O O . PRO B 1 570 ? 82.64900 135.72200 84.48200 1.000 59.71114 570 PRO B O 1
ATOM 6052 N N . GLU B 1 571 ? 80.84200 135.14100 83.27300 1.000 70.60719 571 GLU B N 1
ATOM 6053 C CA . GLU B 1 571 ? 80.36600 136.50500 83.09800 1.000 70.39575 571 GLU B CA 1
ATOM 6054 C C . GLU B 1 571 ? 81.08100 137.49100 84.01200 1.000 70.50757 571 GLU B C 1
ATOM 6055 O O . GLU B 1 571 ? 81.69100 138.45000 83.54300 1.000 68.81754 571 GLU B O 1
#

GO terms:
  GO:0005253 monoatomic anion channel activity (F, IDA)
  GO:0009705 plant-type vacuole membrane (C, IDA)
  GO:0015743 malate transport (P, IMP)

InterPro domains:
  IPR020966 Aluminum-activated malate transporter [PF11744] (78-562)

Secondary structure (DSSP, 8-state):
-HHHHHH-TTHHHHHHHHHHHHHHHHHHHHHS-SSTHHHHTTHHHHHHHHHH--SSHHHHHHHHHHHHHHHHHHHHHHHHHHHHTTSS-SSTTTHHHHHHHHHHHHHHHHHHSTTSGGGHHHHHHHHHHHHHHHHSSTTT--STTTSSSSSHHHHHHHHHHHHHHHHSS---HHHHHHHHHHHHHHHHHHHHHHHHHHHT---HHHHHHHHS-HHHHHHHHHHHTSSPPBTTB-SSS--THHHHHHHHHHHHHHHHHHHHHHHHT-SS---HHHHGGGHHHHHHHHHHHHHHHHHHHHHHHTTB---SS-SSHHHHHHHHHHHHHHHHTGGGTS-TTS---HHHHHHHHHHHHHHHHHHHHHHTHHHHHHHHHHHHHHTTPBP--/-HHHHHH-THHHHHHHHHHHHHHHHHHHHHTT---SGGGTTTHHHHHHHHHS--SSHHHHHHHHHHHHHHHHHHHHHHHHHHHHHTTSTT-SSSTTTHHHHHHHHHHHHHHTSSTT-S-HHHHHHHHHHHHHHHHHTTTT---HHHHHHHHHHHHHHHHHHHHHHHHSS---HHHHHHHHHHHHHHHHHHHHHHHHHHHH---HHHHHHHHT-HHHHHHHHHHHTSSPPBTTB-SSS--THHHHHHHHHHHHHHHHHHHHHHHHT-SS---HHHHTTSHHHHHHHHHHHHHHHHHHHHHHHTTB---SS-SSHHHHHHHHHHHHHHHHTGGGTS--SS---HHHHHHHHHHHHHHHHHHHHHHTHHHHHHHHHHHHHHTTPBP--

B-factor: mean 42.79, std 19.99, range [0.82, 112.29]

Organism: Arabidopsis thaliana (NCBI:txid3702)

Sequence (770 aa):
AWEMGVSDPRKIVFSAKIGLALTIVALLIFYQEPNPDLSRYSVWAILTVVVVFEFTIGATLSKGFNRALGTLSAGGLALGMAELSTLFGDWEEIFCTLSIFCIGFLATFMKLYPSMKAYEYGFRVFLLTYCYILISGFRTGQFIEVAISRFLLIALGAGVSLGVNMFIYPIWAGEDLHNLVVKNFMNVATSLEGCVNGYLRCVYKGYRSAVESTSQEESLMSFAIWEPPHGPYKSFNYPWKNYVKLSGALKHCAFTVMALHGCILSEIQAPEERRQVFRQELQRVGVEGAKLLRELGEKVKKMEKLGPVDLLFEVHLAAEELQHKIDKKSYLLVNSECWEKTYESASALSLATFASLLIEFVARLQNVVDAFKELSQKANFKEPEAWEMGVSDPRKIVFSAKIGLALTIVALLIFYQEPNPDLSRYSVWAILTVVVVFEFTIGATLSKGFNRALGTLSAGGLALGMAELSTLFGDWEEIFCTLSIFCIGFLATFMKLYPSMKAYEYGFRVFLLTYCYILISGFRTGQFIEVAISRFLLIALGAGVSLGVNMFIYPIWAGEDLHNLVVKNFMNVATSLEGCVNGYLRCVYKGYRSAVESTSQEESLMSFAIWEPPHGPYKSFNYPWKNYVKLSGALKHCAFTVMALHGCILSEIQAPEERRQVFRQELQRVGVEGAKLLRELGEKVKKMEKLGPVDLLFEVHLAAEELQHKIDKKSYLLVNSECWEKTYESASALSLATFASLLIEFVARLQNVVDAFKELSQKANFKEPE

Foldseek 3Di:
DVVVCVVDVLVVVLVVLLVVLVVVLVCCLVPVDPDCPCVVLLVLLVVLLVPQADSALLVSVVVVVLQVVLLVVLLVVLVVQLVVLVVVPPPSVVSLVVVLVVLVVVLVVVCPDPVNVVVNPSSVSNNVNNVCLSVVCPVPSPSVVVSVSNVVSSVSNSVSSNCSAVPPDHDALLVVLLVLLLQLLLLLLVQLLVLLCLVLPCHCVRLVSLQPCLVVLVVSLSRRLRDDDDDPRDDNGAPSVLSSQLSVLVNVLSVLSVVSNVLSPDPAAADNVVVVLQSPLSNQLSVLVSVLSNVLSVCSNQLEDDDDDDSLVSNVVSLVVSVVSCVVPVCQQAPPPPVCPPSNNVNSPSVVVSSVSSSVSSVSCVSSVVSSNVSSVSRVGYYPD/DVVVCVVDVLVVLLVVLLVVLVVVLVVCLVPVDDDPCSVVLSVLLVVLSVQLQDQALLSSVVRLVLQLVLLVVLLVVLVVQLVVQPPDPPCAPPSLVVVLVVLVVVLVVVCPDPVNVSNNVSSVSNSVNNVCLSPVCRVPVDRVVVSVVSSVSNVVNSPSSSVSQVPRDHDALLVVLLVLLLVLLLLLLVQLLVLLCLQLPCHVCNLCVLLPCLVVLVVSVSSRLRDQADDPRHDRDAPSVLSSVLSVLVNVLSVLSVVSNVLSVDPQAADSVVVVQLSPLSNQLSVLSSVLSNVLSVCSNQQEADDDDDSLPSNVVSLVVSVVSCVVPVPQQQPPPDPCPPSNNVNSPSVVVSSVSSSVSSVSCVSSVVSSNVSSVSRVGYYPD

Radius of gyration: 32.35 Å; Cα contacts (8 Å, |Δi|>4): 853; chains: 2; bounding box: 60×58×99 Å

Nearest PDB structures (foldseek):
  8hiw-assembly1_A  TM=9.585E-01  e=3.087E-35  Arabidopsis thaliana
  8zvf-assembly1_B  TM=9.594E-01  e=1.108E-33  Arabidopsis thaliana
  7voj-assembly1_B  TM=8.196E-01  e=2.430E-20  Arabidopsis thaliana
  7w6k-assembly1_B  TM=8.766E-01  e=2.573E-19  Glycine max
  7vq7-assembly1_B  TM=7.977E-01  e=1.936E-19  Arabidopsis thaliana